Protein AF-0000000066245370 (afdb_homodimer)

Organism: Acinetobacter baumannii (strain 532279) (NCBI:txid1310692)

Solvent-accessible surface area (backbone atoms only — not comparable to full-atom values): 50115 Å² total; per-residue (Å²): 133,78,51,71,65,51,49,54,49,40,54,50,49,37,53,29,45,74,64,70,33,39,33,40,36,41,25,52,56,60,44,34,84,46,68,42,70,46,71,68,64,62,42,36,70,58,26,51,76,70,74,42,62,56,90,76,54,85,54,61,39,50,50,45,32,51,50,28,62,75,63,72,43,57,60,67,59,29,48,46,45,43,65,58,46,54,52,87,64,62,53,38,73,60,40,42,55,54,42,72,45,87,53,44,40,36,36,28,65,42,42,58,59,40,65,52,48,22,22,44,73,67,40,34,37,63,30,71,26,50,51,73,58,37,49,43,53,78,57,86,78,49,54,24,39,38,38,16,80,31,15,36,45,92,43,41,85,67,41,58,60,32,37,70,49,57,72,41,30,71,59,79,41,24,60,56,55,38,37,50,50,14,44,54,47,65,33,35,39,43,36,34,33,57,83,81,78,47,64,64,59,49,51,54,45,50,51,48,36,68,45,38,64,90,45,59,36,66,28,35,31,58,42,68,49,81,51,66,86,80,38,93,45,67,64,60,33,53,49,50,46,51,47,50,52,50,50,45,56,54,37,44,69,57,34,28,47,69,38,74,33,82,45,74,68,46,54,50,52,50,53,49,47,35,51,47,58,52,21,49,39,19,36,28,54,42,34,22,37,74,68,55,69,92,52,34,62,67,49,45,37,52,30,32,16,49,48,26,26,51,42,45,72,72,66,33,26,40,34,35,50,51,28,54,78,38,26,50,26,22,50,22,20,26,48,54,48,42,71,70,37,85,57,58,56,60,79,77,36,46,45,59,50,73,74,65,71,64,46,87,51,63,69,58,37,52,52,50,48,50,53,49,48,50,58,61,49,69,62,29,18,29,37,37,26,42,24,14,30,34,73,46,65,40,89,88,79,63,52,74,44,83,41,66,33,61,66,53,52,53,48,51,52,52,33,53,74,72,63,32,48,80,45,39,29,20,49,60,28,63,35,9,26,54,51,29,51,53,40,65,76,42,41,58,78,76,42,66,91,62,52,70,69,49,53,54,42,52,57,54,34,46,51,80,67,88,46,60,58,67,47,50,63,46,52,50,54,39,61,73,66,103,133,77,51,71,66,51,50,53,49,40,55,50,50,38,52,29,44,74,64,70,32,38,34,40,36,40,24,53,54,60,44,33,84,46,68,41,69,46,71,66,63,64,42,36,70,58,26,51,76,71,73,43,63,57,91,75,55,83,54,62,37,52,52,45,32,50,49,28,63,75,65,74,43,57,62,68,58,30,49,45,44,42,65,57,47,54,54,89,63,62,54,36,72,61,40,42,54,54,42,71,44,88,51,45,41,36,37,28,65,43,42,58,59,37,66,52,48,21,21,45,74,69,40,33,38,62,31,71,27,52,49,74,58,37,49,43,54,77,57,84,78,49,54,25,36,37,37,16,80,30,15,35,47,91,43,39,86,67,41,57,59,32,36,70,48,59,73,41,29,73,59,78,40,22,59,57,53,39,37,51,50,12,46,54,47,65,32,35,38,43,37,34,32,57,85,82,78,47,64,67,58,51,51,53,46,50,52,50,36,68,45,40,64,92,45,58,37,66,27,37,31,58,42,68,48,81,52,67,86,83,38,94,44,67,66,61,33,54,49,49,44,53,47,50,51,51,49,47,56,53,37,43,68,58,34,28,47,70,38,76,31,82,45,74,68,47,53,48,51,50,54,49,47,36,50,46,58,54,20,51,39,20,36,29,54,42,35,22,35,75,71,55,70,92,52,33,62,66,50,44,35,53,28,32,16,49,48,25,26,50,41,46,73,72,66,34,24,40,33,35,49,52,28,55,78,37,25,51,23,23,49,20,21,27,49,54,48,40,70,71,37,83,59,57,56,61,78,77,38,46,45,58,49,72,74,64,71,65,46,87,51,62,69,59,36,51,53,49,48,52,53,49,49,50,58,60,48,70,63,29,18,28,36,36,27,43,24,15,29,36,72,45,64,40,86,87,79,64,50,74,43,81,41,66,31,63,67,53,54,52,48,50,52,52,32,53,73,74,64,33,48,79,44,40,30,20,47,60,27,64,36,10,26,53,52,30,51,53,40,65,76,42,41,58,78,78,44,66,91,62,52,70,69,48,53,54,40,51,58,54,36,46,51,81,66,88,47,61,59,67,47,52,61,46,51,49,53,39,60,72,67,105

InterPro domains:
  IPR026590 Sirtuin family, catalytic core domain [PS50305] (3-281)
  IPR029035 DHS-like NAD/FAD-binding domain superfamily [SSF52467] (13-208)
  IPR041486 NAD(+) hydrolase ThsA, Sir2/TIR-associating SLOG domain [PF18185] (266-480)

Structure (mmCIF, N/CA/C/O backbone):
data_AF-0000000066245370-model_v1
#
loop_
_entity.id
_entity.type
_entity.pdbx_description
1 polymer 'NAD(+) hydrolase ThsA'
#
loop_
_atom_site.group_PDB
_atom_site.id
_atom_site.type_symbol
_atom_site.label_atom_id
_atom_site.label_alt_id
_atom_site.label_comp_id
_atom_site.label_asym_id
_atom_site.label_entity_id
_atom_site.label_seq_id
_atom_site.pdbx_PDB_ins_code
_atom_site.Cartn_x
_atom_site.Cartn_y
_atom_site.Cartn_z
_atom_site.occupancy
_atom_site.B_iso_or_equiv
_atom_site.auth_seq_id
_atom_site.auth_comp_id
_atom_site.auth_asym_id
_atom_site.auth_atom_id
_atom_site.pdbx_PDB_model_num
ATOM 1 N N . MET A 1 1 ? 32.062 5.555 -10.297 1 75.75 1 MET A N 1
ATOM 2 C CA . MET A 1 1 ? 31.078 5.719 -11.352 1 75.75 1 MET A CA 1
ATOM 3 C C . MET A 1 1 ? 30.422 4.383 -11.711 1 75.75 1 MET A C 1
ATOM 5 O O . MET A 1 1 ? 31.109 3.354 -11.75 1 75.75 1 MET A O 1
ATOM 9 N N . PHE A 1 2 ? 29.188 4.297 -11.711 1 88.69 2 PHE A N 1
ATOM 10 C CA . PHE A 1 2 ? 28.484 3.072 -12.062 1 88.69 2 PHE A CA 1
ATOM 11 C C . PHE A 1 2 ? 28.594 2.795 -13.555 1 88.69 2 PHE A C 1
ATOM 13 O O . PHE A 1 2 ? 28.578 3.723 -14.367 1 88.69 2 PHE A O 1
ATOM 20 N N . GLU A 1 3 ? 28.781 1.551 -13.883 1 89.69 3 GLU A N 1
ATOM 21 C CA . GLU A 1 3 ? 28.781 1.14 -15.289 1 89.69 3 GLU A CA 1
ATOM 22 C C . GLU A 1 3 ? 27.406 1.316 -15.914 1 89.69 3 GLU A C 1
ATOM 24 O O . GLU A 1 3 ? 26.406 1.471 -15.211 1 89.69 3 GLU A O 1
ATOM 29 N N . HIS A 1 4 ? 27.422 1.309 -17.188 1 91.19 4 HIS A N 1
ATOM 30 C CA . HIS A 1 4 ? 26.203 1.566 -17.938 1 91.19 4 HIS A CA 1
ATOM 31 C C . HIS A 1 4 ? 25.094 0.593 -17.562 1 91.19 4 HIS A C 1
ATOM 33 O O . HIS A 1 4 ? 23.984 1.01 -17.25 1 91.19 4 HIS A O 1
ATOM 39 N N . GLU A 1 5 ? 25.406 -0.644 -17.469 1 91.5 5 GLU A N 1
ATOM 40 C CA . GLU A 1 5 ? 24.422 -1.666 -17.156 1 91.5 5 GLU A CA 1
ATOM 41 C C . GLU A 1 5 ? 23.906 -1.514 -15.727 1 91.5 5 GLU A C 1
ATOM 43 O O . GLU A 1 5 ? 22.734 -1.764 -15.453 1 91.5 5 GLU A O 1
ATOM 48 N N . GLN A 1 6 ? 24.812 -1.117 -14.898 1 95.25 6 GLN A N 1
ATOM 49 C CA . GLN A 1 6 ? 24.438 -0.891 -13.508 1 95.25 6 GLN A CA 1
ATOM 50 C C . GLN A 1 6 ? 23.469 0.278 -13.391 1 95.25 6 GLN A C 1
ATOM 52 O O . GLN A 1 6 ? 22.469 0.189 -12.672 1 95.25 6 GLN A O 1
ATOM 57 N N . LYS A 1 7 ? 23.672 1.311 -14.164 1 93.62 7 LYS A N 1
ATOM 58 C CA . LYS A 1 7 ? 22.812 2.486 -14.141 1 93.62 7 LYS A CA 1
ATOM 59 C C . LYS A 1 7 ? 21.406 2.146 -14.648 1 93.62 7 LYS A C 1
ATOM 61 O O . LYS A 1 7 ? 20.422 2.572 -14.062 1 93.62 7 LYS A O 1
ATOM 66 N N . ILE A 1 8 ? 21.375 1.365 -15.688 1 93.62 8 ILE A N 1
ATOM 67 C CA . ILE A 1 8 ? 20.094 0.979 -16.281 1 93.62 8 ILE A CA 1
ATOM 68 C C . ILE A 1 8 ? 19.297 0.139 -15.273 1 93.62 8 ILE A C 1
ATOM 70 O O . ILE A 1 8 ? 18.094 0.359 -15.078 1 93.62 8 ILE A O 1
ATOM 74 N N . MET A 1 9 ? 19.938 -0.772 -14.664 1 95.88 9 MET A N 1
ATOM 75 C CA . MET A 1 9 ? 19.281 -1.618 -13.672 1 95.88 9 MET A CA 1
ATOM 76 C C . MET A 1 9 ? 18.75 -0.784 -12.516 1 95.88 9 MET A C 1
ATOM 78 O O . MET A 1 9 ? 17.594 -0.953 -12.102 1 95.88 9 MET A O 1
ATOM 82 N N . ILE A 1 10 ? 19.609 0.095 -12.055 1 96.19 10 ILE A N 1
ATOM 83 C CA . ILE A 1 10 ? 19.234 0.941 -10.93 1 96.19 10 ILE A CA 1
ATOM 84 C C . ILE A 1 10 ? 17.969 1.733 -11.281 1 96.19 10 ILE A C 1
ATOM 86 O O . ILE A 1 10 ? 17.016 1.771 -10.5 1 96.19 10 ILE A O 1
ATOM 90 N N . ASP A 1 11 ? 17.953 2.283 -12.461 1 93.56 11 ASP A N 1
ATOM 91 C CA . ASP A 1 11 ? 16.812 3.062 -12.914 1 93.56 11 ASP A CA 1
ATOM 92 C C . ASP A 1 11 ? 15.539 2.207 -12.953 1 93.56 11 ASP A C 1
ATOM 94 O O . ASP A 1 11 ? 14.477 2.639 -12.5 1 93.56 11 ASP A O 1
ATOM 98 N N . ARG A 1 12 ? 15.688 1.064 -13.414 1 93.75 12 ARG A N 1
ATOM 99 C CA . ARG A 1 12 ? 14.539 0.173 -13.555 1 93.75 12 ARG A CA 1
ATOM 100 C C . ARG A 1 12 ? 14.023 -0.269 -12.188 1 93.75 12 ARG A C 1
ATOM 102 O O . ARG A 1 12 ? 12.812 -0.3 -11.953 1 93.75 12 ARG A O 1
ATOM 109 N N . ILE A 1 13 ? 14.93 -0.58 -11.336 1 95.94 13 ILE A N 1
ATOM 110 C CA . ILE A 1 13 ? 14.539 -1.051 -10.008 1 95.94 13 ILE A CA 1
ATOM 111 C C . ILE A 1 13 ? 13.828 0.066 -9.25 1 95.94 13 ILE A C 1
ATOM 113 O O . ILE A 1 13 ? 12.812 -0.175 -8.586 1 95.94 13 ILE A O 1
ATOM 117 N N . VAL A 1 14 ? 14.312 1.282 -9.375 1 94.38 14 VAL A N 1
ATOM 118 C CA . VAL A 1 14 ? 13.688 2.422 -8.711 1 94.38 14 VAL A CA 1
ATOM 119 C C . VAL A 1 14 ? 12.258 2.588 -9.211 1 94.38 14 VAL A C 1
ATOM 121 O O . VAL A 1 14 ? 11.336 2.797 -8.414 1 94.38 14 VAL A O 1
ATOM 124 N N . LYS A 1 15 ? 12.078 2.439 -10.453 1 92.06 15 LYS A N 1
ATOM 125 C CA . LYS A 1 15 ? 10.742 2.541 -11.039 1 92.06 15 LYS A CA 1
ATOM 126 C C . LYS A 1 15 ? 9.82 1.455 -10.484 1 92.06 15 LYS A C 1
ATOM 128 O O . LYS A 1 15 ? 8.68 1.732 -10.117 1 92.06 15 LYS A O 1
ATOM 133 N N . GLU A 1 16 ? 10.297 0.24 -10.445 1 93.94 16 GLU A N 1
ATOM 134 C CA . GLU A 1 16 ? 9.492 -0.879 -9.961 1 93.94 16 GLU A CA 1
ATOM 135 C C . GLU A 1 16 ? 9.164 -0.721 -8.477 1 93.94 16 GLU A C 1
ATOM 137 O O . GLU A 1 16 ? 8.086 -1.119 -8.031 1 93.94 16 GLU A O 1
ATOM 142 N N . LEU A 1 17 ? 10.125 -0.173 -7.762 1 93.75 17 LEU A N 1
ATOM 143 C CA . LEU A 1 17 ? 9.898 0.111 -6.348 1 93.75 17 LEU A CA 1
ATOM 144 C C . LEU A 1 17 ? 8.742 1.096 -6.176 1 93.75 17 LEU A C 1
ATOM 146 O O . LEU A 1 17 ? 7.879 0.901 -5.316 1 93.75 17 LEU A O 1
ATOM 150 N N . GLU A 1 18 ? 8.727 2.051 -7.027 1 88.31 18 GLU A N 1
ATOM 151 C CA . GLU A 1 18 ? 7.684 3.07 -6.977 1 88.31 18 GLU A CA 1
ATOM 152 C C . GLU A 1 18 ? 6.312 2.469 -7.266 1 88.31 18 GLU A C 1
ATOM 154 O O . GLU A 1 18 ? 5.297 2.939 -6.742 1 88.31 18 GLU A O 1
ATOM 159 N N . GLU A 1 19 ? 6.297 1.425 -8.023 1 89.31 19 GLU A N 1
ATOM 160 C CA . GLU A 1 19 ? 5.039 0.822 -8.453 1 89.31 19 GLU A CA 1
ATOM 161 C C . GLU A 1 19 ? 4.672 -0.374 -7.582 1 89.31 19 GLU A C 1
ATOM 163 O O . GLU A 1 19 ? 3.736 -1.115 -7.895 1 89.31 19 GLU A O 1
ATOM 168 N N . ASN A 1 20 ? 5.387 -0.649 -6.551 1 89.56 20 ASN A N 1
ATOM 169 C CA . ASN A 1 20 ? 5.164 -1.749 -5.617 1 89.56 20 ASN A CA 1
ATOM 170 C C . ASN A 1 20 ? 5.168 -3.098 -6.332 1 89.56 20 ASN A C 1
ATOM 172 O O . ASN A 1 20 ? 4.32 -3.951 -6.062 1 89.56 20 ASN A O 1
ATOM 176 N N . ASN A 1 21 ? 6 -3.172 -7.293 1 92.19 21 ASN A N 1
ATOM 177 C CA . ASN A 1 21 ? 6.121 -4.375 -8.109 1 92.19 21 ASN A CA 1
ATOM 178 C C . ASN A 1 21 ? 7.523 -4.965 -8.039 1 92.19 21 ASN A C 1
ATOM 180 O O . ASN A 1 21 ? 8.031 -5.504 -9.023 1 92.19 21 ASN A O 1
ATOM 184 N N . PHE A 1 22 ? 8.219 -4.746 -6.941 1 95.94 22 PHE A N 1
ATOM 185 C CA . PHE A 1 22 ? 9.602 -5.164 -6.777 1 95.94 22 PHE A CA 1
ATOM 186 C C . PHE A 1 22 ? 9.727 -6.203 -5.672 1 95.94 22 PHE A C 1
ATOM 188 O O . PHE A 1 22 ? 9.086 -6.082 -4.625 1 95.94 22 PHE A O 1
ATOM 195 N N . ALA A 1 23 ? 10.531 -7.293 -5.898 1 98 23 ALA A N 1
ATOM 196 C CA . ALA A 1 23 ? 10.758 -8.352 -4.914 1 98 23 ALA A CA 1
ATOM 197 C C . ALA A 1 23 ? 12.234 -8.734 -4.863 1 98 23 ALA A C 1
ATOM 199 O O . ALA A 1 23 ? 12.984 -8.484 -5.809 1 98 23 ALA A O 1
ATOM 200 N N . ILE A 1 24 ? 12.672 -9.305 -3.707 1 98.44 24 ILE A N 1
ATOM 201 C CA . ILE A 1 24 ? 14.055 -9.727 -3.516 1 98.44 24 ILE A CA 1
ATOM 202 C C . ILE A 1 24 ? 14.117 -11.25 -3.42 1 98.44 24 ILE A C 1
ATOM 204 O O . ILE A 1 24 ? 13.281 -11.875 -2.762 1 98.44 24 ILE A O 1
ATOM 208 N N . PHE A 1 25 ? 15.039 -11.844 -4.102 1 98.25 25 PHE A N 1
ATOM 209 C CA . PHE A 1 25 ? 15.43 -13.227 -3.861 1 98.25 25 PHE A CA 1
ATOM 210 C C . PHE A 1 25 ? 16.844 -13.297 -3.279 1 98.25 25 PHE A C 1
ATOM 212 O O . PHE A 1 25 ? 17.828 -13.039 -3.979 1 98.25 25 PHE A O 1
ATOM 219 N N . ALA A 1 26 ? 16.938 -13.633 -2.01 1 97 26 ALA A N 1
ATOM 220 C CA . ALA A 1 26 ? 18.219 -13.602 -1.293 1 97 26 ALA A CA 1
ATOM 221 C C . ALA A 1 26 ? 18.797 -15 -1.149 1 97 26 ALA A C 1
ATOM 223 O O . ALA A 1 26 ? 18.125 -15.914 -0.679 1 97 26 ALA A O 1
ATOM 224 N N . GLY A 1 27 ? 20.047 -15.148 -1.521 1 94.25 27 GLY A N 1
ATOM 225 C CA . GLY A 1 27 ? 20.766 -16.391 -1.323 1 94.25 27 GLY A CA 1
ATOM 226 C C . GLY A 1 27 ? 21.828 -16.312 -0.241 1 94.25 27 GLY A C 1
ATOM 227 O O . GLY A 1 27 ? 21.891 -15.32 0.496 1 94.25 27 GLY A O 1
ATOM 228 N N . ALA A 1 28 ? 22.625 -17.312 -0.172 1 91.5 28 ALA A N 1
ATOM 229 C CA . ALA A 1 28 ? 23.609 -17.453 0.894 1 91.5 28 ALA A CA 1
ATOM 230 C C . ALA A 1 28 ? 24.688 -16.359 0.792 1 91.5 28 ALA A C 1
ATOM 232 O O . ALA A 1 28 ? 25.281 -15.977 1.799 1 91.5 28 ALA A O 1
ATOM 233 N N . GLY A 1 29 ? 24.891 -15.844 -0.37 1 91.31 29 GLY A N 1
ATOM 234 C CA . GLY A 1 29 ? 25.891 -14.797 -0.55 1 91.31 29 GLY A CA 1
ATOM 235 C C . GLY A 1 29 ? 25.562 -13.523 0.201 1 91.31 29 GLY A C 1
ATOM 236 O O . GLY A 1 29 ? 26.469 -12.781 0.59 1 91.31 29 GLY A O 1
ATOM 237 N N . LEU A 1 30 ? 24.344 -13.273 0.345 1 93.56 30 LEU A N 1
ATOM 238 C CA . LEU A 1 30 ? 23.938 -12.094 1.09 1 93.56 30 LEU A CA 1
ATOM 239 C C . LEU A 1 30 ? 24.203 -12.266 2.582 1 93.56 30 LEU A C 1
ATOM 241 O O . LEU A 1 30 ? 24.469 -11.297 3.287 1 93.56 30 LEU A O 1
ATOM 245 N N . SER A 1 31 ? 24.203 -13.508 3.055 1 93.88 31 SER A N 1
ATOM 246 C CA . SER A 1 31 ? 24.344 -13.805 4.477 1 93.88 31 SER A CA 1
ATOM 247 C C . SER A 1 31 ? 25.781 -14.117 4.848 1 93.88 31 SER A C 1
ATOM 249 O O . SER A 1 31 ? 26.156 -14.086 6.023 1 93.88 31 SER A O 1
ATOM 251 N N . ALA A 1 32 ? 26.578 -14.391 3.895 1 90.62 32 ALA A N 1
ATOM 252 C CA . ALA A 1 32 ? 27.953 -14.844 4.121 1 90.62 32 ALA A CA 1
ATOM 253 C C . ALA A 1 32 ? 28.75 -13.812 4.922 1 90.62 32 ALA A C 1
ATOM 255 O O . ALA A 1 32 ? 29.453 -14.172 5.875 1 90.62 32 ALA A O 1
ATOM 256 N N . PRO A 1 33 ? 28.578 -12.523 4.609 1 91.88 33 PRO A N 1
ATOM 257 C CA . PRO A 1 33 ? 29.344 -11.531 5.359 1 91.88 33 PRO A CA 1
ATOM 258 C C . PRO A 1 33 ? 28.969 -11.484 6.84 1 91.88 33 PRO A C 1
ATOM 260 O O . PRO A 1 33 ? 29.719 -10.93 7.656 1 91.88 33 PRO A O 1
ATOM 263 N N . ALA A 1 34 ? 27.812 -11.961 7.148 1 93.19 34 ALA A N 1
ATOM 264 C CA . ALA A 1 34 ? 27.391 -11.984 8.547 1 93.19 34 ALA A CA 1
ATOM 265 C C . ALA A 1 34 ? 28.062 -13.133 9.305 1 93.19 34 ALA A C 1
ATOM 267 O O . ALA A 1 34 ? 27.953 -13.219 10.531 1 93.19 34 ALA A O 1
ATOM 268 N N . GLY A 1 35 ? 28.734 -14.055 8.586 1 89.81 35 GLY A N 1
ATOM 269 C CA . GLY A 1 35 ? 29.453 -15.148 9.211 1 89.81 35 GLY A CA 1
ATOM 270 C C . GLY A 1 35 ? 28.812 -16.5 8.969 1 89.81 35 GLY A C 1
ATOM 271 O O . GLY A 1 35 ? 29.281 -17.516 9.484 1 89.81 35 GLY A O 1
ATOM 272 N N . TYR A 1 36 ? 27.781 -16.516 8.289 1 89.38 36 TYR A N 1
ATOM 273 C CA . TYR A 1 36 ? 27.141 -17.797 8.023 1 89.38 36 TYR A CA 1
ATOM 274 C C . TYR A 1 36 ? 27.859 -18.547 6.902 1 89.38 36 TYR A C 1
ATOM 276 O O . TYR A 1 36 ? 28.422 -17.922 6.004 1 89.38 36 TYR A O 1
ATOM 284 N N . VAL A 1 37 ? 27.797 -19.797 6.973 1 81.81 37 VAL A N 1
ATOM 285 C CA . VAL A 1 37 ? 28.516 -20.625 6.02 1 81.81 37 VAL A CA 1
ATOM 286 C C . VAL A 1 37 ? 27.641 -20.891 4.797 1 81.81 37 VAL A C 1
ATOM 288 O O . VAL A 1 37 ? 26.406 -20.875 4.891 1 81.81 37 VAL A O 1
ATOM 291 N N . ASN A 1 38 ? 28.297 -21.094 3.717 1 84.06 38 ASN A N 1
ATOM 292 C CA . ASN A 1 38 ? 27.578 -21.531 2.529 1 84.06 38 ASN A CA 1
ATOM 293 C C . ASN A 1 38 ? 27.344 -23.031 2.543 1 84.06 38 ASN A C 1
ATOM 295 O O . ASN A 1 38 ? 27.75 -23.719 3.479 1 84.06 38 ASN A O 1
ATOM 299 N N . TRP A 1 39 ? 26.688 -23.5 1.569 1 79.94 39 TRP A N 1
ATOM 300 C CA . TRP A 1 39 ? 26.297 -24.906 1.521 1 79.94 39 TRP A CA 1
ATOM 301 C C . TRP A 1 39 ? 27.516 -25.828 1.579 1 79.94 39 TRP A C 1
ATOM 303 O O . TRP A 1 39 ? 27.516 -26.828 2.289 1 79.94 39 TRP A O 1
ATOM 313 N N . LYS A 1 40 ? 28.484 -25.453 0.843 1 81.44 40 LYS A N 1
ATOM 314 C CA . LYS A 1 40 ? 29.719 -26.25 0.796 1 81.44 40 LYS A CA 1
ATOM 315 C C . LYS A 1 40 ? 30.344 -26.391 2.184 1 81.44 40 LYS A C 1
ATOM 317 O O . LYS A 1 40 ? 30.625 -27.5 2.637 1 81.44 40 LYS A O 1
ATOM 322 N N . GLU A 1 41 ? 30.453 -25.312 2.803 1 85.75 41 GLU A N 1
ATOM 323 C CA . GLU A 1 41 ? 31.047 -25.312 4.129 1 85.75 41 GLU A CA 1
ATOM 324 C C . GLU A 1 41 ? 30.141 -25.969 5.156 1 85.75 41 GLU A C 1
ATOM 326 O O . GLU A 1 41 ? 30.625 -26.594 6.105 1 85.75 41 GLU A O 1
ATOM 331 N N . LEU A 1 42 ? 28.906 -25.875 4.918 1 85.88 42 LEU A N 1
ATOM 332 C CA . LEU A 1 42 ? 27.938 -26.531 5.797 1 85.88 42 LEU A CA 1
ATOM 333 C C . LEU A 1 42 ? 28.109 -28.047 5.758 1 85.88 42 LEU A C 1
ATOM 335 O O . LEU A 1 42 ? 28.016 -28.719 6.793 1 85.88 42 LEU A O 1
ATOM 339 N N . LEU A 1 43 ? 28.484 -28.578 4.602 1 87 43 LEU A N 1
ATOM 340 C CA . LEU A 1 43 ? 28.516 -30.016 4.418 1 87 43 LEU A CA 1
ATOM 341 C C . LEU A 1 43 ? 29.938 -30.562 4.559 1 87 43 LEU A C 1
ATOM 343 O O . LEU A 1 43 ? 30.141 -31.766 4.574 1 87 43 LEU A O 1
ATOM 347 N N . ARG A 1 44 ? 30.859 -29.672 4.711 1 88.06 44 ARG A N 1
ATOM 348 C CA . ARG A 1 44 ? 32.281 -30.078 4.719 1 88.06 44 ARG A CA 1
ATOM 349 C C . ARG A 1 44 ? 32.531 -31.109 5.805 1 88.06 44 ARG A C 1
ATOM 351 O O . ARG A 1 44 ? 33.094 -32.188 5.531 1 88.06 44 ARG A O 1
ATOM 358 N N . PRO A 1 45 ? 32.156 -30.859 7.082 1 86 45 PRO A N 1
ATOM 359 C CA . PRO A 1 45 ? 32.406 -31.875 8.102 1 86 45 PRO A CA 1
ATOM 360 C C . PRO A 1 45 ? 31.766 -33.219 7.773 1 86 45 PRO A C 1
ATOM 362 O O . PRO A 1 45 ? 32.312 -34.281 8.094 1 86 45 PRO A O 1
ATOM 365 N N . LEU A 1 46 ? 30.641 -33.188 7.16 1 84.81 46 LEU A N 1
ATOM 366 C CA . LEU A 1 46 ? 29.938 -34.406 6.805 1 84.81 46 LEU A CA 1
ATOM 367 C C . LEU A 1 46 ? 30.641 -35.125 5.672 1 84.81 46 LEU A C 1
ATOM 369 O O . LEU A 1 46 ? 30.688 -36.375 5.652 1 84.81 46 LEU A O 1
ATOM 373 N N . SER A 1 47 ? 31.156 -34.375 4.758 1 87.19 47 SER A N 1
ATOM 374 C CA . SER A 1 47 ? 31.906 -34.969 3.652 1 87.19 47 SER A CA 1
ATOM 375 C C . SER A 1 47 ? 33.156 -35.688 4.156 1 87.19 47 SER A C 1
ATOM 377 O O . SER A 1 47 ? 33.531 -36.75 3.623 1 87.19 47 SER A O 1
ATOM 379 N N . ILE A 1 48 ? 33.75 -35.156 5.168 1 86.44 48 ILE A N 1
ATOM 380 C CA . ILE A 1 48 ? 34.938 -35.781 5.762 1 86.44 48 ILE A CA 1
ATOM 381 C C . ILE A 1 48 ? 34.562 -37.156 6.359 1 86.44 48 ILE A C 1
ATOM 383 O O . ILE A 1 48 ? 35.281 -38.125 6.18 1 86.44 48 ILE A O 1
ATOM 387 N N . GLU A 1 49 ? 33.469 -37.125 6.996 1 84.5 49 GLU A N 1
ATOM 388 C CA . GLU A 1 49 ? 33 -38.375 7.586 1 84.5 49 GLU A CA 1
ATOM 389 C C . GLU A 1 49 ? 32.75 -39.438 6.516 1 84.5 49 GLU A C 1
ATOM 391 O O . GLU A 1 49 ? 32.875 -40.625 6.773 1 84.5 49 GLU A O 1
ATOM 396 N N . LEU A 1 50 ? 32.375 -39.031 5.32 1 83.88 50 LEU A N 1
ATOM 397 C CA . LEU A 1 50 ? 32.094 -39.938 4.207 1 83.88 50 LEU A CA 1
ATOM 398 C C . LEU A 1 50 ? 33.344 -40.25 3.418 1 83.88 50 LEU A C 1
ATOM 400 O O . LEU A 1 50 ? 33.312 -41 2.436 1 83.88 50 LEU A O 1
ATOM 404 N N . ASN A 1 51 ? 34.5 -39.625 3.865 1 83.56 51 ASN A N 1
ATOM 405 C CA . ASN A 1 51 ? 35.781 -39.75 3.188 1 83.56 51 ASN A CA 1
ATOM 406 C C . ASN A 1 51 ? 35.719 -39.188 1.765 1 83.56 51 ASN A C 1
ATOM 408 O O . ASN A 1 51 ? 36.25 -39.812 0.834 1 83.56 51 ASN A O 1
ATOM 412 N N . LEU A 1 52 ? 34.969 -38.188 1.65 1 83.06 52 LEU A N 1
ATOM 413 C CA . LEU A 1 52 ? 34.875 -37.469 0.375 1 83.06 52 LEU A CA 1
ATOM 414 C C . LEU A 1 52 ? 35.5 -36.094 0.471 1 83.06 52 LEU A C 1
ATOM 416 O O . LEU A 1 52 ? 35.469 -35.469 1.537 1 83.06 52 LEU A O 1
ATOM 420 N N . ASP A 1 53 ? 36.031 -35.656 -0.631 1 83.44 53 ASP A N 1
ATOM 421 C CA . ASP A 1 53 ? 36.562 -34.312 -0.727 1 83.44 53 ASP A CA 1
ATOM 422 C C . ASP A 1 53 ? 35.5 -33.344 -1.281 1 83.44 53 ASP A C 1
ATOM 424 O O . ASP A 1 53 ? 35.219 -33.375 -2.479 1 83.44 53 ASP A O 1
ATOM 428 N N . ILE A 1 54 ? 35 -32.469 -0.433 1 84.31 54 ILE A N 1
ATOM 429 C CA . ILE A 1 54 ? 33.875 -31.609 -0.781 1 84.31 54 ILE A CA 1
ATOM 430 C C . ILE A 1 54 ? 34.312 -30.656 -1.9 1 84.31 54 ILE A C 1
ATOM 432 O O . ILE A 1 54 ? 33.469 -30.219 -2.695 1 84.31 54 ILE A O 1
ATOM 436 N N . ASP A 1 55 ? 35.594 -30.297 -2.004 1 79.06 55 ASP A N 1
ATOM 437 C CA . ASP A 1 55 ? 36.062 -29.344 -3 1 79.06 55 ASP A CA 1
ATOM 438 C C . ASP A 1 55 ? 36 -29.938 -4.406 1 79.06 55 ASP A C 1
ATOM 440 O O . ASP A 1 55 ? 36.062 -29.219 -5.398 1 79.06 55 ASP A O 1
ATOM 444 N N . LYS A 1 56 ? 35.844 -31.203 -4.41 1 72 56 LYS A N 1
ATOM 445 C CA . LYS A 1 56 ? 35.75 -31.906 -5.695 1 72 56 LYS A CA 1
ATOM 446 C C . LYS A 1 56 ? 34.312 -32.219 -6.051 1 72 56 LYS A C 1
ATOM 448 O O . LYS A 1 56 ? 34.031 -32.719 -7.145 1 72 56 LYS A O 1
ATOM 453 N N . GLU A 1 57 ? 33.469 -32 -5.137 1 69.81 57 GLU A N 1
ATOM 454 C CA . GLU A 1 57 ? 32.062 -32.344 -5.336 1 69.81 57 GLU A CA 1
ATOM 455 C C . GLU A 1 57 ? 31.297 -31.156 -5.938 1 69.81 57 GLU A C 1
ATOM 457 O O . GLU A 1 57 ? 31.453 -30.016 -5.504 1 69.81 57 GLU A O 1
ATOM 462 N N . THR A 1 58 ? 30.547 -31.469 -6.953 1 67.94 58 THR A N 1
ATOM 463 C CA . THR A 1 58 ? 29.781 -30.406 -7.609 1 67.94 58 THR A CA 1
ATOM 464 C C . THR A 1 58 ? 28.312 -30.484 -7.219 1 67.94 58 THR A C 1
ATOM 466 O O . THR A 1 58 ? 27.594 -29.484 -7.289 1 67.94 58 THR A O 1
ATOM 469 N N . ASP A 1 59 ? 27.938 -31.594 -6.82 1 76.5 59 ASP A N 1
ATOM 470 C CA . ASP A 1 59 ? 26.531 -31.812 -6.461 1 76.5 59 ASP A CA 1
ATOM 471 C C . ASP A 1 59 ? 26.375 -31.969 -4.949 1 76.5 59 ASP A C 1
ATOM 473 O O . ASP A 1 59 ? 26.359 -33.094 -4.434 1 76.5 59 ASP A O 1
ATOM 477 N N . LEU A 1 60 ? 26.188 -30.938 -4.371 1 79.69 60 LEU A N 1
ATOM 478 C CA . LEU A 1 60 ? 26.109 -30.906 -2.914 1 79.69 60 LEU A CA 1
ATOM 479 C C . LEU A 1 60 ? 24.812 -31.547 -2.418 1 79.69 60 LEU A C 1
ATOM 481 O O . LEU A 1 60 ? 24.766 -32.094 -1.315 1 79.69 60 LEU A O 1
ATOM 485 N N . VAL A 1 61 ? 23.797 -31.484 -3.234 1 80.69 61 VAL A N 1
ATOM 486 C CA . VAL A 1 61 ? 22.516 -32.062 -2.875 1 80.69 61 VAL A CA 1
ATOM 487 C C . VAL A 1 61 ? 22.656 -33.594 -2.74 1 80.69 61 VAL A C 1
ATOM 489 O O . VAL A 1 61 ? 22.172 -34.188 -1.777 1 80.69 61 VAL A O 1
ATOM 492 N N . SER A 1 62 ? 23.359 -34.125 -3.635 1 74.69 62 SER A N 1
ATOM 493 C CA . SER A 1 62 ? 23.625 -35.562 -3.592 1 74.69 62 SER A CA 1
ATOM 494 C C . SER A 1 62 ? 24.516 -35.938 -2.412 1 74.69 62 SER A C 1
ATOM 496 O O . SER A 1 62 ? 24.328 -36.969 -1.785 1 74.69 62 SER A O 1
ATOM 498 N N . LEU A 1 63 ? 25.469 -35.094 -2.215 1 79.44 63 LEU A N 1
ATOM 499 C CA . LEU A 1 63 ? 26.344 -35.344 -1.081 1 79.44 63 LEU A CA 1
ATOM 500 C C . LEU A 1 63 ? 25.547 -35.438 0.217 1 79.44 63 LEU A C 1
ATOM 502 O O . LEU A 1 63 ? 25.781 -36.344 1.032 1 79.44 63 LEU A O 1
ATOM 506 N N . ALA A 1 64 ? 24.656 -34.531 0.429 1 85.38 64 ALA A N 1
ATOM 507 C CA . ALA A 1 64 ? 23.797 -34.562 1.608 1 85.38 64 ALA A CA 1
ATOM 508 C C . ALA A 1 64 ? 23 -35.875 1.667 1 85.38 64 ALA A C 1
ATOM 510 O O . ALA A 1 64 ? 22.844 -36.469 2.736 1 85.38 64 ALA A O 1
ATOM 511 N N . GLN A 1 65 ? 22.547 -36.281 0.564 1 83 65 GLN A N 1
ATOM 512 C CA . GLN A 1 65 ? 21.781 -37.531 0.496 1 83 65 GLN A CA 1
ATOM 513 C C . GLN A 1 65 ? 22.641 -38.719 0.842 1 83 65 GLN A C 1
ATOM 515 O O . GLN A 1 65 ? 22.203 -39.656 1.54 1 83 65 GLN A O 1
ATOM 520 N N . TYR A 1 66 ? 23.875 -38.719 0.286 1 77.38 66 TYR A N 1
ATOM 521 C CA . TYR A 1 66 ? 24.812 -39.812 0.611 1 77.38 66 TYR A CA 1
ATOM 522 C C . TYR A 1 66 ? 24.953 -39.938 2.119 1 77.38 66 TYR A C 1
ATOM 524 O O . TYR A 1 66 ? 24.938 -41.062 2.641 1 77.38 66 TYR A O 1
ATOM 532 N N . TYR A 1 67 ? 25.078 -38.906 2.674 1 83 67 TYR A N 1
ATOM 533 C CA . TYR A 1 67 ? 25.281 -38.938 4.117 1 83 67 TYR A CA 1
ATOM 534 C C . TYR A 1 67 ? 24.078 -39.531 4.824 1 83 67 TYR A C 1
ATOM 536 O O . TYR A 1 67 ? 24.234 -40.375 5.715 1 83 67 TYR A O 1
ATOM 544 N N . VAL A 1 68 ? 22.906 -39.125 4.508 1 83.31 68 VAL A N 1
ATOM 545 C CA . VAL A 1 68 ? 21.672 -39.625 5.109 1 83.31 68 VAL A CA 1
ATOM 546 C C . VAL A 1 68 ? 21.547 -41.125 4.848 1 83.31 68 VAL A C 1
ATOM 548 O O . VAL A 1 68 ? 21.125 -41.875 5.73 1 83.31 68 VAL A O 1
ATOM 551 N N . ASN A 1 69 ? 21.922 -41.469 3.646 1 78.94 69 ASN A N 1
ATOM 552 C CA . ASN A 1 69 ? 21.859 -42.875 3.293 1 78.94 69 ASN A CA 1
ATOM 553 C C . ASN A 1 69 ? 22.812 -43.719 4.152 1 78.94 69 ASN A C 1
ATOM 555 O O . ASN A 1 69 ? 22.438 -44.781 4.633 1 78.94 69 ASN A O 1
ATOM 559 N N . GLU A 1 70 ? 24 -43.219 4.293 1 78 70 GLU A N 1
ATOM 560 C CA . GLU A 1 70 ? 25.047 -43.969 4.996 1 78 70 GLU A CA 1
ATOM 561 C C . GLU A 1 70 ? 24.75 -44.031 6.488 1 78 70 GLU A C 1
ATOM 563 O O . GLU A 1 70 ? 25.062 -45.062 7.129 1 78 70 GLU A O 1
ATOM 568 N N . ASN A 1 71 ? 24.188 -43.062 7.047 1 80.44 71 ASN A N 1
ATOM 569 C CA . ASN A 1 71 ? 24 -43 8.492 1 80.44 71 ASN A CA 1
ATOM 570 C C . ASN A 1 71 ? 22.547 -43.281 8.875 1 80.44 71 ASN A C 1
ATOM 572 O O . ASN A 1 71 ? 22.203 -43.281 10.062 1 80.44 71 ASN A O 1
ATOM 576 N N . HIS A 1 72 ? 21.688 -43.594 7.871 1 72.75 72 HIS A N 1
ATOM 577 C CA . HIS A 1 72 ? 20.281 -43.969 8.016 1 72.75 72 HIS A CA 1
ATOM 578 C C . HIS A 1 72 ? 19.531 -42.906 8.836 1 72.75 72 HIS A C 1
ATOM 580 O O . HIS A 1 72 ? 18.781 -43.25 9.75 1 72.75 72 HIS A O 1
ATOM 586 N N . GLY A 1 73 ? 19.906 -41.781 8.703 1 78 73 GLY A N 1
ATOM 587 C CA . GLY A 1 73 ? 19.234 -40.719 9.398 1 78 73 GLY A CA 1
ATOM 588 C C . GLY A 1 73 ? 19.828 -39.344 9.102 1 78 73 GLY A C 1
ATOM 589 O O . GLY A 1 73 ? 20.922 -39.25 8.555 1 78 73 GLY A O 1
ATOM 590 N N . ARG A 1 74 ? 19.031 -38.281 9.43 1 82.62 74 ARG A N 1
ATOM 591 C CA . ARG A 1 74 ? 19.484 -36.938 9.102 1 82.62 74 ARG A CA 1
ATOM 592 C C . ARG A 1 74 ? 19.891 -36.156 10.367 1 82.62 74 ARG A C 1
ATOM 594 O O . ARG A 1 74 ? 19.969 -34.938 10.359 1 82.62 74 ARG A O 1
ATOM 601 N N . ASN A 1 75 ? 20.109 -36.906 11.422 1 82.44 75 ASN A N 1
ATOM 602 C CA . ASN A 1 75 ? 20.359 -36.312 12.719 1 82.44 75 ASN A CA 1
ATOM 603 C C . ASN A 1 75 ? 21.609 -35.438 12.68 1 82.44 75 ASN A C 1
ATOM 605 O O . ASN A 1 75 ? 21.594 -34.281 13.172 1 82.44 75 ASN A O 1
ATOM 609 N N . ARG A 1 76 ? 22.625 -35.969 12.133 1 82.88 76 ARG A N 1
ATOM 610 C CA . ARG A 1 76 ? 23.875 -35.188 12.086 1 82.88 76 ARG A CA 1
ATOM 611 C C . ARG A 1 76 ? 23.719 -33.969 11.211 1 82.88 76 ARG A C 1
ATOM 613 O O . ARG A 1 76 ? 24.297 -32.906 11.508 1 82.88 76 ARG A O 1
ATOM 620 N N . LEU A 1 77 ? 23.047 -34.062 10.133 1 84.62 77 LEU A N 1
ATOM 621 C CA . LEU A 1 77 ? 22.766 -32.938 9.281 1 84.62 77 LEU A CA 1
ATOM 622 C C . LEU A 1 77 ? 21.984 -31.859 10.047 1 84.62 77 LEU A C 1
ATOM 624 O O . LEU A 1 77 ? 22.297 -30.672 9.953 1 84.62 77 LEU A O 1
ATOM 628 N N . THR A 1 78 ? 21 -32.312 10.734 1 85.44 78 THR A N 1
ATOM 629 C CA . THR A 1 78 ? 20.188 -31.422 11.547 1 85.44 78 THR A CA 1
ATOM 630 C C . THR A 1 78 ? 21.031 -30.734 12.609 1 85.44 78 THR A C 1
ATOM 632 O O . THR A 1 78 ? 20.891 -29.531 12.836 1 85.44 78 THR A O 1
ATOM 635 N N . GLU A 1 79 ? 21.844 -31.5 13.148 1 84.62 79 GLU A N 1
ATOM 636 C CA . GLU A 1 79 ? 22.75 -30.953 14.156 1 84.62 79 GLU A CA 1
ATOM 637 C C . GLU A 1 79 ? 23.656 -29.891 13.562 1 84.62 79 GLU A C 1
ATOM 639 O O . GLU A 1 79 ? 23.891 -28.844 14.18 1 84.62 79 GLU A O 1
ATOM 644 N N . ARG A 1 80 ? 24.156 -30.203 12.398 1 84.75 80 ARG A N 1
ATOM 645 C CA . ARG A 1 80 ? 25.016 -29.25 11.703 1 84.75 80 ARG A CA 1
ATOM 646 C C . ARG A 1 80 ? 24.281 -27.938 11.43 1 84.75 80 ARG A C 1
ATOM 648 O O . ARG A 1 80 ? 24.859 -26.859 11.586 1 84.75 80 ARG A O 1
ATOM 655 N N . LEU A 1 81 ? 23.094 -28.062 10.977 1 85 81 LEU A N 1
ATOM 656 C CA . LEU A 1 81 ? 22.266 -26.891 10.688 1 85 81 LEU A CA 1
ATOM 657 C C . LEU A 1 81 ? 22.062 -26.062 11.953 1 85 81 LEU A C 1
ATOM 659 O O . LEU A 1 81 ? 22.188 -24.828 11.922 1 85 81 LEU A O 1
ATOM 663 N N . ILE A 1 82 ? 21.797 -26.75 12.992 1 81.56 82 ILE A N 1
ATOM 664 C CA . ILE A 1 82 ? 21.578 -26.094 14.273 1 81.56 82 ILE A CA 1
ATOM 665 C C . ILE A 1 82 ? 22.844 -25.359 14.703 1 81.56 82 ILE A C 1
ATOM 667 O O . ILE A 1 82 ? 22.797 -24.203 15.117 1 81.56 82 ILE A O 1
ATOM 671 N N . ASP A 1 83 ? 23.922 -26 14.492 1 83 83 ASP A N 1
ATOM 672 C CA . ASP A 1 83 ? 25.203 -25.469 14.961 1 83 83 ASP A CA 1
ATOM 673 C C . ASP A 1 83 ? 25.625 -24.25 14.141 1 83 83 ASP A C 1
ATOM 675 O O . ASP A 1 83 ? 26.172 -23.297 14.68 1 83 83 ASP A O 1
ATOM 679 N N . GLU A 1 84 ? 25.359 -24.297 12.906 1 82.44 84 GLU A N 1
ATOM 680 C CA . GLU A 1 84 ? 25.891 -23.266 12.023 1 82.44 84 GLU A CA 1
ATOM 681 C C . GLU A 1 84 ? 24.875 -22.141 11.812 1 82.44 84 GLU A C 1
ATOM 683 O O . GLU A 1 84 ? 25.266 -20.969 11.758 1 82.44 84 GLU A O 1
ATOM 688 N N . VAL A 1 85 ? 23.656 -22.484 11.734 1 80.69 85 VAL A N 1
ATOM 689 C CA . VAL A 1 85 ? 22.656 -21.484 11.359 1 80.69 85 VAL A CA 1
ATOM 690 C C . VAL A 1 85 ? 21.875 -21.047 12.594 1 80.69 85 VAL A C 1
ATOM 692 O O . VAL A 1 85 ? 21.281 -19.969 12.609 1 80.69 85 VAL A O 1
ATOM 695 N N . GLY A 1 86 ? 21.984 -21.828 13.633 1 77.81 86 GLY A N 1
ATOM 696 C CA . GLY A 1 86 ? 21.25 -21.531 14.852 1 77.81 86 GLY A CA 1
ATOM 697 C C . GLY A 1 86 ? 21.891 -20.438 15.68 1 77.81 86 GLY A C 1
ATOM 698 O O . GLY A 1 86 ? 21.266 -19.875 16.578 1 77.81 86 GLY A O 1
ATOM 699 N N . VAL A 1 87 ? 23.141 -20.125 15.297 1 81.06 87 VAL A N 1
ATOM 700 C CA . VAL A 1 87 ? 23.844 -19.078 16.031 1 81.06 87 VAL A CA 1
ATOM 701 C C . VAL A 1 87 ? 23.359 -17.703 15.547 1 81.06 87 VAL A C 1
ATOM 703 O O . VAL A 1 87 ? 23.359 -17.438 14.344 1 81.06 87 VAL A O 1
ATOM 706 N N . ALA A 1 88 ? 22.953 -16.953 16.438 1 86.06 88 ALA A N 1
ATOM 707 C CA . ALA A 1 88 ? 22.391 -15.641 16.109 1 86.06 88 ALA A CA 1
ATOM 708 C C . ALA A 1 88 ? 23.469 -14.695 15.578 1 86.06 88 ALA A C 1
ATOM 710 O O . ALA A 1 88 ? 24.547 -14.602 16.156 1 86.06 88 ALA A O 1
ATOM 711 N N . ARG A 1 89 ? 23.25 -14.164 14.453 1 92.88 89 ARG A N 1
ATOM 712 C CA . ARG A 1 89 ? 24.125 -13.156 13.852 1 92.88 89 ARG A CA 1
ATOM 713 C C . ARG A 1 89 ? 23.344 -11.883 13.547 1 92.88 89 ARG A C 1
ATOM 715 O O . ARG A 1 89 ? 22.109 -11.867 13.594 1 92.88 89 ARG A O 1
ATOM 722 N N . GLU A 1 90 ? 24.125 -10.828 13.328 1 95.12 90 GLU A N 1
ATOM 723 C CA . GLU A 1 90 ? 23.5 -9.547 13 1 95.12 90 GLU A CA 1
ATOM 724 C C . GLU A 1 90 ? 23.375 -9.359 11.492 1 95.12 90 GLU A C 1
ATOM 726 O O . GLU A 1 90 ? 24.234 -9.797 10.734 1 95.12 90 GLU A O 1
ATOM 731 N N . PRO A 1 91 ? 22.312 -8.695 11.125 1 96.44 91 PRO A N 1
ATOM 732 C CA . PRO A 1 91 ? 22.141 -8.438 9.695 1 96.44 91 PRO A CA 1
ATOM 733 C C . PRO A 1 91 ? 23.297 -7.648 9.094 1 96.44 91 PRO A C 1
ATOM 735 O O . PRO A 1 91 ? 23.906 -6.812 9.766 1 96.44 91 PRO A O 1
ATOM 738 N N . THR A 1 92 ? 23.641 -7.93 7.879 1 96.31 92 THR A N 1
ATOM 739 C CA . THR A 1 92 ? 24.672 -7.195 7.145 1 96.31 92 THR A CA 1
ATOM 740 C C . THR A 1 92 ? 24.156 -5.82 6.723 1 96.31 92 THR A C 1
ATOM 742 O O . THR A 1 92 ? 22.953 -5.547 6.82 1 96.31 92 THR A O 1
ATOM 745 N N . PRO A 1 93 ? 25.062 -4.926 6.289 1 95.62 93 PRO A N 1
ATOM 746 C CA . PRO A 1 93 ? 24.609 -3.627 5.781 1 95.62 93 PRO A CA 1
ATOM 747 C C . PRO A 1 93 ? 23.594 -3.754 4.652 1 95.62 93 PRO A C 1
ATOM 749 O O . PRO A 1 93 ? 22.641 -2.969 4.578 1 95.62 93 PRO A O 1
ATOM 752 N N . ASN A 1 94 ? 23.812 -4.738 3.826 1 97.12 94 ASN A N 1
ATOM 753 C CA . ASN A 1 94 ? 22.891 -4.918 2.699 1 97.12 94 ASN A CA 1
ATOM 754 C C . ASN A 1 94 ? 21.5 -5.32 3.166 1 97.12 94 ASN A C 1
ATOM 756 O O . ASN A 1 94 ? 20.5 -4.844 2.627 1 97.12 94 ASN A O 1
ATOM 760 N N . HIS A 1 95 ? 21.438 -6.215 4.168 1 97.81 95 HIS A N 1
ATOM 761 C CA . HIS A 1 95 ? 20.141 -6.543 4.766 1 97.81 95 HIS A CA 1
ATOM 762 C C . HIS A 1 95 ? 19.438 -5.293 5.293 1 97.81 95 HIS A C 1
ATOM 764 O O . HIS A 1 95 ? 18.25 -5.102 5.074 1 97.81 95 HIS A O 1
ATOM 770 N N . LYS A 1 96 ? 20.219 -4.5 5.93 1 96.44 96 LYS A N 1
ATOM 771 C CA . LYS A 1 96 ? 19.672 -3.297 6.551 1 96.44 96 LYS A CA 1
ATOM 772 C C . LYS A 1 96 ? 19.141 -2.33 5.496 1 96.44 96 LYS A C 1
ATOM 774 O O . LYS A 1 96 ? 18.062 -1.759 5.66 1 96.44 96 LYS A O 1
ATOM 779 N N . ILE A 1 97 ? 19.875 -2.137 4.402 1 96 97 ILE A N 1
ATOM 780 C CA . ILE A 1 97 ? 19.469 -1.249 3.32 1 96 97 ILE A CA 1
ATOM 781 C C . ILE A 1 97 ? 18.156 -1.749 2.717 1 96 97 ILE A C 1
ATOM 783 O O . ILE A 1 97 ? 17.203 -0.975 2.531 1 96 97 ILE A O 1
ATOM 787 N N . LEU A 1 98 ? 18.062 -3.025 2.479 1 97.62 98 LEU A N 1
ATOM 788 C CA . LEU A 1 98 ? 16.875 -3.609 1.871 1 97.62 98 LEU A CA 1
ATOM 789 C C . LEU A 1 98 ? 15.664 -3.449 2.785 1 97.62 98 LEU A C 1
ATOM 791 O O . LEU A 1 98 ? 14.562 -3.172 2.314 1 97.62 98 LEU A O 1
ATOM 795 N N . ALA A 1 99 ? 15.914 -3.609 4.043 1 96.44 99 ALA A N 1
ATOM 796 C CA . ALA A 1 99 ? 14.82 -3.525 5.012 1 96.44 99 ALA A CA 1
ATOM 797 C C . ALA A 1 99 ? 14.25 -2.111 5.078 1 96.44 99 ALA A C 1
ATOM 799 O O . ALA A 1 99 ? 13.078 -1.922 5.398 1 96.44 99 ALA A O 1
ATOM 800 N N . LYS A 1 100 ? 15.07 -1.146 4.754 1 92.19 100 LYS A N 1
ATOM 801 C CA . LYS A 1 100 ? 14.625 0.243 4.801 1 92.19 100 LYS A CA 1
ATOM 802 C C . LYS A 1 100 ? 13.75 0.58 3.594 1 92.19 100 LYS A C 1
ATOM 804 O O . LYS A 1 100 ? 12.93 1.498 3.652 1 92.19 100 LYS A O 1
ATOM 809 N N . LEU A 1 101 ? 13.891 -0.107 2.492 1 94.12 101 LEU A N 1
ATOM 810 C CA . LEU A 1 101 ? 13.133 0.123 1.27 1 94.12 101 LEU A CA 1
ATOM 811 C C . LEU A 1 101 ? 11.727 -0.465 1.384 1 94.12 101 LEU A C 1
ATOM 813 O O . LEU A 1 101 ? 11.5 -1.378 2.18 1 94.12 101 LEU A O 1
ATOM 817 N N . PRO A 1 102 ? 10.773 0.093 0.688 1 92.25 102 PRO A N 1
ATOM 818 C CA . PRO A 1 102 ? 9.406 -0.429 0.731 1 92.25 102 PRO A CA 1
ATOM 819 C C . PRO A 1 102 ? 9.234 -1.709 -0.084 1 92.25 102 PRO A C 1
ATOM 821 O O . PRO A 1 102 ? 8.453 -1.737 -1.04 1 92.25 102 PRO A O 1
ATOM 824 N N . ILE A 1 103 ? 9.906 -2.719 0.359 1 96.56 103 ILE A N 1
ATOM 825 C CA . ILE A 1 103 ? 9.805 -4.031 -0.267 1 96.56 103 ILE A CA 1
ATOM 826 C C . ILE A 1 103 ? 8.883 -4.926 0.552 1 96.56 103 ILE A C 1
ATOM 828 O O . ILE A 1 103 ? 9.102 -5.133 1.748 1 96.56 103 ILE A O 1
ATOM 832 N N . SER A 1 104 ? 7.891 -5.449 -0.114 1 95.94 104 SER A N 1
ATOM 833 C CA . SER A 1 104 ? 6.887 -6.203 0.629 1 95.94 104 SER A CA 1
ATOM 834 C C . SER A 1 104 ? 7.055 -7.703 0.416 1 95.94 104 SER A C 1
ATOM 836 O O . SER A 1 104 ? 6.391 -8.508 1.07 1 95.94 104 SER A O 1
ATOM 838 N N . THR A 1 105 ? 7.945 -8.109 -0.456 1 97.88 105 THR A N 1
ATOM 839 C CA . THR A 1 105 ? 8.078 -9.523 -0.79 1 97.88 105 THR A CA 1
ATOM 840 C C . THR A 1 105 ? 9.547 -9.938 -0.807 1 97.88 105 THR A C 1
ATOM 842 O O . THR A 1 105 ? 10.344 -9.391 -1.569 1 97.88 105 THR A O 1
ATOM 845 N N . TYR A 1 106 ? 9.922 -10.852 0.053 1 98.5 106 TYR A N 1
ATOM 846 C CA . TYR A 1 106 ? 11.25 -11.445 0.114 1 98.5 106 TYR A CA 1
ATOM 847 C C . TYR A 1 106 ? 11.18 -12.961 -0.052 1 98.5 106 TYR A C 1
ATOM 849 O O . TYR A 1 106 ? 10.375 -13.625 0.605 1 98.5 106 TYR A O 1
ATOM 857 N N . TRP A 1 107 ? 11.914 -13.461 -0.968 1 98.25 107 TRP A N 1
ATOM 858 C CA . TRP A 1 107 ? 12.125 -14.898 -1.104 1 98.25 107 TRP A CA 1
ATOM 859 C C . TRP A 1 107 ? 13.555 -15.281 -0.73 1 98.25 107 TRP A C 1
ATOM 861 O O . TRP A 1 107 ? 14.492 -14.531 -1.005 1 98.25 107 TRP A O 1
ATOM 871 N N . THR A 1 108 ? 13.766 -16.438 -0.095 1 97.44 108 THR A N 1
ATOM 872 C CA . THR A 1 108 ? 15.109 -16.891 0.235 1 97.44 108 THR A CA 1
ATOM 873 C C . THR A 1 108 ? 15.148 -18.422 0.366 1 97.44 108 THR A C 1
ATOM 875 O O . THR A 1 108 ? 14.125 -19.047 0.651 1 97.44 108 THR A O 1
ATOM 878 N N . THR A 1 109 ? 16.281 -19 0.077 1 94.5 109 THR A N 1
ATOM 879 C CA . THR A 1 109 ? 16.531 -20.406 0.347 1 94.5 109 THR A CA 1
ATOM 880 C C . THR A 1 109 ? 17.359 -20.578 1.622 1 94.5 109 THR A C 1
ATOM 882 O O . THR A 1 109 ? 17.703 -21.703 1.992 1 94.5 109 THR A O 1
ATOM 885 N N . ASN A 1 110 ? 17.656 -19.438 2.246 1 93.56 110 ASN A N 1
ATOM 886 C CA . ASN A 1 110 ? 18.453 -19.469 3.463 1 93.56 110 ASN A CA 1
ATOM 887 C C . ASN A 1 110 ? 17.625 -19.906 4.668 1 93.56 110 ASN A C 1
ATOM 889 O O . ASN A 1 110 ? 16.438 -19.625 4.738 1 93.56 110 ASN A O 1
ATOM 893 N N . TYR A 1 111 ? 18.375 -20.469 5.609 1 93.94 111 TYR A N 1
ATOM 894 C CA . TYR A 1 111 ? 17.703 -20.922 6.832 1 93.94 111 TYR A CA 1
ATOM 895 C C . TYR A 1 111 ? 17.781 -19.844 7.91 1 93.94 111 TYR A C 1
ATOM 897 O O . TYR A 1 111 ? 17.016 -19.859 8.875 1 93.94 111 TYR A O 1
ATOM 905 N N . ASP A 1 112 ? 18.656 -18.906 7.777 1 94.31 112 ASP A N 1
ATOM 906 C CA . ASP A 1 112 ? 18.922 -17.922 8.812 1 94.31 112 ASP A CA 1
ATOM 907 C C . ASP A 1 112 ? 17.797 -16.891 8.906 1 94.31 112 ASP A C 1
ATOM 909 O O . ASP A 1 112 ? 16.875 -16.922 8.086 1 94.31 112 ASP A O 1
ATOM 913 N N . ASP A 1 113 ? 17.828 -16.016 9.875 1 95.5 113 ASP A N 1
ATOM 914 C CA . ASP A 1 113 ? 16.75 -15.07 10.102 1 95.5 113 ASP A CA 1
ATOM 915 C C . ASP A 1 113 ? 17.219 -13.633 9.93 1 95.5 113 ASP A C 1
ATOM 917 O O . ASP A 1 113 ? 16.719 -12.719 10.578 1 95.5 113 ASP A O 1
ATOM 921 N N . LEU A 1 114 ? 18.25 -13.453 9.094 1 97.38 114 LEU A N 1
ATOM 922 C CA . LEU A 1 114 ? 18.844 -12.133 8.953 1 97.38 114 LEU A CA 1
ATOM 923 C C . LEU A 1 114 ? 17.859 -11.148 8.328 1 97.38 114 LEU A C 1
ATOM 925 O O . LEU A 1 114 ? 17.781 -9.992 8.742 1 97.38 114 LEU A O 1
ATOM 929 N N . ILE A 1 115 ? 17.031 -11.602 7.336 1 98 115 ILE A N 1
ATOM 930 C CA . ILE A 1 115 ? 16.047 -10.734 6.711 1 98 115 ILE A CA 1
ATOM 931 C C . ILE A 1 115 ? 15.008 -10.305 7.746 1 98 115 ILE A C 1
ATOM 933 O O . ILE A 1 115 ? 14.703 -9.117 7.875 1 98 115 ILE A O 1
ATOM 937 N N . GLU A 1 116 ? 14.508 -11.266 8.516 1 97.19 116 GLU A N 1
ATOM 938 C CA . GLU A 1 116 ? 13.516 -11 9.555 1 97.19 116 GLU A CA 1
ATOM 939 C C . GLU A 1 116 ? 14.055 -10.031 10.602 1 97.19 116 GLU A C 1
ATOM 941 O O . GLU A 1 116 ? 13.359 -9.094 11 1 97.19 116 GLU A O 1
ATOM 946 N N . LYS A 1 117 ? 15.281 -10.258 10.984 1 96.44 117 LYS A N 1
ATOM 947 C CA . LYS A 1 117 ? 15.906 -9.391 11.984 1 96.44 117 LYS A CA 1
ATOM 948 C C . LYS A 1 117 ? 16.078 -7.973 11.453 1 96.44 117 LYS A C 1
ATOM 950 O O . LYS A 1 117 ? 15.82 -7 12.172 1 96.44 117 LYS A O 1
ATOM 955 N N . ALA A 1 118 ? 16.547 -7.875 10.211 1 97.31 118 ALA A N 1
ATOM 956 C CA . ALA A 1 118 ? 16.719 -6.555 9.609 1 97.31 118 ALA A CA 1
ATOM 957 C C . ALA A 1 118 ? 15.375 -5.816 9.539 1 97.31 118 ALA A C 1
ATOM 959 O O . ALA A 1 118 ? 15.305 -4.621 9.828 1 97.31 118 ALA A O 1
ATOM 960 N N . LEU A 1 119 ? 14.312 -6.5 9.195 1 96.62 119 LEU A N 1
ATOM 961 C CA . LEU A 1 119 ? 12.977 -5.914 9.148 1 96.62 119 LEU A CA 1
ATOM 962 C C . LEU A 1 119 ? 12.523 -5.477 10.539 1 96.62 119 LEU A C 1
ATOM 964 O O . LEU A 1 119 ? 12.008 -4.371 10.711 1 96.62 119 LEU A O 1
ATOM 968 N N . ASP A 1 120 ? 12.773 -6.352 11.5 1 94.38 120 ASP A N 1
ATOM 969 C CA . ASP A 1 120 ? 12.406 -6.055 12.875 1 94.38 120 ASP A CA 1
ATOM 970 C C . ASP A 1 120 ? 13.125 -4.801 13.383 1 94.38 120 ASP A C 1
ATOM 972 O O . ASP A 1 120 ? 12.516 -3.963 14.055 1 94.38 120 ASP A O 1
ATOM 976 N N . ASN A 1 121 ? 14.359 -4.703 13.008 1 92.62 121 ASN A N 1
ATOM 977 C CA . ASN A 1 121 ? 15.156 -3.547 13.406 1 92.62 121 ASN A CA 1
ATOM 978 C C . ASN A 1 121 ? 14.594 -2.25 12.836 1 92.62 121 ASN A C 1
ATOM 980 O O . ASN A 1 121 ? 14.789 -1.177 13.414 1 92.62 121 ASN A O 1
ATOM 984 N N . GLU A 1 122 ? 13.898 -2.328 11.75 1 89.31 122 GLU A N 1
ATOM 985 C CA . GLU A 1 122 ? 13.281 -1.16 11.125 1 89.31 122 GLU A CA 1
ATOM 986 C C . GLU A 1 122 ? 11.836 -0.993 11.562 1 89.31 122 GLU A C 1
ATOM 988 O O . GLU A 1 122 ? 11.086 -0.215 10.969 1 89.31 122 GLU A O 1
ATOM 993 N N . GLY A 1 123 ? 11.469 -1.782 12.594 1 87.25 123 GLY A N 1
ATOM 994 C CA . GLY A 1 123 ? 10.109 -1.702 13.094 1 87.25 123 GLY A CA 1
ATOM 995 C C . GLY A 1 123 ? 9.086 -2.32 12.156 1 87.25 123 GLY A C 1
ATOM 996 O O . GLY A 1 123 ? 7.91 -1.957 12.188 1 87.25 123 GLY A O 1
ATOM 997 N N . LYS A 1 124 ? 9.5 -3.137 11.289 1 91.44 124 LYS A N 1
ATOM 998 C CA . LYS A 1 124 ? 8.617 -3.803 10.336 1 91.44 124 LYS A CA 1
ATOM 999 C C . LYS A 1 124 ? 8.312 -5.23 10.773 1 91.44 124 LYS A C 1
ATOM 1001 O O . LYS A 1 124 ? 9.18 -5.926 11.297 1 91.44 124 LYS A O 1
ATOM 1006 N N . ILE A 1 125 ? 7.102 -5.656 10.57 1 93.12 125 ILE A N 1
ATOM 1007 C CA . ILE A 1 125 ? 6.672 -7 10.938 1 93.12 125 ILE A CA 1
ATOM 1008 C C . ILE A 1 125 ? 6.824 -7.941 9.75 1 93.12 125 ILE A C 1
ATOM 1010 O O . ILE A 1 125 ? 6.195 -7.738 8.703 1 93.12 125 ILE A O 1
ATOM 1014 N N . ALA A 1 126 ? 7.641 -8.93 9.898 1 95.5 126 ALA A N 1
ATOM 1015 C CA . ALA A 1 126 ? 7.828 -9.945 8.867 1 95.5 126 ALA A CA 1
ATOM 1016 C C . ALA A 1 126 ? 6.816 -11.078 9.016 1 95.5 126 ALA A C 1
ATOM 1018 O O . ALA A 1 126 ? 6.688 -11.664 10.094 1 95.5 126 ALA A O 1
ATOM 1019 N N . ASP A 1 127 ? 6.027 -11.336 8 1 96.44 127 ASP A N 1
ATOM 1020 C CA . ASP A 1 127 ? 5.199 -12.531 7.91 1 96.44 127 ASP A CA 1
ATOM 1021 C C . ASP A 1 127 ? 5.984 -13.703 7.316 1 96.44 127 ASP A C 1
ATOM 1023 O O . ASP A 1 127 ? 6.023 -13.875 6.098 1 96.44 127 ASP A O 1
ATOM 1027 N N . LYS A 1 128 ? 6.609 -14.531 8.195 1 96.06 128 LYS A N 1
ATOM 1028 C CA . LYS A 1 128 ? 7.5 -15.609 7.781 1 96.06 128 LYS A CA 1
ATOM 1029 C C . LYS A 1 128 ? 6.711 -16.828 7.324 1 96.06 128 LYS A C 1
ATOM 1031 O O . LYS A 1 128 ? 5.844 -17.328 8.047 1 96.06 128 LYS A O 1
ATOM 1036 N N . LYS A 1 129 ? 6.953 -17.25 6.07 1 96.69 129 LYS A N 1
ATOM 1037 C CA . LYS A 1 129 ? 6.34 -18.438 5.504 1 96.69 129 LYS A CA 1
ATOM 1038 C C . LYS A 1 129 ? 7.391 -19.516 5.219 1 96.69 129 LYS A C 1
ATOM 1040 O O . LYS A 1 129 ? 8.156 -19.391 4.262 1 96.69 129 LYS A O 1
ATOM 1045 N N . PHE A 1 130 ? 7.379 -20.609 6.047 1 94.69 130 PHE A N 1
ATOM 1046 C CA . PHE A 1 130 ? 8.398 -21.625 5.816 1 94.69 130 PHE A CA 1
ATOM 1047 C C . PHE A 1 130 ? 7.793 -23.016 5.871 1 94.69 130 PHE A C 1
ATOM 1049 O O . PHE A 1 130 ? 8.508 -24.016 5.742 1 94.69 130 PHE A O 1
ATOM 1056 N N . THR A 1 131 ? 6.535 -23.156 6.09 1 91.31 131 THR A N 1
ATOM 1057 C CA . THR A 1 131 ? 5.77 -24.375 5.914 1 91.31 131 THR A CA 1
ATOM 1058 C C . THR A 1 131 ? 4.594 -24.156 4.969 1 91.31 131 THR A C 1
ATOM 1060 O O . THR A 1 131 ? 4.16 -23.016 4.77 1 91.31 131 THR A O 1
ATOM 1063 N N . LYS A 1 132 ? 4.098 -25.188 4.441 1 87.19 132 LYS A N 1
ATOM 1064 C CA . LYS A 1 132 ? 2.965 -25.094 3.525 1 87.19 132 LYS A CA 1
ATOM 1065 C C . LYS A 1 132 ? 1.762 -24.438 4.207 1 87.19 132 LYS A C 1
ATOM 1067 O O . LYS A 1 132 ? 1.055 -23.641 3.594 1 87.19 132 LYS A O 1
ATOM 1072 N N . ASN A 1 133 ? 1.665 -24.703 5.469 1 84.06 133 ASN A N 1
ATOM 1073 C CA . ASN A 1 133 ? 0.527 -24.188 6.215 1 84.06 133 ASN A CA 1
ATOM 1074 C C . ASN A 1 133 ? 0.606 -22.672 6.367 1 84.06 133 ASN A C 1
ATOM 1076 O O . ASN A 1 133 ? -0.422 -21.984 6.418 1 84.06 133 ASN A O 1
ATOM 1080 N N . HIS A 1 134 ? 1.806 -22.203 6.379 1 89.81 134 HIS A N 1
ATOM 1081 C CA . HIS A 1 134 ? 1.992 -20.766 6.578 1 89.81 134 HIS A CA 1
ATOM 1082 C C . HIS A 1 134 ? 1.454 -19.969 5.395 1 89.81 134 HIS A C 1
ATOM 1084 O O . HIS A 1 134 ? 1.073 -18.812 5.543 1 89.81 134 HIS A O 1
ATOM 1090 N N . LEU A 1 135 ? 1.355 -20.547 4.23 1 89 135 LEU A N 1
ATOM 1091 C CA . LEU A 1 135 ? 0.979 -19.828 3.018 1 89 135 LEU A CA 1
ATOM 1092 C C . LEU A 1 135 ? -0.489 -19.422 3.061 1 89 135 LEU A C 1
ATOM 1094 O O . LEU A 1 135 ? -0.885 -18.453 2.416 1 89 135 LEU A O 1
ATOM 1098 N N . SER A 1 136 ? -1.274 -20.172 3.898 1 85.25 136 SER A N 1
ATOM 1099 C CA . SER A 1 136 ? -2.701 -19.875 3.975 1 85.25 136 SER A CA 1
ATOM 1100 C C . SER A 1 136 ? -3.006 -18.906 5.113 1 85.25 136 SER A C 1
ATOM 1102 O O . SER A 1 136 ? -4.164 -18.547 5.324 1 85.25 136 SER A O 1
ATOM 1104 N N . GLN A 1 137 ? -1.978 -18.531 5.789 1 86.81 137 GLN A N 1
ATOM 1105 C CA . GLN A 1 137 ? -2.158 -17.672 6.949 1 86.81 137 GLN A CA 1
ATOM 1106 C C . GLN A 1 137 ? -1.582 -16.281 6.691 1 86.81 137 GLN A C 1
ATOM 1108 O O . GLN A 1 137 ? -0.642 -16.125 5.906 1 86.81 137 GLN A O 1
ATOM 1113 N N . THR A 1 138 ? -2.238 -15.312 7.297 1 89.06 138 THR A N 1
ATOM 1114 C CA . THR A 1 138 ? -1.74 -13.945 7.203 1 89.06 138 THR A CA 1
ATOM 1115 C C . THR A 1 138 ? -1.496 -13.367 8.594 1 89.06 138 THR A C 1
ATOM 1117 O O . THR A 1 138 ? -2.398 -13.344 9.43 1 89.06 138 THR A O 1
ATOM 1120 N N . LYS A 1 139 ? -0.261 -12.945 8.773 1 89.56 139 LYS A N 1
ATOM 1121 C CA . LYS A 1 139 ? 0.068 -12.289 10.039 1 89.56 139 LYS A CA 1
ATOM 1122 C C . LYS A 1 139 ? -0.493 -10.867 10.078 1 89.56 139 LYS A C 1
ATOM 1124 O O . LYS A 1 139 ? -0.29 -10.086 9.148 1 89.56 139 LYS A O 1
ATOM 1129 N N . LYS A 1 140 ? -1.151 -10.602 11.188 1 85 140 LYS A N 1
ATOM 1130 C CA . LYS A 1 140 ? -1.776 -9.289 11.328 1 85 140 LYS A CA 1
ATOM 1131 C C . LYS A 1 140 ? -0.726 -8.188 11.391 1 85 140 LYS A C 1
ATOM 1133 O O . LYS A 1 140 ? 0.276 -8.312 12.094 1 85 140 LYS A O 1
ATOM 1138 N N . GLY A 1 141 ? -0.905 -7.129 10.625 1 85 141 GLY A N 1
ATOM 1139 C CA . GLY A 1 141 ? -0.029 -5.969 10.672 1 85 141 GLY A CA 1
ATOM 1140 C C . GLY A 1 141 ? 1.289 -6.188 9.953 1 85 141 GLY A C 1
ATOM 1141 O O . GLY A 1 141 ? 2.225 -5.398 10.109 1 85 141 GLY A O 1
ATOM 1142 N N . ARG A 1 142 ? 1.332 -7.227 9.117 1 91.62 142 ARG A N 1
ATOM 1143 C CA . ARG A 1 142 ? 2.59 -7.535 8.445 1 91.62 142 ARG A CA 1
ATOM 1144 C C . ARG A 1 142 ? 3.018 -6.395 7.527 1 91.62 142 ARG A C 1
ATOM 1146 O O . ARG A 1 142 ? 2.176 -5.746 6.902 1 91.62 142 ARG A O 1
ATOM 1153 N N . SER A 1 143 ? 4.398 -6.16 7.523 1 90.88 143 SER A N 1
ATOM 1154 C CA . SER A 1 143 ? 4.992 -5.176 6.621 1 90.88 143 SER A CA 1
ATOM 1155 C C . SER A 1 143 ? 5.527 -5.836 5.355 1 90.88 143 SER A C 1
ATOM 1157 O O . SER A 1 143 ? 5.539 -5.219 4.285 1 90.88 143 SER A O 1
ATOM 1159 N N . ALA A 1 144 ? 5.938 -7.023 5.516 1 95.31 144 ALA A N 1
ATOM 1160 C CA . ALA A 1 144 ? 6.512 -7.781 4.402 1 95.31 144 ALA A CA 1
ATOM 1161 C C . ALA A 1 144 ? 6.324 -9.281 4.605 1 95.31 144 ALA A C 1
ATOM 1163 O O . ALA A 1 144 ? 6.199 -9.75 5.742 1 95.31 144 ALA A O 1
ATOM 1164 N N . VAL A 1 145 ? 6.223 -9.977 3.506 1 97.25 145 VAL A N 1
ATOM 1165 C CA . VAL A 1 145 ? 6.191 -11.438 3.545 1 97.25 145 VAL A CA 1
ATOM 1166 C C . VAL A 1 145 ? 7.574 -11.992 3.215 1 97.25 145 VAL A C 1
ATOM 1168 O O . VAL A 1 145 ? 8.227 -11.539 2.268 1 97.25 145 VAL A O 1
ATOM 1171 N N . VAL A 1 146 ? 8.07 -12.898 4.074 1 98.19 146 VAL A N 1
ATOM 1172 C CA . VAL A 1 146 ? 9.352 -13.562 3.855 1 98.19 146 VAL A CA 1
ATOM 1173 C C . VAL A 1 146 ? 9.117 -15.055 3.594 1 98.19 146 VAL A C 1
ATOM 1175 O O . VAL A 1 146 ? 8.836 -15.812 4.52 1 98.19 146 VAL A O 1
ATOM 1178 N N . TYR A 1 147 ? 9.242 -15.391 2.312 1 98.19 147 TYR A N 1
ATOM 1179 C CA . TYR A 1 147 ? 9.086 -16.781 1.915 1 98.19 147 TYR A CA 1
ATOM 1180 C C . TYR A 1 147 ? 10.406 -17.547 2.049 1 98.19 147 TYR A C 1
ATOM 1182 O O . TYR A 1 147 ? 11.375 -17.234 1.347 1 98.19 147 TYR A O 1
ATOM 1190 N N . LYS A 1 148 ? 10.43 -18.484 2.924 1 97.12 148 LYS A N 1
ATOM 1191 C CA . LYS A 1 148 ? 11.594 -19.344 3.123 1 97.12 148 LYS A CA 1
ATOM 1192 C C . LYS A 1 148 ? 11.352 -20.734 2.541 1 97.12 148 LYS A C 1
ATOM 1194 O O . LYS A 1 148 ? 10.969 -21.656 3.262 1 97.12 148 LYS A O 1
ATOM 1199 N N . MET A 1 149 ? 11.609 -20.844 1.295 1 95.12 149 MET A N 1
ATOM 1200 C CA . MET A 1 149 ? 11.133 -21.984 0.523 1 95.12 149 MET A CA 1
ATOM 1201 C C . MET A 1 149 ? 11.828 -23.266 0.964 1 95.12 149 MET A C 1
ATOM 1203 O O . MET A 1 149 ? 11.305 -24.375 0.756 1 95.12 149 MET A O 1
ATOM 1207 N N . HIS A 1 150 ? 13.055 -23.234 1.624 1 94.19 150 HIS A N 1
ATOM 1208 C CA . HIS A 1 150 ? 13.758 -24.438 2.031 1 94.19 150 HIS A CA 1
ATOM 1209 C C . HIS A 1 150 ? 13.648 -24.656 3.537 1 94.19 150 HIS A C 1
ATOM 1211 O O . HIS A 1 150 ? 14.312 -25.547 4.086 1 94.19 150 HIS A O 1
ATOM 1217 N N . GLY A 1 151 ? 12.82 -23.812 4.176 1 94.19 151 GLY A N 1
ATOM 1218 C CA . GLY A 1 151 ? 12.609 -24 5.602 1 94.19 151 GLY A CA 1
ATOM 1219 C C . GLY A 1 151 ? 13.312 -22.953 6.445 1 94.19 151 GLY A C 1
ATOM 1220 O O . GLY A 1 151 ? 13.812 -21.953 5.918 1 94.19 151 GLY A O 1
ATOM 1221 N N . ASP A 1 152 ? 13.32 -23.25 7.742 1 93.81 152 ASP A N 1
ATOM 1222 C CA . ASP A 1 152 ? 13.812 -22.281 8.727 1 93.81 152 ASP A CA 1
ATOM 1223 C C . ASP A 1 152 ? 14.672 -22.969 9.789 1 93.81 152 ASP A C 1
ATOM 1225 O O . ASP A 1 152 ? 14.43 -24.125 10.133 1 93.81 152 ASP A O 1
ATOM 1229 N N . ALA A 1 153 ? 15.617 -22.188 10.25 1 89.81 153 ALA A N 1
ATOM 1230 C CA . ALA A 1 153 ? 16.531 -22.734 11.258 1 89.81 153 ALA A CA 1
ATOM 1231 C C . ALA A 1 153 ? 15.773 -23.141 12.516 1 89.81 153 ALA A C 1
ATOM 1233 O O . ALA A 1 153 ? 16.234 -24 13.273 1 89.81 153 ALA A O 1
ATOM 1234 N N . SER A 1 154 ? 14.664 -22.547 12.75 1 89.81 154 SER A N 1
ATOM 1235 C CA . SER A 1 154 ? 13.867 -22.891 13.922 1 89.81 154 SER A CA 1
ATOM 1236 C C . SER A 1 154 ? 13.273 -24.281 13.812 1 89.81 154 SER A C 1
ATOM 1238 O O . SER A 1 154 ? 12.844 -24.859 14.805 1 89.81 154 SER A O 1
ATOM 1240 N N . LEU A 1 155 ? 13.188 -24.781 12.648 1 90.38 155 LEU A N 1
ATOM 1241 C CA . LEU A 1 155 ? 12.734 -26.156 12.391 1 90.38 155 LEU A CA 1
ATOM 1242 C C . LEU A 1 155 ? 13.742 -26.906 11.531 1 90.38 155 LEU A C 1
ATOM 1244 O O . LEU A 1 155 ? 13.438 -27.297 10.398 1 90.38 155 LEU A O 1
ATOM 1248 N N . PRO A 1 156 ? 14.836 -27.219 12.094 1 87.25 156 PRO A N 1
ATOM 1249 C CA . PRO A 1 156 ? 15.938 -27.781 11.312 1 87.25 156 PRO A CA 1
ATOM 1250 C C . PRO A 1 156 ? 15.625 -29.172 10.773 1 87.25 156 PRO A C 1
ATOM 1252 O O . PRO A 1 156 ? 16.141 -29.578 9.727 1 87.25 156 PRO A O 1
ATOM 1255 N N . ASP A 1 157 ? 14.758 -29.859 11.453 1 85.88 157 ASP A N 1
ATOM 1256 C CA . ASP A 1 157 ? 14.422 -31.219 11.055 1 85.88 157 ASP A CA 1
ATOM 1257 C C . ASP A 1 157 ? 13.633 -31.234 9.742 1 85.88 157 ASP A C 1
ATOM 1259 O O . ASP A 1 157 ? 13.555 -32.25 9.062 1 85.88 157 ASP A O 1
ATOM 1263 N N . GLN A 1 158 ? 13.094 -30.156 9.375 1 88.38 158 GLN A N 1
ATOM 1264 C CA . GLN A 1 158 ? 12.266 -30.094 8.172 1 88.38 158 GLN A CA 1
ATOM 1265 C C . GLN A 1 158 ? 12.977 -29.312 7.062 1 88.38 158 GLN A C 1
ATOM 1267 O O . GLN A 1 158 ? 12.406 -29.109 5.984 1 88.38 158 GLN A O 1
ATOM 1272 N N . ALA A 1 159 ? 14.18 -28.953 7.344 1 90.19 159 ALA A N 1
ATOM 1273 C CA . ALA A 1 159 ? 14.922 -28.172 6.355 1 90.19 159 ALA A CA 1
ATOM 1274 C C . ALA A 1 159 ? 15.148 -28.984 5.082 1 90.19 159 ALA A C 1
ATOM 1276 O O . ALA A 1 159 ? 15.453 -30.188 5.145 1 90.19 159 ALA A O 1
ATOM 1277 N N . ILE A 1 160 ? 14.914 -28.391 3.975 1 91.38 160 ILE A N 1
ATOM 1278 C CA . ILE A 1 160 ? 15.148 -29.016 2.684 1 91.38 160 ILE A CA 1
ATOM 1279 C C . ILE A 1 160 ? 16.641 -28.969 2.34 1 91.38 160 ILE A C 1
ATOM 1281 O O . ILE A 1 160 ? 17.188 -27.875 2.141 1 91.38 160 ILE A O 1
ATOM 1285 N N . ILE A 1 161 ? 17.281 -30.125 2.273 1 87.75 161 ILE A N 1
ATOM 1286 C CA . ILE A 1 161 ? 18.719 -30.109 2.076 1 87.75 161 ILE A CA 1
ATOM 1287 C C . ILE A 1 161 ? 19.156 -31.359 1.314 1 87.75 161 ILE A C 1
ATOM 1289 O O . ILE A 1 161 ? 20.188 -31.359 0.647 1 87.75 161 ILE A O 1
ATOM 1293 N N . THR A 1 162 ? 18.375 -32.406 1.258 1 86.19 162 THR A N 1
ATOM 1294 C CA . THR A 1 162 ? 18.766 -33.656 0.651 1 86.19 162 THR A CA 1
ATOM 1295 C C . THR A 1 162 ? 18.203 -33.781 -0.761 1 86.19 162 THR A C 1
ATOM 1297 O O . THR A 1 162 ? 17.25 -33.094 -1.111 1 86.19 162 THR A O 1
ATOM 1300 N N . LYS A 1 163 ? 18.812 -34.625 -1.513 1 81.44 163 LYS A N 1
ATOM 1301 C CA . LYS A 1 163 ? 18.375 -34.875 -2.883 1 81.44 163 LYS A CA 1
ATOM 1302 C C . LYS A 1 163 ? 16.922 -35.375 -2.918 1 81.44 163 LYS A C 1
ATOM 1304 O O . LYS A 1 163 ? 16.141 -34.938 -3.754 1 81.44 163 LYS A O 1
ATOM 1309 N N . ASP A 1 164 ? 16.609 -36.25 -2.068 1 80.81 164 ASP A N 1
ATOM 1310 C CA . ASP A 1 164 ? 15.242 -36.781 -1.984 1 80.81 164 ASP A CA 1
ATOM 1311 C C . ASP A 1 164 ? 14.234 -35.625 -1.808 1 80.81 164 ASP A C 1
ATOM 1313 O O . ASP A 1 164 ? 13.18 -35.625 -2.453 1 80.81 164 ASP A O 1
ATOM 1317 N N . GLN A 1 165 ? 14.562 -34.781 -0.982 1 87.44 165 GLN A N 1
ATOM 1318 C CA . GLN A 1 165 ? 13.68 -33.625 -0.712 1 87.44 165 GLN A CA 1
ATOM 1319 C C . GLN A 1 165 ? 13.562 -32.719 -1.934 1 87.44 165 GLN A C 1
ATOM 1321 O O . GLN A 1 165 ? 12.477 -32.25 -2.26 1 87.44 165 GLN A O 1
ATOM 1326 N N . TYR A 1 166 ? 14.688 -32.5 -2.598 1 87 166 TYR A N 1
ATOM 1327 C CA . TYR A 1 166 ? 14.68 -31.672 -3.797 1 87 166 TYR A CA 1
ATOM 1328 C C . TYR A 1 166 ? 13.836 -32.312 -4.898 1 87 166 TYR A C 1
ATOM 1330 O O . TYR A 1 166 ? 13.078 -31.625 -5.582 1 87 166 TYR A O 1
ATOM 1338 N N . GLU A 1 167 ? 13.953 -33.562 -5.043 1 80.31 167 GLU A N 1
ATOM 1339 C CA . GLU A 1 167 ? 13.234 -34.281 -6.086 1 80.31 167 GLU A CA 1
ATOM 1340 C C . GLU A 1 167 ? 11.734 -34.281 -5.824 1 80.31 167 GLU A C 1
ATOM 1342 O O . GLU A 1 167 ? 10.938 -34.219 -6.758 1 80.31 167 GLU A O 1
ATOM 1347 N N . SER A 1 168 ? 11.438 -34.312 -4.609 1 86.5 168 SER A N 1
ATOM 1348 C CA . SER A 1 168 ? 10.023 -34.406 -4.258 1 86.5 168 SER A CA 1
ATOM 1349 C C . SER A 1 168 ? 9.43 -33 -4.012 1 86.5 168 SER A C 1
ATOM 1351 O O . SER A 1 168 ? 8.227 -32.875 -3.75 1 86.5 168 SER A O 1
ATOM 1353 N N . TYR A 1 169 ? 10.227 -32 -4.133 1 89.44 169 TYR A N 1
ATOM 1354 C CA . TYR A 1 169 ? 9.828 -30.641 -3.771 1 89.44 169 TYR A CA 1
ATOM 1355 C C . TYR A 1 169 ? 8.617 -30.203 -4.578 1 89.44 169 TYR A C 1
ATOM 1357 O O . TYR A 1 169 ? 7.645 -29.672 -4.016 1 89.44 169 TYR A O 1
ATOM 1365 N N . PRO A 1 170 ? 8.547 -30.406 -5.938 1 84.31 170 PRO A N 1
ATOM 1366 C CA . PRO A 1 170 ? 7.398 -29.938 -6.719 1 84.31 170 PRO A CA 1
ATOM 1367 C C . PRO A 1 170 ? 6.078 -30.562 -6.266 1 84.31 170 PRO A C 1
ATOM 1369 O O . PRO A 1 170 ? 5.016 -29.969 -6.438 1 84.31 170 PRO A O 1
ATOM 1372 N N . LEU A 1 171 ? 6.227 -31.672 -5.625 1 82.62 171 LEU A N 1
ATOM 1373 C CA . LEU A 1 171 ? 5.031 -32.375 -5.16 1 82.62 171 LEU A CA 1
ATOM 1374 C C . LEU A 1 171 ? 4.68 -31.953 -3.732 1 82.62 171 LEU A C 1
ATOM 1376 O O . LEU A 1 171 ? 3.566 -31.5 -3.471 1 82.62 171 LEU A O 1
ATOM 1380 N N . HIS A 1 172 ? 5.664 -32.031 -2.852 1 85 172 HIS A N 1
ATOM 1381 C CA . HIS A 1 172 ? 5.402 -31.844 -1.431 1 85 172 HIS A CA 1
ATOM 1382 C C . HIS A 1 172 ? 5.355 -30.359 -1.077 1 85 172 HIS A C 1
ATOM 1384 O O . HIS A 1 172 ? 4.773 -29.984 -0.06 1 85 172 HIS A O 1
ATOM 1390 N N . PHE A 1 173 ? 5.961 -29.531 -1.87 1 88.94 173 PHE A N 1
ATOM 1391 C CA . PHE A 1 173 ? 5.977 -28.078 -1.637 1 88.94 173 PHE A CA 1
ATOM 1392 C C . PHE A 1 173 ? 5.426 -27.328 -2.844 1 88.94 173 PHE A C 1
ATOM 1394 O O . PHE A 1 173 ? 5.859 -26.219 -3.139 1 88.94 173 PHE A O 1
ATOM 1401 N N . ALA A 1 174 ? 4.438 -27.906 -3.479 1 87.69 174 ALA A N 1
ATOM 1402 C CA . ALA A 1 174 ? 3.809 -27.375 -4.688 1 87.69 174 ALA A CA 1
ATOM 1403 C C . ALA A 1 174 ? 3.268 -25.969 -4.449 1 87.69 174 ALA A C 1
ATOM 1405 O O . ALA A 1 174 ? 3.42 -25.094 -5.297 1 87.69 174 ALA A O 1
ATOM 1406 N N . PRO A 1 175 ? 2.73 -25.688 -3.227 1 88 175 PRO A N 1
ATOM 1407 C CA . PRO A 1 175 ? 2.219 -24.344 -3 1 88 175 PRO A CA 1
ATOM 1408 C C . PRO A 1 175 ? 3.311 -23.281 -3.07 1 88 175 PRO A C 1
ATOM 1410 O O . PRO A 1 175 ? 3.072 -22.172 -3.562 1 88 175 PRO A O 1
ATOM 1413 N N . PHE A 1 176 ? 4.512 -23.578 -2.617 1 92.25 176 PHE A N 1
ATOM 1414 C CA . PHE A 1 176 ? 5.625 -22.641 -2.703 1 92.25 176 PHE A CA 1
ATOM 1415 C C . PHE A 1 176 ? 6.035 -22.406 -4.156 1 92.25 176 PHE A C 1
ATOM 1417 O O . PHE A 1 176 ? 6.293 -21.281 -4.566 1 92.25 176 PHE A O 1
ATOM 1424 N N . VAL A 1 177 ? 6.055 -23.531 -4.875 1 91.31 177 VAL A N 1
ATOM 1425 C CA . VAL A 1 177 ? 6.398 -23.453 -6.293 1 91.31 177 VAL A CA 1
ATOM 1426 C C . VAL A 1 177 ? 5.391 -22.562 -7.02 1 91.31 177 VAL A C 1
ATOM 1428 O O . VAL A 1 177 ? 5.773 -21.688 -7.797 1 91.31 177 VAL A O 1
ATOM 1431 N N . THR A 1 178 ? 4.121 -22.766 -6.734 1 89.88 178 THR A N 1
ATOM 1432 C CA . THR A 1 178 ? 3.043 -22.016 -7.355 1 89.88 178 THR A CA 1
ATOM 1433 C C . THR A 1 178 ? 3.133 -20.531 -6.98 1 89.88 178 THR A C 1
ATOM 1435 O O . THR A 1 178 ? 3.045 -19.656 -7.848 1 89.88 178 THR A O 1
ATOM 1438 N N . ALA A 1 179 ? 3.33 -20.25 -5.734 1 92.62 179 ALA A N 1
ATOM 1439 C CA . ALA A 1 179 ? 3.422 -18.875 -5.25 1 92.62 179 ALA A CA 1
ATOM 1440 C C . ALA A 1 179 ? 4.602 -18.156 -5.891 1 92.62 179 ALA A C 1
ATOM 1442 O O . ALA A 1 179 ? 4.465 -17.016 -6.352 1 92.62 179 ALA A O 1
ATOM 1443 N N . LEU A 1 180 ? 5.766 -18.766 -5.891 1 95.19 180 LEU A N 1
ATOM 1444 C CA . LEU A 1 180 ? 6.949 -18.156 -6.484 1 95.19 180 LEU A CA 1
ATOM 1445 C C . LEU A 1 180 ? 6.746 -17.906 -7.977 1 95.19 180 LEU A C 1
ATOM 1447 O O . LEU A 1 180 ? 7.102 -16.844 -8.484 1 95.19 180 LEU A O 1
ATOM 1451 N N . SER A 1 181 ? 6.152 -18.922 -8.648 1 92.38 181 SER A N 1
ATOM 1452 C CA . SER A 1 181 ? 5.871 -18.766 -10.07 1 92.38 181 SER A CA 1
ATOM 1453 C C . SER A 1 181 ? 4.98 -17.547 -10.32 1 92.38 181 SER A C 1
ATOM 1455 O O . SER A 1 181 ? 5.238 -16.766 -11.234 1 92.38 181 SER A O 1
ATOM 1457 N N . GLY A 1 182 ? 3.967 -17.453 -9.547 1 92.38 182 GLY A N 1
ATOM 1458 C CA . GLY A 1 182 ? 3.09 -16.297 -9.656 1 92.38 182 GLY A CA 1
ATOM 1459 C C . GLY A 1 182 ? 3.812 -14.977 -9.461 1 92.38 182 GLY A C 1
ATOM 1460 O O . GLY A 1 182 ? 3.605 -14.031 -10.227 1 92.38 182 GLY A O 1
ATOM 1461 N N . ASP A 1 183 ? 4.66 -14.875 -8.414 1 94.5 183 ASP A N 1
ATOM 1462 C CA . ASP A 1 183 ? 5.43 -13.664 -8.141 1 94.5 183 ASP A CA 1
ATOM 1463 C C . ASP A 1 183 ? 6.371 -13.336 -9.297 1 94.5 183 ASP A C 1
ATOM 1465 O O . ASP A 1 183 ? 6.523 -12.172 -9.68 1 94.5 183 ASP A O 1
ATOM 1469 N N . LEU A 1 184 ? 7.004 -14.352 -9.898 1 93.06 184 LEU A N 1
ATOM 1470 C CA . LEU A 1 184 ? 7.969 -14.156 -10.977 1 93.06 184 LEU A CA 1
ATOM 1471 C C . LEU A 1 184 ? 7.285 -13.617 -12.227 1 93.06 184 LEU A C 1
ATOM 1473 O O . LEU A 1 184 ? 7.902 -12.906 -13.023 1 93.06 184 LEU A O 1
ATOM 1477 N N . VAL A 1 185 ? 6.023 -13.945 -12.328 1 89.56 185 VAL A N 1
ATOM 1478 C CA . VAL A 1 185 ? 5.254 -13.477 -13.477 1 89.56 185 VAL A CA 1
ATOM 1479 C C . VAL A 1 185 ? 4.82 -12.031 -13.25 1 89.56 185 VAL A C 1
ATOM 1481 O O . VAL A 1 185 ? 4.848 -11.211 -14.18 1 89.56 185 VAL A O 1
ATOM 1484 N N . SER A 1 186 ? 4.559 -11.688 -12.031 1 90.69 186 SER A N 1
ATOM 1485 C CA . SER A 1 186 ? 3.863 -10.43 -11.766 1 90.69 186 SER A CA 1
ATOM 1486 C C . SER A 1 186 ? 4.824 -9.375 -11.234 1 90.69 186 SER A C 1
ATOM 1488 O O . SER A 1 186 ? 4.508 -8.18 -11.25 1 90.69 186 SER A O 1
ATOM 1490 N N . LYS A 1 187 ? 6.016 -9.773 -10.711 1 94.69 187 LYS A N 1
ATOM 1491 C CA . LYS A 1 187 ? 6.938 -8.828 -10.086 1 94.69 187 LYS A CA 1
ATOM 1492 C C . LYS A 1 187 ? 8.328 -8.93 -10.703 1 94.69 187 LYS A C 1
ATOM 1494 O O . LYS A 1 187 ? 8.703 -9.977 -11.242 1 94.69 187 LYS A O 1
ATOM 1499 N N . THR A 1 188 ? 9.031 -7.809 -10.586 1 95.62 188 THR A N 1
ATOM 1500 C CA . THR A 1 188 ? 10.445 -7.812 -10.969 1 95.62 188 THR A CA 1
ATOM 1501 C C . THR A 1 188 ? 11.32 -8.211 -9.789 1 95.62 188 THR A C 1
ATOM 1503 O O . THR A 1 188 ? 11.211 -7.629 -8.703 1 95.62 188 THR A O 1
ATOM 1506 N N . PHE A 1 189 ? 12.242 -9.188 -10.039 1 97.38 189 PHE A N 1
ATOM 1507 C CA . PHE A 1 189 ? 13.086 -9.711 -8.977 1 97.38 189 PHE A CA 1
ATOM 1508 C C . PHE A 1 189 ? 14.516 -9.195 -9.109 1 97.38 189 PHE A C 1
ATOM 1510 O O . PHE A 1 189 ? 15.031 -9.062 -10.227 1 97.38 189 PHE A O 1
ATOM 1517 N N . LEU A 1 190 ? 15.086 -8.836 -7.988 1 98.25 190 LEU A N 1
ATOM 1518 C CA . LEU A 1 190 ? 16.531 -8.719 -7.875 1 98.25 190 LEU A CA 1
ATOM 1519 C C . LEU A 1 190 ? 17.109 -9.883 -7.082 1 98.25 190 LEU A C 1
ATOM 1521 O O . LEU A 1 190 ? 16.828 -10.031 -5.891 1 98.25 190 LEU A O 1
ATOM 1525 N N . PHE A 1 191 ? 17.875 -10.734 -7.746 1 97.19 191 PHE A N 1
ATOM 1526 C CA . PHE A 1 191 ? 18.547 -11.867 -7.113 1 97.19 191 PHE A CA 1
ATOM 1527 C C . PHE A 1 191 ? 19.891 -11.438 -6.531 1 97.19 191 PHE A C 1
ATOM 1529 O O . PHE A 1 191 ? 20.734 -10.891 -7.238 1 97.19 191 PHE A O 1
ATOM 1536 N N . LEU A 1 192 ? 20.016 -11.68 -5.203 1 96.94 192 LEU A N 1
ATOM 1537 C CA . LEU A 1 192 ? 21.234 -11.273 -4.508 1 96.94 192 LEU A CA 1
ATOM 1538 C C . LEU A 1 192 ? 21.875 -12.469 -3.809 1 96.94 192 LEU A C 1
ATOM 1540 O O . LEU A 1 192 ? 21.219 -13.188 -3.061 1 96.94 192 LEU A O 1
ATOM 1544 N N . GLY A 1 193 ? 23.156 -12.594 -4.055 1 92.06 193 GLY A N 1
ATOM 1545 C CA . GLY A 1 193 ? 23.906 -13.633 -3.363 1 92.06 193 GLY A CA 1
ATOM 1546 C C . GLY A 1 193 ? 23.453 -15.031 -3.729 1 92.06 193 GLY A C 1
ATOM 1547 O O . GLY A 1 193 ? 23.531 -15.953 -2.91 1 92.06 193 GLY A O 1
ATOM 1548 N N . PHE A 1 194 ? 23.016 -15.172 -4.848 1 88.88 194 PHE A N 1
ATOM 1549 C CA . PHE A 1 194 ? 22.469 -16.453 -5.285 1 88.88 194 PHE A CA 1
ATOM 1550 C C . PHE A 1 194 ? 23.234 -16.984 -6.488 1 88.88 194 PHE A C 1
ATOM 1552 O O . PHE A 1 194 ? 23.531 -16.25 -7.426 1 88.88 194 PHE A O 1
ATOM 1559 N N . SER A 1 195 ? 23.625 -18.234 -6.539 1 83.69 195 SER A N 1
ATOM 1560 C CA . SER A 1 195 ? 24.469 -18.797 -7.578 1 83.69 195 SER A CA 1
ATOM 1561 C C . SER A 1 195 ? 23.656 -19.5 -8.656 1 83.69 195 SER A C 1
ATOM 1563 O O . SER A 1 195 ? 24.188 -19.875 -9.703 1 83.69 195 SER A O 1
ATOM 1565 N N . PHE A 1 196 ? 22.359 -19.703 -8.469 1 83.31 196 PHE A N 1
ATOM 1566 C CA . PHE A 1 196 ? 21.438 -20.312 -9.406 1 83.31 196 PHE A CA 1
ATOM 1567 C C . PHE A 1 196 ? 21.797 -21.766 -9.664 1 83.31 196 PHE A C 1
ATOM 1569 O O . PHE A 1 196 ? 21.656 -22.266 -10.789 1 83.31 196 PHE A O 1
ATOM 1576 N N . ASN A 1 197 ? 22.406 -22.391 -8.648 1 77 197 ASN A N 1
ATOM 1577 C CA . ASN A 1 197 ? 22.688 -23.812 -8.711 1 77 197 ASN A CA 1
ATOM 1578 C C . ASN A 1 197 ? 21.609 -24.625 -7.984 1 77 197 ASN A C 1
ATOM 1580 O O . ASN A 1 197 ? 21.734 -25.844 -7.832 1 77 197 ASN A O 1
ATOM 1584 N N . ASP A 1 198 ? 20.594 -23.984 -7.598 1 80.69 198 ASP A N 1
ATOM 1585 C CA . ASP A 1 198 ? 19.5 -24.641 -6.883 1 80.69 198 ASP A CA 1
ATOM 1586 C C . ASP A 1 198 ? 18.547 -25.328 -7.852 1 80.69 198 ASP A C 1
ATOM 1588 O O . ASP A 1 198 ? 17.938 -24.672 -8.711 1 80.69 198 ASP A O 1
ATOM 1592 N N . PRO A 1 199 ? 18.391 -26.594 -7.699 1 78.06 199 PRO A N 1
ATOM 1593 C CA . PRO A 1 199 ? 17.531 -27.344 -8.625 1 78.06 199 PRO A CA 1
ATOM 1594 C C . PRO A 1 199 ? 16.078 -26.875 -8.594 1 78.06 199 PRO A C 1
ATOM 1596 O O . PRO A 1 199 ? 15.398 -26.906 -9.625 1 78.06 199 PRO A O 1
ATOM 1599 N N . ASN A 1 200 ? 15.633 -26.562 -7.469 1 85.5 200 ASN A N 1
ATOM 1600 C CA . ASN A 1 200 ? 14.242 -26.125 -7.367 1 85.5 200 ASN A CA 1
ATOM 1601 C C . ASN A 1 200 ? 13.992 -24.844 -8.156 1 85.5 200 ASN A C 1
ATOM 1603 O O . ASN A 1 200 ? 13.008 -24.75 -8.891 1 85.5 200 ASN A O 1
ATOM 1607 N N . LEU A 1 201 ? 14.883 -23.891 -7.988 1 86.19 201 LEU A N 1
ATOM 1608 C CA . LEU A 1 201 ? 14.727 -22.641 -8.727 1 86.19 201 LEU A CA 1
ATOM 1609 C C . LEU A 1 201 ? 14.883 -22.875 -10.227 1 86.19 201 LEU A C 1
ATOM 1611 O O . LEU A 1 201 ? 14.141 -22.297 -11.031 1 86.19 201 LEU A O 1
ATOM 1615 N N . ASP A 1 202 ? 15.844 -23.688 -10.516 1 81.31 202 ASP A N 1
ATOM 1616 C CA . ASP A 1 202 ? 16.047 -24.031 -11.922 1 81.31 202 ASP A CA 1
ATOM 1617 C C . ASP A 1 202 ? 14.773 -24.609 -12.531 1 81.31 202 ASP A C 1
ATOM 1619 O O . ASP A 1 202 ? 14.383 -24.25 -13.641 1 81.31 202 ASP A O 1
ATOM 1623 N N . TYR A 1 203 ? 14.188 -25.453 -11.805 1 80.44 203 TYR A N 1
ATOM 1624 C CA . TYR A 1 203 ? 12.938 -26.078 -12.234 1 80.44 203 TYR A CA 1
ATOM 1625 C C . TYR A 1 203 ? 11.867 -25.016 -12.469 1 80.44 203 TYR A C 1
ATOM 1627 O O . TYR A 1 203 ? 11.211 -25.016 -13.516 1 80.44 203 TYR A O 1
ATOM 1635 N N . ILE A 1 204 ? 11.648 -24.156 -11.594 1 86.62 204 ILE A N 1
ATOM 1636 C CA . ILE A 1 204 ? 10.609 -23.141 -11.648 1 86.62 204 ILE A CA 1
ATOM 1637 C C . ILE A 1 204 ? 10.867 -22.203 -12.82 1 86.62 204 ILE A C 1
ATOM 1639 O O . ILE A 1 204 ? 9.961 -21.922 -13.609 1 86.62 204 ILE A O 1
ATOM 1643 N N . LEU A 1 205 ? 12.109 -21.734 -12.969 1 87 205 LEU A N 1
ATOM 1644 C CA . LEU A 1 205 ? 12.469 -20.828 -14.055 1 87 205 LEU A CA 1
ATOM 1645 C C . LEU A 1 205 ? 12.266 -21.484 -15.406 1 87 205 LEU A C 1
ATOM 1647 O O . LEU A 1 205 ? 11.789 -20.859 -16.359 1 87 205 LEU A O 1
ATOM 1651 N N . SER A 1 206 ? 12.625 -22.734 -15.477 1 81 206 SER A N 1
ATOM 1652 C CA . SER A 1 206 ? 12.445 -23.484 -16.719 1 81 206 SER A CA 1
ATOM 1653 C C . SER A 1 206 ? 10.977 -23.562 -17.109 1 81 206 SER A C 1
ATOM 1655 O O . SER A 1 206 ? 10.633 -23.406 -18.281 1 81 206 SER A O 1
ATOM 1657 N N . ARG A 1 207 ? 10.219 -23.828 -16.172 1 78.75 207 ARG A N 1
ATOM 1658 C CA . ARG A 1 207 ? 8.789 -23.906 -16.422 1 78.75 207 ARG A CA 1
ATOM 1659 C C . ARG A 1 207 ? 8.227 -22.578 -16.906 1 78.75 207 ARG A C 1
ATOM 1661 O O . ARG A 1 207 ? 7.41 -22.531 -17.828 1 78.75 207 ARG A O 1
ATOM 1668 N N . ILE A 1 208 ? 8.617 -21.531 -16.297 1 80.25 208 ILE A N 1
ATOM 1669 C CA . ILE A 1 208 ? 8.164 -20.203 -16.656 1 80.25 208 ILE A CA 1
ATOM 1670 C C . ILE A 1 208 ? 8.641 -19.875 -18.078 1 80.25 208 ILE A C 1
ATOM 1672 O O . ILE A 1 208 ? 7.879 -19.328 -18.891 1 80.25 208 ILE A O 1
ATOM 1676 N N . ARG A 1 209 ? 9.891 -20.172 -18.312 1 79.06 209 ARG A N 1
ATOM 1677 C CA . ARG A 1 209 ? 10.445 -19.906 -19.641 1 79.06 209 ARG A CA 1
ATOM 1678 C C . ARG A 1 209 ? 9.648 -20.625 -20.719 1 79.06 209 ARG A C 1
ATOM 1680 O O . ARG A 1 209 ? 9.32 -20.016 -21.75 1 79.06 209 ARG A O 1
ATOM 1687 N N . ILE A 1 210 ? 9.359 -21.828 -20.484 1 71.62 210 ILE A N 1
ATOM 1688 C CA . ILE A 1 210 ? 8.664 -22.641 -21.469 1 71.62 210 ILE A CA 1
ATOM 1689 C C . ILE A 1 210 ? 7.262 -22.078 -21.703 1 71.62 210 ILE A C 1
ATOM 1691 O O . ILE A 1 210 ? 6.793 -22.016 -22.844 1 71.62 210 ILE A O 1
ATOM 1695 N N . HIS A 1 211 ? 6.68 -21.688 -20.688 1 71.06 211 HIS A N 1
ATOM 1696 C CA . HIS A 1 211 ? 5.285 -21.266 -20.766 1 71.06 211 HIS A CA 1
ATOM 1697 C C . HIS A 1 211 ? 5.18 -19.828 -21.297 1 71.06 211 HIS A C 1
ATOM 1699 O O . HIS A 1 211 ? 4.16 -19.453 -21.875 1 71.06 211 HIS A O 1
ATOM 1705 N N . PHE A 1 212 ? 6.156 -18.969 -21.094 1 70.81 212 PHE A N 1
ATOM 1706 C CA . PHE A 1 212 ? 5.992 -17.547 -21.359 1 70.81 212 PHE A CA 1
ATOM 1707 C C . PHE A 1 212 ? 6.715 -17.156 -22.641 1 70.81 212 PHE A C 1
ATOM 1709 O O . PHE A 1 212 ? 6.469 -16.078 -23.203 1 70.81 212 PHE A O 1
ATOM 1716 N N . GLU A 1 213 ? 7.234 -18.094 -23.281 1 64.31 213 GLU A N 1
ATOM 1717 C CA . GLU A 1 213 ? 7.918 -17.906 -24.547 1 64.31 213 GLU A CA 1
ATOM 1718 C C . GLU A 1 213 ? 8.711 -16.594 -24.562 1 64.31 213 GLU A C 1
ATOM 1720 O O . GLU A 1 213 ? 9.586 -16.391 -23.734 1 64.31 213 GLU A O 1
ATOM 1725 N N . GLN A 1 214 ? 8.32 -15.438 -25.391 1 64.19 214 GLN A N 1
ATOM 1726 C CA . GLN A 1 214 ? 9.094 -14.234 -25.688 1 64.19 214 GLN A CA 1
ATOM 1727 C C . GLN A 1 214 ? 8.664 -13.07 -24.797 1 64.19 214 GLN A C 1
ATOM 1729 O O . GLN A 1 214 ? 9.359 -12.062 -24.703 1 64.19 214 GLN A O 1
ATOM 1734 N N . ASN A 1 215 ? 7.703 -13.242 -23.953 1 73.25 215 ASN A N 1
ATOM 1735 C CA . ASN A 1 215 ? 7.184 -12.055 -23.281 1 73.25 215 ASN A CA 1
ATOM 1736 C C . ASN A 1 215 ? 7.277 -12.195 -21.75 1 73.25 215 ASN A C 1
ATOM 1738 O O . ASN A 1 215 ? 6.324 -11.883 -21.047 1 73.25 215 ASN A O 1
ATOM 1742 N N . GLN A 1 216 ? 8.578 -12.508 -21.328 1 79.5 216 GLN A N 1
ATOM 1743 C CA . GLN A 1 216 ? 8.773 -12.656 -19.891 1 79.5 216 GLN A CA 1
ATOM 1744 C C . GLN A 1 216 ? 9.219 -11.344 -19.266 1 79.5 216 GLN A C 1
ATOM 1746 O O . GLN A 1 216 ? 9.867 -10.523 -19.906 1 79.5 216 GLN A O 1
ATOM 1751 N N . ARG A 1 217 ? 8.773 -11.18 -18.078 1 86.38 217 ARG A N 1
ATOM 1752 C CA . ARG A 1 217 ? 9.25 -10.047 -17.297 1 86.38 217 ARG A CA 1
ATOM 1753 C C . ARG A 1 217 ? 10.758 -10.109 -17.078 1 86.38 217 ARG A C 1
ATOM 1755 O O . ARG A 1 217 ? 11.305 -11.188 -16.844 1 86.38 217 ARG A O 1
ATOM 1762 N N . GLN A 1 218 ? 11.414 -8.922 -17.188 1 90.75 218 GLN A N 1
ATOM 1763 C CA . GLN A 1 218 ? 12.852 -8.867 -16.984 1 90.75 218 GLN A CA 1
ATOM 1764 C C . GLN A 1 218 ? 13.211 -8.82 -15.508 1 90.75 218 GLN A C 1
ATOM 1766 O O . GLN A 1 218 ? 12.688 -7.984 -14.766 1 90.75 218 GLN A O 1
ATOM 1771 N N . HIS A 1 219 ? 14.031 -9.727 -15.047 1 95.56 219 HIS A N 1
ATOM 1772 C CA . HIS A 1 219 ? 14.594 -9.758 -13.703 1 95.56 219 HIS A CA 1
ATOM 1773 C C . HIS A 1 219 ? 16.078 -9.445 -13.719 1 95.56 219 HIS A C 1
ATOM 1775 O O . HIS A 1 219 ? 16.688 -9.328 -14.789 1 95.56 219 HIS A O 1
ATOM 1781 N N . TYR A 1 220 ? 16.688 -9.195 -12.523 1 96.81 220 TYR A N 1
ATOM 1782 C CA . TYR A 1 220 ? 18.094 -8.828 -12.445 1 96.81 220 TYR A CA 1
ATOM 1783 C C . TYR A 1 220 ? 18.812 -9.688 -11.406 1 96.81 220 TYR A C 1
ATOM 1785 O O . TYR A 1 220 ? 18.203 -10.164 -10.453 1 96.81 220 TYR A O 1
ATOM 1793 N N . CYS A 1 221 ? 20.062 -9.898 -11.641 1 96.5 221 CYS A N 1
ATOM 1794 C CA . CYS A 1 221 ? 20.953 -10.57 -10.711 1 96.5 221 CYS A CA 1
ATOM 1795 C C . CYS A 1 221 ? 22.312 -9.883 -10.68 1 96.5 221 CYS A C 1
ATOM 1797 O O . CYS A 1 221 ? 22.812 -9.414 -11.711 1 96.5 221 CYS A O 1
ATOM 1799 N N . ILE A 1 222 ? 22.922 -9.82 -9.5 1 96.19 222 ILE A N 1
ATOM 1800 C CA . ILE A 1 222 ? 24.25 -9.211 -9.383 1 96.19 222 ILE A CA 1
ATOM 1801 C C . ILE A 1 222 ? 25.281 -10.297 -9.125 1 96.19 222 ILE A C 1
ATOM 1803 O O . ILE A 1 222 ? 25.156 -11.07 -8.172 1 96.19 222 ILE A O 1
ATOM 1807 N N . PHE A 1 223 ? 26.344 -10.352 -10.016 1 93.62 223 PHE A N 1
ATOM 1808 C CA . PHE A 1 223 ? 27.453 -11.273 -9.859 1 93.62 223 PHE A CA 1
ATOM 1809 C C . PHE A 1 223 ? 28.766 -10.508 -9.719 1 93.62 223 PHE A C 1
ATOM 1811 O O . PHE A 1 223 ? 28.922 -9.422 -10.297 1 93.62 223 PHE A O 1
ATOM 1818 N N . ARG A 1 224 ? 29.594 -11.047 -8.953 1 93.06 224 ARG A N 1
ATOM 1819 C CA . ARG A 1 224 ? 30.953 -10.516 -8.945 1 93.06 224 ARG A CA 1
ATOM 1820 C C . ARG A 1 224 ? 31.766 -11.039 -10.125 1 93.06 224 ARG A C 1
ATOM 1822 O O . ARG A 1 224 ? 31.719 -12.234 -10.43 1 93.06 224 ARG A O 1
ATOM 1829 N N . LYS A 1 225 ? 32.406 -10.148 -10.711 1 92.88 225 LYS A N 1
ATOM 1830 C CA . LYS A 1 225 ? 33.25 -10.516 -11.852 1 92.88 225 LYS A CA 1
ATOM 1831 C C . LYS A 1 225 ? 34.375 -11.438 -11.422 1 92.88 225 LYS A C 1
ATOM 1833 O O . LYS A 1 225 ? 35 -11.219 -10.383 1 92.88 225 LYS A O 1
ATOM 1838 N N . VAL A 1 226 ? 34.562 -12.469 -12.234 1 90 226 VAL A N 1
ATOM 1839 C CA . VAL A 1 226 ? 35.719 -13.336 -12.016 1 90 226 VAL A CA 1
ATOM 1840 C C . VAL A 1 226 ? 37 -12.531 -12.148 1 90 226 VAL A C 1
ATOM 1842 O O . VAL A 1 226 ? 37.219 -11.852 -13.156 1 90 226 VAL A O 1
ATOM 1845 N N . ASN A 1 227 ? 37.75 -12.539 -11.07 1 90.19 227 ASN A N 1
ATOM 1846 C CA . ASN A 1 227 ? 39 -11.773 -11.031 1 90.19 227 ASN A CA 1
ATOM 1847 C C . ASN A 1 227 ? 40.219 -12.688 -11.031 1 90.19 227 ASN A C 1
ATOM 1849 O O . ASN A 1 227 ? 40.281 -13.664 -10.289 1 90.19 227 ASN A O 1
ATOM 1853 N N . ARG A 1 228 ? 41.219 -12.305 -11.789 1 89.25 228 ARG A N 1
ATOM 1854 C CA . ARG A 1 228 ? 42.438 -13.109 -11.922 1 89.25 228 ARG A CA 1
ATOM 1855 C C . ARG A 1 228 ? 43.125 -13.273 -10.57 1 89.25 228 ARG A C 1
ATOM 1857 O O . ARG A 1 228 ? 43.719 -14.32 -10.297 1 89.25 228 ARG A O 1
ATOM 1864 N N . ALA A 1 229 ? 42.969 -12.352 -9.727 1 89.12 229 ALA A N 1
ATOM 1865 C CA . ALA A 1 229 ? 43.688 -12.344 -8.438 1 89.12 229 ALA A CA 1
ATOM 1866 C C . ALA A 1 229 ? 43.125 -13.43 -7.516 1 89.12 229 ALA A C 1
ATOM 1868 O O . ALA A 1 229 ? 43.781 -13.82 -6.555 1 89.12 229 ALA A O 1
ATOM 1869 N N . ASP A 1 230 ? 41.938 -13.938 -7.793 1 87.06 230 ASP A N 1
ATOM 1870 C CA . ASP A 1 230 ? 41.312 -14.906 -6.918 1 87.06 230 ASP A CA 1
ATOM 1871 C C . ASP A 1 230 ? 41.781 -16.328 -7.227 1 87.06 230 ASP A C 1
ATOM 1873 O O . ASP A 1 230 ? 41.438 -17.266 -6.504 1 87.06 230 ASP A O 1
ATOM 1877 N N . TYR A 1 231 ? 42.625 -16.438 -8.273 1 86.94 231 TYR A N 1
ATOM 1878 C CA . TYR A 1 231 ? 42.969 -17.781 -8.711 1 86.94 231 TYR A CA 1
ATOM 1879 C C . TYR A 1 231 ? 44.5 -17.953 -8.727 1 86.94 231 TYR A C 1
ATOM 1881 O O . TYR A 1 231 ? 45.25 -17.016 -9.023 1 86.94 231 TYR A O 1
ATOM 1889 N N . SER A 1 232 ? 44.844 -19.125 -8.391 1 88.56 232 SER A N 1
ATOM 1890 C CA . SER A 1 232 ? 46.281 -19.422 -8.281 1 88.56 232 SER A CA 1
ATOM 1891 C C . SER A 1 232 ? 46.875 -19.688 -9.656 1 88.56 232 SER A C 1
ATOM 1893 O O . SER A 1 232 ? 48.094 -19.516 -9.852 1 88.56 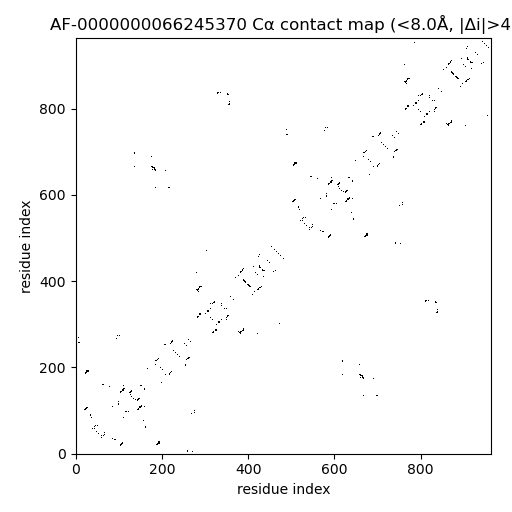232 SER A O 1
ATOM 1895 N N . ASN A 1 233 ? 46.094 -20.203 -10.531 1 89.38 233 ASN A N 1
ATOM 1896 C CA . ASN A 1 233 ? 46.625 -20.5 -11.852 1 89.38 233 ASN A CA 1
ATOM 1897 C C . ASN A 1 233 ? 45.719 -19.953 -12.961 1 89.38 233 ASN A C 1
ATOM 1899 O O . ASN A 1 233 ? 44.531 -19.703 -12.734 1 89.38 233 ASN A O 1
ATOM 1903 N N . ASP A 1 234 ? 46.344 -19.797 -14.078 1 89.69 234 ASP A N 1
ATOM 1904 C CA . ASP A 1 234 ? 45.688 -19.172 -15.219 1 89.69 234 ASP A CA 1
ATOM 1905 C C . ASP A 1 234 ? 44.594 -20.062 -15.781 1 89.69 234 ASP A C 1
ATOM 1907 O O . ASP A 1 234 ? 43.562 -19.578 -16.281 1 89.69 234 ASP A O 1
ATOM 1911 N N . GLU A 1 235 ? 44.812 -21.281 -15.711 1 84.81 235 GLU A N 1
ATOM 1912 C CA . GLU A 1 235 ? 43.844 -22.219 -16.234 1 84.81 235 GLU A CA 1
ATOM 1913 C C . GLU A 1 235 ? 42.531 -22.141 -15.469 1 84.81 235 GLU A C 1
ATOM 1915 O O . GLU A 1 235 ? 41.438 -22.078 -16.078 1 84.81 235 GLU A O 1
ATOM 1920 N N . ASP A 1 236 ? 42.625 -22.109 -14.234 1 86.19 236 ASP A N 1
ATOM 1921 C CA . ASP A 1 236 ? 41.438 -21.984 -13.391 1 86.19 236 ASP A CA 1
ATOM 1922 C C . ASP A 1 236 ? 40.75 -20.656 -13.633 1 86.19 236 ASP A C 1
ATOM 1924 O O . ASP A 1 236 ? 39.5 -20.609 -13.664 1 86.19 236 ASP A O 1
ATOM 1928 N N . PHE A 1 237 ? 41.562 -19.656 -13.75 1 90 237 PHE A N 1
ATOM 1929 C CA . PHE A 1 237 ? 41 -18.344 -14.016 1 90 237 PHE A CA 1
ATOM 1930 C C . PHE A 1 237 ? 40.219 -18.328 -15.328 1 90 237 PHE A C 1
ATOM 1932 O O . PHE A 1 237 ? 39.062 -17.922 -15.375 1 90 237 PHE A O 1
ATOM 1939 N N . SER A 1 238 ? 40.844 -18.828 -16.375 1 86.94 238 SER A N 1
ATOM 1940 C CA . SER A 1 238 ? 40.219 -18.875 -17.703 1 86.94 238 SER A CA 1
ATOM 1941 C C . SER A 1 238 ? 38.938 -19.734 -17.688 1 86.94 238 SER A C 1
ATOM 1943 O O . SER A 1 238 ? 37.938 -19.375 -18.328 1 86.94 238 SER A O 1
ATOM 1945 N N . TYR A 1 239 ? 39.031 -20.766 -17 1 83.25 239 TYR A N 1
ATOM 1946 C CA . TYR A 1 239 ? 37.875 -21.672 -16.906 1 83.25 239 TYR A CA 1
ATOM 1947 C C . TYR A 1 239 ? 36.688 -20.984 -16.25 1 83.25 239 TYR A C 1
ATOM 1949 O O . TYR A 1 239 ? 35.562 -21.031 -16.766 1 83.25 239 TYR A O 1
ATOM 1957 N N . ASN A 1 240 ? 36.906 -20.391 -15.18 1 87.12 240 ASN A N 1
ATOM 1958 C CA . ASN A 1 240 ? 35.844 -19.75 -14.43 1 87.12 240 ASN A CA 1
ATOM 1959 C C . ASN A 1 240 ? 35.312 -18.516 -15.141 1 87.12 240 ASN A C 1
ATOM 1961 O O . ASN A 1 240 ? 34.125 -18.203 -15.047 1 87.12 240 ASN A O 1
ATOM 1965 N N . LEU A 1 241 ? 36.188 -17.812 -15.797 1 86.88 241 LEU A N 1
ATOM 1966 C CA . LEU A 1 241 ? 35.75 -16.688 -16.609 1 86.88 241 LEU A CA 1
ATOM 1967 C C . LEU A 1 241 ? 34.781 -17.141 -17.703 1 86.88 241 LEU A C 1
ATOM 1969 O O . LEU A 1 241 ? 33.75 -16.531 -17.906 1 86.88 241 LEU A O 1
ATOM 1973 N N . LEU A 1 242 ? 35.188 -18.188 -18.391 1 83.62 242 LEU A N 1
ATOM 1974 C CA . LEU A 1 242 ? 34.344 -18.75 -19.453 1 83.62 242 LEU A CA 1
ATOM 1975 C C . LEU A 1 242 ? 33.031 -19.266 -18.875 1 83.62 242 LEU A C 1
ATOM 1977 O O . LEU A 1 242 ? 31.969 -19.062 -19.453 1 83.62 242 LEU A O 1
ATOM 1981 N N . LYS A 1 243 ? 33.156 -19.906 -17.812 1 82.38 243 LYS A N 1
ATOM 1982 C CA . LYS A 1 243 ? 31.953 -20.438 -17.141 1 82.38 243 LYS A CA 1
ATOM 1983 C C . LYS A 1 243 ? 30.984 -19.312 -16.781 1 82.38 243 LYS A C 1
ATOM 1985 O O . LYS A 1 243 ? 29.781 -19.453 -16.984 1 82.38 243 LYS A O 1
ATOM 1990 N N . GLN A 1 244 ? 31.516 -18.281 -16.203 1 88.25 244 GLN A N 1
ATOM 1991 C CA . GLN A 1 244 ? 30.656 -17.156 -15.836 1 88.25 244 GLN A CA 1
ATOM 1992 C C . GLN A 1 244 ? 29.938 -16.594 -17.062 1 88.25 244 GLN A C 1
ATOM 1994 O O . GLN A 1 244 ? 28.75 -16.266 -16.984 1 88.25 244 GLN A O 1
ATOM 1999 N N . GLN A 1 245 ? 30.609 -16.547 -18.156 1 84.44 245 GLN A N 1
ATOM 2000 C CA . GLN A 1 245 ? 30 -16.062 -19.391 1 84.44 245 GLN A CA 1
ATOM 2001 C C . GLN A 1 245 ? 28.844 -16.969 -19.828 1 84.44 245 GLN A C 1
ATOM 2003 O O . GLN A 1 245 ? 27.797 -16.484 -20.266 1 84.44 245 GLN A O 1
ATOM 2008 N N . PHE A 1 246 ? 29.078 -18.203 -19.672 1 80.06 246 PHE A N 1
ATOM 2009 C CA . PHE A 1 246 ? 28.047 -19.156 -20.047 1 80.06 246 PHE A CA 1
ATOM 2010 C C . PHE A 1 246 ? 26.844 -19.031 -19.125 1 80.06 246 PHE A C 1
ATOM 2012 O O . PHE A 1 246 ? 25.703 -19.094 -19.594 1 80.06 246 PHE A O 1
ATOM 2019 N N . VAL A 1 247 ? 27.125 -18.844 -17.891 1 85.31 247 VAL A N 1
ATOM 2020 C CA . VAL A 1 247 ? 26.047 -18.703 -16.922 1 85.31 247 VAL A CA 1
ATOM 2021 C C . VAL A 1 247 ? 25.234 -17.453 -17.234 1 85.31 247 VAL A C 1
ATOM 2023 O O . VAL A 1 247 ? 24 -17.469 -17.203 1 85.31 247 VAL A O 1
ATOM 2026 N N . ILE A 1 248 ? 25.922 -16.391 -17.562 1 88.31 248 ILE A N 1
ATOM 2027 C CA . ILE A 1 248 ? 25.281 -15.133 -17.906 1 88.31 248 ILE A CA 1
ATOM 2028 C C . ILE A 1 248 ? 24.359 -15.336 -19.109 1 88.31 248 ILE A C 1
ATOM 2030 O O . ILE A 1 248 ? 23.203 -14.906 -19.078 1 88.31 248 ILE A O 1
ATOM 2034 N N . LYS A 1 249 ? 24.844 -16.047 -20.062 1 82.44 249 LYS A N 1
ATOM 2035 C CA . LYS A 1 249 ? 24.047 -16.312 -21.25 1 82.44 249 LYS A CA 1
ATOM 2036 C C . LYS A 1 249 ? 22.844 -17.219 -20.922 1 82.44 249 LYS A C 1
ATOM 2038 O O . LYS A 1 249 ? 21.75 -17.016 -21.453 1 82.44 249 LYS A O 1
ATOM 2043 N N . ASP A 1 250 ? 23.141 -18.094 -20.094 1 83.75 250 ASP A N 1
ATOM 2044 C CA . ASP A 1 250 ? 22.078 -19.016 -19.703 1 83.75 250 ASP A CA 1
ATOM 2045 C C . ASP A 1 250 ? 20.969 -18.297 -18.969 1 83.75 250 ASP A C 1
ATOM 2047 O O . ASP A 1 250 ? 19.781 -18.531 -19.234 1 83.75 250 ASP A O 1
ATOM 2051 N N . LEU A 1 251 ? 21.297 -17.469 -18.047 1 89.44 251 LEU A N 1
ATOM 2052 C CA . LEU A 1 251 ? 20.312 -16.75 -17.25 1 89.44 251 LEU A CA 1
ATOM 2053 C C . LEU A 1 251 ? 19.5 -15.789 -18.109 1 89.44 251 LEU A C 1
ATOM 2055 O O . LEU A 1 251 ? 18.328 -15.516 -17.828 1 89.44 251 LEU A O 1
ATOM 2059 N N . ALA A 1 252 ? 20.109 -15.359 -19.172 1 86.81 252 ALA A N 1
ATOM 2060 C CA . ALA A 1 252 ? 19.406 -14.484 -20.109 1 86.81 252 ALA A CA 1
ATOM 2061 C C . ALA A 1 252 ? 18.219 -15.195 -20.734 1 86.81 252 ALA A C 1
ATOM 2063 O O . ALA A 1 252 ? 17.203 -14.57 -21.047 1 86.81 252 ALA A O 1
ATOM 2064 N N . ARG A 1 253 ? 18.391 -16.5 -20.844 1 82.25 253 ARG A N 1
ATOM 2065 C CA . ARG A 1 253 ? 17.297 -17.297 -21.391 1 82.25 253 ARG A CA 1
ATOM 2066 C C . ARG A 1 253 ? 16.062 -17.219 -20.5 1 82.25 253 ARG A C 1
ATOM 2068 O O . ARG A 1 253 ? 14.938 -17.391 -20.969 1 82.25 253 ARG A O 1
ATOM 2075 N N . PHE A 1 254 ? 16.297 -16.984 -19.234 1 84.69 254 PHE A N 1
ATOM 2076 C CA . PHE A 1 254 ? 15.203 -16.906 -18.266 1 84.69 254 PHE A CA 1
ATOM 2077 C C . PHE A 1 254 ? 14.812 -15.445 -18.016 1 84.69 254 PHE A C 1
ATOM 2079 O O . PHE A 1 254 ? 14.117 -15.148 -17.031 1 84.69 254 PHE A O 1
ATOM 2086 N N . SER A 1 255 ? 15.289 -14.539 -18.859 1 89.12 255 SER A N 1
ATOM 2087 C CA . SER A 1 255 ? 15.039 -13.102 -18.734 1 89.12 255 SER A CA 1
ATOM 2088 C C . SER A 1 255 ? 15.602 -12.547 -17.438 1 89.12 255 SER A C 1
ATOM 2090 O O . SER A 1 255 ? 14.984 -11.688 -16.797 1 89.12 255 SER A O 1
ATOM 2092 N N . ILE A 1 256 ? 16.672 -13.078 -17.016 1 92.88 256 ILE A N 1
ATOM 2093 C CA . ILE A 1 256 ? 17.422 -12.555 -15.891 1 92.88 256 ILE A CA 1
ATOM 2094 C C . ILE A 1 256 ? 18.703 -11.891 -16.391 1 92.88 256 ILE A C 1
ATOM 2096 O O . ILE A 1 256 ? 19.609 -12.562 -16.891 1 92.88 256 ILE A O 1
ATOM 2100 N N . LYS A 1 257 ? 18.703 -10.633 -16.297 1 94.5 257 LYS A N 1
ATOM 2101 C CA . LYS A 1 257 ? 19.875 -9.883 -16.719 1 94.5 257 LYS A CA 1
ATOM 2102 C C . LYS A 1 257 ? 20.922 -9.82 -15.609 1 94.5 257 LYS A C 1
ATOM 2104 O O . LYS A 1 257 ? 20.625 -9.352 -14.508 1 94.5 257 LYS A O 1
ATOM 2109 N N . VAL A 1 258 ? 22.125 -10.273 -15.914 1 94.38 258 VAL A N 1
ATOM 2110 C CA . VAL A 1 258 ? 23.188 -10.281 -14.922 1 94.38 258 VAL A CA 1
ATOM 2111 C C . VAL A 1 258 ? 23.969 -8.969 -14.992 1 94.38 258 VAL A C 1
ATOM 2113 O O . VAL A 1 258 ? 24.375 -8.539 -16.078 1 94.38 258 VAL A O 1
ATOM 2116 N N . VAL A 1 259 ? 24.062 -8.328 -13.891 1 95.94 259 VAL A N 1
ATOM 2117 C CA . VAL A 1 259 ? 24.875 -7.129 -13.766 1 95.94 259 VAL A CA 1
ATOM 2118 C C . VAL A 1 259 ? 26.141 -7.441 -12.953 1 95.94 259 VAL A C 1
ATOM 2120 O O . VAL A 1 259 ? 26.047 -7.965 -11.836 1 95.94 259 VAL A O 1
ATOM 2123 N N . LEU A 1 260 ? 27.281 -7.133 -13.516 1 94.81 260 LEU A N 1
ATOM 2124 C CA . LEU A 1 260 ? 28.547 -7.512 -12.906 1 94.81 260 LEU A CA 1
ATOM 2125 C C . LEU A 1 260 ? 29.094 -6.391 -12.023 1 94.81 260 LEU A C 1
ATOM 2127 O O . LEU A 1 260 ? 28.891 -5.211 -12.328 1 94.81 260 LEU A O 1
ATOM 2131 N N . ILE A 1 261 ? 29.688 -6.828 -10.953 1 94.75 261 ILE A N 1
ATOM 2132 C CA . ILE A 1 261 ? 30.391 -5.902 -10.07 1 94.75 261 ILE A CA 1
ATOM 2133 C C . ILE A 1 261 ? 31.828 -6.383 -9.867 1 94.75 261 ILE A C 1
ATOM 2135 O O . ILE A 1 261 ? 32.125 -7.562 -10.055 1 94.75 261 ILE A O 1
ATOM 2139 N N . ASP A 1 262 ? 32.688 -5.527 -9.477 1 92.19 262 ASP A N 1
ATOM 2140 C CA . ASP A 1 262 ? 34.094 -5.871 -9.312 1 92.19 262 ASP A CA 1
ATOM 2141 C C . ASP A 1 262 ? 34.375 -6.367 -7.891 1 92.19 262 ASP A C 1
ATOM 2143 O O . ASP A 1 262 ? 35.156 -7.309 -7.699 1 92.19 262 ASP A O 1
ATOM 2147 N N . ALA A 1 263 ? 33.75 -5.707 -6.973 1 91.38 263 ALA A N 1
ATOM 2148 C CA . ALA A 1 263 ? 33.906 -6.043 -5.562 1 91.38 263 ALA A CA 1
ATOM 2149 C C . ALA A 1 263 ? 32.562 -6.035 -4.836 1 91.38 263 ALA A C 1
ATOM 2151 O O . ALA A 1 263 ? 31.625 -5.363 -5.27 1 91.38 263 ALA A O 1
ATOM 2152 N N . TRP A 1 264 ? 32.5 -6.781 -3.803 1 88.62 264 TRP A N 1
ATOM 2153 C CA . TRP A 1 264 ? 31.234 -6.914 -3.07 1 88.62 264 TRP A CA 1
ATOM 2154 C C . TRP A 1 264 ? 30.781 -5.57 -2.514 1 88.62 264 TRP A C 1
ATOM 2156 O O . TRP A 1 264 ? 29.578 -5.324 -2.361 1 88.62 264 TRP A O 1
ATOM 2166 N N . ASN A 1 265 ? 31.734 -4.75 -2.225 1 91.38 265 ASN A N 1
ATOM 2167 C CA . ASN A 1 265 ? 31.375 -3.414 -1.762 1 91.38 265 ASN A CA 1
ATOM 2168 C C . ASN A 1 265 ? 30.562 -2.656 -2.807 1 91.38 265 ASN A C 1
ATOM 2170 O O . ASN A 1 265 ? 29.828 -1.719 -2.473 1 91.38 265 ASN A O 1
ATOM 2174 N N . ASP A 1 266 ? 30.766 -3.074 -4.078 1 93.88 266 ASP A N 1
ATOM 2175 C CA . ASP A 1 266 ? 29.984 -2.459 -5.152 1 93.88 266 ASP A CA 1
ATOM 2176 C C . ASP A 1 266 ? 28.5 -2.748 -4.992 1 93.88 266 ASP A C 1
ATOM 2178 O O . ASP A 1 266 ? 27.656 -1.92 -5.352 1 93.88 266 ASP A O 1
ATOM 2182 N N . LEU A 1 267 ? 28.203 -3.896 -4.453 1 95.19 267 LEU A N 1
ATOM 2183 C CA . LEU A 1 267 ? 26.812 -4.234 -4.215 1 95.19 267 LEU A CA 1
ATOM 2184 C C . LEU A 1 267 ? 26.172 -3.246 -3.246 1 95.19 267 LEU A C 1
ATOM 2186 O O . LEU A 1 267 ? 25.062 -2.744 -3.502 1 95.19 267 LEU A O 1
ATOM 2190 N N . THR A 1 268 ? 26.875 -3.006 -2.186 1 95.75 268 THR A N 1
ATOM 2191 C CA . THR A 1 268 ? 26.375 -2.059 -1.192 1 95.75 268 THR A CA 1
ATOM 2192 C C . THR A 1 268 ? 26.172 -0.681 -1.817 1 95.75 268 THR A C 1
ATOM 2194 O O . THR A 1 268 ? 25.141 -0.047 -1.602 1 95.75 268 THR A O 1
ATOM 2197 N N . ARG A 1 269 ? 27.156 -0.3 -2.629 1 94.75 269 ARG A N 1
ATOM 2198 C CA . ARG A 1 269 ? 27.062 0.999 -3.287 1 94.75 269 ARG A CA 1
ATOM 2199 C C . ARG A 1 269 ? 25.859 1.064 -4.215 1 94.75 269 ARG A C 1
ATOM 2201 O O . ARG A 1 269 ? 25.172 2.09 -4.285 1 94.75 269 ARG A O 1
ATOM 2208 N N . ILE A 1 270 ? 25.609 0.007 -4.902 1 96.44 270 ILE A N 1
ATOM 2209 C CA . ILE A 1 270 ? 24.484 -0.059 -5.824 1 96.44 270 ILE A CA 1
ATOM 2210 C C . ILE A 1 270 ? 23.172 0.06 -5.043 1 96.44 270 ILE A C 1
ATOM 2212 O O . ILE A 1 270 ? 22.297 0.844 -5.41 1 96.44 270 ILE A O 1
ATOM 2216 N N . LEU A 1 271 ? 23.031 -0.678 -3.975 1 96.81 271 LEU A N 1
ATOM 2217 C CA . LEU A 1 271 ? 21.812 -0.646 -3.164 1 96.81 271 LEU A CA 1
ATOM 2218 C C . LEU A 1 271 ? 21.609 0.731 -2.541 1 96.81 271 LEU A C 1
ATOM 2220 O O . LEU A 1 271 ? 20.484 1.22 -2.459 1 96.81 271 LEU A O 1
ATOM 2224 N N . GLU A 1 272 ? 22.703 1.323 -2.129 1 93.62 272 GLU A N 1
ATOM 2225 C CA . GLU A 1 272 ? 22.625 2.678 -1.59 1 93.62 272 GLU A CA 1
ATOM 2226 C C . GLU A 1 272 ? 22.156 3.67 -2.648 1 93.62 272 GLU A C 1
ATOM 2228 O O . GLU A 1 272 ? 21.375 4.574 -2.352 1 93.62 272 GLU A O 1
ATOM 2233 N N . GLU A 1 273 ? 22.703 3.447 -3.861 1 93.19 273 GLU A N 1
ATOM 2234 C CA . GLU A 1 273 ? 22.281 4.324 -4.953 1 93.19 273 GLU A CA 1
ATOM 2235 C C . GLU A 1 273 ? 20.797 4.156 -5.262 1 93.19 273 GLU A C 1
ATOM 2237 O O . GLU A 1 273 ? 20.109 5.141 -5.516 1 93.19 273 GLU A O 1
ATOM 2242 N N . ILE A 1 274 ? 20.328 2.961 -5.246 1 95.12 274 ILE A N 1
ATOM 2243 C CA . ILE A 1 274 ? 18.906 2.697 -5.441 1 95.12 274 ILE A CA 1
ATOM 2244 C C . ILE A 1 274 ? 18.109 3.432 -4.379 1 95.12 274 ILE A C 1
ATOM 2246 O O . ILE A 1 274 ? 17.109 4.098 -4.691 1 95.12 274 ILE A O 1
ATOM 2250 N N . THR A 1 275 ? 18.531 3.33 -3.127 1 93.38 275 THR A N 1
ATOM 2251 C CA . THR A 1 275 ? 17.859 3.977 -2.006 1 93.38 275 THR A CA 1
ATOM 2252 C C . THR A 1 275 ? 17.844 5.492 -2.186 1 93.38 275 THR A C 1
ATOM 2254 O O . THR A 1 275 ? 16.812 6.133 -2.016 1 93.38 275 THR A O 1
ATOM 2257 N N . LYS A 1 276 ? 18.984 5.949 -2.539 1 90.19 276 LYS A N 1
ATOM 2258 C CA . LYS A 1 276 ? 19.141 7.391 -2.734 1 90.19 276 LYS A CA 1
ATOM 2259 C C . LYS A 1 276 ? 18.188 7.895 -3.822 1 90.19 276 LYS A C 1
ATOM 2261 O O . LYS A 1 276 ? 17.469 8.867 -3.619 1 90.19 276 LYS A O 1
ATOM 2266 N N . ARG A 1 277 ? 18.203 7.273 -4.93 1 90.75 277 ARG A N 1
ATOM 2267 C CA . ARG A 1 277 ? 17.375 7.695 -6.051 1 90.75 277 ARG A CA 1
ATOM 2268 C C . ARG A 1 277 ? 15.891 7.57 -5.711 1 90.75 277 ARG A C 1
ATOM 2270 O O . ARG A 1 277 ? 15.094 8.445 -6.062 1 90.75 277 ARG A O 1
ATOM 2277 N N . PHE A 1 278 ? 15.602 6.551 -5.082 1 92.94 278 PHE A N 1
ATOM 2278 C CA . PHE A 1 278 ? 14.211 6.363 -4.672 1 92.94 278 PHE A CA 1
ATOM 2279 C C . PHE A 1 278 ? 13.773 7.469 -3.727 1 92.94 278 PHE A C 1
ATOM 2281 O O . PHE A 1 278 ? 12.695 8.047 -3.898 1 92.94 278 PHE A O 1
ATOM 2288 N N . ARG A 1 279 ? 14.562 7.793 -2.793 1 91.31 279 ARG A N 1
ATOM 2289 C CA . ARG A 1 279 ? 14.234 8.789 -1.777 1 91.31 279 ARG A CA 1
ATOM 2290 C C . ARG A 1 279 ? 14.242 10.195 -2.363 1 91.31 279 ARG A C 1
ATOM 2292 O O . ARG A 1 279 ? 13.5 11.07 -1.908 1 91.31 279 ARG A O 1
ATOM 2299 N N . CYS A 1 280 ? 15.094 10.422 -3.35 1 91.19 280 CYS A N 1
ATOM 2300 C CA . CYS A 1 280 ? 15.281 11.758 -3.898 1 91.19 280 CYS A CA 1
ATOM 2301 C C . CYS A 1 280 ? 14.055 12.211 -4.676 1 91.19 280 CYS A C 1
ATOM 2303 O O . CYS A 1 280 ? 13.961 13.375 -5.074 1 91.19 280 CYS A O 1
ATOM 2305 N N . LYS A 1 281 ? 13.125 11.383 -4.805 1 90.81 281 LYS A N 1
ATOM 2306 C CA . LYS A 1 281 ? 11.859 11.781 -5.414 1 90.81 281 LYS A CA 1
ATOM 2307 C C . LYS A 1 281 ? 10.969 12.484 -4.395 1 90.81 281 LYS A C 1
ATOM 2309 O O . LYS A 1 281 ? 9.977 13.117 -4.766 1 90.81 281 LYS A O 1
ATOM 2314 N N . ASN A 1 282 ? 11.312 12.406 -3.219 1 94.06 282 ASN A N 1
ATOM 2315 C CA . ASN A 1 282 ? 10.562 13.039 -2.137 1 94.06 282 ASN A CA 1
ATOM 2316 C C . ASN A 1 282 ? 11.32 14.219 -1.542 1 94.06 282 ASN A C 1
ATOM 2318 O O . ASN A 1 282 ? 12.453 14.07 -1.084 1 94.06 282 ASN A O 1
ATOM 2322 N N . VAL A 1 283 ? 10.672 15.375 -1.595 1 96.12 283 VAL A N 1
ATOM 2323 C CA . VAL A 1 283 ? 11.305 16.609 -1.15 1 96.12 283 VAL A CA 1
ATOM 2324 C C . VAL A 1 283 ? 10.688 17.062 0.171 1 96.12 283 VAL A C 1
ATOM 2326 O O . VAL A 1 283 ? 9.461 17.141 0.296 1 96.12 283 VAL A O 1
ATOM 2329 N N . PHE A 1 284 ? 11.523 17.297 1.133 1 96.31 284 PHE A N 1
ATOM 2330 C CA . PHE A 1 284 ? 11.117 17.859 2.42 1 96.31 284 PHE A CA 1
ATOM 2331 C C . PHE A 1 284 ? 11.414 19.344 2.488 1 96.31 284 PHE A C 1
ATOM 2333 O O . PHE A 1 284 ? 12.516 19.781 2.133 1 96.31 284 PHE A O 1
ATOM 2340 N N . LEU A 1 285 ? 10.477 20.125 2.869 1 95.62 285 LEU A N 1
ATOM 2341 C CA . LEU A 1 285 ? 10.703 21.547 3.068 1 95.62 285 LEU A CA 1
ATOM 2342 C C . LEU A 1 285 ? 10.789 21.875 4.555 1 95.62 285 LEU A C 1
ATOM 2344 O O . LEU A 1 285 ? 9.812 21.703 5.289 1 95.62 285 LEU A O 1
ATOM 2348 N N . SER A 1 286 ? 11.906 22.312 4.965 1 95.44 286 SER A N 1
ATOM 2349 C CA . SER A 1 286 ? 12.133 22.797 6.32 1 95.44 286 SER A CA 1
ATOM 2350 C C . SER A 1 286 ? 12.156 24.328 6.363 1 95.44 286 SER A C 1
ATOM 2352 O O . SER A 1 286 ? 12.883 24.953 5.59 1 95.44 286 SER A O 1
ATOM 2354 N N . GLY A 1 287 ? 11.328 24.906 7.133 1 94.06 287 GLY A N 1
ATOM 2355 C CA . GLY A 1 287 ? 11.328 26.359 7.246 1 94.06 287 GLY A CA 1
ATOM 2356 C C . GLY A 1 287 ? 10.289 26.875 8.219 1 94.06 287 GLY A C 1
ATOM 2357 O O . GLY A 1 287 ? 9.328 26.172 8.547 1 94.06 287 GLY A O 1
ATOM 2358 N N . SER A 1 288 ? 10.531 28.047 8.734 1 94 288 SER A N 1
ATOM 2359 C CA . SER A 1 288 ? 9.625 28.812 9.578 1 94 288 SER A CA 1
ATOM 2360 C C . SER A 1 288 ? 9.875 30.312 9.438 1 94 288 SER A C 1
ATOM 2362 O O . SER A 1 288 ? 11 30.734 9.141 1 94 288 SER A O 1
ATOM 2364 N N . ALA A 1 289 ? 8.836 31.062 9.586 1 94.56 289 ALA A N 1
ATOM 2365 C CA . ALA A 1 289 ? 9.031 32.5 9.461 1 94.56 289 ALA A CA 1
ATOM 2366 C C . ALA A 1 289 ? 7.984 33.281 10.258 1 94.56 289 ALA A C 1
ATOM 2368 O O . ALA A 1 289 ? 6.781 33.062 10.094 1 94.56 289 ALA A O 1
ATOM 2369 N N . HIS A 1 290 ? 8.445 34.062 11.133 1 93 290 HIS A N 1
ATOM 2370 C CA . HIS A 1 290 ? 7.629 35.094 11.742 1 93 290 HIS A CA 1
ATOM 2371 C C . HIS A 1 290 ? 7.926 36.469 11.109 1 93 290 HIS A C 1
ATOM 2373 O O . HIS A 1 290 ? 7.043 37.312 11.023 1 93 290 HIS A O 1
ATOM 2379 N N . GLU A 1 291 ? 9.156 36.594 10.766 1 93.5 291 GLU A N 1
ATOM 2380 C CA . GLU A 1 291 ? 9.641 37.75 10.031 1 93.5 291 GLU A CA 1
ATOM 2381 C C . GLU A 1 291 ? 10.023 37.375 8.594 1 93.5 291 GLU A C 1
ATOM 2383 O O . GLU A 1 291 ? 10.734 36.406 8.375 1 93.5 291 GLU A O 1
ATOM 2388 N N . PHE A 1 292 ? 9.602 38.188 7.586 1 94.12 292 PHE A N 1
ATOM 2389 C CA . PHE A 1 292 ? 9.727 37.781 6.184 1 94.12 292 PHE A CA 1
ATOM 2390 C C . PHE A 1 292 ? 10.727 38.688 5.465 1 94.12 292 PHE A C 1
ATOM 2392 O O . PHE A 1 292 ? 10.938 38.562 4.258 1 94.12 292 PHE A O 1
ATOM 2399 N N . GLY A 1 293 ? 11.273 39.625 6.191 1 89.75 293 GLY A N 1
ATOM 2400 C CA . GLY A 1 293 ? 12.289 40.5 5.633 1 89.75 293 GLY A CA 1
ATOM 2401 C C . GLY A 1 293 ? 11.758 41.438 4.574 1 89.75 293 GLY A C 1
ATOM 2402 O O . GLY A 1 293 ? 10.617 41.906 4.68 1 89.75 293 GLY A O 1
ATOM 2403 N N . SER A 1 294 ? 12.609 41.75 3.568 1 90.5 294 SER A N 1
ATOM 2404 C CA . SER A 1 294 ? 12.273 42.75 2.562 1 90.5 294 SER A CA 1
ATOM 2405 C C . SER A 1 294 ? 11.234 42.219 1.581 1 90.5 294 SER A C 1
ATOM 2407 O O . SER A 1 294 ? 10.562 42.969 0.896 1 90.5 294 SER A O 1
ATOM 2409 N N . TRP A 1 295 ? 11.102 40.906 1.512 1 94.06 295 TRP A N 1
ATOM 2410 C CA . TRP A 1 295 ? 10.188 40.281 0.553 1 94.06 295 TRP A CA 1
ATOM 2411 C C . TRP A 1 295 ? 8.742 40.469 0.983 1 94.06 295 TRP A C 1
ATOM 2413 O O . TRP A 1 295 ? 7.844 40.562 0.141 1 94.06 295 TRP A O 1
ATOM 2423 N N . GLY A 1 296 ? 8.562 40.594 2.301 1 93.81 296 GLY A N 1
ATOM 2424 C CA . GLY A 1 296 ? 7.203 40.656 2.828 1 93.81 296 GLY A CA 1
ATOM 2425 C C . GLY A 1 296 ? 6.527 39.281 2.84 1 93.81 296 GLY A C 1
ATOM 2426 O O . GLY A 1 296 ? 6.996 38.344 2.189 1 93.81 296 GLY A O 1
ATOM 2427 N N . GLN A 1 297 ? 5.453 39.188 3.551 1 93.25 297 GLN A N 1
ATOM 2428 C CA . GLN A 1 297 ? 4.75 37.906 3.762 1 93.25 297 GLN A CA 1
ATOM 2429 C C . GLN A 1 297 ? 4.043 37.469 2.488 1 93.25 297 GLN A C 1
ATOM 2431 O O . GLN A 1 297 ? 4.148 36.281 2.098 1 93.25 297 GLN A O 1
ATOM 2436 N N . THR A 1 298 ? 3.391 38.312 1.82 1 91.88 298 THR A N 1
ATOM 2437 C CA . THR A 1 298 ? 2.582 37.969 0.65 1 91.88 298 THR A CA 1
ATOM 2438 C C . THR A 1 298 ? 3.457 37.438 -0.475 1 91.88 298 THR A C 1
ATOM 2440 O O . THR A 1 298 ? 3.16 36.375 -1.046 1 91.88 298 THR A O 1
ATOM 2443 N N . ALA A 1 299 ? 4.496 38.125 -0.754 1 94.31 299 ALA A N 1
ATOM 2444 C CA . ALA A 1 299 ? 5.398 37.688 -1.819 1 94.31 299 ALA A CA 1
ATOM 2445 C C . ALA A 1 299 ? 6.043 36.344 -1.479 1 94.31 299 ALA A C 1
ATOM 2447 O O . ALA A 1 299 ? 6.223 35.5 -2.354 1 94.31 299 ALA A O 1
ATOM 2448 N N . THR A 1 300 ? 6.395 36.188 -0.274 1 95.19 300 THR A N 1
ATOM 2449 C CA . THR A 1 300 ? 7.004 34.938 0.178 1 95.19 300 THR A CA 1
ATOM 2450 C C . THR A 1 300 ? 6.02 33.781 0.047 1 95.19 300 THR A C 1
ATOM 2452 O O . THR A 1 300 ? 6.383 32.719 -0.441 1 95.19 300 THR A O 1
ATOM 2455 N N . GLU A 1 301 ? 4.82 34 0.468 1 93.5 301 GLU A N 1
ATOM 2456 C CA . GLU A 1 301 ? 3.791 32.969 0.395 1 93.5 301 GLU A CA 1
ATOM 2457 C C . GLU A 1 301 ? 3.482 32.594 -1.054 1 93.5 301 GLU A C 1
ATOM 2459 O O . GLU A 1 301 ? 3.25 31.422 -1.364 1 93.5 301 GLU A O 1
ATOM 2464 N N . LEU A 1 302 ? 3.459 33.531 -1.909 1 93.44 302 LEU A N 1
ATOM 2465 C CA . LEU A 1 302 ? 3.248 33.281 -3.328 1 93.44 302 LEU A CA 1
ATOM 2466 C C . LEU A 1 302 ? 4.367 32.406 -3.891 1 93.44 302 LEU A C 1
ATOM 2468 O O . LEU A 1 302 ? 4.105 31.453 -4.652 1 93.44 302 LEU A O 1
ATOM 2472 N N . PHE A 1 303 ? 5.551 32.75 -3.535 1 95.56 303 PHE A N 1
ATOM 2473 C CA . PHE A 1 303 ? 6.703 31.953 -3.951 1 95.56 303 PHE A CA 1
ATOM 2474 C C . PHE A 1 303 ? 6.562 30.516 -3.482 1 95.56 303 PHE A C 1
ATOM 2476 O O . PHE A 1 303 ? 6.754 29.578 -4.262 1 95.56 303 PHE A O 1
ATOM 2483 N N . LEU A 1 304 ? 6.238 30.328 -2.254 1 95.88 304 LEU A N 1
ATOM 2484 C CA . LEU A 1 304 ? 6.121 29 -1.668 1 95.88 304 LEU A CA 1
ATOM 2485 C C . LEU A 1 304 ? 5.027 28.203 -2.359 1 95.88 304 LEU A C 1
ATOM 2487 O O . LEU A 1 304 ? 5.211 27.016 -2.637 1 95.88 304 LEU A O 1
ATOM 2491 N N . SER A 1 305 ? 3.93 28.828 -2.58 1 94.44 305 SER A N 1
ATOM 2492 C CA . SER A 1 305 ? 2.844 28.172 -3.301 1 94.44 305 SER A CA 1
ATOM 2493 C C . SER A 1 305 ? 3.297 27.703 -4.68 1 94.44 305 SER A C 1
ATOM 2495 O O . SER A 1 305 ? 3.047 26.562 -5.066 1 94.44 305 SER A O 1
ATOM 2497 N N . LYS A 1 306 ? 4.008 28.531 -5.363 1 95.5 306 LYS A N 1
ATOM 2498 C CA . LYS A 1 306 ? 4.5 28.188 -6.695 1 95.5 306 LYS A CA 1
ATOM 2499 C C . LYS A 1 306 ? 5.539 27.078 -6.629 1 95.5 306 LYS A C 1
ATOM 2501 O O . LYS A 1 306 ? 5.598 26.219 -7.516 1 95.5 306 LYS A O 1
ATOM 2506 N N . LEU A 1 307 ? 6.363 27.172 -5.648 1 96.38 307 LEU A N 1
ATOM 2507 C CA . LEU A 1 307 ? 7.355 26.125 -5.465 1 96.38 307 LEU A CA 1
ATOM 2508 C C . LEU A 1 307 ? 6.684 24.75 -5.316 1 96.38 307 LEU A C 1
ATOM 2510 O O . LEU A 1 307 ? 7.086 23.781 -5.965 1 96.38 307 LEU A O 1
ATOM 2514 N N . GLY A 1 308 ? 5.668 24.703 -4.449 1 95 308 GLY A N 1
ATOM 2515 C CA . GLY A 1 308 ? 4.914 23.469 -4.305 1 95 308 GLY A CA 1
ATOM 2516 C C . GLY A 1 308 ? 4.324 22.969 -5.613 1 95 308 GLY A C 1
ATOM 2517 O O . GLY A 1 308 ? 4.414 21.781 -5.93 1 95 308 GLY A O 1
ATOM 2518 N N . GLU A 1 309 ? 3.783 23.875 -6.332 1 93.94 309 GLU A N 1
ATOM 2519 C CA . GLU A 1 309 ? 3.186 23.562 -7.625 1 93.94 309 GLU A CA 1
ATOM 2520 C C . GLU A 1 309 ? 4.219 22.969 -8.586 1 93.94 309 GLU A C 1
ATOM 2522 O O . GLU A 1 309 ? 3.977 21.938 -9.203 1 93.94 309 GLU A O 1
ATOM 2527 N N . VAL A 1 310 ? 5.32 23.594 -8.664 1 94.88 310 VAL A N 1
ATOM 2528 C CA . VAL A 1 310 ? 6.363 23.219 -9.617 1 94.88 310 VAL A CA 1
ATOM 2529 C C . VAL A 1 310 ? 6.918 21.844 -9.258 1 94.88 310 VAL A C 1
ATOM 2531 O O . VAL A 1 310 ? 7.141 21.016 -10.141 1 94.88 310 VAL A O 1
ATOM 2534 N N . LEU A 1 311 ? 7.133 21.609 -8.008 1 95.31 311 LEU A N 1
ATOM 2535 C CA . LEU A 1 311 ? 7.668 20.328 -7.586 1 95.31 311 LEU A CA 1
ATOM 2536 C C . LEU A 1 311 ? 6.723 19.188 -7.965 1 95.31 311 LEU A C 1
ATOM 2538 O O . LEU A 1 311 ? 7.16 18.156 -8.477 1 95.31 311 LEU A O 1
ATOM 2542 N N . ILE A 1 312 ? 5.445 19.391 -7.73 1 93.5 312 ILE A N 1
ATOM 2543 C CA . ILE A 1 312 ? 4.457 18.375 -8.086 1 93.5 312 ILE A CA 1
ATOM 2544 C C . ILE A 1 312 ? 4.422 18.203 -9.602 1 93.5 312 ILE A C 1
ATOM 2546 O O . ILE A 1 312 ? 4.34 17.078 -10.102 1 93.5 312 ILE A O 1
ATOM 2550 N N . GLN A 1 313 ? 4.523 19.297 -10.297 1 91.62 313 GLN A N 1
ATOM 2551 C CA . GLN A 1 313 ? 4.527 19.25 -11.758 1 91.62 313 GLN A CA 1
ATOM 2552 C C . GLN A 1 313 ? 5.688 18.406 -12.273 1 91.62 313 GLN A C 1
ATOM 2554 O O . GLN A 1 313 ? 5.547 17.688 -13.273 1 91.62 313 GLN A O 1
ATOM 2559 N N . GLU A 1 314 ? 6.742 18.484 -11.586 1 91.94 314 GLU A N 1
ATOM 2560 C CA . GLU A 1 314 ? 7.945 17.766 -12.008 1 91.94 314 GLU A CA 1
ATOM 2561 C C . GLU A 1 314 ? 7.922 16.312 -11.523 1 91.94 314 GLU A C 1
ATOM 2563 O O . GLU A 1 314 ? 8.875 15.57 -11.742 1 91.94 314 GLU A O 1
ATOM 2568 N N . GLY A 1 315 ? 6.945 15.984 -10.836 1 88.5 315 GLY A N 1
ATOM 2569 C CA . GLY A 1 315 ? 6.766 14.594 -10.453 1 88.5 315 GLY A CA 1
ATOM 2570 C C . GLY A 1 315 ? 7.332 14.273 -9.086 1 88.5 315 GLY A C 1
ATOM 2571 O O . GLY A 1 315 ? 7.434 13.102 -8.711 1 88.5 315 GLY A O 1
ATOM 2572 N N . PHE A 1 316 ? 7.699 15.281 -8.312 1 93.25 316 PHE A N 1
ATOM 2573 C CA . PHE A 1 316 ? 8.211 15.055 -6.965 1 93.25 316 PHE A CA 1
ATOM 2574 C C . PHE A 1 316 ? 7.07 14.836 -5.98 1 93.25 316 PHE A C 1
ATOM 2576 O O . PHE A 1 316 ? 5.953 15.305 -6.207 1 93.25 316 PHE A O 1
ATOM 2583 N N . LYS A 1 317 ? 7.383 14.125 -4.984 1 93.25 317 LYS A N 1
ATOM 2584 C CA . LYS A 1 317 ? 6.547 14.078 -3.789 1 93.25 317 LYS A CA 1
ATOM 2585 C C . LYS A 1 317 ? 7 15.117 -2.762 1 93.25 317 LYS A C 1
ATOM 2587 O O . LYS A 1 317 ? 8.172 15.484 -2.725 1 93.25 317 LYS A O 1
ATOM 2592 N N . ILE A 1 318 ? 6.027 15.578 -2.053 1 93.88 318 ILE A N 1
ATOM 2593 C CA . ILE A 1 318 ? 6.348 16.641 -1.108 1 93.88 318 ILE A CA 1
ATOM 2594 C C . ILE A 1 318 ? 6.035 16.188 0.314 1 93.88 318 ILE A C 1
ATOM 2596 O O . ILE A 1 318 ? 4.988 15.578 0.561 1 93.88 318 ILE A O 1
ATOM 2600 N N . THR A 1 319 ? 6.961 16.406 1.15 1 92.56 319 THR A N 1
ATOM 2601 C CA . THR A 1 319 ? 6.785 16.172 2.582 1 92.56 319 THR A CA 1
ATOM 2602 C C . THR A 1 319 ? 7.027 17.469 3.363 1 92.56 319 THR A C 1
ATOM 2604 O O . THR A 1 319 ? 7.992 18.188 3.1 1 92.56 319 THR A O 1
ATOM 2607 N N . SER A 1 320 ? 6.133 17.812 4.266 1 89.44 320 SER A N 1
ATOM 2608 C CA . SER A 1 320 ? 6.277 19.047 5.031 1 89.44 320 SER A CA 1
ATOM 2609 C C . SER A 1 320 ? 5.809 18.859 6.473 1 89.44 320 SER A C 1
ATOM 2611 O O . SER A 1 320 ? 4.812 18.188 6.723 1 89.44 320 SER A O 1
ATOM 2613 N N . GLY A 1 321 ? 6.535 19.453 7.371 1 87 321 GLY A N 1
ATOM 2614 C CA . GLY A 1 321 ? 6.094 19.531 8.758 1 87 321 GLY A CA 1
ATOM 2615 C C . GLY A 1 321 ? 5.188 20.719 9.031 1 87 321 GLY A C 1
ATOM 2616 O O . GLY A 1 321 ? 4.828 20.969 10.18 1 87 321 GLY A O 1
ATOM 2617 N N . LEU A 1 322 ? 4.898 21.453 8.031 1 86.62 322 LEU A N 1
ATOM 2618 C CA . LEU A 1 322 ? 4.016 22.609 8.102 1 86.62 322 LEU A CA 1
ATOM 2619 C C . LEU A 1 322 ? 4.57 23.656 9.062 1 86.62 322 LEU A C 1
ATOM 2621 O O . LEU A 1 322 ? 3.865 24.109 9.961 1 86.62 322 LEU A O 1
ATOM 2625 N N . GLY A 1 323 ? 5.719 24.047 8.82 1 84.44 323 GLY A N 1
ATOM 2626 C CA . GLY A 1 323 ? 6.34 25.094 9.617 1 84.44 323 GLY A CA 1
ATOM 2627 C C . GLY A 1 323 ? 5.551 26.391 9.633 1 84.44 323 GLY A C 1
ATOM 2628 O O . GLY A 1 323 ? 4.941 26.766 8.625 1 84.44 323 GLY A O 1
ATOM 2629 N N . LEU A 1 324 ? 5.621 27.031 10.695 1 84.44 324 LEU A N 1
ATOM 2630 C CA . LEU A 1 324 ? 4.859 28.266 10.883 1 84.44 324 LEU A CA 1
ATOM 2631 C C . LEU A 1 324 ? 5.203 29.281 9.805 1 84.44 324 LEU A C 1
ATOM 2633 O O . LEU A 1 324 ? 6.379 29.516 9.516 1 84.44 324 LEU A O 1
ATOM 2637 N N . GLY A 1 325 ? 4.215 29.781 9.172 1 85.81 325 GLY A N 1
ATOM 2638 C CA . GLY A 1 325 ? 4.383 30.844 8.195 1 85.81 325 GLY A CA 1
ATOM 2639 C C . GLY A 1 325 ? 4.793 30.344 6.824 1 85.81 325 GLY A C 1
ATOM 2640 O O . GLY A 1 325 ? 4.699 31.078 5.836 1 85.81 325 GLY A O 1
ATOM 2641 N N . ILE A 1 326 ? 5.23 29.141 6.719 1 89.44 326 ILE A N 1
ATOM 2642 C CA . ILE A 1 326 ? 5.816 28.641 5.48 1 89.44 326 ILE A CA 1
ATOM 2643 C C . ILE A 1 326 ? 5.016 27.453 4.965 1 89.44 326 ILE A C 1
ATOM 2645 O O . ILE A 1 326 ? 4.68 27.391 3.781 1 89.44 326 ILE A O 1
ATOM 2649 N N . GLY A 1 327 ? 4.703 26.625 5.793 1 88.62 327 GLY A N 1
ATOM 2650 C CA . GLY A 1 327 ? 4.211 25.312 5.438 1 88.62 327 GLY A CA 1
ATOM 2651 C C . GLY A 1 327 ? 2.883 25.344 4.703 1 88.62 327 GLY A C 1
ATOM 2652 O O . GLY A 1 327 ? 2.689 24.625 3.721 1 88.62 327 GLY A O 1
ATOM 2653 N N . ASN A 1 328 ? 2 26.172 5.133 1 87.31 328 ASN A N 1
ATOM 2654 C CA . ASN A 1 328 ? 0.652 26.172 4.574 1 87.31 328 ASN A CA 1
ATOM 2655 C C . ASN A 1 328 ? 0.645 26.641 3.125 1 87.31 328 ASN A C 1
ATOM 2657 O O . ASN A 1 328 ? -0.023 26.047 2.275 1 87.31 328 ASN A O 1
ATOM 2661 N N . ALA A 1 329 ? 1.378 27.703 2.859 1 90.75 329 ALA A N 1
ATOM 2662 C CA . ALA A 1 329 ? 1.456 28.203 1.488 1 90.75 329 ALA A CA 1
ATOM 2663 C C . ALA A 1 329 ? 2.061 27.156 0.556 1 90.75 329 ALA A C 1
ATOM 2665 O O . ALA A 1 329 ? 1.555 26.938 -0.545 1 90.75 329 ALA A O 1
ATOM 2666 N N . PHE A 1 330 ? 3.072 26.531 1.036 1 93.12 330 PHE A N 1
ATOM 2667 C CA . PHE A 1 330 ? 3.795 25.516 0.273 1 93.12 330 PHE A CA 1
ATOM 2668 C C . PHE A 1 330 ? 2.877 24.359 -0.097 1 93.12 330 PHE A C 1
ATOM 2670 O O . PHE A 1 330 ? 2.764 24 -1.271 1 93.12 330 PHE A O 1
ATOM 2677 N N . ILE A 1 331 ? 2.15 23.844 0.891 1 91.5 331 ILE A N 1
ATOM 2678 C CA . ILE A 1 331 ? 1.305 22.688 0.654 1 91.5 331 ILE A CA 1
ATOM 2679 C C . ILE A 1 331 ? 0.089 23.094 -0.178 1 91.5 331 ILE A C 1
ATOM 2681 O O . ILE A 1 331 ? -0.43 22.297 -0.959 1 91.5 331 ILE A O 1
ATOM 2685 N N . SER A 1 332 ? -0.395 24.328 0.009 1 90.31 332 SER A N 1
ATOM 2686 C CA . SER A 1 332 ? -1.531 24.797 -0.771 1 90.31 332 SER A CA 1
ATOM 2687 C C . SER A 1 332 ? -1.227 24.781 -2.266 1 90.31 332 SER A C 1
ATOM 2689 O O . SER A 1 332 ? -2.066 24.375 -3.068 1 90.31 332 SER A O 1
ATOM 2691 N N . GLY A 1 333 ? -0.057 25.219 -2.586 1 90.31 333 GLY A N 1
ATOM 2692 C CA . GLY A 1 333 ? 0.353 25.141 -3.979 1 90.31 333 GLY A CA 1
ATOM 2693 C C . GLY A 1 333 ? 0.405 23.719 -4.512 1 90.31 333 GLY A C 1
ATOM 2694 O O . GLY A 1 333 ? -0.045 23.453 -5.629 1 90.31 333 GLY A O 1
ATOM 2695 N N . ALA A 1 334 ? 0.919 22.859 -3.689 1 91.38 334 ALA A N 1
ATOM 2696 C CA . ALA A 1 334 ? 1.011 21.453 -4.066 1 91.38 334 ALA A CA 1
ATOM 2697 C C . ALA A 1 334 ? -0.375 20.844 -4.273 1 91.38 334 ALA A C 1
ATOM 2699 O O . ALA A 1 334 ? -0.618 20.156 -5.27 1 91.38 334 ALA A O 1
ATOM 2700 N N . ILE A 1 335 ? -1.227 21.141 -3.35 1 88.06 335 ILE A N 1
ATOM 2701 C CA . ILE A 1 335 ? -2.578 20.594 -3.375 1 88.06 335 ILE A CA 1
ATOM 2702 C C . ILE A 1 335 ? -3.305 21.062 -4.633 1 88.06 335 ILE A C 1
ATOM 2704 O O . ILE A 1 335 ? -3.971 20.281 -5.309 1 88.06 335 ILE A O 1
ATOM 2708 N N . LYS A 1 336 ? -3.16 22.312 -4.914 1 86.44 336 LYS A N 1
ATOM 2709 C CA . LYS A 1 336 ? -3.789 22.875 -6.102 1 86.44 336 LYS A CA 1
ATOM 2710 C C . LYS A 1 336 ? -3.361 22.125 -7.359 1 86.44 336 LYS A C 1
ATOM 2712 O O . LYS A 1 336 ? -4.199 21.781 -8.195 1 86.44 336 LYS A O 1
ATOM 2717 N N . GLU A 1 337 ? -2.125 21.875 -7.383 1 88.19 337 GLU A N 1
ATOM 2718 C CA . GLU A 1 337 ? -1.593 21.188 -8.555 1 88.19 337 GLU A CA 1
ATOM 2719 C C . GLU A 1 337 ? -2.086 19.734 -8.609 1 88.19 337 GLU A C 1
ATOM 2721 O O . GLU A 1 337 ? -2.402 19.219 -9.68 1 88.19 337 GLU A O 1
ATOM 2726 N N . ILE A 1 338 ? -2.16 19.078 -7.504 1 85.94 338 ILE A N 1
ATOM 2727 C CA . ILE A 1 338 ? -2.576 17.688 -7.426 1 85.94 338 ILE A CA 1
ATOM 2728 C C . ILE A 1 338 ? -4.035 17.547 -7.863 1 85.94 338 ILE A C 1
ATOM 2730 O O . ILE A 1 338 ? -4.387 16.641 -8.617 1 85.94 338 ILE A O 1
ATOM 2734 N N . TYR A 1 339 ? -4.863 18.391 -7.426 1 79 339 TYR A N 1
ATOM 2735 C CA . TYR A 1 339 ? -6.285 18.328 -7.73 1 79 339 TYR A CA 1
ATOM 2736 C C . TYR A 1 339 ? -6.539 18.609 -9.211 1 79 339 TYR A C 1
ATOM 2738 O O . TYR A 1 339 ? -7.559 18.188 -9.758 1 79 339 TYR A O 1
ATOM 2746 N N . ASN A 1 340 ? -5.637 19.312 -9.75 1 79.5 340 ASN A N 1
ATOM 2747 C CA . ASN A 1 340 ? -5.77 19.594 -11.18 1 79.5 340 ASN A CA 1
ATOM 2748 C C . ASN A 1 340 ? -5.441 18.359 -12.023 1 79.5 340 ASN A C 1
ATOM 2750 O O . ASN A 1 340 ? -5.789 18.297 -13.203 1 79.5 340 ASN A O 1
ATOM 2754 N N . ARG A 1 341 ? -4.844 17.469 -11.391 1 77.31 341 ARG A N 1
ATOM 2755 C CA . ARG A 1 341 ? -4.477 16.234 -12.078 1 77.31 341 ARG A CA 1
ATOM 2756 C C . ARG A 1 341 ? -5.559 15.172 -11.922 1 77.31 341 ARG A C 1
ATOM 2758 O O . ARG A 1 341 ? -6.109 15 -10.828 1 77.31 341 ARG A O 1
ATOM 2765 N N . LYS A 1 342 ? -5.91 14.648 -13.133 1 71.56 342 LYS A N 1
ATOM 2766 C CA . LYS A 1 342 ? -6.879 13.555 -13.086 1 71.56 342 LYS A CA 1
ATOM 2767 C C . LYS A 1 342 ? -6.23 12.273 -12.578 1 71.56 342 LYS A C 1
ATOM 2769 O O . LYS A 1 342 ? -5.059 12.008 -12.852 1 71.56 342 LYS A O 1
ATOM 2774 N N . TYR A 1 343 ? -6.75 11.469 -11.609 1 67.5 343 TYR A N 1
ATOM 2775 C CA . TYR A 1 343 ? -6.371 10.125 -11.195 1 67.5 343 TYR A CA 1
ATOM 2776 C C . TYR A 1 343 ? -5.309 10.172 -10.102 1 67.5 343 TYR A C 1
ATOM 2778 O O . TYR A 1 343 ? -4.59 9.195 -9.883 1 67.5 343 TYR A O 1
ATOM 2786 N N . THR A 1 344 ? -4.957 11.383 -9.703 1 71.19 344 THR A N 1
ATOM 2787 C CA . THR A 1 344 ? -3.92 11.445 -8.68 1 71.19 344 THR A CA 1
ATOM 2788 C C . THR A 1 344 ? -4.539 11.523 -7.289 1 71.19 344 THR A C 1
ATOM 2790 O O . THR A 1 344 ? -5.543 12.211 -7.09 1 71.19 344 THR A O 1
ATOM 2793 N N . LYS A 1 345 ? -4.031 10.602 -6.473 1 75.44 345 LYS A N 1
ATOM 2794 C CA . LYS A 1 345 ? -4.379 10.688 -5.059 1 75.44 345 LYS A CA 1
ATOM 2795 C C . LYS A 1 345 ? -3.393 11.57 -4.301 1 75.44 345 LYS A C 1
ATOM 2797 O O . LYS A 1 345 ? -2.182 11.469 -4.504 1 75.44 345 LYS A O 1
ATOM 2802 N N . ILE A 1 346 ? -3.93 12.445 -3.57 1 78.44 346 ILE A N 1
ATOM 2803 C CA . ILE A 1 346 ? -3.135 13.406 -2.814 1 78.44 346 ILE A CA 1
ATOM 2804 C C . ILE A 1 346 ? -2.08 12.672 -1.991 1 78.44 346 ILE A C 1
ATOM 2806 O O . ILE A 1 346 ? -0.928 13.109 -1.916 1 78.44 346 ILE A O 1
ATOM 2810 N N . ASP A 1 347 ? -2.432 11.508 -1.419 1 77.44 347 ASP A N 1
ATOM 2811 C CA . ASP A 1 347 ? -1.527 10.789 -0.525 1 77.44 347 ASP A CA 1
ATOM 2812 C C . ASP A 1 347 ? -0.341 10.211 -1.293 1 77.44 347 ASP A C 1
ATOM 2814 O O . ASP A 1 347 ? 0.683 9.867 -0.698 1 77.44 347 ASP A O 1
ATOM 2818 N N . ASP A 1 348 ? -0.482 10.203 -2.58 1 80.31 348 ASP A N 1
ATOM 2819 C CA . ASP A 1 348 ? 0.604 9.695 -3.414 1 80.31 348 ASP A CA 1
ATOM 2820 C C . ASP A 1 348 ? 1.692 10.75 -3.6 1 80.31 348 ASP A C 1
ATOM 2822 O O . ASP A 1 348 ? 2.82 10.43 -3.979 1 80.31 348 ASP A O 1
ATOM 2826 N N . TYR A 1 349 ? 1.335 12.023 -3.254 1 87.56 349 TYR A N 1
ATOM 2827 C CA . TYR A 1 349 ? 2.27 13.086 -3.613 1 87.56 349 TYR A CA 1
ATOM 2828 C C . TYR A 1 349 ? 2.568 13.977 -2.414 1 87.56 349 TYR A C 1
ATOM 2830 O O . TYR A 1 349 ? 3.529 14.75 -2.434 1 87.56 349 TYR A O 1
ATOM 2838 N N . LEU A 1 350 ? 1.721 13.867 -1.49 1 89 350 LEU A N 1
ATOM 2839 C CA . LEU A 1 350 ? 1.862 14.844 -0.41 1 89 350 LEU A CA 1
ATOM 2840 C C . LEU A 1 350 ? 1.765 14.156 0.95 1 89 350 LEU A C 1
ATOM 2842 O O . LEU A 1 350 ? 0.818 13.414 1.208 1 89 350 LEU A O 1
ATOM 2846 N N . THR A 1 351 ? 2.811 14.391 1.729 1 87.94 351 THR A N 1
ATOM 2847 C CA . THR A 1 351 ? 2.811 13.961 3.123 1 87.94 351 THR A CA 1
ATOM 2848 C C . THR A 1 351 ? 2.928 15.156 4.059 1 87.94 351 THR A C 1
ATOM 2850 O O . THR A 1 351 ? 3.875 15.945 3.957 1 87.94 351 THR A O 1
ATOM 2853 N N . MET A 1 352 ? 1.931 15.352 4.855 1 85.94 352 MET A N 1
ATOM 2854 C CA . MET A 1 352 ? 1.911 16.422 5.852 1 85.94 352 MET A CA 1
ATOM 2855 C C . MET A 1 352 ? 1.864 15.844 7.262 1 85.94 352 MET A C 1
ATOM 2857 O O . MET A 1 352 ? 1.019 15 7.566 1 85.94 352 MET A O 1
ATOM 2861 N N . LYS A 1 353 ? 2.777 16.25 8.055 1 84.25 353 LYS A N 1
ATOM 2862 C CA . LYS A 1 353 ? 2.783 15.812 9.445 1 84.25 353 LYS A CA 1
ATOM 2863 C C . LYS A 1 353 ? 2.971 17 10.398 1 84.25 353 LYS A C 1
ATOM 2865 O O . LYS A 1 353 ? 4.082 17.516 10.539 1 84.25 353 LYS A O 1
ATOM 2870 N N . VAL A 1 354 ? 2.004 17.312 11.086 1 85.19 354 VAL A N 1
ATOM 2871 C CA . VAL A 1 354 ? 2.041 18.438 12.016 1 85.19 354 VAL A CA 1
ATOM 2872 C C . VAL A 1 354 ? 2.705 18.016 13.32 1 85.19 354 VAL A C 1
ATOM 2874 O O . VAL A 1 354 ? 2.465 16.906 13.812 1 85.19 354 VAL A O 1
ATOM 2877 N N . PHE A 1 355 ? 3.525 18.859 13.82 1 85.75 355 PHE A N 1
ATOM 2878 C CA . PHE A 1 355 ? 4.188 18.578 15.086 1 85.75 355 PHE A CA 1
ATOM 2879 C C . PHE A 1 355 ? 3.197 18.625 16.234 1 85.75 355 PHE A C 1
ATOM 2881 O O . PHE A 1 355 ? 2.424 19.578 16.359 1 85.75 355 PHE A O 1
ATOM 2888 N N . PRO A 1 356 ? 3.227 17.594 16.984 1 84.94 356 PRO A N 1
ATOM 2889 C CA . PRO A 1 356 ? 2.363 17.625 18.172 1 84.94 356 PRO A CA 1
ATOM 2890 C C . PRO A 1 356 ? 2.756 18.719 19.156 1 84.94 356 PRO A C 1
ATOM 2892 O O . PRO A 1 356 ? 3.896 18.75 19.625 1 84.94 356 PRO A O 1
ATOM 2895 N N . GLN A 1 357 ? 1.856 19.562 19.5 1 81.5 357 GLN A N 1
ATOM 2896 C CA . GLN A 1 357 ? 2.168 20.719 20.344 1 81.5 357 GLN A CA 1
ATOM 2897 C C . GLN A 1 357 ? 1.669 20.5 21.766 1 81.5 357 GLN A C 1
ATOM 2899 O O . GLN A 1 357 ? 2.107 21.203 22.688 1 81.5 357 GLN A O 1
ATOM 2904 N N . PHE A 1 358 ? 0.739 19.578 21.906 1 81.19 358 PHE A N 1
ATOM 2905 C CA . PHE A 1 358 ? 0.13 19.406 23.219 1 81.19 358 PHE A CA 1
ATOM 2906 C C . PHE A 1 358 ? 0.866 18.344 24.016 1 81.19 358 PHE A C 1
ATOM 2908 O O . PHE A 1 358 ? 0.326 17.266 24.266 1 81.19 358 PHE A O 1
ATOM 2915 N N . VAL A 1 359 ? 2.113 18.594 24.312 1 79.94 359 VAL A N 1
ATOM 2916 C CA . VAL A 1 359 ? 2.941 17.781 25.188 1 79.94 359 VAL A CA 1
ATOM 2917 C C . VAL A 1 359 ? 3.484 18.625 26.328 1 79.94 359 VAL A C 1
ATOM 2919 O O . VAL A 1 359 ? 4.371 19.469 26.125 1 79.94 359 VAL A O 1
ATOM 2922 N N . ALA A 1 360 ? 2.984 18.422 27.5 1 78.88 360 ALA A N 1
ATOM 2923 C CA . ALA A 1 360 ? 3.238 19.297 28.656 1 78.88 360 ALA A CA 1
ATOM 2924 C C . ALA A 1 360 ? 4.699 19.234 29.078 1 78.88 360 ALA A C 1
ATOM 2926 O O . ALA A 1 360 ? 5.328 20.266 29.328 1 78.88 360 ALA A O 1
ATOM 2927 N N . ASP A 1 361 ? 5.242 18.031 29.156 1 84.31 361 ASP A N 1
ATOM 2928 C CA . ASP A 1 361 ? 6.629 17.844 29.562 1 84.31 361 ASP A CA 1
ATOM 2929 C C . ASP A 1 361 ? 7.594 18.266 28.453 1 84.31 361 ASP A C 1
ATOM 2931 O O . ASP A 1 361 ? 7.578 17.703 27.359 1 84.31 361 ASP A O 1
ATOM 2935 N N . PRO A 1 362 ? 8.383 19.312 28.734 1 87.38 362 PRO A N 1
ATOM 2936 C CA . PRO A 1 362 ? 9.273 19.828 27.688 1 87.38 362 PRO A CA 1
ATOM 2937 C C . PRO A 1 362 ? 10.266 18.781 27.188 1 87.38 362 PRO A C 1
ATOM 2939 O O . PRO A 1 362 ? 10.578 18.75 26 1 87.38 362 PRO A O 1
ATOM 2942 N N . THR A 1 363 ? 10.797 18.016 28.094 1 90.56 363 THR A N 1
ATOM 2943 C CA . THR A 1 363 ? 11.742 16.969 27.688 1 90.56 363 THR A CA 1
ATOM 2944 C C . THR A 1 363 ? 11.07 15.938 26.797 1 90.56 363 THR A C 1
ATOM 2946 O O . THR A 1 363 ? 11.617 15.547 25.766 1 90.56 363 THR A O 1
ATOM 2949 N N . GLU A 1 364 ? 9.945 15.562 27.219 1 86.62 364 GLU A N 1
ATOM 2950 C CA . GLU A 1 364 ? 9.172 14.617 26.422 1 86.62 364 GLU A CA 1
ATOM 2951 C C . GLU A 1 364 ? 8.812 15.203 25.062 1 86.62 364 GLU A C 1
ATOM 2953 O O . GLU A 1 364 ? 8.883 14.508 24.047 1 86.62 364 GLU A O 1
ATOM 2958 N N . ARG A 1 365 ? 8.43 16.438 25.062 1 87.69 365 ARG A N 1
ATOM 2959 C CA . ARG A 1 365 ? 8.086 17.109 23.828 1 87.69 365 ARG A CA 1
ATOM 2960 C C . ARG A 1 365 ? 9.273 17.125 22.859 1 87.69 365 ARG A C 1
ATOM 2962 O O . ARG A 1 365 ? 9.117 16.828 21.672 1 87.69 365 ARG A O 1
ATOM 2969 N N . LYS A 1 366 ? 10.406 17.5 23.422 1 90.38 366 LYS A N 1
ATOM 2970 C CA . LYS A 1 366 ? 11.609 17.547 22.594 1 90.38 366 LYS A CA 1
ATOM 2971 C C . LYS A 1 366 ? 11.898 16.172 21.984 1 90.38 366 LYS A C 1
ATOM 2973 O O . LYS A 1 366 ? 12.234 16.062 20.797 1 90.38 366 LYS A O 1
ATOM 2978 N N . ASN A 1 367 ? 11.781 15.125 22.734 1 89.12 367 ASN A N 1
ATOM 2979 C CA . ASN A 1 367 ? 12.023 13.766 22.266 1 89.12 367 ASN A CA 1
ATOM 2980 C C . ASN A 1 367 ? 11.039 13.375 21.172 1 89.12 367 ASN A C 1
ATOM 2982 O O . ASN A 1 367 ? 11.422 12.773 20.156 1 89.12 367 ASN A O 1
ATOM 2986 N N . ILE A 1 368 ? 9.844 13.734 21.375 1 86.25 368 ILE A N 1
ATOM 2987 C CA . ILE A 1 368 ? 8.805 13.414 20.406 1 86.25 368 ILE A CA 1
ATOM 2988 C C . ILE A 1 368 ? 9.07 14.156 19.109 1 86.25 368 ILE A C 1
ATOM 2990 O O . ILE A 1 368 ? 8.953 13.586 18.016 1 86.25 368 ILE A O 1
ATOM 2994 N N . TRP A 1 369 ? 9.445 15.391 19.266 1 89.44 369 TRP A N 1
ATOM 2995 C CA . TRP A 1 369 ? 9.703 16.188 18.078 1 89.44 369 TRP A CA 1
ATOM 2996 C C . TRP A 1 369 ? 10.898 15.648 17.297 1 89.44 369 TRP A C 1
ATOM 2998 O O . TRP A 1 369 ? 10.875 15.602 16.062 1 89.44 369 TRP A O 1
ATOM 3008 N N . THR A 1 370 ? 11.906 15.266 18.031 1 91.81 370 THR A N 1
ATOM 3009 C CA . THR A 1 370 ? 13.07 14.68 17.375 1 91.81 370 THR A CA 1
ATOM 3010 C C . THR A 1 370 ? 12.68 13.406 16.625 1 91.81 370 THR A C 1
ATOM 3012 O O . THR A 1 370 ? 13.062 13.219 15.469 1 91.81 370 THR A O 1
ATOM 3015 N N . ALA A 1 371 ? 11.945 12.602 17.297 1 86.19 371 ALA A N 1
ATOM 3016 C CA . ALA A 1 371 ? 11.469 11.375 16.656 1 86.19 371 ALA A CA 1
ATOM 3017 C C . ALA A 1 371 ? 10.609 11.688 15.438 1 86.19 371 ALA A C 1
ATOM 3019 O O . ALA A 1 371 ? 10.695 11.008 14.414 1 86.19 371 ALA A O 1
ATOM 3020 N N . TRP A 1 372 ? 9.844 12.703 15.609 1 86.75 372 TRP A N 1
ATOM 3021 C CA . TRP A 1 372 ? 8.969 13.156 14.531 1 86.75 372 TRP A CA 1
ATOM 3022 C C . TRP A 1 372 ? 9.781 13.609 13.328 1 86.75 372 TRP A C 1
ATOM 3024 O O . TRP A 1 372 ? 9.477 13.234 12.188 1 86.75 372 TRP A O 1
ATOM 3034 N N . ARG A 1 373 ? 10.781 14.367 13.586 1 91.62 373 ARG A N 1
ATOM 3035 C CA . ARG A 1 373 ? 11.664 14.852 12.523 1 91.62 373 ARG A CA 1
ATOM 3036 C C . ARG A 1 373 ? 12.359 13.688 11.82 1 91.62 373 ARG A C 1
ATOM 3038 O O . ARG A 1 373 ? 12.445 13.664 10.594 1 91.62 373 ARG A O 1
ATOM 3045 N N . LYS A 1 374 ? 12.781 12.773 12.586 1 89.44 374 LYS A N 1
ATOM 3046 C CA . LYS A 1 374 ? 13.453 11.609 12.016 1 89.44 374 LYS A CA 1
ATOM 3047 C C . LYS A 1 374 ? 12.516 10.82 11.102 1 89.44 374 LYS A C 1
ATOM 3049 O O . LYS A 1 374 ? 12.906 10.398 10.016 1 89.44 374 LYS A O 1
ATOM 3054 N N . ASP A 1 375 ? 11.359 10.68 11.5 1 84.69 375 ASP A N 1
ATOM 3055 C CA . ASP A 1 375 ? 10.367 9.961 10.711 1 84.69 375 ASP A CA 1
ATOM 3056 C C . ASP A 1 375 ? 10.094 10.68 9.391 1 84.69 375 ASP A C 1
ATOM 3058 O O . ASP A 1 375 ? 10.07 10.055 8.328 1 84.69 375 ASP A O 1
ATOM 3062 N N . LEU A 1 376 ? 9.938 11.945 9.461 1 87.75 376 LEU A N 1
ATOM 3063 C CA . LEU A 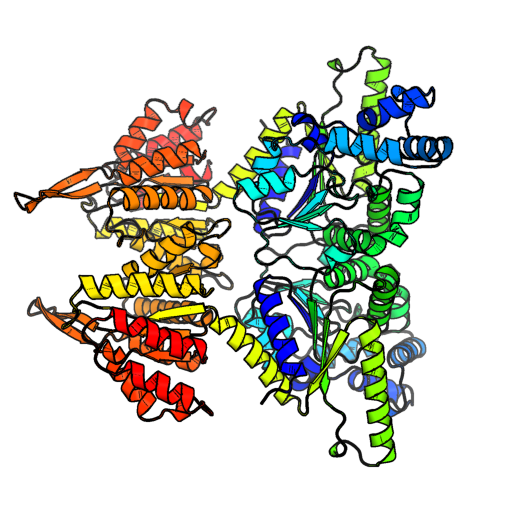1 376 ? 9.664 12.766 8.289 1 87.75 376 LEU A CA 1
ATOM 3064 C C . LEU A 1 376 ? 10.82 12.695 7.297 1 87.75 376 LEU A C 1
ATOM 3066 O O . LEU A 1 376 ? 10.609 12.5 6.098 1 87.75 376 LEU A O 1
ATOM 3070 N N . LEU A 1 377 ? 11.977 12.82 7.828 1 92.5 377 LEU A N 1
ATOM 3071 C CA . LEU A 1 377 ? 13.156 12.938 6.984 1 92.5 377 LEU A CA 1
ATOM 3072 C C . LEU A 1 377 ? 13.594 11.57 6.469 1 92.5 377 LEU A C 1
ATOM 3074 O O . LEU A 1 377 ? 14.266 11.477 5.438 1 92.5 377 LEU A O 1
ATOM 3078 N N . SER A 1 378 ? 13.219 10.523 7.133 1 86.44 378 SER A N 1
ATOM 3079 C CA . SER A 1 378 ? 13.648 9.18 6.75 1 86.44 378 SER A CA 1
ATOM 3080 C C . SER A 1 378 ? 13.055 8.773 5.406 1 86.44 378 SER A C 1
ATOM 3082 O O . SER A 1 378 ? 13.609 7.926 4.703 1 86.44 378 SER A O 1
ATOM 3084 N N . GLN A 1 379 ? 12.031 9.414 5.023 1 85 379 GLN A N 1
ATOM 3085 C CA . GLN A 1 379 ? 11.336 9.031 3.795 1 85 379 GLN A CA 1
ATOM 3086 C C . GLN A 1 379 ? 11.695 9.977 2.648 1 85 379 GLN A C 1
ATOM 3088 O O . GLN A 1 379 ? 11.203 9.82 1.531 1 85 379 GLN A O 1
ATOM 3093 N N . THR A 1 380 ? 12.484 10.914 2.904 1 93.94 380 THR A N 1
ATOM 3094 C CA . THR A 1 380 ? 12.805 11.945 1.925 1 93.94 380 THR A CA 1
ATOM 3095 C C . THR A 1 380 ? 14.258 11.836 1.48 1 93.94 380 THR A C 1
ATOM 3097 O O . THR A 1 380 ? 15.07 11.188 2.146 1 93.94 380 THR A O 1
ATOM 3100 N N . GLY A 1 381 ? 14.531 12.32 0.314 1 94.94 381 GLY A N 1
ATOM 3101 C CA . GLY A 1 381 ? 15.891 12.305 -0.192 1 94.94 381 GLY A CA 1
ATOM 3102 C C . GLY A 1 381 ? 16.469 13.688 -0.373 1 94.94 381 GLY A C 1
ATOM 3103 O O . GLY A 1 381 ? 17.703 13.852 -0.447 1 94.94 381 GLY A O 1
ATOM 3104 N N . ILE A 1 382 ? 15.617 14.703 -0.479 1 96.62 382 ILE A N 1
ATOM 3105 C CA . ILE A 1 382 ? 16.031 16.094 -0.641 1 96.62 382 ILE A CA 1
ATOM 3106 C C . ILE A 1 382 ? 15.414 16.953 0.456 1 96.62 382 ILE A C 1
ATOM 3108 O O . ILE A 1 382 ? 14.227 16.812 0.762 1 96.62 382 ILE A O 1
ATOM 3112 N N . ALA A 1 383 ? 16.219 17.75 1.078 1 97.69 383 ALA A N 1
ATOM 3113 C CA . ALA A 1 383 ? 15.711 18.672 2.092 1 97.69 383 ALA A CA 1
ATOM 3114 C C . ALA A 1 383 ? 15.992 20.125 1.7 1 97.69 383 ALA A C 1
ATOM 3116 O O . ALA A 1 383 ? 17.156 20.516 1.564 1 97.69 383 ALA A O 1
ATOM 3117 N N . LEU A 1 384 ? 14.969 20.844 1.449 1 97.75 384 LEU A N 1
ATOM 3118 C CA . LEU A 1 384 ? 15.07 22.281 1.214 1 97.75 384 LEU A CA 1
ATOM 3119 C C . LEU A 1 384 ? 14.961 23.062 2.521 1 97.75 384 LEU A C 1
ATOM 3121 O O . LEU A 1 384 ? 14.141 22.719 3.381 1 97.75 384 LEU A O 1
ATOM 3125 N N . PHE A 1 385 ? 15.828 24.031 2.715 1 98.12 385 PHE A N 1
ATOM 3126 C CA . PHE A 1 385 ? 15.781 24.891 3.893 1 98.12 385 PHE A CA 1
ATOM 3127 C C . PHE A 1 385 ? 15.508 26.328 3.5 1 98.12 385 PHE A C 1
ATOM 3129 O O . PHE A 1 385 ? 16.266 26.922 2.723 1 98.12 385 PHE A O 1
ATOM 3136 N N . PHE A 1 386 ? 14.492 26.828 3.982 1 97.44 386 PHE A N 1
ATOM 3137 C CA . PHE A 1 386 ? 14.016 28.141 3.576 1 97.44 386 PHE A CA 1
ATOM 3138 C C . PHE A 1 386 ? 13.75 29.016 4.793 1 97.44 386 PHE A C 1
ATOM 3140 O O . PHE A 1 386 ? 13.016 28.625 5.703 1 97.44 386 PHE A O 1
ATOM 3147 N N . MET A 1 387 ? 14.375 30.219 4.867 1 97.25 387 MET A N 1
ATOM 3148 C CA . MET A 1 387 ? 14.289 31.172 5.969 1 97.25 387 MET A CA 1
ATOM 3149 C C . MET A 1 387 ? 14.688 30.531 7.289 1 97.25 387 MET A C 1
ATOM 3151 O O . MET A 1 387 ? 15.805 30.031 7.426 1 97.25 387 MET A O 1
ATOM 3155 N N . GLY A 1 388 ? 13.859 30.484 8.266 1 96.69 388 GLY A N 1
ATOM 3156 C CA . GLY A 1 388 ? 14.18 29.797 9.5 1 96.69 388 GLY A CA 1
ATOM 3157 C C . GLY A 1 388 ? 14.32 30.719 10.695 1 96.69 388 GLY A C 1
ATOM 3158 O O . GLY A 1 388 ? 15.375 30.781 11.328 1 96.69 388 GLY A O 1
ATOM 3159 N N . ASN A 1 389 ? 13.289 31.516 10.93 1 96.25 389 ASN A N 1
ATOM 3160 C CA . ASN A 1 389 ? 13.242 32.344 12.133 1 96.25 389 ASN A CA 1
ATOM 3161 C C . ASN A 1 389 ? 11.977 32.094 12.945 1 96.25 389 ASN A C 1
ATOM 3163 O O . ASN A 1 389 ? 11.031 31.469 12.445 1 96.25 389 ASN A O 1
ATOM 3167 N N . LYS A 1 390 ? 12.016 32.406 14.219 1 93.31 390 LYS A N 1
ATOM 3168 C CA . LYS A 1 390 ? 10.859 32.281 15.109 1 93.31 390 LYS A CA 1
ATOM 3169 C C . LYS A 1 390 ? 10.875 33.375 16.172 1 93.31 390 LYS A C 1
ATOM 3171 O O . LYS A 1 390 ? 11.883 34.062 16.344 1 93.31 390 LYS A O 1
ATOM 3176 N N . ILE A 1 391 ? 9.758 33.5 16.766 1 92 391 ILE A N 1
ATOM 3177 C CA . ILE A 1 391 ? 9.641 34.531 17.797 1 92 391 ILE A CA 1
ATOM 3178 C C . ILE A 1 391 ? 9.68 33.875 19.172 1 92 391 ILE A C 1
ATOM 3180 O O . ILE A 1 391 ? 9.109 32.812 19.375 1 92 391 ILE A O 1
ATOM 3184 N N . ILE A 1 392 ? 10.484 34.375 20.016 1 89.62 392 ILE A N 1
ATOM 3185 C CA . ILE A 1 392 ? 10.5 33.938 21.406 1 89.62 392 ILE A CA 1
ATOM 3186 C C . ILE A 1 392 ? 10.078 35.094 22.312 1 89.62 392 ILE A C 1
ATOM 3188 O O . ILE A 1 392 ? 10.484 36.25 22.094 1 89.62 392 ILE A O 1
ATOM 3192 N N . LYS A 1 393 ? 9.109 34.781 23.172 1 86.94 393 LYS A N 1
ATOM 3193 C CA . LYS A 1 393 ? 8.633 35.781 24.109 1 86.94 393 LYS A CA 1
ATOM 3194 C C . LYS A 1 393 ? 9.359 35.688 25.453 1 86.94 393 LYS A C 1
ATOM 3196 O O . LYS A 1 393 ? 9.453 34.594 26.031 1 86.94 393 LYS A O 1
ATOM 3201 N N . ASP A 1 394 ? 10.016 36.719 25.797 1 82.75 394 ASP A N 1
ATOM 3202 C CA . ASP A 1 394 ? 10.617 36.781 27.125 1 82.75 394 ASP A CA 1
ATOM 3203 C C . ASP A 1 394 ? 9.562 36.688 28.219 1 82.75 394 ASP A C 1
ATOM 3205 O O . ASP A 1 394 ? 8.609 37.469 28.25 1 82.75 394 ASP A O 1
ATOM 3209 N N . PRO A 1 395 ? 9.539 35.594 29.016 1 80 395 PRO A N 1
ATOM 3210 C CA . PRO A 1 395 ? 8.492 35.375 30.031 1 80 395 PRO A CA 1
ATOM 3211 C C . PRO A 1 395 ? 8.367 36.562 31 1 80 395 PRO A C 1
ATOM 3213 O O . PRO A 1 395 ? 7.281 36.844 31.516 1 80 395 PRO A O 1
ATOM 3216 N N . GLU A 1 396 ? 9.398 37.344 31.406 1 79.25 396 GLU A N 1
ATOM 3217 C CA . GLU A 1 396 ? 9.422 38.406 32.406 1 79.25 396 GLU A CA 1
ATOM 3218 C C . GLU A 1 396 ? 9 39.75 31.812 1 79.25 396 GLU A C 1
ATOM 3220 O O . GLU A 1 396 ? 8.125 40.438 32.344 1 79.25 396 GLU A O 1
ATOM 3225 N N . SER A 1 397 ? 9.523 40.094 30.656 1 84.06 397 SER A N 1
ATOM 3226 C CA . SER A 1 397 ? 9.305 41.406 30.094 1 84.06 397 SER A CA 1
ATOM 3227 C C . SER A 1 397 ? 8.211 41.406 29.031 1 84.06 397 SER A C 1
ATOM 3229 O O . SER A 1 397 ? 7.664 42.438 28.672 1 84.06 397 SER A O 1
ATOM 3231 N N . GLY A 1 398 ? 7.832 40.188 28.516 1 82.69 398 GLY A N 1
ATOM 3232 C CA . GLY A 1 398 ? 6.859 40.062 27.438 1 82.69 398 GLY A CA 1
ATOM 3233 C C . GLY A 1 398 ? 7.406 40.469 26.094 1 82.69 398 GLY A C 1
ATOM 3234 O O . GLY A 1 398 ? 6.68 40.469 25.094 1 82.69 398 GLY A O 1
ATOM 3235 N N . LYS A 1 399 ? 8.625 40.969 26.062 1 87.19 399 LYS A N 1
ATOM 3236 C CA . LYS A 1 399 ? 9.25 41.406 24.812 1 87.19 399 LYS A CA 1
ATOM 3237 C C . LYS A 1 399 ? 9.461 40.25 23.859 1 87.19 399 LYS A C 1
ATOM 3239 O O . LYS A 1 399 ? 9.922 39.188 24.25 1 87.19 399 LYS A O 1
ATOM 3244 N N . GLN A 1 400 ? 9.016 40.406 22.594 1 89.88 400 GLN A N 1
ATOM 3245 C CA . GLN A 1 400 ? 9.156 39.406 21.547 1 89.88 400 GLN A CA 1
ATOM 3246 C C . GLN A 1 400 ? 10.438 39.625 20.75 1 89.88 400 GLN A C 1
ATOM 3248 O O . GLN A 1 400 ? 10.742 40.75 20.344 1 89.88 400 GLN A O 1
ATOM 3253 N N . THR A 1 401 ? 11.344 38.688 20.719 1 92.62 401 THR A N 1
ATOM 3254 C CA . THR A 1 401 ? 12.594 38.75 19.969 1 92.62 401 THR A CA 1
ATOM 3255 C C . THR A 1 401 ? 12.633 37.656 18.891 1 92.62 401 THR A C 1
ATOM 3257 O O . THR A 1 401 ? 12.188 36.531 19.109 1 92.62 401 THR A O 1
ATOM 3260 N N . ILE A 1 402 ? 13.102 38.062 17.703 1 94 402 ILE A N 1
ATOM 3261 C CA . ILE A 1 402 ? 13.25 37.125 16.594 1 94 402 ILE A CA 1
ATOM 3262 C C . ILE A 1 402 ? 14.555 36.344 16.734 1 94 402 ILE A C 1
ATOM 3264 O O . ILE A 1 402 ? 15.617 36.969 16.906 1 94 402 ILE A O 1
ATOM 3268 N N . VAL A 1 403 ? 14.477 35.062 16.797 1 94.88 403 VAL A N 1
ATOM 3269 C CA . VAL A 1 403 ? 15.664 34.219 16.906 1 94.88 403 VAL A CA 1
ATOM 3270 C C . VAL A 1 403 ? 15.688 33.219 15.758 1 94.88 403 VAL A C 1
ATOM 3272 O O . VAL A 1 403 ? 14.672 33.031 15.078 1 94.88 403 VAL A O 1
ATOM 3275 N N . LEU A 1 404 ? 16.859 32.656 15.508 1 96 404 LEU A N 1
ATOM 3276 C CA . LEU A 1 404 ? 17 31.609 14.492 1 96 404 LEU A CA 1
ATOM 3277 C C . LEU A 1 404 ? 16.312 30.328 14.938 1 96 404 LEU A C 1
ATOM 3279 O O . LEU A 1 404 ? 16.359 29.969 16.109 1 96 404 LEU A O 1
ATOM 3283 N N . ALA A 1 405 ? 15.719 29.672 14.039 1 94.44 405 ALA A N 1
ATOM 3284 C CA . ALA A 1 405 ? 14.906 28.5 14.328 1 94.44 405 ALA A CA 1
ATOM 3285 C C . ALA A 1 405 ? 15.789 27.297 14.656 1 94.44 405 ALA A C 1
ATOM 3287 O O . ALA A 1 405 ? 16.453 26.75 13.773 1 94.44 405 ALA A O 1
ATOM 3288 N N . ASP A 1 406 ? 15.758 26.812 15.836 1 94 406 ASP A N 1
ATOM 3289 C CA . ASP A 1 406 ? 16.547 25.672 16.281 1 94 406 ASP A CA 1
ATOM 3290 C C . ASP A 1 406 ? 16.047 24.359 15.656 1 94 406 ASP A C 1
ATOM 3292 O O . ASP A 1 406 ? 16.797 23.422 15.477 1 94 406 ASP A O 1
ATOM 3296 N N . GLY A 1 407 ? 14.766 24.266 15.422 1 93.62 407 GLY A N 1
ATOM 3297 C CA . GLY A 1 407 ? 14.219 23.078 14.766 1 93.62 407 GLY A CA 1
ATOM 3298 C C . GLY A 1 407 ? 14.828 22.812 13.406 1 93.62 407 GLY A C 1
ATOM 3299 O O . GLY A 1 407 ? 15.109 21.672 13.062 1 93.62 407 GLY A O 1
ATOM 3300 N N . MET A 1 408 ? 15.016 23.891 12.672 1 95.5 408 MET A N 1
ATOM 3301 C CA . MET A 1 408 ? 15.617 23.766 11.344 1 95.5 408 MET A CA 1
ATOM 3302 C C . MET A 1 408 ? 17.047 23.25 11.445 1 95.5 408 MET A C 1
ATOM 3304 O O . MET A 1 408 ? 17.5 22.484 10.594 1 95.5 408 MET A O 1
ATOM 3308 N N . ASP A 1 409 ? 17.719 23.688 12.453 1 96.44 409 ASP A N 1
ATOM 3309 C CA . ASP A 1 409 ? 19.078 23.203 12.703 1 96.44 409 ASP A CA 1
ATOM 3310 C C . ASP A 1 409 ? 19.094 21.703 12.977 1 96.44 409 ASP A C 1
ATOM 3312 O O . ASP A 1 409 ? 19.922 20.969 12.422 1 96.44 409 ASP A O 1
ATOM 3316 N N . GLU A 1 410 ? 18.219 21.297 13.812 1 96.62 410 GLU A N 1
ATOM 3317 C CA . GLU A 1 410 ? 18.109 19.875 14.117 1 96.62 410 GLU A CA 1
ATOM 3318 C C . GLU A 1 410 ? 17.766 19.078 12.867 1 96.62 410 GLU A C 1
ATOM 3320 O O . GLU A 1 410 ? 18.359 18.016 12.625 1 96.62 410 GLU A O 1
ATOM 3325 N N . GLU A 1 411 ? 16.844 19.578 12.117 1 96.69 411 GLU A N 1
ATOM 3326 C CA . GLU A 1 411 ? 16.438 18.906 10.891 1 96.69 411 GLU A CA 1
ATOM 3327 C C . GLU A 1 411 ? 17.609 18.797 9.914 1 96.69 411 GLU A C 1
ATOM 3329 O O . GLU A 1 411 ? 17.75 17.797 9.219 1 96.69 411 GLU A O 1
ATOM 3334 N N . PHE A 1 412 ? 18.453 19.875 9.836 1 97.69 412 PHE A N 1
ATOM 3335 C CA . PHE A 1 412 ? 19.625 19.875 8.984 1 97.69 412 PHE A CA 1
ATOM 3336 C C . PHE A 1 412 ? 20.578 18.75 9.367 1 97.69 412 PHE A C 1
ATOM 3338 O O . PHE A 1 412 ? 21.031 17.984 8.508 1 97.69 412 PHE A O 1
ATOM 3345 N N . HIS A 1 413 ? 20.797 18.578 10.609 1 97.31 413 HIS A N 1
ATOM 3346 C CA . HIS A 1 413 ? 21.719 17.547 11.086 1 97.31 413 HIS A CA 1
ATOM 3347 C C . HIS A 1 413 ? 21.156 16.156 10.867 1 97.31 413 HIS A C 1
ATOM 3349 O O . HIS A 1 413 ? 21.875 15.25 10.43 1 97.31 413 HIS A O 1
ATOM 3355 N N . ILE A 1 414 ? 19.891 15.977 11.164 1 96.06 414 ILE A N 1
ATOM 3356 C CA . ILE A 1 414 ? 19.234 14.688 10.953 1 96.06 414 ILE A CA 1
ATOM 3357 C C . ILE A 1 414 ? 19.281 14.328 9.469 1 96.06 414 ILE A C 1
ATOM 3359 O O . ILE A 1 414 ? 19.609 13.195 9.109 1 96.06 414 ILE A O 1
ATOM 3363 N N . ALA A 1 415 ? 18.984 15.312 8.641 1 96.69 415 ALA A N 1
ATOM 3364 C CA . ALA A 1 415 ? 18.984 15.102 7.195 1 96.69 415 ALA A CA 1
ATOM 3365 C C . ALA A 1 415 ? 20.375 14.688 6.711 1 96.69 415 ALA A C 1
ATOM 3367 O O . ALA A 1 415 ? 20.516 13.789 5.879 1 96.69 415 ALA A O 1
ATOM 3368 N N . HIS A 1 416 ? 21.359 15.367 7.242 1 96 416 HIS A N 1
ATOM 3369 C CA . HIS A 1 416 ? 22.734 15.031 6.887 1 96 416 HIS A CA 1
ATOM 3370 C C . HIS A 1 416 ? 23.078 13.609 7.305 1 96 416 HIS A C 1
ATOM 3372 O O . HIS A 1 416 ? 23.672 12.859 6.531 1 96 416 HIS A O 1
ATOM 3378 N N . GLU A 1 417 ? 22.703 13.258 8.477 1 92.44 417 GLU A N 1
ATOM 3379 C CA . GLU A 1 417 ? 22.969 11.922 8.992 1 92.44 417 GLU A CA 1
ATOM 3380 C C . GLU A 1 417 ? 22.297 10.852 8.148 1 92.44 417 GLU A C 1
ATOM 3382 O O . GLU A 1 417 ? 22.828 9.758 7.965 1 92.44 417 GLU A O 1
ATOM 3387 N N . LEU A 1 418 ? 21.172 11.164 7.68 1 90.06 418 LEU A N 1
ATOM 3388 C CA . LEU A 1 418 ? 20.391 10.211 6.895 1 90.06 418 LEU A CA 1
ATOM 3389 C C . LEU A 1 418 ? 20.859 10.195 5.441 1 90.06 418 LEU A C 1
ATOM 3391 O O . LEU A 1 418 ? 20.391 9.383 4.645 1 90.06 418 LEU A O 1
ATOM 3395 N N . GLY A 1 419 ? 21.719 11.148 5.098 1 89.94 419 GLY A N 1
ATOM 3396 C CA . GLY A 1 419 ? 22.312 11.156 3.77 1 89.94 419 GLY A CA 1
ATOM 3397 C C . GLY A 1 419 ? 21.469 11.898 2.746 1 89.94 419 GLY A C 1
ATOM 3398 O O . GLY A 1 419 ? 21.578 11.648 1.544 1 89.94 419 GLY A O 1
ATOM 3399 N N . LEU A 1 420 ? 20.562 12.773 3.162 1 95.12 420 LEU A N 1
ATOM 3400 C CA . LEU A 1 420 ? 19.766 13.562 2.24 1 95.12 420 LEU A CA 1
ATOM 3401 C C . LEU A 1 420 ? 20.609 14.609 1.53 1 95.12 420 LEU A C 1
ATOM 3403 O O . LEU A 1 420 ? 21.688 14.961 2.008 1 95.12 420 LEU A O 1
ATOM 3407 N N . LYS A 1 421 ? 20.156 15.016 0.358 1 96.25 421 LYS A N 1
ATOM 3408 C CA . LYS A 1 421 ? 20.703 16.203 -0.283 1 96.25 421 LYS A CA 1
ATOM 3409 C C . LYS A 1 421 ? 20.203 17.469 0.389 1 96.25 421 LYS A C 1
ATOM 3411 O O . LYS A 1 421 ? 19 17.734 0.427 1 96.25 421 LYS A O 1
ATOM 3416 N N . LEU A 1 422 ? 21.109 18.219 0.94 1 97.81 422 LEU A N 1
ATOM 3417 C CA . LEU A 1 422 ? 20.781 19.406 1.715 1 97.81 422 LEU A CA 1
ATOM 3418 C C . LEU A 1 422 ? 20.812 20.656 0.839 1 97.81 422 LEU A C 1
ATOM 3420 O O . LEU A 1 422 ? 21.859 21 0.277 1 97.81 422 LEU A O 1
ATOM 3424 N N . ILE A 1 423 ? 19.703 21.422 0.763 1 97.94 423 ILE A N 1
ATOM 3425 C CA . ILE A 1 423 ? 19.641 22.578 -0.128 1 97.94 423 ILE A CA 1
ATOM 3426 C C . ILE A 1 423 ? 19.109 23.781 0.635 1 97.94 423 ILE A C 1
ATOM 3428 O O . ILE A 1 423 ? 17.953 24.172 0.463 1 97.94 423 ILE A O 1
ATOM 3432 N N . PRO A 1 424 ? 19.953 24.422 1.377 1 98.38 424 PRO A N 1
ATOM 3433 C CA . PRO A 1 424 ? 19.547 25.688 1.985 1 98.38 424 PRO A CA 1
ATOM 3434 C C . PRO A 1 424 ? 19.469 26.828 0.973 1 98.38 424 PRO A C 1
ATOM 3436 O O . PRO A 1 424 ? 20.391 27.016 0.172 1 98.38 424 PRO A O 1
ATOM 3439 N N . ILE A 1 425 ? 18.406 27.484 0.993 1 98 425 ILE A N 1
ATOM 3440 C CA . ILE A 1 425 ? 18.234 28.656 0.148 1 98 425 ILE A CA 1
ATOM 3441 C C . ILE A 1 425 ? 18.766 29.891 0.879 1 98 425 ILE A C 1
ATOM 3443 O O . ILE A 1 425 ? 17.984 30.625 1.504 1 98 425 ILE A O 1
ATOM 3447 N N . GLY A 1 426 ? 20.016 30.188 0.7 1 97.38 426 GLY A N 1
ATOM 3448 C CA . GLY A 1 426 ? 20.703 31.234 1.44 1 97.38 426 GLY A CA 1
ATOM 3449 C C . GLY A 1 426 ? 20.078 32.594 1.251 1 97.38 426 GLY A C 1
ATOM 3450 O O . GLY A 1 426 ? 20.016 33.406 2.189 1 97.38 426 GLY A O 1
ATOM 3451 N N . ALA A 1 427 ? 19.578 32.906 0.116 1 96.81 427 ALA A N 1
ATOM 3452 C CA . ALA A 1 427 ? 19 34.188 -0.22 1 96.81 427 ALA A CA 1
ATOM 3453 C C . ALA A 1 427 ? 17.781 34.5 0.66 1 96.81 427 ALA A C 1
ATOM 3455 O O . ALA A 1 427 ? 17.391 35.656 0.8 1 96.81 427 ALA A O 1
ATOM 3456 N N . SER A 1 428 ? 17.188 33.438 1.232 1 96.25 428 SER A N 1
ATOM 3457 C CA . SER A 1 428 ? 15.984 33.625 2.039 1 96.25 428 SER A CA 1
ATOM 3458 C C . SER A 1 428 ? 16.328 34.156 3.424 1 96.25 428 SER A C 1
ATOM 3460 O O . SER A 1 428 ? 15.461 34.656 4.148 1 96.25 428 SER A O 1
ATOM 3462 N N . GLY A 1 429 ? 17.609 34.031 3.793 1 95.69 429 GLY A N 1
ATOM 3463 C CA . GLY A 1 429 ? 18.078 34.594 5.039 1 95.69 429 GLY A CA 1
ATOM 3464 C C . GLY A 1 429 ? 17.891 33.688 6.23 1 95.69 429 GLY A C 1
ATOM 3465 O O . GLY A 1 429 ? 17.625 32.5 6.066 1 95.69 429 GLY A O 1
ATOM 3466 N N . TYR A 1 430 ? 18.344 34.25 7.441 1 96.5 430 TYR A N 1
ATOM 3467 C CA . TYR A 1 430 ? 18.109 33.625 8.742 1 96.5 430 TYR A CA 1
ATOM 3468 C C . TYR A 1 430 ? 18.859 32.312 8.844 1 96.5 430 TYR A C 1
ATOM 3470 O O . TYR A 1 430 ? 20.047 32.219 8.57 1 96.5 430 TYR A O 1
ATOM 3478 N N . LYS A 1 431 ? 18.172 31.25 9.336 1 97.56 431 LYS A N 1
ATOM 3479 C CA . LYS A 1 431 ? 18.859 29.984 9.555 1 97.56 431 LYS A CA 1
ATOM 3480 C C . LYS A 1 431 ? 19.328 29.375 8.234 1 97.56 431 LYS A C 1
ATOM 3482 O O . LYS A 1 431 ? 20.391 28.766 8.172 1 97.56 431 LYS A O 1
ATOM 3487 N N . ALA A 1 432 ? 18.547 29.516 7.207 1 97.88 432 ALA A N 1
ATOM 3488 C CA . ALA A 1 432 ? 18.906 28.984 5.898 1 97.88 432 ALA A CA 1
ATOM 3489 C C . ALA A 1 432 ? 20.25 29.547 5.414 1 97.88 432 ALA A C 1
ATOM 3491 O O . ALA A 1 432 ? 21.062 28.828 4.832 1 97.88 432 ALA A O 1
ATOM 3492 N N . LYS A 1 433 ? 20.438 30.844 5.625 1 97.56 433 LYS A N 1
ATOM 3493 C CA . LYS A 1 433 ? 21.688 31.484 5.258 1 97.56 433 LYS A CA 1
ATOM 3494 C C . LYS A 1 433 ? 22.859 30.891 6.051 1 97.56 433 LYS A C 1
ATOM 3496 O O . LYS A 1 433 ? 23.922 30.609 5.492 1 97.56 433 LYS A O 1
ATOM 3501 N N . GLU A 1 434 ? 22.641 30.734 7.336 1 97.94 434 GLU A N 1
ATOM 3502 C CA . GLU A 1 434 ? 23.656 30.125 8.18 1 97.94 434 GLU A CA 1
ATOM 3503 C C . GLU A 1 434 ? 24.031 28.734 7.68 1 97.94 434 GLU A C 1
ATOM 3505 O O . GLU A 1 434 ? 25.203 28.391 7.594 1 97.94 434 GLU A O 1
ATOM 3510 N N . LEU A 1 435 ? 23.016 27.953 7.41 1 98.12 435 LEU A N 1
ATOM 3511 C CA . LEU A 1 435 ? 23.219 26.594 6.93 1 98.12 435 LEU A CA 1
ATOM 3512 C C . LEU A 1 435 ? 23.938 26.594 5.578 1 98.12 435 LEU A C 1
ATOM 3514 O O . LEU A 1 435 ? 24.797 25.75 5.328 1 98.12 435 LEU A O 1
ATOM 3518 N N . PHE A 1 436 ? 23.531 27.516 4.73 1 98.19 436 PHE A N 1
ATOM 3519 C CA . PHE A 1 436 ? 24.188 27.672 3.438 1 98.19 436 PHE A CA 1
ATOM 3520 C C . PHE A 1 436 ? 25.672 27.922 3.617 1 98.19 436 PHE A C 1
ATOM 3522 O O . PHE A 1 436 ? 26.5 27.266 2.984 1 98.19 436 PHE A O 1
ATOM 3529 N N . ASN A 1 437 ? 25.984 28.859 4.477 1 97.88 437 ASN A N 1
ATOM 3530 C CA . ASN A 1 437 ? 27.391 29.203 4.742 1 97.88 437 ASN A CA 1
ATOM 3531 C C . ASN A 1 437 ? 28.156 28.016 5.297 1 97.88 437 ASN A C 1
ATOM 3533 O O . ASN A 1 437 ? 29.328 27.812 4.977 1 97.88 437 ASN A O 1
ATOM 3537 N N . GLN A 1 438 ? 27.469 27.281 6.117 1 97.62 438 GLN A N 1
ATOM 3538 C CA . GLN A 1 438 ? 28.078 26.078 6.668 1 97.62 438 GLN A CA 1
ATOM 3539 C C . GLN A 1 438 ? 28.469 25.109 5.562 1 97.62 438 GLN A C 1
ATOM 3541 O O . GLN A 1 438 ? 29.562 24.547 5.566 1 97.62 438 GLN A O 1
ATOM 3546 N N . ILE A 1 439 ? 27.609 24.859 4.645 1 97.69 439 ILE A N 1
ATOM 3547 C CA . ILE A 1 439 ? 27.859 23.922 3.553 1 97.69 439 ILE A CA 1
ATOM 3548 C C . ILE A 1 439 ? 28.984 24.453 2.666 1 97.69 439 ILE A C 1
ATOM 3550 O O . ILE A 1 439 ? 29.891 23.703 2.299 1 97.69 439 ILE A O 1
ATOM 3554 N N . ILE A 1 440 ? 28.922 25.766 2.375 1 96.81 440 ILE A N 1
ATOM 3555 C CA . ILE A 1 440 ? 29.875 26.359 1.463 1 96.81 440 ILE A CA 1
ATOM 3556 C C . ILE A 1 440 ? 31.281 26.312 2.086 1 96.81 440 ILE A C 1
ATOM 3558 O O . ILE A 1 440 ? 32.281 26.156 1.38 1 96.81 440 ILE A O 1
ATOM 3562 N N . SER A 1 441 ? 31.359 26.469 3.387 1 96.38 441 SER A N 1
ATOM 3563 C CA . SER A 1 441 ? 32.625 26.453 4.086 1 96.38 441 SER A CA 1
ATOM 3564 C C . SER A 1 441 ? 33.312 25.094 3.977 1 96.38 441 SER A C 1
ATOM 3566 O O . SER A 1 441 ? 34.531 25 4.043 1 96.38 441 SER A O 1
ATOM 3568 N N . ASP A 1 442 ? 32.531 24.031 3.855 1 95.19 442 ASP A N 1
ATOM 3569 C CA . ASP A 1 442 ? 33.031 22.688 3.67 1 95.19 442 ASP A CA 1
ATOM 3570 C C . ASP A 1 442 ? 32.188 21.906 2.67 1 95.19 442 ASP A C 1
ATOM 3572 O O . ASP A 1 442 ? 31.594 20.891 3.014 1 95.19 442 ASP A O 1
ATOM 3576 N N . PHE A 1 443 ? 32.25 22.375 1.491 1 95.88 443 PHE A N 1
ATOM 3577 C CA . PHE A 1 443 ? 31.328 21.891 0.461 1 95.88 443 PHE A CA 1
ATOM 3578 C C . PHE A 1 443 ? 31.562 20.406 0.171 1 95.88 443 PHE A C 1
ATOM 3580 O O . PHE A 1 443 ? 30.609 19.656 0.005 1 95.88 443 PHE A O 1
ATOM 3587 N N . ASP A 1 444 ? 32.812 19.906 0.166 1 93.5 444 ASP A N 1
ATOM 3588 C CA . ASP A 1 444 ? 33.156 18.531 -0.192 1 93.5 444 ASP A CA 1
ATOM 3589 C C . ASP A 1 444 ? 32.688 17.562 0.88 1 93.5 444 ASP A C 1
ATOM 3591 O O . ASP A 1 444 ? 32.469 16.375 0.595 1 93.5 444 ASP A O 1
ATOM 3595 N N . HIS A 1 445 ? 32.594 18.141 2.059 1 94.31 445 HIS A N 1
ATOM 3596 C CA . HIS A 1 445 ? 32.062 17.328 3.146 1 94.31 445 HIS A CA 1
ATOM 3597 C C . HIS A 1 445 ? 30.609 16.953 2.918 1 94.31 445 HIS A C 1
ATOM 3599 O O . HIS A 1 445 ? 30.203 15.82 3.172 1 94.31 445 HIS A O 1
ATOM 3605 N N . TYR A 1 446 ? 29.859 17.859 2.457 1 94.94 446 TYR A N 1
ATOM 3606 C CA . TYR A 1 446 ? 28.422 17.656 2.273 1 94.94 446 TYR A CA 1
ATOM 3607 C C . TYR A 1 446 ? 28.125 17.094 0.891 1 94.94 446 TYR A C 1
ATOM 3609 O O . TYR A 1 446 ? 27.172 16.328 0.718 1 94.94 446 TYR A O 1
ATOM 3617 N N . TYR A 1 447 ? 28.859 17.5 -0.057 1 93.69 447 TYR A N 1
ATOM 3618 C CA . TYR A 1 447 ? 28.688 17.031 -1.427 1 93.69 447 TYR A CA 1
ATOM 3619 C C . TYR A 1 447 ? 30 16.531 -2.008 1 93.69 447 TYR A C 1
ATOM 3621 O O . TYR A 1 447 ? 30.578 17.172 -2.887 1 93.69 447 TYR A O 1
ATOM 3629 N N . PRO A 1 448 ? 30.281 15.273 -1.596 1 88.38 448 PRO A N 1
ATOM 3630 C CA . PRO A 1 448 ? 31.531 14.734 -2.148 1 88.38 448 PRO A CA 1
ATOM 3631 C C . PRO A 1 448 ? 31.438 14.438 -3.645 1 88.38 448 PRO A C 1
ATOM 3633 O O . PRO A 1 448 ? 30.406 13.945 -4.113 1 88.38 448 PRO A O 1
ATOM 3636 N N . ASN A 1 449 ? 32.438 14.789 -4.512 1 83.25 449 ASN A N 1
ATOM 3637 C CA . ASN A 1 449 ? 32.562 14.508 -5.934 1 83.25 449 ASN A CA 1
ATOM 3638 C C . ASN A 1 449 ? 31.484 15.203 -6.75 1 83.25 449 ASN A C 1
ATOM 3640 O O . ASN A 1 449 ? 30.984 14.656 -7.734 1 83.25 449 ASN A O 1
ATOM 3644 N N . SER A 1 450 ? 31 16.328 -6.234 1 88.44 450 SER A N 1
ATOM 3645 C CA . SER A 1 450 ? 29.984 17.078 -6.953 1 88.44 450 SER A CA 1
ATOM 3646 C C . SER A 1 450 ? 30.562 17.719 -8.219 1 88.44 450 SER A C 1
ATOM 3648 O O . SER A 1 450 ? 31.75 18.016 -8.281 1 88.44 450 SER A O 1
ATOM 3650 N N . SER A 1 451 ? 29.781 17.859 -9.234 1 91.31 451 SER A N 1
ATOM 3651 C CA . SER A 1 451 ? 30.188 18.5 -10.484 1 91.31 451 SER A CA 1
ATOM 3652 C C . SER A 1 451 ? 30.312 20.016 -10.305 1 91.31 451 SER A C 1
ATOM 3654 O O . SER A 1 451 ? 29.656 20.609 -9.453 1 91.31 451 SER A O 1
ATOM 3656 N N . PRO A 1 452 ? 31.203 20.562 -11.078 1 93.56 452 PRO A N 1
ATOM 3657 C CA . PRO A 1 452 ? 31.297 22.016 -11.039 1 93.56 452 PRO A CA 1
ATOM 3658 C C . PRO A 1 452 ? 29.984 22.719 -11.383 1 93.56 452 PRO A C 1
ATOM 3660 O O . PRO A 1 452 ? 29.656 23.766 -10.812 1 93.56 452 PRO A O 1
ATOM 3663 N N . LYS A 1 453 ? 29.25 22.094 -12.273 1 95.19 453 LYS A N 1
ATOM 3664 C CA . LYS A 1 453 ? 27.953 22.656 -12.656 1 95.19 453 LYS A CA 1
ATOM 3665 C C . LYS A 1 453 ? 27 22.688 -11.469 1 95.19 453 LYS A C 1
ATOM 3667 O O . LYS A 1 453 ? 26.281 23.672 -11.273 1 95.19 453 LYS A O 1
ATOM 3672 N N . PHE A 1 454 ? 27.047 21.719 -10.68 1 95.69 454 PHE A N 1
ATOM 3673 C CA . PHE A 1 454 ? 26.203 21.656 -9.5 1 95.69 454 PHE A CA 1
ATOM 3674 C C . PHE A 1 454 ? 26.609 22.703 -8.469 1 95.69 454 PHE A C 1
ATOM 3676 O O . PHE A 1 454 ? 25.766 23.391 -7.902 1 95.69 454 PHE A O 1
ATOM 3683 N N . ARG A 1 455 ? 27.891 22.812 -8.234 1 95.94 455 ARG A N 1
ATOM 3684 C CA . ARG A 1 455 ? 28.391 23.766 -7.262 1 95.94 455 ARG A CA 1
ATOM 3685 C C . ARG A 1 455 ? 28.031 25.188 -7.664 1 95.94 455 ARG A C 1
ATOM 3687 O O . ARG A 1 455 ? 27.625 26 -6.82 1 95.94 455 ARG A O 1
ATOM 3694 N N . GLU A 1 456 ? 28.188 25.422 -8.938 1 96.38 456 GLU A N 1
ATOM 3695 C CA . GLU A 1 456 ? 27.828 26.75 -9.438 1 96.38 456 GLU A CA 1
ATOM 3696 C C . GLU A 1 456 ? 26.344 27.047 -9.227 1 96.38 456 GLU A C 1
ATOM 3698 O O . GLU A 1 456 ? 25.984 28.125 -8.766 1 96.38 456 GLU A O 1
ATOM 3703 N N . ALA A 1 457 ? 25.547 26.094 -9.633 1 96.81 457 ALA A N 1
ATOM 3704 C CA . ALA A 1 457 ? 24.109 26.266 -9.445 1 96.81 457 ALA A CA 1
ATOM 3705 C C . ALA A 1 457 ? 23.766 26.438 -7.965 1 96.81 457 ALA A C 1
ATOM 3707 O O . ALA A 1 457 ? 22.906 27.25 -7.613 1 96.81 457 ALA A O 1
ATOM 3708 N N . PHE A 1 458 ? 24.438 25.688 -7.113 1 97.5 458 PHE A N 1
ATOM 3709 C CA . PHE A 1 458 ? 24.219 25.734 -5.672 1 97.5 458 PHE A CA 1
ATOM 3710 C C . PHE A 1 458 ? 24.547 27.109 -5.113 1 97.5 458 PHE A C 1
ATOM 3712 O O . PHE A 1 458 ? 23.797 27.656 -4.312 1 97.5 458 PHE A O 1
ATOM 3719 N N . GLU A 1 459 ? 25.609 27.703 -5.535 1 97.12 459 GLU A N 1
ATOM 3720 C CA . GLU A 1 459 ? 26.062 29 -5.047 1 97.12 459 GLU A CA 1
ATOM 3721 C C . GLU A 1 459 ? 25.078 30.109 -5.426 1 97.12 459 GLU A C 1
ATOM 3723 O O . GLU A 1 459 ? 24.953 31.109 -4.707 1 97.12 459 GLU A O 1
ATOM 3728 N N . LYS A 1 460 ? 24.375 29.875 -6.5 1 97.12 460 LYS A N 1
ATOM 3729 C CA . LYS A 1 460 ? 23.406 30.859 -6.973 1 97.12 460 LYS A CA 1
ATOM 3730 C C . LYS A 1 460 ? 22.219 30.969 -6.016 1 97.12 460 LYS A C 1
ATOM 3732 O O . LYS A 1 460 ? 21.453 31.938 -6.062 1 97.12 460 LYS A O 1
ATOM 3737 N N . LEU A 1 461 ? 22.047 30.031 -5.137 1 97.25 461 LEU A N 1
ATOM 3738 C CA . LEU A 1 461 ? 20.938 30.016 -4.188 1 97.25 461 LEU A CA 1
ATOM 3739 C C . LEU A 1 461 ? 21.125 31.094 -3.119 1 97.25 461 LEU A C 1
ATOM 3741 O O . LEU A 1 461 ? 20.172 31.422 -2.396 1 97.25 461 LEU A O 1
ATOM 3745 N N . ASN A 1 462 ? 22.328 31.609 -2.984 1 97.06 462 ASN A N 1
ATOM 3746 C CA . ASN A 1 462 ? 22.625 32.625 -1.997 1 97.06 462 ASN A CA 1
ATOM 3747 C C . ASN A 1 462 ? 22.547 34.031 -2.604 1 97.06 462 ASN A C 1
ATOM 3749 O O . ASN A 1 462 ? 22.609 35.031 -1.883 1 97.06 462 ASN A O 1
ATOM 3753 N N . GLU A 1 463 ? 22.469 34.156 -3.893 1 95.94 463 GLU A N 1
ATOM 3754 C CA . GLU A 1 463 ? 22.406 35.438 -4.566 1 95.94 463 GLU A CA 1
ATOM 3755 C C . GLU A 1 463 ? 21.109 36.188 -4.211 1 95.94 463 GLU A C 1
ATOM 3757 O O . GLU A 1 463 ? 20.016 35.625 -4.293 1 95.94 463 GLU A O 1
ATOM 3762 N N . GLU A 1 464 ? 21.234 37.406 -3.822 1 93.81 464 GLU A N 1
ATOM 3763 C CA . GLU A 1 464 ? 20.078 38.219 -3.441 1 93.81 464 GLU A CA 1
ATOM 3764 C C . GLU A 1 464 ? 19.156 38.469 -4.633 1 93.81 464 GLU A C 1
ATOM 3766 O O . GLU A 1 464 ? 19.625 38.656 -5.754 1 93.81 464 GLU A O 1
ATOM 3771 N N . VAL A 1 465 ? 17.922 38.344 -4.367 1 94.62 465 VAL A N 1
ATOM 3772 C CA . VAL A 1 465 ? 16.906 38.594 -5.387 1 94.62 465 VAL A CA 1
ATOM 3773 C C . VAL A 1 465 ? 15.906 39.625 -4.863 1 94.62 465 VAL A C 1
ATOM 3775 O O . VAL A 1 465 ? 15.648 39.688 -3.658 1 94.62 465 VAL A O 1
ATOM 3778 N N . ASP A 1 466 ? 15.352 40.406 -5.805 1 92.62 466 ASP A N 1
ATOM 3779 C CA . ASP A 1 466 ? 14.375 41.406 -5.414 1 92.62 466 ASP A CA 1
ATOM 3780 C C . ASP A 1 466 ? 13.031 40.75 -5.086 1 92.62 466 ASP A C 1
ATOM 3782 O O . ASP A 1 466 ? 12.305 41.219 -4.207 1 92.62 466 ASP A O 1
ATOM 3786 N N . GLU A 1 467 ? 12.711 39.719 -5.809 1 94.06 467 GLU A N 1
ATOM 3787 C CA . GLU A 1 467 ? 11.484 38.969 -5.57 1 94.06 467 GLU A CA 1
ATOM 3788 C C . GLU A 1 467 ? 11.773 37.469 -5.383 1 94.06 467 GLU A C 1
ATOM 3790 O O . GLU A 1 467 ? 12.555 36.906 -6.141 1 94.06 467 GLU A O 1
ATOM 3795 N N . PRO A 1 468 ? 11.102 36.906 -4.402 1 95 468 PRO A N 1
ATOM 3796 C CA . PRO A 1 468 ? 11.414 35.531 -4.098 1 95 468 PRO A CA 1
ATOM 3797 C C . PRO A 1 468 ? 11.07 34.562 -5.246 1 95 468 PRO A C 1
ATOM 3799 O O . PRO A 1 468 ? 11.695 33.5 -5.387 1 95 468 PRO A O 1
ATOM 3802 N N . VAL A 1 469 ? 10.172 34.938 -6.133 1 94.69 469 VAL A N 1
ATOM 3803 C CA . VAL A 1 469 ? 9.727 34.062 -7.223 1 94.69 469 VAL A CA 1
ATOM 3804 C C . VAL A 1 469 ? 10.906 33.781 -8.148 1 94.69 469 VAL A C 1
ATOM 3806 O O . VAL A 1 469 ? 10.93 32.719 -8.812 1 94.69 469 VAL A O 1
ATOM 3809 N N . LYS A 1 470 ? 11.867 34.625 -8.164 1 95.12 470 LYS A N 1
ATOM 3810 C CA . LYS A 1 470 ? 13.039 34.469 -9.016 1 95.12 470 LYS A CA 1
ATOM 3811 C C . LYS A 1 470 ? 13.914 33.312 -8.539 1 95.12 470 LYS A C 1
ATOM 3813 O O . LYS A 1 470 ? 14.789 32.844 -9.266 1 95.12 470 LYS A O 1
ATOM 3818 N N . LEU A 1 471 ? 13.703 32.875 -7.332 1 96.31 471 LEU A N 1
ATOM 3819 C CA . LEU A 1 471 ? 14.461 31.766 -6.777 1 96.31 471 LEU A CA 1
ATOM 3820 C C . LEU A 1 471 ? 14.008 30.438 -7.375 1 96.31 471 LEU A C 1
ATOM 3822 O O . LEU A 1 471 ? 14.719 29.438 -7.281 1 96.31 471 LEU A O 1
ATOM 3826 N N . LEU A 1 472 ? 12.789 30.359 -7.945 1 96.56 472 LEU A N 1
ATOM 3827 C CA . LEU A 1 472 ? 12.188 29.125 -8.438 1 96.56 472 LEU A CA 1
ATOM 3828 C C . LEU A 1 472 ? 13.094 28.453 -9.469 1 96.56 472 LEU A C 1
ATOM 3830 O O . LEU A 1 472 ? 13.359 27.25 -9.375 1 96.56 472 LEU A O 1
ATOM 3834 N N . SER A 1 473 ? 13.516 29.234 -10.422 1 95.19 473 SER A N 1
ATOM 3835 C CA . SER A 1 473 ? 14.359 28.688 -11.469 1 95.19 473 SER A CA 1
ATOM 3836 C C . SER A 1 473 ? 15.688 28.188 -10.906 1 95.19 473 SER A C 1
ATOM 3838 O O . SER A 1 473 ? 16.203 27.156 -11.344 1 95.19 473 SER A O 1
ATOM 3840 N N . LYS A 1 474 ? 16.25 28.922 -9.953 1 96.69 474 LYS A N 1
ATOM 3841 C CA . LYS A 1 474 ? 17.516 28.531 -9.336 1 96.69 474 LYS A CA 1
ATOM 3842 C C . LYS A 1 474 ? 17.375 27.203 -8.586 1 96.69 474 LYS A C 1
ATOM 3844 O O . LYS A 1 474 ? 18.219 26.312 -8.703 1 96.69 474 LYS A O 1
ATOM 3849 N N . ILE A 1 475 ? 16.312 27.109 -7.828 1 96.69 475 ILE A N 1
ATOM 3850 C CA . ILE A 1 475 ? 16.047 25.891 -7.082 1 96.69 475 ILE A CA 1
ATOM 3851 C C . ILE A 1 475 ? 15.828 24.734 -8.047 1 96.69 475 ILE A C 1
ATOM 3853 O O . ILE A 1 475 ? 16.375 23.641 -7.848 1 96.69 475 ILE A O 1
ATOM 3857 N N . HIS A 1 476 ? 15.047 24.969 -9.039 1 94.81 476 HIS A N 1
ATOM 3858 C CA . HIS A 1 476 ? 14.773 23.969 -10.062 1 94.81 476 HIS A CA 1
ATOM 3859 C C . HIS A 1 476 ? 16.062 23.453 -10.695 1 94.81 476 HIS A C 1
ATOM 3861 O O . HIS A 1 476 ? 16.234 22.25 -10.898 1 94.81 476 HIS A O 1
ATOM 3867 N N . ASP A 1 477 ? 16.953 24.359 -11.016 1 94.62 477 ASP A N 1
ATOM 3868 C CA . ASP A 1 477 ? 18.234 24 -11.617 1 94.62 477 ASP A CA 1
ATOM 3869 C C . ASP A 1 477 ? 19.031 23.078 -10.703 1 94.62 477 ASP A C 1
ATOM 3871 O O . ASP A 1 477 ? 19.641 22.109 -11.156 1 94.62 477 ASP A O 1
ATOM 3875 N N . VAL A 1 478 ? 19.062 23.406 -9.453 1 96.06 478 VAL A N 1
ATOM 3876 C CA . VAL A 1 478 ? 19.812 22.609 -8.484 1 96.06 478 VAL A CA 1
ATOM 3877 C C . VAL A 1 478 ? 19.219 21.219 -8.359 1 96.06 478 VAL A C 1
ATOM 3879 O O . VAL A 1 478 ? 19.938 20.219 -8.398 1 96.06 478 VAL A O 1
ATOM 3882 N N . ILE A 1 479 ? 17.906 21.125 -8.234 1 93.94 479 ILE A N 1
ATOM 3883 C CA . ILE A 1 479 ? 17.203 19.859 -8.039 1 93.94 479 ILE A CA 1
ATOM 3884 C C . ILE A 1 479 ? 17.406 18.969 -9.266 1 93.94 479 ILE A C 1
ATOM 3886 O O . ILE A 1 479 ? 17.594 17.75 -9.133 1 93.94 479 ILE A O 1
ATOM 3890 N N . LYS A 1 480 ? 17.391 19.578 -10.453 1 89.5 480 LYS A N 1
ATOM 3891 C CA . LYS A 1 480 ? 17.547 18.828 -11.695 1 89.5 480 LYS A CA 1
ATOM 3892 C C . LYS A 1 480 ? 18.938 18.203 -11.789 1 89.5 480 LYS A C 1
ATOM 3894 O O . LYS A 1 480 ? 19.125 17.203 -12.484 1 89.5 480 LYS A O 1
ATOM 3899 N N . LEU A 1 481 ? 19.906 18.875 -11.148 1 91.25 481 LEU A N 1
ATOM 3900 C CA . LEU A 1 481 ? 21.297 18.406 -11.227 1 91.25 481 LEU A CA 1
ATOM 3901 C C . LEU A 1 481 ? 21.562 17.328 -10.195 1 91.25 481 LEU A C 1
ATOM 3903 O O . LEU A 1 481 ? 22.656 16.75 -10.164 1 91.25 481 LEU A O 1
ATOM 3907 N N . ILE A 1 482 ? 20.688 17.109 -9.328 1 87.38 482 ILE A N 1
ATOM 3908 C CA . ILE A 1 482 ? 20.812 16.062 -8.328 1 87.38 482 ILE A CA 1
ATOM 3909 C C . ILE A 1 482 ? 20.484 14.703 -8.961 1 87.38 482 ILE A C 1
ATOM 3911 O O . ILE A 1 482 ? 21.156 13.711 -8.703 1 87.38 482 ILE A O 1
ATOM 3915 N N . MET B 1 1 ? -31.562 -8.32 8.773 1 76 1 MET B N 1
ATOM 3916 C CA . MET B 1 1 ? -30.547 -8.945 9.609 1 76 1 MET B CA 1
ATOM 3917 C C . MET B 1 1 ? -29.734 -9.961 8.812 1 76 1 MET B C 1
ATOM 3919 O O . MET B 1 1 ? -30.281 -10.688 7.984 1 76 1 MET B O 1
ATOM 3923 N N . PHE B 1 2 ? -28.5 -9.875 8.812 1 88.75 2 PHE B N 1
ATOM 3924 C CA . PHE B 1 2 ? -27.641 -10.812 8.109 1 88.75 2 PHE B CA 1
ATOM 3925 C C . PHE B 1 2 ? -27.625 -12.172 8.797 1 88.75 2 PHE B C 1
ATOM 3927 O O . PHE B 1 2 ? -27.688 -12.242 10.031 1 88.75 2 PHE B O 1
ATOM 3934 N N . GLU B 1 3 ? -27.656 -13.211 8.016 1 89.56 3 GLU B N 1
ATOM 3935 C CA . GLU B 1 3 ? -27.547 -14.562 8.555 1 89.56 3 GLU B CA 1
ATOM 3936 C C . GLU B 1 3 ? -26.156 -14.789 9.156 1 89.56 3 GLU B C 1
ATOM 3938 O O . GLU B 1 3 ? -25.219 -14.023 8.898 1 89.56 3 GLU B O 1
ATOM 3943 N N . HIS B 1 4 ? -26.109 -15.789 9.938 1 90.94 4 HIS B N 1
ATOM 3944 C CA . HIS B 1 4 ? -24.891 -16.094 10.672 1 90.94 4 HIS B CA 1
ATOM 3945 C C . HIS B 1 4 ? -23.703 -16.25 9.734 1 90.94 4 HIS B C 1
ATOM 3947 O O . HIS B 1 4 ? -22.656 -15.633 9.938 1 90.94 4 HIS B O 1
ATOM 3953 N N . GLU B 1 5 ? -23.859 -16.969 8.688 1 91.38 5 GLU B N 1
ATOM 3954 C CA . GLU B 1 5 ? -22.781 -17.234 7.742 1 91.38 5 GLU B CA 1
ATOM 3955 C C . GLU B 1 5 ? -22.359 -15.953 7.012 1 91.38 5 GLU B C 1
ATOM 3957 O O . GLU B 1 5 ? -21.188 -15.758 6.715 1 91.38 5 GLU B O 1
ATOM 3962 N N . GLN B 1 6 ? -23.359 -15.172 6.766 1 95.25 6 GLN B N 1
ATOM 3963 C CA . GLN B 1 6 ? -23.078 -13.898 6.105 1 95.25 6 GLN B CA 1
ATOM 3964 C C . GLN B 1 6 ? -22.266 -12.984 7.004 1 95.25 6 GLN B C 1
ATOM 3966 O O . GLN B 1 6 ? -21.297 -12.367 6.551 1 95.25 6 GLN B O 1
ATOM 3971 N N . LYS B 1 7 ? -22.547 -12.984 8.289 1 93.44 7 LYS B N 1
ATOM 3972 C CA . LYS B 1 7 ? -21.828 -12.156 9.25 1 93.44 7 LYS B CA 1
ATOM 3973 C C . LYS B 1 7 ? -20.375 -12.602 9.367 1 93.44 7 LYS B C 1
ATOM 3975 O O . LYS B 1 7 ? -19.469 -11.766 9.406 1 93.44 7 LYS B O 1
ATOM 3980 N N . ILE B 1 8 ? -20.172 -13.891 9.391 1 93.44 8 ILE B N 1
ATOM 3981 C CA . ILE B 1 8 ? -18.828 -14.438 9.523 1 93.44 8 ILE B CA 1
ATOM 3982 C C . ILE B 1 8 ? -18 -14.07 8.297 1 93.44 8 ILE B C 1
ATOM 3984 O O . ILE B 1 8 ? -16.859 -13.648 8.414 1 93.44 8 ILE B O 1
ATOM 3988 N N . MET B 1 9 ? -18.578 -14.227 7.164 1 95.88 9 MET B N 1
ATOM 3989 C CA . MET B 1 9 ? -17.875 -13.883 5.926 1 95.88 9 MET B CA 1
ATOM 3990 C C . MET B 1 9 ? -17.516 -12.406 5.898 1 95.88 9 MET B C 1
ATOM 3992 O O . MET B 1 9 ? -16.375 -12.047 5.578 1 95.88 9 MET B O 1
ATOM 3996 N N . ILE B 1 10 ? -18.5 -11.609 6.266 1 96.19 10 ILE B N 1
ATOM 3997 C CA . ILE B 1 10 ? -18.281 -10.172 6.258 1 96.19 10 ILE B CA 1
ATOM 3998 C C . ILE B 1 10 ? -17.109 -9.82 7.172 1 96.19 10 ILE B C 1
ATOM 4000 O O . ILE B 1 10 ? -16.203 -9.07 6.777 1 96.19 10 ILE B O 1
ATOM 4004 N N . ASP B 1 11 ? -17.078 -10.406 8.328 1 93.5 11 ASP B N 1
ATOM 4005 C CA . ASP B 1 11 ? -16 -10.156 9.289 1 93.5 11 ASP B CA 1
ATOM 4006 C C . ASP B 1 11 ? -14.648 -10.555 8.711 1 93.5 11 ASP B C 1
ATOM 4008 O O . ASP B 1 11 ? -13.672 -9.812 8.828 1 93.5 11 ASP B O 1
ATOM 4012 N N . ARG B 1 12 ? -14.633 -11.633 8.086 1 93.69 12 ARG B N 1
ATOM 4013 C CA . ARG B 1 12 ? -13.383 -12.148 7.535 1 93.69 12 ARG B CA 1
ATOM 4014 C C . ARG B 1 12 ? -12.898 -11.281 6.375 1 93.69 12 ARG B C 1
ATOM 4016 O O . ARG B 1 12 ? -11.711 -10.977 6.273 1 93.69 12 ARG B O 1
ATOM 4023 N N . ILE B 1 13 ? -13.812 -10.906 5.555 1 96 13 ILE B N 1
ATOM 4024 C CA . ILE B 1 13 ? -13.453 -10.109 4.391 1 96 13 ILE B CA 1
ATOM 4025 C C . ILE B 1 13 ? -12.914 -8.75 4.844 1 96 13 ILE B C 1
ATOM 4027 O O . ILE B 1 13 ? -11.922 -8.258 4.301 1 96 13 ILE B O 1
ATOM 4031 N N . VAL B 1 14 ? -13.531 -8.164 5.852 1 94.38 14 VAL B N 1
ATOM 4032 C CA . VAL B 1 14 ? -13.078 -6.879 6.371 1 94.38 14 VAL B CA 1
ATOM 4033 C C . VAL B 1 14 ? -11.648 -7 6.895 1 94.38 14 VAL B C 1
ATOM 4035 O O . VAL B 1 14 ? -10.805 -6.145 6.621 1 94.38 14 VAL B O 1
ATOM 4038 N N . LYS B 1 15 ? -11.383 -8.047 7.555 1 92 15 LYS B N 1
ATOM 4039 C CA . LYS B 1 15 ? -10.039 -8.289 8.07 1 92 15 LYS B CA 1
ATOM 4040 C C . LYS B 1 15 ? -9.031 -8.406 6.93 1 92 15 LYS B C 1
ATOM 4042 O O . LYS B 1 15 ? -7.949 -7.82 6.992 1 92 15 LYS B O 1
ATOM 4047 N N . GLU B 1 16 ? -9.359 -9.172 5.918 1 93.94 16 GLU B N 1
ATOM 4048 C CA . GLU B 1 16 ? -8.461 -9.375 4.785 1 93.94 16 GLU B CA 1
ATOM 4049 C C . GLU B 1 16 ? -8.242 -8.078 4.016 1 93.94 16 GLU B C 1
ATOM 4051 O O . GLU B 1 16 ? -7.156 -7.84 3.484 1 93.94 16 GLU B O 1
ATOM 4056 N N . LEU B 1 17 ? -9.297 -7.293 3.947 1 93.75 17 LEU B N 1
ATOM 4057 C CA . LEU B 1 17 ? -9.188 -5.984 3.314 1 93.75 17 LEU B CA 1
ATOM 4058 C C . LEU B 1 17 ? -8.172 -5.109 4.047 1 93.75 17 LEU B C 1
ATOM 4060 O O . LEU B 1 17 ? -7.344 -4.453 3.414 1 93.75 17 LEU B O 1
ATOM 4064 N N . GLU B 1 18 ? -8.219 -5.199 5.32 1 88.31 18 GLU B N 1
ATOM 4065 C CA . GLU B 1 18 ? -7.309 -4.414 6.148 1 88.31 18 GLU B CA 1
ATOM 4066 C C . GLU B 1 18 ? -5.859 -4.844 5.938 1 88.31 18 GLU B C 1
ATOM 4068 O O . GLU B 1 18 ? -4.941 -4.027 6.039 1 88.31 18 GLU B O 1
ATOM 4073 N N . GLU B 1 19 ? -5.672 -6.074 5.582 1 89.31 19 GLU B N 1
ATOM 4074 C CA . GLU B 1 19 ? -4.328 -6.629 5.445 1 89.31 19 GLU B CA 1
ATOM 4075 C C . GLU B 1 19 ? -3.877 -6.625 3.988 1 89.31 19 GLU B C 1
ATOM 4077 O O . GLU B 1 19 ? -2.844 -7.207 3.65 1 89.31 19 GLU B O 1
ATOM 4082 N N . ASN B 1 20 ? -4.617 -6.055 3.1 1 89.69 20 ASN B N 1
ATOM 4083 C CA . ASN B 1 20 ? -4.324 -5.965 1.674 1 89.69 20 ASN B CA 1
ATOM 4084 C C . ASN B 1 20 ? -4.133 -7.348 1.056 1 89.69 20 ASN B C 1
ATOM 4086 O O . ASN B 1 20 ? -3.211 -7.559 0.265 1 89.69 20 ASN B O 1
ATOM 4090 N N . ASN B 1 21 ? -4.902 -8.25 1.538 1 92.38 21 ASN B N 1
ATOM 4091 C CA . ASN B 1 21 ? -4.828 -9.633 1.1 1 92.38 21 ASN B CA 1
ATOM 4092 C C . ASN B 1 21 ? -6.152 -10.109 0.506 1 92.38 21 ASN B C 1
ATOM 4094 O O . ASN B 1 21 ? -6.512 -11.281 0.629 1 92.38 21 ASN B O 1
ATOM 4098 N N . PHE B 1 22 ? -6.938 -9.195 -0.015 1 96.06 22 PHE B N 1
ATOM 4099 C CA . PHE B 1 22 ? -8.273 -9.484 -0.526 1 96.06 22 PHE B CA 1
ATOM 4100 C C . PHE B 1 22 ? -8.336 -9.258 -2.033 1 96.06 22 PHE B C 1
ATOM 4102 O O . PHE B 1 22 ? -7.773 -8.289 -2.545 1 96.06 22 PHE B O 1
ATOM 4109 N N . ALA B 1 23 ? -8.992 -10.195 -2.801 1 98 23 ALA B N 1
ATOM 4110 C CA . ALA B 1 23 ? -9.156 -10.094 -4.25 1 98 23 ALA B CA 1
ATOM 4111 C C . ALA B 1 23 ? -10.578 -10.461 -4.672 1 98 23 ALA B C 1
ATOM 4113 O O . ALA B 1 23 ? -11.289 -11.141 -3.936 1 98 23 ALA B O 1
ATOM 4114 N N . ILE B 1 24 ? -11.008 -9.953 -5.859 1 98.5 24 ILE B N 1
ATOM 4115 C CA . ILE B 1 24 ? -12.344 -10.219 -6.387 1 98.5 24 ILE B CA 1
ATOM 4116 C C . ILE B 1 24 ? -12.234 -11.07 -7.648 1 98.5 24 ILE B C 1
ATOM 4118 O O . ILE B 1 24 ? -11.367 -10.836 -8.5 1 98.5 24 ILE B O 1
ATOM 4122 N N . PHE B 1 25 ? -13.047 -12.078 -7.746 1 98.25 25 PHE B N 1
ATOM 4123 C CA . PHE B 1 25 ? -13.289 -12.773 -9.008 1 98.25 25 PHE B CA 1
ATOM 4124 C C . PHE B 1 25 ? -14.703 -12.523 -9.5 1 98.25 25 PHE B C 1
ATOM 4126 O O . PHE B 1 25 ? -15.672 -13.023 -8.93 1 98.25 25 PHE B O 1
ATOM 4133 N N . ALA B 1 26 ? -14.836 -11.742 -10.555 1 97.06 26 ALA B N 1
ATOM 4134 C CA . ALA B 1 26 ? -16.141 -11.297 -11.039 1 97.06 26 ALA B CA 1
ATOM 4135 C C . ALA B 1 26 ? -16.578 -12.102 -12.266 1 97.06 26 ALA B C 1
ATOM 4137 O O . ALA B 1 26 ? -15.82 -12.211 -13.242 1 97.06 26 ALA B O 1
ATOM 4138 N N . GLY B 1 27 ? -17.766 -12.633 -12.227 1 94.25 27 GLY B N 1
ATOM 4139 C CA . GLY B 1 27 ? -18.344 -13.312 -13.367 1 94.25 27 GLY B CA 1
ATOM 4140 C C . GLY B 1 27 ? -19.469 -12.531 -14.023 1 94.25 27 GLY B C 1
ATOM 4141 O O . GLY B 1 27 ? -19.688 -11.359 -13.703 1 94.25 27 GLY B O 1
ATOM 4142 N N . ALA B 1 28 ? -20.141 -13.188 -14.914 1 91.5 28 ALA B N 1
ATOM 4143 C CA . ALA B 1 28 ? -21.172 -12.547 -15.734 1 91.5 28 ALA B CA 1
ATOM 4144 C C . ALA B 1 28 ? -22.359 -12.094 -14.883 1 91.5 28 ALA B C 1
ATOM 4146 O O . ALA B 1 28 ? -23.047 -11.133 -15.227 1 91.5 28 ALA B O 1
ATOM 4147 N N . GLY B 1 29 ? -22.547 -12.711 -13.766 1 91.38 29 GLY B N 1
ATOM 4148 C CA . GLY B 1 29 ? -23.641 -12.336 -12.891 1 91.38 29 GLY B CA 1
ATOM 4149 C C . GLY B 1 29 ? -23.516 -10.93 -12.336 1 91.38 29 GLY B C 1
ATOM 4150 O O . GLY B 1 29 ? -24.516 -10.281 -12.047 1 91.38 29 GLY B O 1
ATOM 4151 N N . LEU B 1 30 ? -22.359 -10.516 -12.156 1 93.56 30 LEU B N 1
ATOM 4152 C CA . LEU B 1 30 ? -22.125 -9.164 -11.656 1 93.56 30 LEU B CA 1
ATOM 4153 C C . LEU B 1 30 ? -22.453 -8.133 -12.734 1 93.56 30 LEU B C 1
ATOM 4155 O O . LEU B 1 30 ? -22.859 -7.012 -12.414 1 93.56 30 LEU B O 1
ATOM 4159 N N . SER B 1 31 ? -22.344 -8.516 -13.992 1 93.88 31 SER B N 1
ATOM 4160 C CA . SER B 1 31 ? -22.516 -7.594 -15.117 1 93.88 31 SER B CA 1
ATOM 4161 C C . SER B 1 31 ? -23.938 -7.66 -15.664 1 93.88 31 SER B C 1
ATOM 4163 O O . SER B 1 31 ? -24.359 -6.758 -16.391 1 93.88 31 SER B O 1
ATOM 4165 N N . ALA B 1 32 ? -24.656 -8.664 -15.336 1 90.62 32 ALA B N 1
ATOM 4166 C CA . ALA B 1 32 ? -25.969 -8.922 -15.914 1 90.62 32 ALA B CA 1
ATOM 4167 C C . ALA B 1 32 ? -26.922 -7.75 -15.648 1 90.62 32 ALA B C 1
ATOM 4169 O O . ALA B 1 32 ? -27.625 -7.301 -16.547 1 90.62 32 ALA B O 1
ATOM 4170 N N . PRO B 1 33 ? -26.891 -7.191 -14.43 1 91.81 33 PRO B N 1
ATOM 4171 C CA . PRO B 1 33 ? -27.797 -6.082 -14.156 1 91.81 33 PRO B CA 1
ATOM 4172 C C . PRO B 1 33 ? -27.5 -4.852 -15.016 1 91.81 33 PRO B C 1
ATOM 4174 O O . PRO B 1 33 ? -28.344 -3.963 -15.133 1 91.81 33 PRO B O 1
ATOM 4177 N N . ALA B 1 34 ? -26.328 -4.77 -15.508 1 93.12 34 ALA B N 1
ATOM 4178 C CA . ALA B 1 34 ? -25.969 -3.643 -16.375 1 93.12 34 ALA B CA 1
ATOM 4179 C C . ALA B 1 34 ? -26.531 -3.828 -17.781 1 93.12 34 ALA B C 1
ATOM 4181 O O . ALA B 1 34 ? -26.5 -2.906 -18.594 1 93.12 34 ALA B O 1
ATOM 4182 N N . GLY B 1 35 ? -27.047 -5.023 -18.094 1 89.75 35 GLY B N 1
ATOM 4183 C CA . GLY B 1 35 ? -27.672 -5.281 -19.391 1 89.75 35 GLY B CA 1
ATOM 4184 C C . GLY B 1 35 ? -26.859 -6.219 -20.266 1 89.75 35 GLY B C 1
ATOM 4185 O O . GLY B 1 35 ? -27.234 -6.488 -21.406 1 89.75 35 GLY B O 1
ATOM 4186 N N . TYR B 1 36 ? -25.812 -6.648 -19.781 1 89.25 36 TYR B N 1
ATOM 4187 C CA . TYR B 1 36 ? -25.016 -7.566 -20.594 1 89.25 36 TYR B CA 1
ATOM 4188 C C . TYR B 1 36 ? -25.578 -8.984 -20.516 1 89.25 36 TYR B C 1
ATOM 4190 O O . TYR B 1 36 ? -26.156 -9.383 -19.516 1 89.25 36 TYR B O 1
ATOM 4198 N N . VAL B 1 37 ? -25.375 -9.68 -21.547 1 81.62 37 VAL B N 1
ATOM 4199 C CA . VAL B 1 37 ? -25.938 -11.023 -21.656 1 81.62 37 VAL B CA 1
ATOM 4200 C C . VAL B 1 37 ? -24.969 -12.039 -21.062 1 81.62 37 VAL B C 1
ATOM 4202 O O . VAL B 1 37 ? -23.75 -11.812 -21.031 1 81.62 37 VAL B O 1
ATOM 4205 N N . ASN B 1 38 ? -25.547 -13.086 -20.594 1 83.94 38 ASN B N 1
ATOM 4206 C CA . ASN B 1 38 ? -24.703 -14.203 -20.156 1 83.94 38 ASN B CA 1
ATOM 4207 C C . ASN B 1 38 ? -24.297 -15.086 -21.344 1 83.94 38 ASN B C 1
ATOM 4209 O O . ASN B 1 38 ? -24.688 -14.82 -22.484 1 83.94 38 ASN B O 1
ATOM 4213 N N . TRP B 1 39 ? -23.547 -16.047 -21.062 1 79.88 39 TRP B N 1
ATOM 4214 C CA . TRP B 1 39 ? -22.984 -16.906 -22.109 1 79.88 39 TRP B CA 1
ATOM 4215 C C . TRP B 1 39 ? -24.094 -17.562 -22.922 1 79.88 39 TRP B C 1
ATOM 4217 O O . TRP B 1 39 ? -24 -17.609 -24.156 1 79.88 39 TRP B O 1
ATOM 4227 N N . LYS B 1 40 ? -25.062 -18.031 -22.25 1 81.31 40 LYS B N 1
ATOM 4228 C CA . LYS B 1 40 ? -26.172 -18.703 -22.922 1 81.31 40 LYS B CA 1
ATOM 4229 C C . LYS B 1 40 ? -26.859 -17.766 -23.906 1 81.31 40 LYS B C 1
ATOM 4231 O O . LYS B 1 40 ? -27.047 -18.109 -25.078 1 81.31 40 LYS B O 1
ATOM 4236 N N . GLU B 1 41 ? -27.125 -16.625 -23.438 1 85.62 41 GLU B N 1
ATOM 4237 C CA . GLU B 1 41 ? -27.812 -15.656 -24.297 1 85.62 41 GLU B CA 1
ATOM 4238 C C . GLU B 1 41 ? -26.891 -15.148 -25.406 1 85.62 41 GLU B C 1
ATOM 4240 O O . GLU B 1 41 ? -27.344 -14.844 -26.5 1 85.62 41 GLU B O 1
ATOM 4245 N N . LEU B 1 42 ? -25.656 -15.133 -25.109 1 85.81 42 LEU B N 1
ATOM 4246 C CA . LEU B 1 42 ? -24.672 -14.734 -26.109 1 85.81 42 LEU B CA 1
ATOM 4247 C C . LEU B 1 42 ? -24.656 -15.703 -27.281 1 85.81 42 LEU B C 1
ATOM 4249 O O . LEU B 1 42 ? -24.562 -15.289 -28.438 1 85.81 42 LEU B O 1
ATOM 4253 N N . LEU B 1 43 ? -24.906 -16.969 -27.016 1 86.94 43 LEU B N 1
ATOM 4254 C CA . LEU B 1 43 ? -24.766 -18 -28.031 1 86.94 43 LEU B CA 1
ATOM 4255 C C . LEU B 1 43 ? -26.125 -18.375 -28.625 1 86.94 43 LEU B C 1
ATOM 4257 O O . LEU B 1 43 ? -26.188 -19.125 -29.594 1 86.94 43 LEU B O 1
ATOM 4261 N N . ARG B 1 44 ? -27.141 -17.828 -28.078 1 88.12 44 ARG B N 1
ATOM 4262 C CA . ARG B 1 44 ? -28.5 -18.219 -28.484 1 88.12 44 ARG B CA 1
ATOM 4263 C C . ARG B 1 44 ? -28.703 -18.031 -29.969 1 88.12 44 ARG B C 1
ATOM 4265 O O . ARG B 1 44 ? -29.125 -18.953 -30.672 1 88.12 44 ARG B O 1
ATOM 4272 N N . PRO B 1 45 ? -28.422 -16.828 -30.531 1 85.94 45 PRO B N 1
ATOM 4273 C CA . PRO B 1 45 ? -28.625 -16.672 -31.984 1 85.94 45 PRO B CA 1
ATOM 4274 C C . PRO B 1 45 ? -27.812 -17.672 -32.812 1 85.94 45 PRO B C 1
ATOM 4276 O O . PRO B 1 45 ? -28.266 -18.125 -33.844 1 85.94 45 PRO B O 1
ATOM 4279 N N . LEU B 1 46 ? -26.672 -18.016 -32.344 1 84.81 46 LEU B N 1
ATOM 4280 C CA . LEU B 1 46 ? -25.797 -18.953 -33.031 1 84.81 46 LEU B CA 1
ATOM 4281 C C . LEU B 1 46 ? -26.359 -20.375 -32.969 1 84.81 46 LEU B C 1
ATOM 4283 O O . LEU B 1 46 ? -26.266 -21.141 -33.906 1 84.81 46 LEU B O 1
ATOM 4287 N N . SER B 1 47 ? -26.922 -20.672 -31.812 1 87.12 47 SER B N 1
ATOM 4288 C CA . SER B 1 47 ? -27.531 -21.984 -31.656 1 87.12 47 SER B CA 1
ATOM 4289 C C . SER B 1 47 ? -28.703 -22.188 -32.594 1 87.12 47 SER B C 1
ATOM 4291 O O . SER B 1 47 ? -28.922 -23.281 -33.125 1 87.12 47 SER B O 1
ATOM 4293 N N . ILE B 1 48 ? -29.422 -21.141 -32.875 1 86.31 48 ILE B N 1
ATOM 4294 C CA . ILE B 1 48 ? -30.547 -21.188 -33.781 1 86.31 48 ILE B CA 1
ATOM 4295 C C . ILE B 1 48 ? -30.062 -21.5 -35.188 1 86.31 48 ILE B C 1
ATOM 4297 O O . ILE B 1 48 ? -30.641 -22.312 -35.906 1 86.31 48 ILE B O 1
ATOM 4301 N N . GLU B 1 49 ? -29.016 -20.859 -35.5 1 84.5 49 GLU B N 1
ATOM 4302 C CA . GLU B 1 49 ? -28.438 -21.094 -36.812 1 84.5 49 GLU B CA 1
ATOM 4303 C C . GLU B 1 49 ? -28 -22.547 -36.969 1 84.5 49 GLU B C 1
ATOM 4305 O O . GLU B 1 49 ? -28 -23.094 -38.094 1 84.5 49 GLU B O 1
ATOM 4310 N N . LEU B 1 50 ? -27.609 -23.203 -35.906 1 83.94 50 LEU B N 1
ATOM 4311 C CA . LEU B 1 50 ? -27.156 -24.594 -35.906 1 83.94 50 LEU B CA 1
ATOM 4312 C C . LEU B 1 50 ? -28.344 -25.547 -35.75 1 83.94 50 LEU B C 1
ATOM 4314 O O . LEU B 1 50 ? -28.156 -26.766 -35.719 1 83.94 50 LEU B O 1
ATOM 4318 N N . ASN B 1 51 ? -29.578 -24.953 -35.594 1 83.38 51 ASN B N 1
ATOM 4319 C CA . ASN B 1 51 ? -30.797 -25.719 -35.344 1 83.38 51 ASN B CA 1
ATOM 4320 C C . ASN B 1 51 ? -30.734 -26.484 -34.031 1 83.38 51 ASN B C 1
ATOM 4322 O O . ASN B 1 51 ? -31.125 -27.656 -34 1 83.38 51 ASN B O 1
ATOM 4326 N N . LEU B 1 52 ? -30.094 -25.875 -33.125 1 82.94 52 LEU B N 1
ATOM 4327 C CA . LEU B 1 52 ? -30.016 -26.438 -31.781 1 82.94 52 LEU B CA 1
ATOM 4328 C C . LEU B 1 52 ? -30.797 -25.594 -30.781 1 82.94 52 LEU B C 1
ATOM 4330 O O . LEU B 1 52 ? -30.922 -24.375 -30.969 1 82.94 52 LEU B O 1
ATOM 4334 N N . ASP B 1 53 ? -31.297 -26.25 -29.797 1 83.31 53 ASP B N 1
ATOM 4335 C CA . ASP B 1 53 ? -31.969 -25.562 -28.703 1 83.31 53 ASP B CA 1
ATOM 4336 C C . ASP B 1 53 ? -31 -25.297 -27.547 1 83.31 53 ASP B C 1
ATOM 4338 O O . ASP B 1 53 ? -30.656 -26.203 -26.797 1 83.31 53 ASP B O 1
ATOM 4342 N N . ILE B 1 54 ? -30.656 -24.047 -27.359 1 84.31 54 ILE B N 1
ATOM 4343 C CA . ILE B 1 54 ? -29.625 -23.656 -26.391 1 84.31 54 ILE B CA 1
ATOM 4344 C C . ILE B 1 54 ? -30.094 -24 -24.984 1 84.31 54 ILE B C 1
ATOM 4346 O O . ILE B 1 54 ? -29.266 -24.266 -24.109 1 84.31 54 ILE B O 1
ATOM 4350 N N . ASP B 1 55 ? -31.406 -24 -24.703 1 78.81 55 ASP B N 1
ATOM 4351 C CA . ASP B 1 55 ? -31.938 -24.266 -23.375 1 78.81 55 ASP B CA 1
ATOM 4352 C C . ASP B 1 55 ? -31.734 -25.734 -22.969 1 78.81 55 ASP B C 1
ATOM 4354 O O . ASP B 1 55 ? -31.828 -26.078 -21.797 1 78.81 55 ASP B O 1
ATOM 4358 N N . LYS B 1 56 ? -31.422 -26.484 -23.953 1 72.06 56 LYS B N 1
ATOM 4359 C CA . LYS B 1 56 ? -31.188 -27.906 -23.703 1 72.06 56 LYS B CA 1
ATOM 4360 C C . LYS B 1 56 ? -29.688 -28.219 -23.656 1 72.06 56 LYS B C 1
ATOM 4362 O O . LYS B 1 56 ? -29.297 -29.344 -23.359 1 72.06 56 LYS B O 1
ATOM 4367 N N . GLU B 1 57 ? -28.922 -27.266 -24 1 69.94 57 GLU B N 1
ATOM 4368 C CA . GLU B 1 57 ? -27.484 -27.453 -24.062 1 69.94 57 GLU B CA 1
ATOM 4369 C C . GLU B 1 57 ? -26.828 -27.125 -22.719 1 69.94 57 GLU B C 1
ATOM 4371 O O . GLU B 1 57 ? -27.141 -26.109 -22.094 1 69.94 57 GLU B O 1
ATOM 4376 N N . THR B 1 58 ? -25.984 -28.031 -22.281 1 67.81 58 THR B N 1
ATOM 4377 C CA . THR B 1 58 ? -25.312 -27.812 -21.016 1 67.81 58 THR B CA 1
ATOM 4378 C C . THR B 1 58 ? -23.859 -27.391 -21.234 1 67.81 58 THR B C 1
ATOM 4380 O O . THR B 1 58 ? -23.25 -26.75 -20.359 1 67.81 58 THR B O 1
ATOM 4383 N N . ASP B 1 59 ? -23.375 -27.719 -22.312 1 76 59 ASP B N 1
ATOM 4384 C CA . ASP B 1 59 ? -21.984 -27.406 -22.625 1 76 59 ASP B CA 1
ATOM 4385 C C . ASP B 1 59 ? -21.891 -26.297 -23.672 1 76 59 ASP B C 1
ATOM 4387 O O . ASP B 1 59 ? -21.781 -26.562 -24.875 1 76 59 ASP B O 1
ATOM 4391 N N . LEU B 1 60 ? -21.859 -25.188 -23.203 1 79.62 60 LEU B N 1
ATOM 4392 C CA . LEU B 1 60 ? -21.875 -24.016 -24.078 1 79.62 60 LEU B CA 1
ATOM 4393 C C . LEU B 1 60 ? -20.531 -23.875 -24.812 1 79.62 60 LEU B C 1
ATOM 4395 O O . LEU B 1 60 ? -20.5 -23.344 -25.922 1 79.62 60 LEU B O 1
ATOM 4399 N N . VAL B 1 61 ? -19.484 -24.359 -24.203 1 80.56 61 VAL B N 1
ATOM 4400 C CA . VAL B 1 61 ? -18.172 -24.297 -24.828 1 80.56 61 VAL B CA 1
ATOM 4401 C C . VAL B 1 61 ? -18.156 -25.125 -26.109 1 80.56 61 VAL B C 1
ATOM 4403 O O . VAL B 1 61 ? -17.656 -24.688 -27.141 1 80.56 61 VAL B O 1
ATOM 4406 N N . SER B 1 62 ? -18.734 -26.234 -26.016 1 74.38 62 SER B N 1
ATOM 4407 C CA . SER B 1 62 ? -18.828 -27.109 -27.188 1 74.38 62 SER B CA 1
ATOM 4408 C C . SER B 1 62 ? -19.75 -26.5 -28.25 1 74.38 62 SER B C 1
ATOM 4410 O O . SER B 1 62 ? -19.484 -26.625 -29.453 1 74.38 62 SER B O 1
ATOM 4412 N N . LEU B 1 63 ? -20.781 -25.953 -27.781 1 79.25 63 LEU B N 1
ATOM 4413 C CA . LEU B 1 63 ? -21.688 -25.312 -28.719 1 79.25 63 LEU B CA 1
ATOM 4414 C C . LEU B 1 63 ? -20.969 -24.266 -29.547 1 79.25 63 LEU B C 1
ATOM 4416 O O . LEU B 1 63 ? -21.156 -24.188 -30.766 1 79.25 63 LEU B O 1
ATOM 4420 N N . ALA B 1 64 ? -20.203 -23.453 -28.922 1 85.38 64 ALA B N 1
ATOM 4421 C CA . ALA B 1 64 ? -19.406 -22.438 -29.625 1 85.38 64 ALA B CA 1
ATOM 4422 C C . ALA B 1 64 ? -18.469 -23.094 -30.625 1 85.38 64 ALA B C 1
ATOM 4424 O O . ALA B 1 64 ? -18.297 -22.594 -31.75 1 85.38 64 ALA B O 1
ATOM 4425 N N . GLN B 1 65 ? -17.922 -24.156 -30.25 1 82.94 65 GLN B N 1
ATOM 4426 C CA . GLN B 1 65 ? -17.016 -24.875 -31.141 1 82.94 65 GLN B CA 1
ATOM 4427 C C . GLN B 1 65 ? -17.75 -25.438 -32.344 1 82.94 65 GLN B C 1
ATOM 4429 O O . GLN B 1 65 ? -17.25 -25.391 -33.469 1 82.94 65 GLN B O 1
ATOM 4434 N N . TYR B 1 66 ? -18.953 -26.016 -32.062 1 77.31 66 TYR B N 1
ATOM 4435 C CA . TYR B 1 66 ? -19.766 -26.516 -33.156 1 77.31 66 TYR B CA 1
ATOM 4436 C C . TYR B 1 66 ? -19.984 -25.438 -34.219 1 77.31 66 TYR B C 1
ATOM 4438 O O . TYR B 1 66 ? -19.875 -25.703 -35.438 1 77.31 66 TYR B O 1
ATOM 4446 N N . TYR B 1 67 ? -20.25 -24.391 -33.75 1 82.88 67 TYR B N 1
ATOM 4447 C CA . TYR B 1 67 ? -20.516 -23.281 -34.688 1 82.88 67 TYR B CA 1
ATOM 4448 C C . TYR B 1 67 ? -19.297 -22.969 -35.531 1 82.88 67 TYR B C 1
ATOM 4450 O O . TYR B 1 67 ? -19.406 -22.797 -36.75 1 82.88 67 TYR B O 1
ATOM 4458 N N . VAL B 1 68 ? -18.172 -22.844 -34.938 1 83.25 68 VAL B N 1
ATOM 4459 C CA . VAL B 1 68 ? -16.922 -22.531 -35.656 1 83.25 68 VAL B CA 1
ATOM 4460 C C . VAL B 1 68 ? -16.609 -23.625 -36.656 1 83.25 68 VAL B C 1
ATOM 4462 O O . VAL B 1 68 ? -16.156 -23.344 -37.781 1 83.25 68 VAL B O 1
ATOM 4465 N N . ASN B 1 69 ? -16.875 -24.812 -36.219 1 79.19 69 ASN B N 1
ATOM 4466 C CA . ASN B 1 69 ? -16.641 -25.953 -37.094 1 79.19 69 ASN B CA 1
ATOM 4467 C C . ASN B 1 69 ? -17.531 -25.891 -38.344 1 79.19 69 ASN B C 1
ATOM 4469 O O . ASN B 1 69 ? -17.078 -26.125 -39.469 1 79.19 69 ASN B O 1
ATOM 4473 N N . GLU B 1 70 ? -18.781 -25.609 -38.094 1 78.06 70 GLU B N 1
ATOM 4474 C CA . GLU B 1 70 ? -19.781 -25.625 -39.156 1 78.06 70 GLU B CA 1
ATOM 4475 C C . GLU B 1 70 ? -19.562 -24.469 -40.125 1 78.06 70 GLU B C 1
ATOM 4477 O O . GLU B 1 70 ? -19.781 -24.609 -41.344 1 78.06 70 GLU B O 1
ATOM 4482 N N . ASN B 1 71 ? -19.156 -23.375 -39.656 1 80.44 71 ASN B N 1
ATOM 4483 C CA . ASN B 1 71 ? -19.062 -22.172 -40.5 1 80.44 71 ASN B CA 1
ATOM 4484 C C . ASN B 1 71 ? -17.609 -21.875 -40.875 1 80.44 71 ASN B C 1
ATOM 4486 O O . ASN B 1 71 ? -17.344 -20.906 -41.594 1 80.44 71 ASN B O 1
ATOM 4490 N N . HIS B 1 72 ? -16.656 -22.75 -40.469 1 72.62 72 HIS B N 1
ATOM 4491 C CA . HIS B 1 72 ? -15.234 -22.688 -40.781 1 72.62 72 HIS B CA 1
ATOM 4492 C C . HIS B 1 72 ? -14.664 -21.328 -40.406 1 72.62 72 HIS B C 1
ATOM 4494 O O . HIS B 1 72 ? -13.93 -20.719 -41.188 1 72.62 72 HIS B O 1
ATOM 4500 N N . GLY B 1 73 ? -15.148 -20.797 -39.469 1 77.94 73 GLY B N 1
ATOM 4501 C CA . GLY B 1 73 ? -14.641 -19.516 -39 1 77.94 73 GLY B CA 1
ATOM 4502 C C . GLY B 1 73 ? -15.367 -18.984 -37.781 1 77.94 73 GLY B C 1
ATOM 4503 O O . GLY B 1 73 ? -16.438 -19.484 -37.438 1 77.94 73 GLY B O 1
ATOM 4504 N N . ARG B 1 74 ? -14.711 -17.984 -37.094 1 82.75 74 ARG B N 1
ATOM 4505 C CA . ARG B 1 74 ? -15.289 -17.469 -35.875 1 82.75 74 ARG B CA 1
ATOM 4506 C C . ARG B 1 74 ? -15.859 -16.078 -36.062 1 82.75 74 ARG B C 1
ATOM 4508 O O . ARG B 1 74 ? -16.078 -15.336 -35.094 1 82.75 74 ARG B O 1
ATOM 4515 N N . ASN B 1 75 ? -16.047 -15.711 -37.312 1 82.5 75 ASN B N 1
ATOM 4516 C CA . ASN B 1 75 ? -16.438 -14.352 -37.656 1 82.5 75 ASN B CA 1
ATOM 4517 C C . ASN B 1 75 ? -17.781 -13.984 -37 1 82.5 75 ASN B C 1
ATOM 4519 O O . ASN B 1 75 ? -17.906 -12.914 -36.406 1 82.5 75 ASN B O 1
ATOM 4523 N N . ARG B 1 76 ? -18.688 -14.859 -37.125 1 82.81 76 ARG B N 1
ATOM 4524 C CA . ARG B 1 76 ? -20 -14.578 -36.594 1 82.81 76 ARG B CA 1
ATOM 4525 C C . ARG B 1 76 ? -19.953 -14.5 -35.062 1 82.81 76 ARG B C 1
ATOM 4527 O O . ARG B 1 76 ? -20.656 -13.703 -34.438 1 82.81 76 ARG B O 1
ATOM 4534 N N . LEU B 1 77 ? -19.219 -15.328 -34.438 1 84.62 77 LEU B N 1
ATOM 4535 C CA . LEU B 1 77 ? -19 -15.266 -33 1 84.62 77 LEU B CA 1
ATOM 4536 C C . LEU B 1 77 ? -18.406 -13.93 -32.594 1 84.62 77 LEU B C 1
ATOM 4538 O O . LEU B 1 77 ? -18.844 -13.312 -31.609 1 84.62 77 LEU B O 1
ATOM 4542 N N . THR B 1 78 ? -17.422 -13.562 -33.344 1 85.5 78 THR B N 1
ATOM 4543 C CA . THR B 1 78 ? -16.75 -12.289 -33.094 1 85.5 78 THR B CA 1
ATOM 4544 C C . THR B 1 78 ? -17.734 -11.125 -33.25 1 85.5 78 THR B C 1
ATOM 4546 O O . THR B 1 78 ? -17.75 -10.203 -32.406 1 85.5 78 THR B O 1
ATOM 4549 N N . GLU B 1 79 ? -18.484 -11.258 -34.219 1 84.62 79 GLU B N 1
ATOM 4550 C CA . GLU B 1 79 ? -19.5 -10.234 -34.469 1 84.62 79 GLU B CA 1
ATOM 4551 C C . GLU B 1 79 ? -20.484 -10.156 -33.281 1 84.62 79 GLU B C 1
ATOM 4553 O O . GLU B 1 79 ? -20.859 -9.062 -32.875 1 84.62 79 GLU B O 1
ATOM 4558 N N . ARG B 1 80 ? -20.875 -11.328 -32.844 1 84.81 80 ARG B N 1
ATOM 4559 C CA . ARG B 1 80 ? -21.797 -11.391 -31.734 1 84.81 80 ARG B CA 1
ATOM 4560 C C . ARG B 1 80 ? -21.203 -10.734 -30.484 1 84.81 80 ARG B C 1
ATOM 4562 O O . ARG B 1 80 ? -21.891 -10.016 -29.766 1 84.81 80 ARG B O 1
ATOM 4569 N N . LEU B 1 81 ? -19.984 -11.023 -30.234 1 84.94 81 LEU B N 1
ATOM 4570 C CA . LEU B 1 81 ? -19.281 -10.438 -29.094 1 84.94 81 LEU B CA 1
ATOM 4571 C C . LEU B 1 81 ? -19.234 -8.922 -29.219 1 84.94 81 LEU B C 1
ATOM 4573 O O . LEU B 1 81 ? -19.5 -8.211 -28.234 1 84.94 81 LEU B O 1
ATOM 4577 N N . ILE B 1 82 ? -18.969 -8.484 -30.391 1 81.56 82 ILE B N 1
ATOM 4578 C CA . ILE B 1 82 ? -18.891 -7.051 -30.641 1 81.56 82 ILE B CA 1
ATOM 4579 C C . ILE B 1 82 ? -20.266 -6.418 -30.406 1 81.56 82 ILE B C 1
ATOM 4581 O O . ILE B 1 82 ? -20.375 -5.383 -29.734 1 81.56 82 ILE B O 1
ATOM 4585 N N . ASP B 1 83 ? -21.25 -7.098 -30.844 1 83.12 83 ASP B N 1
ATOM 4586 C CA . ASP B 1 83 ? -22.594 -6.555 -30.766 1 83.12 83 ASP B CA 1
ATOM 4587 C C . ASP B 1 83 ? -23.109 -6.512 -29.328 1 83.12 83 ASP B C 1
ATOM 4589 O O . ASP B 1 83 ? -23.797 -5.57 -28.938 1 83.12 83 ASP B O 1
ATOM 4593 N N . GLU B 1 84 ? -22.766 -7.477 -28.594 1 82.56 84 GLU B N 1
ATOM 4594 C CA . GLU B 1 84 ? -23.375 -7.621 -27.281 1 82.56 84 GLU B CA 1
ATOM 4595 C C . GLU B 1 84 ? -22.484 -6.988 -26.203 1 82.56 84 GLU B C 1
ATOM 4597 O O . GLU B 1 84 ? -23 -6.391 -25.25 1 82.56 84 GLU B O 1
ATOM 4602 N N . VAL B 1 85 ? -21.234 -7.094 -26.359 1 80.94 85 VAL B N 1
ATOM 4603 C CA . VAL B 1 85 ? -20.344 -6.672 -25.297 1 80.94 85 VAL B CA 1
ATOM 4604 C C . VAL B 1 85 ? -19.672 -5.352 -25.672 1 80.94 85 VAL B C 1
ATOM 4606 O O . VAL B 1 85 ? -19.188 -4.625 -24.797 1 80.94 85 VAL B O 1
ATOM 4609 N N . GLY B 1 86 ? -19.766 -5.016 -26.922 1 77.88 86 GLY B N 1
ATOM 4610 C CA . GLY B 1 86 ? -19.125 -3.793 -27.391 1 77.88 86 GLY B CA 1
ATOM 4611 C C . GLY B 1 86 ? -19.938 -2.549 -27.078 1 77.88 86 GLY B C 1
ATOM 4612 O O . GLY B 1 86 ? -19.438 -1.43 -27.172 1 77.88 86 GLY B O 1
ATOM 4613 N N . VAL B 1 87 ? -21.188 -2.807 -26.672 1 81 87 VAL B N 1
ATOM 4614 C CA . VAL B 1 87 ? -22.031 -1.675 -26.328 1 81 87 VAL B CA 1
ATOM 4615 C C . VAL B 1 87 ? -21.688 -1.156 -24.938 1 81 87 VAL B C 1
ATOM 4617 O O . VAL B 1 87 ? -21.609 -1.928 -23.969 1 81 87 VAL B O 1
ATOM 4620 N N . ALA B 1 88 ? -21.438 0.063 -24.859 1 85.81 88 ALA B N 1
ATOM 4621 C CA . ALA B 1 88 ? -21.016 0.667 -23.609 1 85.81 88 ALA B CA 1
ATOM 4622 C C . ALA B 1 88 ? -22.172 0.697 -22.594 1 85.81 88 ALA B C 1
ATOM 4624 O O . ALA B 1 88 ? -23.297 1.07 -22.938 1 85.81 88 ALA B O 1
ATOM 4625 N N . ARG B 1 89 ? -21.938 0.169 -21.469 1 92.81 89 ARG B N 1
ATOM 4626 C CA . ARG B 1 89 ? -22.875 0.199 -20.359 1 92.81 89 ARG B CA 1
ATOM 4627 C C . ARG B 1 89 ? -22.25 0.826 -19.125 1 92.81 89 ARG B C 1
ATOM 4629 O O . ARG B 1 89 ? -21.031 1.008 -19.062 1 92.81 89 ARG B O 1
ATOM 4636 N N . GLU B 1 90 ? -23.125 1.208 -18.203 1 95.12 90 GLU B N 1
ATOM 4637 C CA . GLU B 1 90 ? -22.641 1.805 -16.969 1 95.12 90 GLU B CA 1
ATOM 4638 C C . GLU B 1 90 ? -22.453 0.746 -15.883 1 95.12 90 GLU B C 1
ATOM 4640 O O . GLU B 1 90 ? -23.219 -0.213 -15.805 1 95.12 90 GLU B O 1
ATOM 4645 N N . PRO B 1 91 ? -21.469 0.982 -15.062 1 96.38 91 PRO B N 1
ATOM 4646 C CA . PRO B 1 91 ? -21.234 0.033 -13.969 1 96.38 91 PRO B CA 1
ATOM 4647 C C . PRO B 1 91 ? -22.453 -0.099 -13.047 1 96.38 91 PRO B C 1
ATOM 4649 O O . PRO B 1 91 ? -23.188 0.871 -12.844 1 96.38 91 PRO B O 1
ATOM 4652 N N . THR B 1 92 ? -22.688 -1.264 -12.547 1 96.25 92 THR B N 1
ATOM 4653 C CA . THR B 1 92 ? -23.75 -1.517 -11.578 1 96.25 92 THR B CA 1
ATOM 4654 C C . THR B 1 92 ? -23.375 -0.956 -10.203 1 96.25 92 THR B C 1
ATOM 4656 O O . THR B 1 92 ? -22.219 -0.576 -9.977 1 96.25 92 THR B O 1
ATOM 4659 N N . PRO B 1 93 ? -24.359 -0.857 -9.289 1 95.56 93 PRO B N 1
ATOM 4660 C CA . PRO B 1 93 ? -24.031 -0.415 -7.926 1 95.56 93 PRO B CA 1
ATOM 4661 C C . PRO B 1 93 ? -22.953 -1.264 -7.273 1 95.56 93 PRO B C 1
ATOM 4663 O O . PRO B 1 93 ? -22.094 -0.734 -6.559 1 95.56 93 PRO B O 1
ATOM 4666 N N . ASN B 1 94 ? -23 -2.537 -7.551 1 97.12 94 ASN B N 1
ATOM 4667 C CA . ASN B 1 94 ? -22 -3.426 -6.949 1 97.12 94 ASN B CA 1
ATOM 4668 C C . ASN B 1 94 ? -20.609 -3.139 -7.473 1 97.12 94 ASN B C 1
ATOM 4670 O O . ASN B 1 94 ? -19.641 -3.154 -6.707 1 97.12 94 ASN B O 1
ATOM 4674 N N . HIS B 1 95 ? -20.484 -2.885 -8.789 1 97.75 95 HIS B N 1
ATOM 4675 C CA . HIS B 1 95 ? -19.203 -2.465 -9.336 1 97.75 95 HIS B CA 1
ATOM 4676 C C . HIS B 1 95 ? -18.688 -1.209 -8.641 1 97.75 95 HIS B C 1
ATOM 4678 O O . HIS B 1 95 ? -17.516 -1.127 -8.289 1 97.75 95 HIS B O 1
ATOM 4684 N N . LYS B 1 96 ? -19.578 -0.316 -8.461 1 96.38 96 LYS B N 1
ATOM 4685 C CA . LYS B 1 96 ? -19.219 0.966 -7.863 1 96.38 96 LYS B CA 1
ATOM 4686 C C . LYS B 1 96 ? -18.734 0.788 -6.426 1 96.38 96 LYS B C 1
ATOM 4688 O O . LYS B 1 96 ? -17.75 1.39 -6.016 1 96.38 96 LYS B O 1
ATOM 4693 N N . ILE B 1 97 ? -19.438 -0.04 -5.633 1 96 97 ILE B N 1
ATOM 4694 C CA . ILE B 1 97 ? -19.062 -0.303 -4.246 1 96 97 ILE B CA 1
ATOM 4695 C C . ILE B 1 97 ? -17.672 -0.931 -4.195 1 96 97 ILE B C 1
ATOM 4697 O O . ILE B 1 97 ? -16.812 -0.498 -3.418 1 96 97 ILE B O 1
ATOM 4701 N N . LEU B 1 98 ? -17.422 -1.88 -5.047 1 97.62 98 LEU B N 1
ATOM 4702 C CA . LEU B 1 98 ? -16.141 -2.574 -5.062 1 97.62 98 LEU B CA 1
ATOM 4703 C C . LEU B 1 98 ? -15.016 -1.618 -5.43 1 97.62 98 LEU B C 1
ATOM 4705 O O . LEU B 1 98 ? -13.922 -1.691 -4.855 1 97.62 98 LEU B O 1
ATOM 4709 N N . ALA B 1 99 ? -15.305 -0.754 -6.344 1 96.44 99 ALA B N 1
ATOM 4710 C CA . ALA B 1 99 ? -14.289 0.185 -6.812 1 96.44 99 ALA B CA 1
ATOM 4711 C C . ALA B 1 99 ? -13.891 1.16 -5.707 1 96.44 99 ALA B C 1
ATOM 4713 O O . ALA B 1 99 ? -12.766 1.668 -5.695 1 96.44 99 ALA B O 1
ATOM 4714 N N . LYS B 1 100 ? -14.789 1.394 -4.793 1 92.06 100 LYS B N 1
ATOM 4715 C CA . LYS B 1 100 ? -14.508 2.324 -3.705 1 92.06 100 LYS B CA 1
ATOM 4716 C C . LYS B 1 100 ? -13.617 1.685 -2.648 1 92.06 100 LYS B C 1
ATOM 4718 O O . LYS B 1 100 ? -12.914 2.383 -1.915 1 92.06 100 LYS B O 1
ATOM 4723 N N . LEU B 1 101 ? -13.617 0.383 -2.52 1 94.06 101 LEU B N 1
ATOM 4724 C CA . LEU B 1 101 ? -12.82 -0.35 -1.543 1 94.06 101 LEU B CA 1
ATOM 4725 C C . LEU B 1 101 ? -11.367 -0.455 -1.998 1 94.06 101 LEU B C 1
ATOM 4727 O O . LEU B 1 101 ? -11.078 -0.356 -3.193 1 94.06 101 LEU B O 1
ATOM 4731 N N . PRO B 1 102 ? -10.438 -0.555 -1.079 1 92.19 102 PRO B N 1
ATOM 4732 C CA . PRO B 1 102 ? -9.023 -0.68 -1.442 1 92.19 102 PRO B CA 1
ATOM 4733 C C . PRO B 1 102 ? -8.664 -2.08 -1.935 1 92.19 102 PRO B C 1
ATOM 4735 O O . PRO B 1 102 ? -7.832 -2.756 -1.328 1 92.19 102 PRO B O 1
ATOM 4738 N N . ILE B 1 103 ? -9.25 -2.432 -3.037 1 96.62 103 ILE B N 1
ATOM 4739 C CA . ILE B 1 103 ? -8.969 -3.711 -3.678 1 96.62 103 ILE B CA 1
ATOM 4740 C C . ILE B 1 103 ? -7.992 -3.506 -4.836 1 96.62 103 ILE B C 1
ATOM 4742 O O . ILE B 1 103 ? -8.258 -2.721 -5.746 1 96.62 103 ILE B O 1
ATOM 4746 N N . SER B 1 104 ? -6.906 -4.227 -4.777 1 95.94 104 SER B N 1
ATOM 4747 C CA . SER B 1 104 ? -5.867 -3.988 -5.773 1 95.94 104 SER B CA 1
ATOM 4748 C C . SER B 1 104 ? -5.848 -5.09 -6.828 1 95.94 104 SER B C 1
ATOM 4750 O O . SER B 1 104 ? -5.129 -4.992 -7.824 1 95.94 104 SER B O 1
ATOM 4752 N N . THR B 1 105 ? -6.645 -6.129 -6.66 1 97.88 105 THR B N 1
ATOM 4753 C CA . THR B 1 105 ? -6.594 -7.266 -7.57 1 97.88 105 THR B CA 1
ATOM 4754 C C . THR B 1 105 ? -8 -7.699 -7.973 1 97.88 105 THR B C 1
ATOM 4756 O O . THR B 1 105 ? -8.812 -8.055 -7.117 1 97.88 105 THR B O 1
ATOM 4759 N N . TYR B 1 106 ? -8.312 -7.621 -9.242 1 98.5 106 TYR B N 1
ATOM 4760 C CA . TYR B 1 106 ? -9.562 -8.086 -9.828 1 98.5 106 TYR B CA 1
ATOM 4761 C C . TYR B 1 106 ? -9.312 -9.125 -10.906 1 98.5 106 TYR B C 1
ATOM 4763 O O . TYR B 1 106 ? -8.477 -8.922 -11.797 1 98.5 106 TYR B O 1
ATOM 4771 N N . TRP B 1 107 ? -9.922 -10.234 -10.781 1 98.31 107 TRP B N 1
ATOM 4772 C CA . TRP B 1 107 ? -9.953 -11.242 -11.836 1 98.31 107 TRP B CA 1
ATOM 4773 C C . TRP B 1 107 ? -11.352 -11.344 -12.445 1 98.31 107 TRP B C 1
ATOM 4775 O O . TRP B 1 107 ? -12.352 -11.211 -11.742 1 98.31 107 TRP B O 1
ATOM 4785 N N . THR B 1 108 ? -11.461 -11.57 -13.758 1 97.44 108 THR B N 1
ATOM 4786 C CA . THR B 1 108 ? -12.766 -11.75 -14.398 1 97.44 108 THR B CA 1
ATOM 4787 C C . THR B 1 108 ? -12.633 -12.578 -15.68 1 97.44 108 THR B C 1
ATOM 4789 O O . THR B 1 108 ? -11.555 -12.617 -16.281 1 97.44 108 THR B O 1
ATOM 4792 N N . THR B 1 109 ? -13.68 -13.281 -16.016 1 94.44 109 THR B N 1
ATOM 4793 C CA . THR B 1 109 ? -13.773 -13.961 -17.312 1 94.44 109 THR B CA 1
ATOM 4794 C C . THR B 1 109 ? -14.641 -13.156 -18.281 1 94.44 109 THR B C 1
ATOM 4796 O O . THR B 1 109 ? -14.875 -13.594 -19.406 1 94.44 109 THR B O 1
ATOM 4799 N N . ASN B 1 110 ? -15.102 -12.008 -17.781 1 93.56 110 ASN B N 1
ATOM 4800 C CA . ASN B 1 110 ? -15.961 -11.172 -18.609 1 93.56 110 ASN B CA 1
ATOM 4801 C C . ASN B 1 110 ? -15.164 -10.398 -19.656 1 93.56 110 ASN B C 1
ATOM 4803 O O . ASN B 1 110 ? -14.008 -10.031 -19.406 1 93.56 110 ASN B O 1
ATOM 4807 N N . TYR B 1 111 ? -15.883 -10.078 -20.719 1 93.88 111 TYR B N 1
ATOM 4808 C CA . TYR B 1 111 ? -15.25 -9.312 -21.781 1 9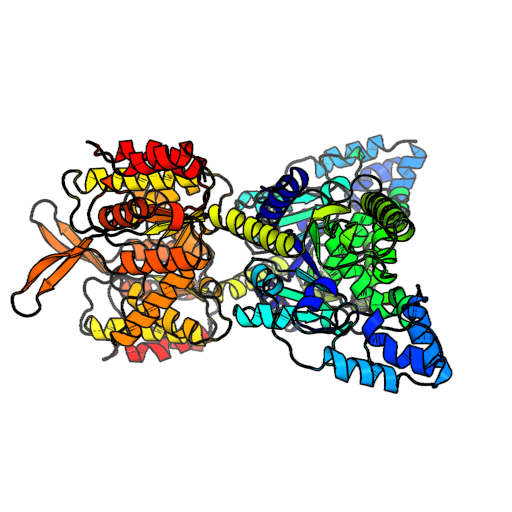3.88 111 TYR B CA 1
ATOM 4809 C C . TYR B 1 111 ? -15.508 -7.82 -21.594 1 93.88 111 TYR B C 1
ATOM 4811 O O . TYR B 1 111 ? -14.797 -6.988 -22.172 1 93.88 111 TYR B O 1
ATOM 4819 N N . ASP B 1 112 ? -16.484 -7.457 -20.828 1 94.31 112 ASP B N 1
ATOM 4820 C CA . ASP B 1 112 ? -16.922 -6.07 -20.703 1 94.31 112 ASP B CA 1
ATOM 4821 C C . ASP B 1 112 ? -15.914 -5.25 -19.906 1 94.31 112 ASP B C 1
ATOM 4823 O O . ASP B 1 112 ? -14.945 -5.797 -19.359 1 94.31 112 ASP B O 1
ATOM 4827 N N . ASP B 1 113 ? -16.109 -3.955 -19.812 1 95.5 113 ASP B N 1
ATOM 4828 C CA . ASP B 1 113 ? -15.148 -3.08 -19.141 1 95.5 113 ASP B CA 1
ATOM 4829 C C . ASP B 1 113 ? -15.781 -2.395 -17.922 1 95.5 113 ASP B C 1
ATOM 4831 O O . ASP B 1 113 ? -15.414 -1.27 -17.578 1 95.5 113 ASP B O 1
ATOM 4835 N N . LEU B 1 114 ? -16.766 -3.057 -17.328 1 97.38 114 LEU B N 1
ATOM 4836 C CA . LEU B 1 114 ? -17.5 -2.43 -16.234 1 97.38 114 LEU B CA 1
ATOM 4837 C C . LEU B 1 114 ? -16.594 -2.207 -15.023 1 97.38 114 LEU B C 1
ATOM 4839 O O . LEU B 1 114 ? -16.672 -1.172 -14.359 1 97.38 114 LEU B O 1
ATOM 4843 N N . ILE B 1 115 ? -15.68 -3.172 -14.719 1 98 115 ILE B N 1
ATOM 4844 C CA . ILE B 1 115 ? -14.75 -3.023 -13.602 1 98 115 ILE B CA 1
ATOM 4845 C C . ILE B 1 115 ? -13.836 -1.827 -13.844 1 98 115 ILE B C 1
ATOM 4847 O O . ILE B 1 115 ? -13.68 -0.971 -12.969 1 98 115 ILE B O 1
ATOM 4851 N N . GLU B 1 116 ? -13.281 -1.747 -15.047 1 97.12 116 GLU B N 1
ATOM 4852 C CA . GLU B 1 116 ? -12.383 -0.658 -15.422 1 97.12 116 GLU B CA 1
ATOM 4853 C C . GLU B 1 116 ? -13.086 0.693 -15.328 1 97.12 116 GLU B C 1
ATOM 4855 O O . GLU B 1 116 ? -12.531 1.657 -14.805 1 97.12 116 GLU B O 1
ATOM 4860 N N . LYS B 1 117 ? -14.297 0.719 -15.82 1 96.44 117 LYS B N 1
ATOM 4861 C CA . LYS B 1 117 ? -15.07 1.957 -15.789 1 96.44 117 LYS B CA 1
ATOM 4862 C C . LYS B 1 117 ? -15.367 2.387 -14.359 1 96.44 117 LYS B C 1
ATOM 4864 O O . LYS B 1 117 ? -15.273 3.57 -14.023 1 96.44 117 LYS B O 1
ATOM 4869 N N . ALA B 1 118 ? -15.781 1.418 -13.547 1 97.31 118 ALA B N 1
ATOM 4870 C CA . ALA B 1 118 ? -16.062 1.724 -12.141 1 97.31 118 ALA B CA 1
ATOM 4871 C C . ALA B 1 118 ? -14.82 2.273 -11.445 1 97.31 118 ALA B C 1
ATOM 4873 O O . ALA B 1 118 ? -14.906 3.236 -10.68 1 97.31 118 ALA B O 1
ATOM 4874 N N . LEU B 1 119 ? -13.672 1.707 -11.703 1 96.56 119 LEU B N 1
ATOM 4875 C CA . LEU B 1 119 ? -12.406 2.178 -11.133 1 96.56 119 LEU B CA 1
ATOM 4876 C C . LEU B 1 119 ? -12.086 3.586 -11.625 1 96.56 119 LEU B C 1
ATOM 4878 O O . LEU B 1 119 ? -11.711 4.449 -10.828 1 96.56 119 LEU B O 1
ATOM 4882 N N . ASP B 1 120 ? -12.289 3.785 -12.914 1 94.38 120 ASP B N 1
ATOM 4883 C CA . ASP B 1 120 ? -12.031 5.094 -13.508 1 94.38 120 ASP B CA 1
ATOM 4884 C C . ASP B 1 120 ? -12.914 6.168 -12.875 1 94.38 120 ASP B C 1
ATOM 4886 O O . ASP B 1 120 ? -12.453 7.273 -12.602 1 94.38 120 ASP B O 1
ATOM 4890 N N . ASN B 1 121 ? -14.125 5.793 -12.641 1 92.5 121 ASN B N 1
ATOM 4891 C CA . ASN B 1 121 ? -15.078 6.719 -12.031 1 92.5 121 ASN B CA 1
ATOM 4892 C C . ASN B 1 121 ? -14.633 7.125 -10.625 1 92.5 121 ASN B C 1
ATOM 4894 O O . ASN B 1 121 ? -14.992 8.203 -10.148 1 92.5 121 ASN B O 1
ATOM 4898 N N . GLU B 1 122 ? -13.875 6.305 -9.977 1 89.19 122 GLU B N 1
ATOM 4899 C CA . GLU B 1 122 ? -13.367 6.59 -8.633 1 89.19 122 GLU B CA 1
ATOM 4900 C C . GLU B 1 122 ? -11.969 7.207 -8.695 1 89.19 122 GLU B C 1
ATOM 4902 O O . GLU B 1 122 ? -11.289 7.301 -7.672 1 89.19 122 GLU B O 1
ATOM 4907 N N . GLY B 1 123 ? -11.57 7.566 -9.93 1 87.12 123 GLY B N 1
ATOM 4908 C CA . GLY B 1 123 ? -10.258 8.164 -10.102 1 87.12 123 GLY B CA 1
ATOM 4909 C C . GLY B 1 123 ? -9.125 7.172 -9.945 1 87.12 123 GLY B C 1
ATOM 4910 O O . GLY B 1 123 ? -8 7.551 -9.609 1 87.12 123 GLY B O 1
ATOM 4911 N N . LYS B 1 124 ? -9.391 5.941 -10.086 1 91.38 124 LYS B N 1
ATOM 4912 C CA . LYS B 1 124 ? -8.391 4.887 -9.969 1 91.38 124 LYS B CA 1
ATOM 4913 C C . LYS B 1 124 ? -7.941 4.398 -11.344 1 91.38 124 LYS B C 1
ATOM 4915 O O . LYS B 1 124 ? -8.758 4.273 -12.258 1 91.38 124 LYS B O 1
ATOM 4920 N N . ILE B 1 125 ? -6.68 4.133 -11.484 1 93 125 ILE B N 1
ATOM 4921 C CA . ILE B 1 125 ? -6.121 3.654 -12.742 1 93 125 ILE B CA 1
ATOM 4922 C C . ILE B 1 125 ? -6.105 2.129 -12.75 1 93 125 ILE B C 1
ATOM 4924 O O . ILE B 1 125 ? -5.453 1.502 -11.914 1 93 125 ILE B O 1
ATOM 4928 N N . ALA B 1 126 ? -6.82 1.551 -13.664 1 95.44 126 ALA B N 1
ATOM 4929 C CA . ALA B 1 126 ? -6.836 0.101 -13.836 1 95.44 126 ALA B CA 1
ATOM 4930 C C . ALA B 1 126 ? -5.711 -0.355 -14.766 1 95.44 126 ALA B C 1
ATOM 4932 O O . ALA B 1 126 ? -5.578 0.147 -15.883 1 95.44 126 ALA B O 1
ATOM 4933 N N . ASP B 1 127 ? -4.828 -1.215 -14.289 1 96.44 127 ASP B N 1
ATOM 4934 C CA . ASP B 1 127 ? -3.863 -1.921 -15.125 1 96.44 127 ASP B CA 1
ATOM 4935 C C . ASP B 1 127 ? -4.477 -3.184 -15.727 1 96.44 127 ASP B C 1
ATOM 4937 O O . ASP B 1 127 ? -4.434 -4.254 -15.117 1 96.44 127 ASP B O 1
ATOM 4941 N N . LYS B 1 128 ? -5.055 -3.07 -16.953 1 96.06 128 LYS B N 1
ATOM 4942 C CA . LYS B 1 128 ? -5.797 -4.152 -17.594 1 96.06 128 LYS B CA 1
ATOM 4943 C C . LYS B 1 128 ? -4.848 -5.16 -18.234 1 96.06 128 LYS B C 1
ATOM 4945 O O . LYS B 1 128 ? -3.971 -4.785 -19.031 1 96.06 128 LYS B O 1
ATOM 4950 N N . LYS B 1 129 ? -4.973 -6.43 -17.812 1 96.69 129 LYS B N 1
ATOM 4951 C CA . LYS B 1 129 ? -4.195 -7.531 -18.375 1 96.69 129 LYS B CA 1
ATOM 4952 C C . LYS B 1 129 ? -5.094 -8.531 -19.094 1 96.69 129 LYS B C 1
ATOM 4954 O O . LYS B 1 129 ? -5.816 -9.297 -18.453 1 96.69 129 LYS B O 1
ATOM 4959 N N . PHE B 1 130 ? -5 -8.547 -20.469 1 94.69 130 PHE B N 1
ATOM 4960 C CA . PHE B 1 130 ? -5.879 -9.469 -21.172 1 94.69 130 PHE B CA 1
ATOM 4961 C C . PHE B 1 130 ? -5.121 -10.203 -22.266 1 94.69 130 PHE B C 1
ATOM 4963 O O . PHE B 1 130 ? -5.703 -11 -23.016 1 94.69 130 PHE B O 1
ATOM 4970 N N . THR B 1 131 ? -3.869 -9.961 -22.438 1 91.31 131 THR B N 1
ATOM 4971 C CA . THR B 1 131 ? -2.955 -10.75 -23.25 1 91.31 131 THR B CA 1
ATOM 4972 C C . THR B 1 131 ? -1.765 -11.227 -22.422 1 91.31 131 THR B C 1
ATOM 4974 O O . THR B 1 131 ? -1.455 -10.641 -21.391 1 91.31 131 THR B O 1
ATOM 4977 N N . LYS B 1 132 ? -1.122 -12.219 -22.875 1 87.31 132 LYS B N 1
ATOM 4978 C CA . LYS B 1 132 ? 0.044 -12.75 -22.172 1 87.31 132 LYS B CA 1
ATOM 4979 C C . LYS B 1 132 ? 1.125 -11.688 -22.031 1 87.31 132 LYS B C 1
ATOM 4981 O O . LYS B 1 132 ? 1.771 -11.602 -20.984 1 87.31 132 LYS B O 1
ATOM 4986 N N . ASN B 1 133 ? 1.171 -10.836 -23 1 84.12 133 ASN B N 1
ATOM 4987 C CA . ASN B 1 133 ? 2.195 -9.797 -22.984 1 84.12 133 ASN B CA 1
ATOM 4988 C C . ASN B 1 133 ? 1.934 -8.766 -21.891 1 84.12 133 ASN B C 1
ATOM 4990 O O . ASN B 1 133 ? 2.871 -8.195 -21.328 1 84.12 133 ASN B O 1
ATOM 4994 N N . HIS B 1 134 ? 0.687 -8.594 -21.609 1 89.75 134 HIS B N 1
ATOM 4995 C CA . HIS B 1 134 ? 0.324 -7.594 -20.609 1 89.75 134 HIS B CA 1
ATOM 4996 C C . HIS B 1 134 ? 0.836 -7.98 -19.234 1 89.75 134 HIS B C 1
ATOM 4998 O O . HIS B 1 134 ? 1.078 -7.113 -18.391 1 89.75 134 HIS B O 1
ATOM 5004 N N . LEU B 1 135 ? 1.063 -9.242 -18.969 1 89.19 135 LEU B N 1
ATOM 5005 C CA . LEU B 1 135 ? 1.424 -9.719 -17.625 1 89.19 135 LEU B CA 1
ATOM 5006 C C . LEU B 1 135 ? 2.83 -9.266 -17.25 1 89.19 135 LEU B C 1
ATOM 5008 O O . LEU B 1 135 ? 3.148 -9.141 -16.062 1 89.19 135 LEU B O 1
ATOM 5012 N N . SER B 1 136 ? 3.648 -8.969 -18.312 1 85.38 136 SER B N 1
ATOM 5013 C CA . SER B 1 136 ? 5.027 -8.57 -18.047 1 85.38 136 SER B CA 1
ATOM 5014 C C . SER B 1 136 ? 5.152 -7.047 -17.969 1 85.38 136 SER B C 1
ATOM 5016 O O . SER B 1 136 ? 6.242 -6.523 -17.734 1 85.38 136 SER B O 1
ATOM 5018 N N . GLN B 1 137 ? 4.055 -6.41 -18.172 1 86.88 137 GLN B N 1
ATOM 5019 C CA . GLN B 1 137 ? 4.07 -4.949 -18.188 1 86.88 137 GLN B CA 1
ATOM 5020 C C . GLN B 1 137 ? 3.348 -4.375 -16.984 1 86.88 137 GLN B C 1
ATOM 5022 O O . GLN B 1 137 ? 2.443 -5.004 -16.422 1 86.88 137 GLN B O 1
ATOM 5027 N N . THR B 1 138 ? 3.854 -3.232 -16.547 1 89.06 138 THR B N 1
ATOM 5028 C CA . THR B 1 138 ? 3.207 -2.531 -15.438 1 89.06 138 THR B CA 1
ATOM 5029 C C . THR B 1 138 ? 2.818 -1.114 -15.852 1 89.06 138 THR B C 1
ATOM 5031 O O . THR B 1 138 ? 3.662 -0.344 -16.312 1 89.06 138 THR B O 1
ATOM 5034 N N . LYS B 1 139 ? 1.536 -0.857 -15.703 1 89.62 139 LYS B N 1
ATOM 5035 C CA . LYS B 1 139 ? 1.063 0.496 -15.977 1 89.62 139 LYS B CA 1
ATOM 5036 C C . LYS B 1 139 ? 1.457 1.455 -14.859 1 89.62 139 LYS B C 1
ATOM 5038 O O . LYS B 1 139 ? 1.22 1.175 -13.688 1 89.62 139 LYS B O 1
ATOM 5043 N N . LYS B 1 140 ? 2.018 2.557 -15.289 1 84.94 140 LYS B N 1
ATOM 5044 C CA . LYS B 1 140 ? 2.482 3.537 -14.305 1 84.94 140 LYS B CA 1
ATOM 5045 C C . LYS B 1 140 ? 1.312 4.133 -13.531 1 84.94 140 LYS B C 1
ATOM 5047 O O . LYS B 1 140 ? 0.293 4.5 -14.117 1 84.94 140 LYS B O 1
ATOM 5052 N N . GLY B 1 141 ? 1.406 4.195 -12.227 1 84.88 141 GLY B N 1
ATOM 5053 C CA . GLY B 1 141 ? 0.403 4.832 -11.391 1 84.88 141 GLY B CA 1
ATOM 5054 C C . GLY B 1 141 ? -0.836 3.982 -11.188 1 84.88 141 GLY B C 1
ATOM 5055 O O . GLY B 1 141 ? -1.857 4.469 -10.703 1 84.88 141 GLY B O 1
ATOM 5056 N N . ARG B 1 142 ? -0.71 2.693 -11.5 1 91.69 142 ARG B N 1
ATOM 5057 C CA . ARG B 1 142 ? -1.884 1.832 -11.398 1 91.69 142 ARG B CA 1
ATOM 5058 C C . ARG B 1 142 ? -2.385 1.753 -9.961 1 91.69 142 ARG B C 1
ATOM 5060 O O . ARG B 1 142 ? -1.587 1.754 -9.016 1 91.69 142 ARG B O 1
ATOM 5067 N N . SER B 1 143 ? -3.781 1.735 -9.844 1 90.88 143 SER B N 1
ATOM 5068 C CA . SER B 1 143 ? -4.434 1.558 -8.547 1 90.88 143 SER B CA 1
ATOM 5069 C C . SER B 1 143 ? -4.816 0.1 -8.32 1 90.88 143 SER B C 1
ATOM 5071 O O . SER B 1 143 ? -4.84 -0.369 -7.18 1 90.88 143 SER B O 1
ATOM 5073 N N . ALA B 1 144 ? -5.105 -0.54 -9.367 1 95.31 144 ALA B N 1
ATOM 5074 C CA . ALA B 1 144 ? -5.527 -1.937 -9.312 1 95.31 144 ALA B CA 1
ATOM 5075 C C . ALA B 1 144 ? -5.18 -2.666 -10.609 1 95.31 144 ALA B C 1
ATOM 5077 O O . ALA B 1 144 ? -5.059 -2.045 -11.664 1 95.31 144 ALA B O 1
ATOM 5078 N N . VAL B 1 145 ? -4.941 -3.953 -10.484 1 97.25 145 VAL B N 1
ATOM 5079 C CA . VAL B 1 145 ? -4.746 -4.805 -11.648 1 97.25 145 VAL B CA 1
ATOM 5080 C C . VAL B 1 145 ? -6.031 -5.562 -11.961 1 97.25 145 VAL B C 1
ATOM 5082 O O . VAL B 1 145 ? -6.676 -6.105 -11.062 1 97.25 145 VAL B O 1
ATOM 5085 N N . VAL B 1 146 ? -6.473 -5.492 -13.227 1 98.19 146 VAL B N 1
ATOM 5086 C CA . VAL B 1 146 ? -7.652 -6.215 -13.695 1 98.19 146 VAL B CA 1
ATOM 5087 C C . VAL B 1 146 ? -7.234 -7.301 -14.688 1 98.19 146 VAL B C 1
ATOM 5089 O O . VAL B 1 146 ? -6.918 -7.004 -15.836 1 98.19 146 VAL B O 1
ATOM 5092 N N . TYR B 1 147 ? -7.242 -8.516 -14.172 1 98.19 147 TYR B N 1
ATOM 5093 C CA . TYR B 1 147 ? -6.906 -9.656 -15.016 1 98.19 147 TYR B CA 1
ATOM 5094 C C . TYR B 1 147 ? -8.133 -10.164 -15.766 1 98.19 147 TYR B C 1
ATOM 5096 O O . TYR B 1 147 ? -9.086 -10.648 -15.148 1 98.19 147 TYR B O 1
ATOM 5104 N N . LYS B 1 148 ? -8.102 -10.062 -17.047 1 97.12 148 LYS B N 1
ATOM 5105 C CA . LYS B 1 148 ? -9.164 -10.562 -17.922 1 97.12 148 LYS B CA 1
ATOM 5106 C C . LYS B 1 148 ? -8.734 -11.836 -18.641 1 97.12 148 LYS B C 1
ATOM 5108 O O . LYS B 1 148 ? -8.289 -11.781 -19.781 1 97.12 148 LYS B O 1
ATOM 5113 N N . MET B 1 149 ? -8.906 -12.914 -17.969 1 95 149 MET B N 1
ATOM 5114 C CA . MET B 1 149 ? -8.25 -14.156 -18.375 1 95 149 MET B CA 1
ATOM 5115 C C . MET B 1 149 ? -8.82 -14.672 -19.688 1 95 149 MET B C 1
ATOM 5117 O O . MET B 1 149 ? -8.164 -15.445 -20.391 1 95 149 MET B O 1
ATOM 5121 N N . HIS B 1 150 ? -10.078 -14.273 -20.125 1 94.12 150 HIS B N 1
ATOM 5122 C CA . HIS B 1 150 ? -10.656 -14.773 -21.359 1 94.12 150 HIS B CA 1
ATOM 5123 C C . HIS B 1 150 ? -10.609 -13.711 -22.453 1 94.12 150 HIS B C 1
ATOM 5125 O O . HIS B 1 150 ? -11.195 -13.891 -23.531 1 94.12 150 HIS B O 1
ATOM 5131 N N . GLY B 1 151 ? -9.93 -12.594 -22.141 1 94.25 151 GLY B N 1
ATOM 5132 C CA . GLY B 1 151 ? -9.781 -11.555 -23.156 1 94.25 151 GLY B CA 1
ATOM 5133 C C . GLY B 1 151 ? -10.648 -10.336 -22.891 1 94.25 151 GLY B C 1
ATOM 5134 O O . GLY B 1 151 ? -11.219 -10.203 -21.812 1 94.25 151 GLY B O 1
ATOM 5135 N N . ASP B 1 152 ? -10.68 -9.508 -23.922 1 93.88 152 ASP B N 1
ATOM 5136 C CA . ASP B 1 152 ? -11.336 -8.203 -23.797 1 93.88 152 ASP B CA 1
ATOM 5137 C C . ASP B 1 152 ? -12.156 -7.887 -25.047 1 93.88 152 ASP B C 1
ATOM 5139 O O . ASP B 1 152 ? -11.805 -8.281 -26.156 1 93.88 152 ASP B O 1
ATOM 5143 N N . ALA B 1 153 ? -13.219 -7.152 -24.766 1 89.81 153 ALA B N 1
ATOM 5144 C CA . ALA B 1 153 ? -14.117 -6.809 -25.875 1 89.81 153 ALA B CA 1
ATOM 5145 C C . ALA B 1 153 ? -13.391 -5.977 -26.922 1 89.81 153 ALA B C 1
ATOM 5147 O O . ALA B 1 153 ? -13.797 -5.953 -28.094 1 89.81 153 ALA B O 1
ATOM 5148 N N . SER B 1 154 ? -12.375 -5.305 -26.547 1 89.81 154 SER B N 1
ATOM 5149 C CA . SER B 1 154 ? -11.609 -4.492 -27.484 1 89.81 154 SER B CA 1
ATOM 5150 C C . SER B 1 154 ? -10.859 -5.367 -28.484 1 89.81 154 SER B C 1
ATOM 5152 O O . SER B 1 154 ? -10.422 -4.883 -29.531 1 89.81 154 SER B O 1
ATOM 5154 N N . LEU B 1 155 ? -10.641 -6.582 -28.156 1 90.25 155 LEU B N 1
ATOM 5155 C CA . LEU B 1 155 ? -10.023 -7.559 -29.047 1 90.25 155 LEU B CA 1
ATOM 5156 C C . LEU B 1 155 ? -10.891 -8.812 -29.156 1 90.25 155 LEU B C 1
ATOM 5158 O O . LEU B 1 155 ? -10.477 -9.898 -28.75 1 90.25 155 LEU B O 1
ATOM 5162 N N . PRO B 1 156 ? -11.977 -8.68 -29.828 1 87.25 156 PRO B N 1
ATOM 5163 C CA . PRO B 1 156 ? -12.953 -9.773 -29.844 1 87.25 156 PRO B CA 1
ATOM 5164 C C . PRO B 1 156 ? -12.453 -11 -30.594 1 87.25 156 PRO B C 1
ATOM 5166 O O . PRO B 1 156 ? -12.867 -12.125 -30.281 1 87.25 156 PRO B O 1
ATOM 5169 N N . ASP B 1 157 ? -11.562 -10.789 -31.5 1 85.88 157 ASP B N 1
ATOM 5170 C CA . ASP B 1 157 ? -11.047 -11.891 -32.312 1 85.88 157 ASP B CA 1
ATOM 5171 C C . ASP B 1 157 ? -10.188 -12.828 -31.453 1 85.88 157 ASP B C 1
ATOM 5173 O O . ASP B 1 157 ? -9.953 -13.977 -31.828 1 85.88 157 ASP B O 1
ATOM 5177 N N . GLN B 1 158 ? -9.75 -12.398 -30.344 1 88.31 158 GLN B N 1
ATOM 5178 C CA . GLN B 1 158 ? -8.875 -13.211 -29.516 1 88.31 158 GLN B CA 1
ATOM 5179 C C . GLN B 1 158 ? -9.602 -13.695 -28.266 1 88.31 158 GLN B C 1
ATOM 5181 O O . GLN B 1 158 ? -9 -14.336 -27.391 1 88.31 158 GLN B O 1
ATOM 5186 N N . ALA B 1 159 ? -10.859 -13.398 -28.219 1 90.19 159 ALA B N 1
ATOM 5187 C CA . ALA B 1 159 ? -11.633 -13.789 -27.047 1 90.19 159 ALA B CA 1
ATOM 5188 C C . ALA B 1 159 ? -11.688 -15.305 -26.906 1 90.19 159 ALA B C 1
ATOM 5190 O O . ALA B 1 159 ? -11.852 -16.016 -27.891 1 90.19 159 ALA B O 1
ATOM 5191 N N . ILE B 1 160 ? -11.453 -15.781 -25.734 1 91.44 160 ILE B N 1
ATOM 5192 C CA . ILE B 1 160 ? -11.539 -17.203 -25.453 1 91.44 160 ILE B CA 1
ATOM 5193 C C . ILE B 1 160 ? -13 -17.609 -25.266 1 91.44 160 ILE B C 1
ATOM 5195 O O . ILE B 1 160 ? -13.664 -17.172 -24.328 1 91.44 160 ILE B O 1
ATOM 5199 N N . ILE B 1 161 ? -13.5 -18.453 -26.188 1 87.69 161 ILE B N 1
ATOM 5200 C CA . ILE B 1 161 ? -14.922 -18.766 -26.125 1 87.69 161 ILE B CA 1
ATOM 5201 C C . ILE B 1 161 ? -15.164 -20.188 -26.656 1 87.69 161 ILE B C 1
ATOM 5203 O O . ILE B 1 161 ? -16.156 -20.828 -26.297 1 87.69 161 ILE B O 1
ATOM 5207 N N . THR B 1 162 ? -14.273 -20.766 -27.391 1 86.25 162 THR B N 1
ATOM 5208 C CA . THR B 1 162 ? -14.477 -22.062 -28.031 1 86.25 162 THR B CA 1
ATOM 5209 C C . THR B 1 162 ? -13.82 -23.172 -27.219 1 86.25 162 THR B C 1
ATOM 5211 O O . THR B 1 162 ? -12.93 -22.922 -26.406 1 86.25 162 THR B O 1
ATOM 5214 N N . LYS B 1 163 ? -14.281 -24.359 -27.469 1 81.31 163 LYS B N 1
ATOM 5215 C CA . LYS B 1 163 ? -13.734 -25.531 -26.797 1 81.31 163 LYS B CA 1
ATOM 5216 C C . LYS B 1 163 ? -12.25 -25.688 -27.078 1 81.31 163 LYS B C 1
ATOM 5218 O O . LYS B 1 163 ? -11.461 -25.984 -26.172 1 81.31 163 LYS B O 1
ATOM 5223 N N . ASP B 1 164 ? -11.883 -25.531 -28.281 1 80.75 164 ASP B N 1
ATOM 5224 C CA . ASP B 1 164 ? -10.477 -25.609 -28.656 1 80.75 164 ASP B CA 1
ATOM 5225 C C . ASP B 1 164 ? -9.617 -24.672 -27.828 1 80.75 164 ASP B C 1
ATOM 5227 O O . ASP B 1 164 ? -8.539 -25.047 -27.359 1 80.75 164 ASP B O 1
ATOM 5231 N N . GLN B 1 165 ? -10.078 -23.531 -27.656 1 87.25 165 GLN B N 1
ATOM 5232 C CA . GLN B 1 165 ? -9.352 -22.531 -26.891 1 87.25 165 GLN B CA 1
ATOM 5233 C C . GLN B 1 165 ? -9.273 -22.922 -25.406 1 87.25 165 GLN B C 1
ATOM 5235 O O . GLN B 1 165 ? -8.227 -22.766 -24.781 1 87.25 165 GLN B O 1
ATOM 5240 N N . TYR B 1 166 ? -10.383 -23.438 -24.891 1 86.94 166 TYR B N 1
ATOM 5241 C CA . TYR B 1 166 ? -10.398 -23.875 -23.5 1 86.94 166 TYR B CA 1
ATOM 5242 C C . TYR B 1 166 ? -9.438 -25.031 -23.266 1 86.94 166 TYR B C 1
ATOM 5244 O O . TYR B 1 166 ? -8.719 -25.078 -22.266 1 86.94 166 TYR B O 1
ATOM 5252 N N . GLU B 1 167 ? -9.398 -25.922 -24.172 1 80.06 167 GLU B N 1
ATOM 5253 C CA . GLU B 1 167 ? -8.547 -27.094 -24.062 1 80.06 167 GLU B CA 1
ATOM 5254 C C . GLU B 1 167 ? -7.07 -26.719 -24.141 1 80.06 167 GLU B C 1
ATOM 5256 O O . GLU B 1 167 ? -6.23 -27.328 -23.469 1 80.06 167 GLU B O 1
ATOM 5261 N N . SER B 1 168 ? -6.832 -25.75 -24.875 1 86.25 168 SER B N 1
ATOM 5262 C CA . SER B 1 168 ? -5.438 -25.359 -25.078 1 86.25 168 SER B CA 1
ATOM 5263 C C . SER B 1 168 ? -5.023 -24.266 -24.109 1 86.25 168 SER B C 1
ATOM 5265 O O . SER B 1 168 ? -3.865 -23.844 -24.109 1 86.25 168 SER B O 1
ATOM 5267 N N . TYR B 1 169 ? -5.938 -23.828 -23.297 1 89.44 169 TYR B N 1
ATOM 5268 C CA . TYR B 1 169 ? -5.723 -22.672 -22.438 1 89.44 169 TYR B CA 1
ATOM 5269 C C . TYR B 1 169 ? -4.531 -22.891 -21.516 1 89.44 169 TYR B C 1
ATOM 5271 O O . TYR B 1 169 ? -3.658 -22.031 -21.391 1 89.44 169 TYR B O 1
ATOM 5279 N N . PRO B 1 170 ? -4.363 -24.078 -20.844 1 84.19 170 PRO B N 1
ATOM 5280 C CA . PRO B 1 170 ? -3.242 -24.281 -19.922 1 84.19 170 PRO B CA 1
ATOM 5281 C C . PRO B 1 170 ? -1.886 -24.156 -20.609 1 84.19 170 PRO B C 1
ATOM 5283 O O . PRO B 1 170 ? -0.895 -23.797 -19.969 1 84.19 170 PRO B O 1
ATOM 5286 N N . LEU B 1 171 ? -1.938 -24.344 -21.875 1 82.69 171 LEU B N 1
ATOM 5287 C CA . LEU B 1 171 ? -0.694 -24.266 -22.641 1 82.69 171 LEU B CA 1
ATOM 5288 C C . LEU B 1 171 ? -0.471 -22.859 -23.172 1 82.69 171 LEU B C 1
ATOM 5290 O O . LEU B 1 171 ? 0.569 -22.25 -22.906 1 82.69 171 LEU B O 1
ATOM 5294 N N . HIS B 1 172 ? -1.484 -22.328 -23.844 1 85 172 HIS B N 1
ATOM 5295 C CA . HIS B 1 172 ? -1.322 -21.062 -24.562 1 85 172 HIS B CA 1
ATOM 5296 C C . HIS B 1 172 ? -1.463 -19.875 -23.609 1 85 172 HIS B C 1
ATOM 5298 O O . HIS B 1 172 ? -0.975 -18.781 -23.906 1 85 172 HIS B O 1
ATOM 5304 N N . PHE B 1 173 ? -2.121 -20.062 -22.5 1 89 173 PHE B N 1
ATOM 5305 C CA . PHE B 1 173 ? -2.311 -19 -21.531 1 89 173 PHE B CA 1
ATOM 5306 C C . PHE B 1 173 ? -1.784 -19.422 -20.156 1 89 173 PHE B C 1
ATOM 5308 O O . PHE B 1 173 ? -2.326 -19.016 -19.125 1 89 173 PHE B O 1
ATOM 5315 N N . ALA B 1 174 ? -0.703 -20.156 -20.172 1 87.75 174 ALA B N 1
ATOM 5316 C CA . ALA B 1 174 ? -0.07 -20.703 -18.969 1 87.75 174 ALA B CA 1
ATOM 5317 C C . ALA B 1 174 ? 0.292 -19.594 -17.984 1 87.75 174 ALA B C 1
ATOM 5319 O O . ALA B 1 174 ? 0.086 -19.734 -16.781 1 87.75 174 ALA B O 1
ATOM 5320 N N . PRO B 1 175 ? 0.726 -18.406 -18.484 1 87.94 175 PRO B N 1
ATOM 5321 C CA . PRO B 1 175 ? 1.065 -17.344 -17.531 1 87.94 175 PRO B CA 1
ATOM 5322 C C . PRO B 1 175 ? -0.137 -16.875 -16.719 1 87.94 175 PRO B C 1
ATOM 5324 O O . PRO B 1 175 ? 0.001 -16.562 -15.531 1 87.94 175 PRO B O 1
ATOM 5327 N N . PHE B 1 176 ? -1.319 -16.844 -17.297 1 92.25 176 PHE B N 1
ATOM 5328 C CA . PHE B 1 176 ? -2.525 -16.469 -16.562 1 92.25 176 PHE B CA 1
ATOM 5329 C C . PHE B 1 176 ? -2.875 -17.516 -15.516 1 92.25 176 PHE B C 1
ATOM 5331 O O . PHE B 1 176 ? -3.24 -17.172 -14.391 1 92.25 176 PHE B O 1
ATOM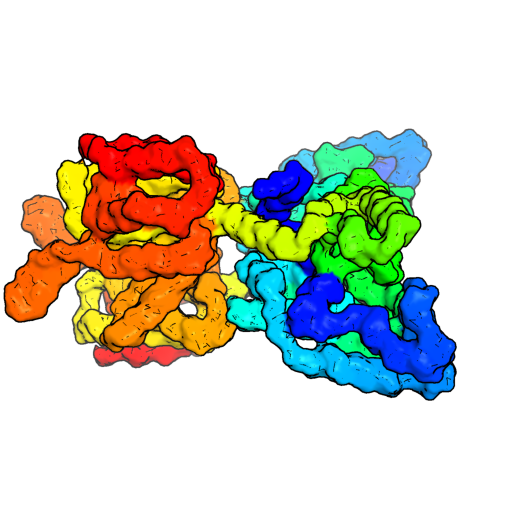 5338 N N . VAL B 1 177 ? -2.732 -18.766 -15.953 1 91.25 177 VAL B N 1
ATOM 5339 C CA . VAL B 1 177 ? -3.002 -19.859 -15.039 1 91.25 177 VAL B CA 1
ATOM 5340 C C . VAL B 1 177 ? -2.064 -19.781 -13.836 1 91.25 177 VAL B C 1
ATOM 5342 O O . VAL B 1 177 ? -2.502 -19.906 -12.695 1 91.25 177 VAL B O 1
ATOM 5345 N N . THR B 1 178 ? -0.798 -19.531 -14.102 1 89.81 178 THR B N 1
ATOM 5346 C CA . THR B 1 178 ? 0.219 -19.438 -13.062 1 89.81 178 THR B CA 1
ATOM 5347 C C . THR B 1 178 ? -0.061 -18.25 -12.141 1 89.81 178 THR B C 1
ATOM 5349 O O . THR B 1 178 ? -0.027 -18.391 -10.914 1 89.81 178 THR B O 1
ATOM 5352 N N . ALA B 1 179 ? -0.354 -17.125 -12.703 1 92.56 179 ALA B N 1
ATOM 5353 C CA . ALA B 1 179 ? -0.63 -15.914 -11.922 1 92.56 179 ALA B CA 1
ATOM 5354 C C . ALA B 1 179 ? -1.85 -16.109 -11.023 1 92.56 179 ALA B C 1
ATOM 5356 O O . ALA B 1 179 ? -1.816 -15.773 -9.844 1 92.56 179 ALA B O 1
ATOM 5357 N N . LEU B 1 180 ? -2.932 -16.625 -11.57 1 95.19 180 LEU B N 1
ATOM 5358 C CA . LEU B 1 180 ? -4.145 -16.859 -10.789 1 95.19 180 LEU B CA 1
ATOM 5359 C C . LEU B 1 180 ? -3.885 -17.844 -9.664 1 95.19 180 LEU B C 1
ATOM 5361 O O . LEU B 1 180 ? -4.336 -17.641 -8.539 1 95.19 180 LEU B O 1
ATOM 5365 N N . SER B 1 181 ? -3.156 -18.922 -10.023 1 92.19 181 SER B N 1
ATOM 5366 C CA . SER B 1 181 ? -2.816 -19.906 -9 1 92.19 181 SER B CA 1
ATOM 5367 C C . SER B 1 181 ? -2.062 -19.266 -7.84 1 92.19 181 SER B C 1
ATOM 5369 O O . SER B 1 181 ? -2.355 -19.547 -6.676 1 92.19 181 SER B O 1
ATOM 5371 N N . GLY B 1 182 ? -1.103 -18.484 -8.188 1 92.31 182 GLY B N 1
ATOM 5372 C CA . GLY B 1 182 ? -0.36 -17.766 -7.156 1 92.31 182 GLY B CA 1
ATOM 5373 C C . GLY B 1 182 ? -1.241 -16.891 -6.281 1 92.31 182 GLY B C 1
ATOM 5374 O O . GLY B 1 182 ? -1.101 -16.891 -5.055 1 92.31 182 GLY B O 1
ATOM 5375 N N . ASP B 1 183 ? -2.156 -16.109 -6.891 1 94.5 183 ASP B N 1
ATOM 5376 C CA . ASP B 1 183 ? -3.07 -15.25 -6.148 1 94.5 183 ASP B CA 1
ATOM 5377 C C . ASP B 1 183 ? -3.982 -16.062 -5.238 1 94.5 183 ASP B C 1
ATOM 5379 O O . ASP B 1 183 ? -4.242 -15.68 -4.098 1 94.5 183 ASP B O 1
ATOM 5383 N N . LEU B 1 184 ? -4.457 -17.234 -5.707 1 93.06 184 LEU B N 1
ATOM 5384 C CA . LEU B 1 184 ? -5.375 -18.062 -4.945 1 93.06 184 LEU B CA 1
ATOM 5385 C C . LEU B 1 184 ? -4.691 -18.656 -3.713 1 93.06 184 LEU B C 1
ATOM 5387 O O . LEU B 1 184 ? -5.344 -18.906 -2.699 1 93.06 184 LEU B O 1
ATOM 5391 N N . VAL B 1 185 ? -3.396 -18.781 -3.838 1 89.56 185 VAL B N 1
ATOM 5392 C CA . VAL B 1 185 ? -2.627 -19.328 -2.719 1 89.56 185 VAL B CA 1
ATOM 5393 C C . VAL B 1 185 ? -2.369 -18.219 -1.694 1 89.56 185 VAL B C 1
ATOM 5395 O O . VAL B 1 185 ? -2.434 -18.453 -0.486 1 89.56 185 VAL B O 1
ATOM 5398 N N . SER B 1 186 ? -2.227 -17.016 -2.164 1 90.62 186 SER B N 1
ATOM 5399 C CA . SER B 1 186 ? -1.693 -15.969 -1.3 1 90.62 186 SER B CA 1
ATOM 5400 C C . SER B 1 186 ? -2.793 -15.023 -0.839 1 90.62 186 SER B C 1
ATOM 5402 O O . SER B 1 186 ? -2.613 -14.273 0.125 1 90.62 186 SER B O 1
ATOM 5404 N N . LYS B 1 187 ? -3.949 -14.984 -1.545 1 94.75 187 LYS B N 1
ATOM 5405 C CA . LYS B 1 187 ? -5.004 -14.016 -1.239 1 94.75 187 LYS B CA 1
ATOM 5406 C C . LYS B 1 187 ? -6.34 -14.719 -1.015 1 94.75 187 LYS B C 1
ATOM 5408 O O . LYS B 1 187 ? -6.566 -15.82 -1.532 1 94.75 187 LYS B O 1
ATOM 5413 N N . THR B 1 188 ? -7.18 -14.031 -0.243 1 95.62 188 THR B N 1
ATOM 5414 C CA . THR B 1 188 ? -8.555 -14.492 -0.09 1 95.62 188 THR B CA 1
ATOM 5415 C C . THR B 1 188 ? -9.445 -13.906 -1.179 1 95.62 188 THR B C 1
ATOM 5417 O O . THR 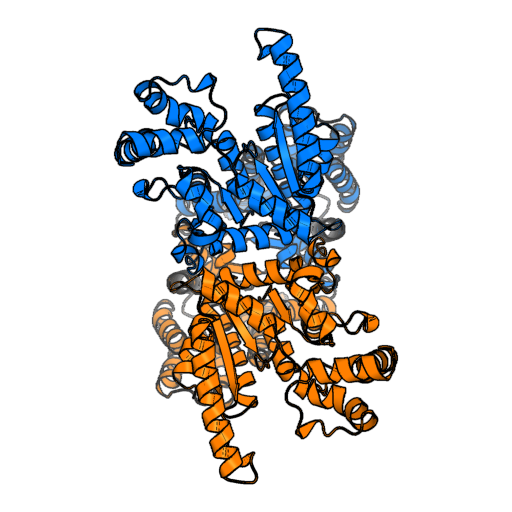B 1 188 ? -9.469 -12.688 -1.382 1 95.62 188 THR B O 1
ATOM 5420 N N . PHE B 1 189 ? -10.234 -14.805 -1.84 1 97.38 189 PHE B N 1
ATOM 5421 C CA . PHE B 1 189 ? -11.07 -14.383 -2.957 1 97.38 189 PHE B CA 1
ATOM 5422 C C . PHE B 1 189 ? -12.539 -14.344 -2.547 1 97.38 189 PHE B C 1
ATOM 5424 O O . PHE B 1 189 ? -13 -15.203 -1.79 1 97.38 189 PHE B O 1
ATOM 5431 N N . LEU B 1 190 ? -13.203 -13.312 -2.996 1 98.25 190 LEU B N 1
ATOM 5432 C CA . LEU B 1 190 ? -14.656 -13.32 -3.057 1 98.25 190 LEU B CA 1
ATOM 5433 C C . LEU B 1 190 ? -15.141 -13.477 -4.496 1 98.25 190 LEU B C 1
ATOM 5435 O O . LEU B 1 190 ? -14.914 -12.602 -5.328 1 98.25 190 LEU B O 1
ATOM 5439 N N . PHE B 1 191 ? -15.773 -14.594 -4.793 1 97.19 191 PHE B N 1
ATOM 5440 C CA . PHE B 1 191 ? -16.344 -14.859 -6.109 1 97.19 191 PHE B CA 1
ATOM 5441 C C . PHE B 1 191 ? -17.75 -14.297 -6.207 1 97.19 191 PHE B C 1
ATOM 5443 O O . PHE B 1 191 ? -18.625 -14.617 -5.387 1 97.19 191 PHE B O 1
ATOM 5450 N N . LEU B 1 192 ? -17.922 -13.422 -7.234 1 97 192 LEU B N 1
ATOM 5451 C CA . LEU B 1 192 ? -19.203 -12.766 -7.414 1 97 192 LEU B CA 1
ATOM 5452 C C . LEU B 1 192 ? -19.75 -13.016 -8.812 1 97 192 LEU B C 1
ATOM 5454 O O . LEU B 1 192 ? -19.062 -12.781 -9.805 1 97 192 LEU B O 1
ATOM 5458 N N . GLY B 1 193 ? -21 -13.438 -8.828 1 92.12 193 GLY B N 1
ATOM 5459 C CA . GLY B 1 193 ? -21.641 -13.609 -10.117 1 92.12 193 GLY B CA 1
ATOM 5460 C C . GLY B 1 193 ? -21.016 -14.695 -10.969 1 92.12 193 GLY B C 1
ATOM 5461 O O . GLY B 1 193 ? -21.031 -14.617 -12.195 1 92.12 193 GLY B O 1
ATOM 5462 N N . PHE B 1 194 ? -20.5 -15.617 -10.367 1 88.81 194 PHE B N 1
ATOM 5463 C CA . PHE B 1 194 ? -19.781 -16.672 -11.07 1 88.81 194 PHE B CA 1
ATOM 5464 C C . PHE B 1 194 ? -20.422 -18.031 -10.797 1 88.81 194 PHE B C 1
ATOM 5466 O O . PHE B 1 194 ? -20.734 -18.344 -9.648 1 88.81 194 PHE B O 1
ATOM 5473 N N . SER B 1 195 ? -20.656 -18.859 -11.766 1 83.5 195 SER B N 1
ATOM 5474 C CA . SER B 1 195 ? -21.375 -20.125 -11.617 1 83.5 195 SER B CA 1
ATOM 5475 C C . SER B 1 195 ? -20.422 -21.297 -11.445 1 83.5 195 SER B C 1
ATOM 5477 O O . SER B 1 195 ? -20.844 -22.406 -11.125 1 83.5 195 SER B O 1
ATOM 5479 N N . PHE B 1 196 ? -19.125 -21.125 -11.664 1 83.12 196 PHE B N 1
ATOM 5480 C CA . PHE B 1 196 ? -18.094 -22.141 -11.508 1 83.12 196 PHE B CA 1
ATOM 5481 C C . PHE B 1 196 ? -18.266 -23.266 -12.508 1 83.12 196 PHE B C 1
ATOM 5483 O O . PHE B 1 196 ? -18.016 -24.438 -12.195 1 83.12 196 PHE B O 1
ATOM 5490 N N . ASN B 1 197 ? -18.875 -22.922 -13.648 1 76.81 197 ASN B N 1
ATOM 5491 C CA . ASN B 1 197 ? -18.969 -23.875 -14.75 1 76.81 197 ASN B CA 1
ATOM 5492 C C . ASN B 1 197 ? -17.844 -23.672 -15.773 1 76.81 197 ASN B C 1
ATOM 5494 O O . ASN B 1 197 ? -17.844 -24.312 -16.828 1 76.81 197 ASN B O 1
ATOM 5498 N N . ASP B 1 198 ? -16.938 -22.859 -15.461 1 80.25 198 ASP B N 1
ATOM 5499 C CA . ASP B 1 198 ? -15.82 -22.562 -16.344 1 80.25 198 ASP B CA 1
ATOM 5500 C C . ASP B 1 198 ? -14.734 -23.625 -16.234 1 80.25 198 ASP B C 1
ATOM 5502 O O . ASP B 1 198 ? -14.172 -23.844 -15.156 1 80.25 198 ASP B O 1
ATOM 5506 N N . PRO B 1 199 ? -14.438 -24.266 -17.312 1 77.62 199 PRO B N 1
ATOM 5507 C CA . PRO B 1 199 ? -13.453 -25.344 -17.281 1 77.62 199 PRO B CA 1
ATOM 5508 C C . PRO B 1 199 ? -12.07 -24.875 -16.859 1 77.62 199 PRO B C 1
ATOM 5510 O O . PRO B 1 199 ? -11.328 -25.609 -16.203 1 77.62 199 PRO B O 1
ATOM 5513 N N . ASN B 1 200 ? -11.734 -23.75 -17.281 1 85.31 200 ASN B N 1
ATOM 5514 C CA . ASN B 1 200 ? -10.414 -23.234 -16.922 1 85.31 200 ASN B CA 1
ATOM 5515 C C . ASN B 1 200 ? -10.266 -23.062 -15.414 1 85.31 200 ASN B C 1
ATOM 5517 O O . ASN B 1 200 ? -9.258 -23.469 -14.828 1 85.31 200 ASN B O 1
ATOM 5521 N N . LEU B 1 201 ? -11.266 -22.438 -14.812 1 86 201 LEU B N 1
ATOM 5522 C CA . LEU B 1 201 ? -11.211 -22.25 -13.367 1 86 201 LEU B CA 1
ATOM 5523 C C . LEU B 1 201 ? -11.25 -23.594 -12.641 1 86 201 LEU B C 1
ATOM 5525 O O . LEU B 1 201 ? -10.531 -23.781 -11.656 1 86 201 LEU B O 1
ATOM 5529 N N . ASP B 1 202 ? -12.102 -24.422 -13.156 1 81.12 202 ASP B N 1
ATOM 5530 C CA . ASP B 1 202 ? -12.18 -25.75 -12.562 1 81.12 202 ASP B CA 1
ATOM 5531 C C . ASP B 1 202 ? -10.82 -26.438 -12.57 1 81.12 202 ASP B C 1
ATOM 5533 O O . ASP B 1 202 ? -10.422 -27.047 -11.578 1 81.12 202 ASP B O 1
ATOM 5537 N N . TYR B 1 203 ? -10.188 -26.312 -13.656 1 79.94 203 TYR B N 1
ATOM 5538 C CA . TYR B 1 203 ? -8.852 -26.891 -13.805 1 79.94 203 TYR B CA 1
ATOM 5539 C C . TYR B 1 203 ? -7.895 -26.297 -12.773 1 79.94 203 TYR B C 1
ATOM 5541 O O . TYR B 1 203 ? -7.184 -27.047 -12.086 1 79.94 203 TYR B O 1
ATOM 5549 N N . ILE B 1 204 ? -7.828 -25.078 -12.625 1 86.56 204 ILE B N 1
ATOM 5550 C CA . ILE B 1 204 ? -6.91 -24.375 -11.734 1 86.56 204 ILE B CA 1
ATOM 5551 C C . ILE B 1 204 ? -7.211 -24.75 -10.281 1 86.56 204 ILE B C 1
ATOM 5553 O O . ILE B 1 204 ? -6.305 -25.109 -9.523 1 86.56 204 ILE B O 1
ATOM 5557 N N . LEU B 1 205 ? -8.484 -24.734 -9.898 1 86.81 205 LEU B N 1
ATOM 5558 C CA . LEU B 1 205 ? -8.883 -25.078 -8.539 1 86.81 205 LEU B CA 1
ATOM 5559 C C . LEU B 1 205 ? -8.531 -26.516 -8.211 1 86.81 205 LEU B C 1
ATOM 5561 O O . LEU B 1 205 ? -8.078 -26.812 -7.105 1 86.81 205 LEU B O 1
ATOM 5565 N N . SER B 1 206 ? -8.734 -27.375 -9.18 1 81 206 SER B N 1
ATOM 5566 C CA . SER B 1 206 ? -8.406 -28.781 -8.984 1 81 206 SER B CA 1
ATOM 5567 C C . SER B 1 206 ? -6.918 -28.969 -8.727 1 81 206 SER B C 1
ATOM 5569 O O . SER B 1 206 ? -6.527 -29.75 -7.859 1 81 206 SER B O 1
ATOM 5571 N N . ARG B 1 207 ? -6.195 -28.297 -9.469 1 78.62 207 ARG B N 1
ATOM 5572 C CA . ARG B 1 207 ? -4.746 -28.391 -9.297 1 78.62 207 ARG B CA 1
ATOM 5573 C C . ARG B 1 207 ? -4.32 -27.891 -7.922 1 78.62 207 ARG B C 1
ATOM 5575 O O . ARG B 1 207 ? -3.465 -28.5 -7.277 1 78.62 207 ARG B O 1
ATOM 5582 N N . ILE B 1 208 ? -4.852 -26.812 -7.508 1 79.94 208 ILE B N 1
ATOM 5583 C CA . ILE B 1 208 ? -4.531 -26.25 -6.203 1 79.94 208 ILE B CA 1
ATOM 5584 C C . ILE B 1 208 ? -4.965 -27.203 -5.098 1 79.94 208 ILE B C 1
ATOM 5586 O O . ILE B 1 208 ? -4.223 -27.438 -4.141 1 79.94 208 ILE B O 1
ATOM 5590 N N . ARG B 1 209 ? -6.148 -27.734 -5.258 1 79.06 209 ARG B N 1
ATOM 5591 C CA . ARG B 1 209 ? -6.664 -28.656 -4.266 1 79.06 209 ARG B CA 1
ATOM 5592 C C . ARG B 1 209 ? -5.734 -29.859 -4.105 1 79.06 209 ARG B C 1
ATOM 5594 O O . ARG B 1 209 ? -5.414 -30.266 -2.984 1 79.06 209 ARG B O 1
ATOM 5601 N N . ILE B 1 210 ? -5.332 -30.375 -5.188 1 71.44 210 ILE B N 1
ATOM 5602 C CA . ILE B 1 210 ? -4.5 -31.578 -5.18 1 71.44 210 ILE B CA 1
ATOM 5603 C C . ILE B 1 210 ? -3.156 -31.266 -4.52 1 71.44 210 ILE B C 1
ATOM 5605 O O . ILE B 1 210 ? -2.645 -32.062 -3.738 1 71.44 210 ILE B O 1
ATOM 5609 N N . HIS B 1 211 ? -2.682 -30.156 -4.809 1 70.81 211 HIS B N 1
ATOM 5610 C CA . HIS B 1 211 ? -1.342 -29.828 -4.34 1 70.81 211 HIS B CA 1
ATOM 5611 C C . HIS B 1 211 ? -1.369 -29.344 -2.893 1 70.81 211 HIS B C 1
ATOM 5613 O O . HIS B 1 211 ? -0.37 -29.453 -2.18 1 70.81 211 HIS B O 1
ATOM 5619 N N . PHE B 1 212 ? -2.457 -28.766 -2.395 1 70.75 212 PHE B N 1
ATOM 5620 C CA . PHE B 1 212 ? -2.439 -28.078 -1.108 1 70.75 212 PHE B CA 1
ATOM 5621 C C . PHE B 1 212 ? -3.135 -28.906 -0.038 1 70.75 212 PHE B C 1
ATOM 5623 O O . PHE B 1 212 ? -2.975 -28.656 1.157 1 70.75 212 PHE B O 1
ATOM 5630 N N . GLU B 1 213 ? -3.533 -30.031 -0.409 1 64.06 213 GLU B N 1
ATOM 5631 C CA . GLU B 1 213 ? -4.172 -31 0.488 1 64.06 213 GLU B CA 1
ATOM 5632 C C . GLU B 1 213 ? -5.078 -30.297 1.492 1 64.06 213 GLU B C 1
ATOM 5634 O O . GLU B 1 213 ? -6.012 -29.594 1.105 1 64.06 213 GLU B O 1
ATOM 5639 N N . GLN B 1 214 ? -4.781 -30.219 2.924 1 63.72 214 GLN B N 1
ATOM 5640 C CA . GLN B 1 214 ? -5.648 -29.797 4.02 1 63.72 214 GLN B CA 1
ATOM 5641 C C . GLN B 1 214 ? -5.387 -28.344 4.41 1 63.72 214 GLN B C 1
ATOM 5643 O O . GLN B 1 214 ? -6.184 -27.734 5.121 1 63.72 214 GLN B O 1
ATOM 5648 N N . ASN B 1 215 ? -4.477 -27.672 3.789 1 73 215 ASN B N 1
ATOM 5649 C CA . ASN B 1 215 ? -4.117 -26.359 4.32 1 73 215 ASN B CA 1
ATOM 5650 C C . ASN B 1 215 ? -4.297 -25.266 3.273 1 73 215 ASN B C 1
ATOM 5652 O O . ASN B 1 215 ? -3.438 -24.391 3.129 1 73 215 ASN B O 1
ATOM 5656 N N . GLN B 1 216 ? -5.574 -25.297 2.699 1 79.38 216 GLN B N 1
ATOM 5657 C CA . GLN B 1 216 ? -5.844 -24.281 1.685 1 79.38 216 GLN B CA 1
ATOM 5658 C C . GLN B 1 216 ? -6.469 -23.031 2.305 1 79.38 216 GLN B C 1
ATOM 5660 O O . GLN B 1 216 ? -7.16 -23.109 3.32 1 79.38 216 GLN B O 1
ATOM 5665 N N . ARG B 1 217 ? -6.125 -21.953 1.729 1 86.25 217 ARG B N 1
ATOM 5666 C CA . ARG B 1 217 ? -6.766 -20.703 2.111 1 86.25 217 ARG B CA 1
ATOM 5667 C C . ARG B 1 217 ? -8.266 -20.75 1.844 1 86.25 217 ARG B C 1
ATOM 5669 O O . ARG B 1 217 ? -8.703 -21.281 0.817 1 86.25 217 ARG B O 1
ATOM 5676 N N . GLN B 1 218 ? -9.047 -20.188 2.805 1 90.69 218 GLN B N 1
ATOM 5677 C CA . GLN B 1 218 ? -10.492 -20.156 2.648 1 90.69 218 GLN B CA 1
ATOM 5678 C C . GLN B 1 218 ? -10.938 -19 1.752 1 90.69 218 GLN B C 1
ATOM 5680 O O . GLN B 1 218 ? -10.555 -17.859 1.982 1 90.69 218 GLN B O 1
ATOM 5685 N N . HIS B 1 219 ? -11.672 -19.281 0.709 1 95.5 219 HIS B N 1
ATOM 5686 C CA . HIS B 1 219 ? -12.297 -18.312 -0.177 1 95.5 219 HIS B CA 1
ATOM 5687 C C . HIS B 1 219 ? -13.812 -18.312 -0.009 1 95.5 219 HIS B C 1
ATOM 5689 O O . HIS B 1 219 ? -14.359 -19.141 0.706 1 95.5 219 HIS B O 1
ATOM 5695 N N . TYR B 1 220 ? -14.492 -17.281 -0.577 1 96.81 220 TYR B N 1
ATOM 5696 C CA . TYR B 1 220 ? -15.938 -17.156 -0.423 1 96.81 220 TYR B CA 1
ATOM 5697 C C . TYR B 1 220 ? -16.609 -16.953 -1.771 1 96.81 220 TYR B C 1
ATOM 5699 O O . TYR B 1 220 ? -16 -16.406 -2.701 1 96.81 220 TYR B O 1
ATOM 5707 N N . CYS B 1 221 ? -17.812 -17.406 -1.861 1 96.5 221 CYS B N 1
ATOM 5708 C CA . CYS B 1 221 ? -18.672 -17.188 -3.016 1 96.5 221 CYS B CA 1
ATOM 5709 C C . CYS B 1 221 ? -20.109 -16.906 -2.576 1 96.5 221 CYS B C 1
ATOM 5711 O O . CYS B 1 221 ? -20.594 -17.484 -1.6 1 96.5 221 CYS B O 1
ATOM 5713 N N . ILE B 1 222 ? -20.781 -16 -3.289 1 96.19 222 ILE B N 1
ATOM 5714 C CA . ILE B 1 222 ? -22.172 -15.695 -2.961 1 96.19 222 ILE B CA 1
ATOM 5715 C C . ILE B 1 222 ? -23.094 -16.266 -4.035 1 96.19 222 ILE B C 1
ATOM 5717 O O . ILE B 1 222 ? -22.938 -15.977 -5.223 1 96.19 222 ILE B O 1
ATOM 5721 N N . PHE B 1 223 ? -24.078 -17.125 -3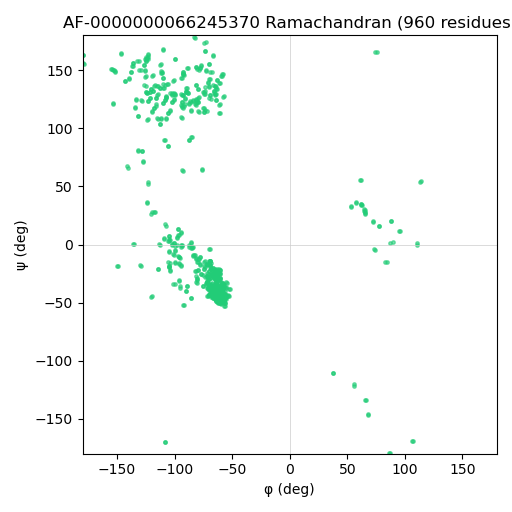.592 1 93.62 223 PHE B N 1
ATOM 5722 C CA . PHE B 1 223 ? -25.094 -17.688 -4.473 1 93.62 223 PHE B CA 1
ATOM 5723 C C . PHE B 1 223 ? -26.484 -17.266 -4.027 1 93.62 223 PHE B C 1
ATOM 5725 O O . PHE B 1 223 ? -26.734 -17.094 -2.836 1 93.62 223 PHE B O 1
ATOM 5732 N N . ARG B 1 224 ? -27.281 -17.094 -4.973 1 93 224 ARG B N 1
ATOM 5733 C CA . ARG B 1 224 ? -28.703 -16.922 -4.641 1 93 224 ARG B CA 1
ATOM 5734 C C . ARG B 1 224 ? -29.359 -18.25 -4.367 1 93 224 ARG B C 1
ATOM 5736 O O . ARG B 1 224 ? -29.172 -19.219 -5.117 1 93 224 ARG B O 1
ATOM 5743 N N . LYS B 1 225 ? -30.078 -18.25 -3.342 1 92.81 225 LYS B N 1
ATOM 5744 C CA . LYS B 1 225 ? -30.797 -19.469 -2.979 1 92.81 225 LYS B CA 1
ATOM 5745 C C . LYS B 1 225 ? -31.844 -19.812 -4.031 1 92.81 225 LYS B C 1
ATOM 5747 O O . LYS B 1 225 ? -32.562 -18.938 -4.535 1 92.81 225 LYS B O 1
ATOM 5752 N N . VAL B 1 226 ? -31.875 -21.109 -4.348 1 89.88 226 VAL B N 1
ATOM 5753 C CA . VAL B 1 226 ? -32.938 -21.594 -5.234 1 89.88 226 VAL B CA 1
ATOM 5754 C C . VAL B 1 226 ? -34.281 -21.359 -4.598 1 89.88 226 VAL B C 1
ATOM 5756 O O . VAL B 1 226 ? -34.531 -21.75 -3.453 1 89.88 226 VAL B O 1
ATOM 5759 N N . ASN B 1 227 ? -35.094 -20.578 -5.301 1 90 227 ASN B N 1
ATOM 5760 C CA . ASN B 1 227 ? -36.406 -20.219 -4.801 1 90 227 ASN B CA 1
ATOM 5761 C C . ASN B 1 227 ? -37.531 -20.922 -5.582 1 90 227 ASN B C 1
ATOM 5763 O O . ASN B 1 227 ? -37.5 -20.938 -6.816 1 90 227 ASN B O 1
ATOM 5767 N N . ARG B 1 228 ? -38.5 -21.406 -4.883 1 89 228 ARG B N 1
ATOM 5768 C CA . ARG B 1 228 ? -39.625 -22.141 -5.5 1 89 228 ARG B CA 1
ATOM 5769 C C . ARG B 1 228 ? -40.375 -21.25 -6.496 1 89 228 ARG B C 1
ATOM 5771 O O . ARG B 1 228 ? -40.844 -21.75 -7.52 1 89 228 ARG B O 1
ATOM 5778 N N . ALA B 1 229 ? -40.375 -20.016 -6.289 1 88.94 229 ALA B N 1
ATOM 5779 C CA . ALA B 1 229 ? -41.125 -19.078 -7.117 1 88.94 229 ALA B CA 1
ATOM 5780 C C . ALA B 1 229 ? -40.531 -18.953 -8.508 1 88.94 229 ALA B C 1
ATOM 5782 O O . ALA B 1 229 ? -41.188 -18.516 -9.453 1 88.94 229 ALA B O 1
ATOM 5783 N N . ASP B 1 230 ? -39.25 -19.344 -8.672 1 87 230 ASP B N 1
ATOM 5784 C CA . ASP B 1 230 ? -38.562 -19.172 -9.938 1 87 230 ASP B CA 1
ATOM 5785 C C . ASP B 1 230 ? -38.844 -20.328 -10.891 1 87 230 ASP B C 1
ATOM 5787 O O . ASP B 1 230 ? -38.438 -20.312 -12.047 1 87 230 ASP B O 1
ATOM 5791 N N . TYR B 1 231 ? -39.625 -21.312 -10.375 1 86.81 231 TYR B N 1
ATOM 5792 C CA . TYR B 1 231 ? -39.812 -22.516 -11.18 1 86.81 231 TYR B CA 1
ATOM 5793 C C . TYR B 1 231 ? -41.281 -22.812 -11.391 1 86.81 231 TYR B C 1
ATOM 5795 O O . TYR B 1 231 ? -42.125 -22.562 -10.508 1 86.81 231 TYR B O 1
ATOM 5803 N N . SER B 1 232 ? -41.531 -23.297 -12.523 1 88.44 232 SER B N 1
ATOM 5804 C CA . SER B 1 232 ? -42.906 -23.562 -12.906 1 88.44 232 SER B CA 1
ATOM 5805 C C . SER B 1 232 ? -43.406 -24.875 -12.305 1 88.44 232 SER B C 1
ATOM 5807 O O . SER B 1 232 ? -44.625 -25.062 -12.117 1 88.44 232 SER B O 1
ATOM 5809 N N . ASN B 1 233 ? -42.5 -25.781 -12.117 1 89.19 233 ASN B N 1
ATOM 5810 C CA . ASN B 1 233 ? -42.938 -27.078 -11.578 1 89.19 233 ASN B CA 1
ATOM 5811 C C . ASN B 1 233 ? -42.031 -27.516 -10.414 1 89.19 233 ASN B C 1
ATOM 5813 O O . ASN B 1 233 ? -40.906 -27.047 -10.289 1 89.19 233 ASN B O 1
ATOM 5817 N N . ASP B 1 234 ? -42.594 -28.359 -9.633 1 89.44 234 ASP B N 1
ATOM 5818 C CA . ASP B 1 234 ? -41.969 -28.797 -8.398 1 89.44 234 ASP B CA 1
ATOM 5819 C C . ASP B 1 234 ? -40.75 -29.656 -8.703 1 89.44 234 ASP B C 1
ATOM 5821 O O . ASP B 1 234 ? -39.75 -29.641 -7.953 1 89.44 234 ASP B O 1
ATOM 5825 N N . GLU B 1 235 ? -40.844 -30.375 -9.719 1 84.69 235 GLU B N 1
ATOM 5826 C CA . GLU B 1 235 ? -39.719 -31.25 -10.086 1 84.69 235 GLU B CA 1
ATOM 5827 C C . GLU B 1 235 ? -38.469 -30.438 -10.414 1 84.69 235 GLU B C 1
ATOM 5829 O O . GLU B 1 235 ? -37.375 -30.766 -9.938 1 84.69 235 GLU B O 1
ATOM 5834 N N . ASP B 1 236 ? -38.656 -29.469 -11.156 1 86.19 236 ASP B N 1
ATOM 5835 C CA . ASP B 1 236 ? -37.531 -28.594 -11.516 1 86.19 236 ASP B CA 1
ATOM 5836 C C . ASP B 1 236 ? -36.969 -27.891 -10.281 1 86.19 236 ASP B C 1
ATOM 5838 O O . ASP B 1 236 ? -35.75 -27.75 -10.141 1 86.19 236 ASP B O 1
ATOM 5842 N N . PHE B 1 237 ? -37.875 -27.469 -9.469 1 89.94 237 PHE B N 1
ATOM 5843 C CA . PHE B 1 237 ? -37.438 -26.812 -8.242 1 89.94 237 PHE B CA 1
ATOM 5844 C C . PHE B 1 237 ? -36.625 -27.766 -7.387 1 89.94 237 PHE B C 1
ATOM 5846 O O . PHE B 1 237 ? -35.5 -27.422 -6.965 1 89.94 237 PHE B O 1
ATOM 5853 N N . SER B 1 238 ? -37.125 -28.938 -7.145 1 86.81 238 SER B N 1
ATOM 5854 C CA . SER B 1 238 ? -36.438 -29.922 -6.324 1 86.81 238 SER B CA 1
ATOM 5855 C C . SER B 1 238 ? -35.094 -30.297 -6.934 1 86.81 238 SER B C 1
ATOM 5857 O O . SER B 1 238 ? -34.094 -30.469 -6.215 1 86.81 238 SER B O 1
ATOM 5859 N N . TYR B 1 239 ? -35.062 -30.406 -8.188 1 83.06 239 TYR B N 1
ATOM 5860 C CA . TYR B 1 239 ? -33.844 -30.75 -8.898 1 83.06 239 TYR B CA 1
ATOM 5861 C C . TYR B 1 239 ? -32.781 -29.672 -8.688 1 83.06 239 TYR B C 1
ATOM 5863 O O . TYR B 1 239 ? -31.641 -29.984 -8.344 1 83.06 239 TYR B O 1
ATOM 5871 N N . ASN B 1 240 ? -33.125 -28.5 -8.891 1 87 240 ASN B N 1
ATOM 5872 C CA . ASN B 1 240 ? -32.188 -27.406 -8.797 1 87 240 ASN B CA 1
ATOM 5873 C C . ASN B 1 240 ? -31.75 -27.156 -7.352 1 87 240 ASN B C 1
ATOM 5875 O O . ASN B 1 240 ? -30.609 -26.75 -7.094 1 87 240 ASN B O 1
ATOM 5879 N N . LEU B 1 241 ? -32.656 -27.344 -6.445 1 86.81 241 LEU B N 1
ATOM 5880 C CA . LEU B 1 241 ? -32.312 -27.234 -5.031 1 86.81 241 LEU B CA 1
ATOM 5881 C C . LEU B 1 241 ? -31.266 -28.266 -4.656 1 86.81 241 LEU B C 1
ATOM 5883 O O . LEU B 1 241 ? -30.281 -27.938 -3.992 1 86.81 241 LEU B O 1
ATOM 5887 N N . LEU B 1 242 ? -31.5 -29.5 -5.074 1 83.5 242 LEU B N 1
ATOM 5888 C CA . LEU B 1 242 ? -30.547 -30.562 -4.812 1 83.5 242 LEU B CA 1
ATOM 5889 C C . LEU B 1 242 ? -29.219 -30.297 -5.504 1 83.5 242 LEU B C 1
ATOM 5891 O O . LEU B 1 242 ? -28.156 -30.5 -4.918 1 83.5 242 LEU B O 1
ATOM 5895 N N . LYS B 1 243 ? -29.297 -29.859 -6.676 1 82.12 243 LYS B N 1
ATOM 5896 C CA . LYS B 1 243 ? -28.094 -29.531 -7.434 1 82.12 243 LYS B CA 1
ATOM 5897 C C . LYS B 1 243 ? -27.281 -28.453 -6.727 1 82.12 243 LYS B C 1
ATOM 5899 O O . LYS B 1 243 ? -26.062 -28.547 -6.637 1 82.12 243 LYS B O 1
ATOM 5904 N N . GLN B 1 244 ? -27.953 -27.406 -6.301 1 88.12 244 GLN B N 1
ATOM 5905 C CA . GLN B 1 244 ? -27.266 -26.344 -5.586 1 88.12 244 GLN B CA 1
ATOM 5906 C C . GLN B 1 244 ? -26.531 -26.891 -4.355 1 88.12 244 GLN B C 1
ATOM 5908 O O . GLN B 1 244 ? -25.406 -26.484 -4.074 1 88.12 244 GLN B O 1
ATOM 5913 N N . GLN B 1 245 ? -27.141 -27.781 -3.678 1 84.44 245 GLN B N 1
ATOM 5914 C CA . GLN B 1 245 ? -26.531 -28.391 -2.506 1 84.44 245 GLN B CA 1
ATOM 5915 C C . GLN B 1 245 ? -25.266 -29.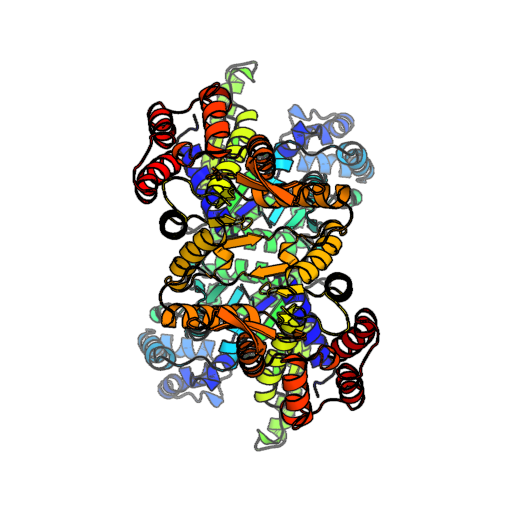156 -2.887 1 84.44 245 GLN B C 1
ATOM 5917 O O . GLN B 1 245 ? -24.25 -29.094 -2.178 1 84.44 245 GLN B O 1
ATOM 5922 N N . PHE B 1 246 ? -25.359 -29.828 -3.959 1 79.88 246 PHE B N 1
ATOM 5923 C CA . PHE B 1 246 ? -24.203 -30.578 -4.422 1 79.88 246 PHE B CA 1
ATOM 5924 C C . PHE B 1 246 ? -23.078 -29.641 -4.82 1 79.88 246 PHE B C 1
ATOM 5926 O O . PHE B 1 246 ? -21.906 -29.906 -4.527 1 79.88 246 PHE B O 1
ATOM 5933 N N . VAL B 1 247 ? -23.438 -28.578 -5.449 1 85.25 247 VAL B N 1
ATOM 5934 C CA . VAL B 1 247 ? -22.438 -27.609 -5.871 1 85.25 247 VAL B CA 1
ATOM 5935 C C . VAL B 1 247 ? -21.75 -27 -4.648 1 85.25 247 VAL B C 1
ATOM 5937 O O . VAL B 1 247 ? -20.531 -26.844 -4.625 1 85.25 247 VAL B O 1
ATOM 5940 N N . ILE B 1 248 ? -22.547 -26.688 -3.666 1 88.38 248 ILE B N 1
ATOM 5941 C CA . ILE B 1 248 ? -22.031 -26.109 -2.43 1 88.38 248 ILE B CA 1
ATOM 5942 C C . ILE B 1 248 ? -21.031 -27.078 -1.796 1 88.38 248 ILE B C 1
ATOM 5944 O O . ILE B 1 248 ? -19.938 -26.672 -1.399 1 88.38 248 ILE B O 1
ATOM 5948 N N . LYS B 1 249 ? -21.375 -28.312 -1.791 1 82.31 249 LYS B N 1
ATOM 5949 C CA . LYS B 1 249 ? -20.484 -29.328 -1.226 1 82.31 249 LYS B CA 1
ATOM 5950 C C . LYS B 1 249 ? -19.219 -29.469 -2.062 1 82.31 249 LYS B C 1
ATOM 5952 O O . LYS B 1 249 ? -18.109 -29.625 -1.519 1 82.31 249 LYS B O 1
ATOM 5957 N N . ASP B 1 250 ? -19.453 -29.391 -3.289 1 83.69 250 ASP B N 1
ATOM 5958 C CA . ASP B 1 250 ? -18.312 -29.531 -4.191 1 83.69 250 ASP B CA 1
ATOM 5959 C C . ASP B 1 250 ? -17.328 -28.375 -4.008 1 83.69 250 ASP B C 1
ATOM 5961 O O . ASP B 1 250 ? -16.109 -28.594 -3.963 1 83.69 250 ASP B O 1
ATOM 5965 N N . LEU B 1 251 ? -17.797 -27.188 -3.934 1 89.31 251 LEU B N 1
ATOM 5966 C CA . LEU B 1 251 ? -16.953 -26 -3.805 1 89.31 251 LEU B CA 1
ATOM 5967 C C . LEU B 1 251 ? -16.203 -26.016 -2.475 1 89.31 251 LEU B C 1
ATOM 5969 O O . LEU B 1 251 ? -15.102 -25.484 -2.377 1 89.31 251 LEU B O 1
ATOM 5973 N N . ALA B 1 252 ? -16.812 -26.656 -1.528 1 86.69 252 ALA B N 1
ATOM 5974 C CA . ALA B 1 252 ? -16.156 -26.766 -0.225 1 86.69 252 ALA B CA 1
ATOM 5975 C C . ALA B 1 252 ? -14.859 -27.562 -0.332 1 86.69 252 ALA B C 1
ATOM 5977 O O . ALA B 1 252 ? -13.914 -27.312 0.412 1 86.69 252 ALA B O 1
ATOM 5978 N N . ARG B 1 253 ? -14.875 -28.453 -1.306 1 82.19 253 ARG B N 1
ATOM 5979 C CA . ARG B 1 253 ? -13.664 -29.234 -1.523 1 82.19 253 ARG B CA 1
ATOM 5980 C C . ARG B 1 253 ? -12.5 -28.344 -1.936 1 82.19 253 ARG B C 1
ATOM 5982 O O . ARG B 1 253 ? -11.336 -28.688 -1.724 1 82.19 253 ARG B O 1
ATOM 5989 N N . PHE B 1 254 ? -12.828 -27.234 -2.555 1 84.56 254 PHE B N 1
ATOM 5990 C CA . PHE B 1 254 ? -11.812 -26.297 -3.023 1 84.56 254 PHE B CA 1
ATOM 5991 C C . PHE B 1 254 ? -11.609 -25.172 -2.014 1 84.56 254 PHE B C 1
ATOM 5993 O O . PHE B 1 254 ? -11.016 -24.141 -2.338 1 84.56 254 PHE B O 1
ATOM 6000 N N . SER B 1 255 ? -12.141 -25.344 -0.801 1 89.12 255 SER B N 1
ATOM 6001 C CA . SER B 1 255 ? -12.062 -24.359 0.265 1 89.12 255 SER B CA 1
ATOM 6002 C C . SER B 1 255 ? -12.75 -23.062 -0.136 1 89.12 255 SER B C 1
ATOM 6004 O O . SER B 1 255 ? -12.273 -21.969 0.182 1 89.12 255 SER B O 1
ATOM 6006 N N . ILE B 1 256 ? -13.781 -23.172 -0.865 1 92.81 256 ILE B N 1
ATOM 6007 C CA . ILE B 1 256 ? -14.648 -22.062 -1.19 1 92.81 256 ILE B CA 1
ATOM 6008 C C . ILE B 1 256 ? -15.969 -22.188 -0.433 1 92.81 256 ILE B C 1
ATOM 6010 O O . ILE B 1 256 ? -16.75 -23.109 -0.704 1 92.81 256 ILE B O 1
ATOM 6014 N N . LYS B 1 257 ? -16.109 -21.359 0.497 1 94.5 257 LYS B N 1
ATOM 6015 C CA . LYS B 1 257 ? -17.344 -21.375 1.281 1 94.5 257 LYS B CA 1
ATOM 6016 C C . LYS B 1 257 ? -18.453 -20.578 0.585 1 94.5 257 LYS B C 1
ATOM 6018 O O . LYS B 1 257 ? -18.281 -19.391 0.289 1 94.5 257 LYS B O 1
ATOM 6023 N N . VAL B 1 258 ? -19.578 -21.234 0.349 1 94.31 258 VAL B N 1
ATOM 6024 C CA . VAL B 1 258 ? -20.688 -20.578 -0.327 1 94.31 258 VAL B CA 1
ATOM 6025 C C . VAL B 1 258 ? -21.609 -19.938 0.704 1 94.31 258 VAL B C 1
ATOM 6027 O O . VAL B 1 258 ? -22 -20.562 1.683 1 94.31 258 VAL B O 1
ATOM 6030 N N . VAL B 1 259 ? -21.844 -18.688 0.524 1 95.81 259 VAL B N 1
ATOM 6031 C CA . VAL B 1 259 ? -22.797 -17.953 1.343 1 95.81 259 VAL B CA 1
ATOM 6032 C C . VAL B 1 259 ? -24.047 -17.641 0.522 1 95.81 259 VAL B C 1
ATOM 6034 O O . VAL B 1 259 ? -23.953 -17.078 -0.568 1 95.81 259 VAL B O 1
ATOM 6037 N N . LEU B 1 260 ? -25.203 -18.016 1.052 1 94.81 260 LEU B N 1
ATOM 6038 C CA . LEU B 1 260 ? -26.453 -17.922 0.301 1 94.81 260 LEU B CA 1
ATOM 6039 C C . LEU B 1 260 ? -27.156 -16.609 0.606 1 94.81 260 LEU B C 1
ATOM 6041 O O . LEU B 1 260 ? -27.078 -16.094 1.729 1 94.81 260 LEU B O 1
ATOM 6045 N N . ILE B 1 261 ? -27.75 -16.094 -0.429 1 94.75 261 ILE B N 1
ATOM 6046 C CA . ILE B 1 261 ? -28.609 -14.922 -0.289 1 94.75 261 ILE B CA 1
ATOM 6047 C C . ILE B 1 261 ? -29.984 -15.219 -0.867 1 94.75 261 ILE B C 1
ATOM 6049 O O . ILE B 1 261 ? -30.141 -16.125 -1.696 1 94.75 261 ILE B O 1
ATOM 6053 N N . ASP B 1 262 ? -30.969 -14.492 -0.485 1 92.19 262 ASP B N 1
ATOM 6054 C CA . ASP B 1 262 ? -32.344 -14.734 -0.94 1 92.19 262 ASP B CA 1
ATOM 6055 C C . ASP B 1 262 ? -32.625 -13.953 -2.221 1 92.19 262 ASP B C 1
ATOM 6057 O O . ASP B 1 262 ? -33.312 -14.461 -3.119 1 92.19 262 ASP B O 1
ATOM 6061 N N . ALA B 1 263 ? -32.125 -12.75 -2.234 1 91.38 263 ALA B N 1
ATOM 6062 C CA . ALA B 1 263 ? -32.344 -11.867 -3.377 1 91.38 263 ALA B CA 1
ATOM 6063 C C . ALA B 1 263 ? -31.047 -11.141 -3.742 1 91.38 263 ALA B C 1
ATOM 6065 O O . ALA B 1 263 ? -30.156 -10.969 -2.898 1 91.38 263 ALA B O 1
ATOM 6066 N N . TRP B 1 264 ? -30.953 -10.781 -4.957 1 88.62 264 TRP B N 1
ATOM 6067 C CA . TRP B 1 264 ? -29.734 -10.141 -5.445 1 88.62 264 TRP B CA 1
ATOM 6068 C C . TRP B 1 264 ? -29.469 -8.836 -4.703 1 88.62 264 TRP B C 1
ATOM 6070 O O . TRP B 1 264 ? -28.312 -8.438 -4.535 1 88.62 264 TRP B O 1
ATOM 6080 N N . ASN B 1 265 ? -30.516 -8.219 -4.277 1 91.38 265 ASN B N 1
ATOM 6081 C CA . ASN B 1 265 ? -30.344 -7.004 -3.494 1 91.38 265 ASN B CA 1
ATOM 6082 C C . ASN B 1 265 ? -29.562 -7.27 -2.209 1 91.38 265 ASN B C 1
ATOM 6084 O O . ASN B 1 265 ? -28.969 -6.352 -1.637 1 91.38 265 ASN B O 1
ATOM 6088 N N . ASP B 1 266 ? -29.641 -8.547 -1.771 1 93.88 266 ASP B N 1
ATOM 6089 C CA . ASP B 1 266 ? -28.891 -8.93 -0.583 1 93.88 266 ASP B CA 1
ATOM 6090 C C . ASP B 1 266 ? -27.391 -8.805 -0.822 1 93.88 266 ASP B C 1
ATOM 6092 O O . ASP B 1 266 ? -26.625 -8.484 0.097 1 93.88 266 ASP B O 1
ATOM 6096 N N . LEU B 1 267 ? -26.984 -9.039 -2.041 1 95.19 267 LEU B N 1
ATOM 6097 C CA . LEU B 1 267 ? -25.578 -8.898 -2.373 1 95.19 267 LEU B CA 1
ATOM 6098 C C . LEU B 1 267 ? -25.109 -7.461 -2.156 1 95.19 267 LEU B C 1
ATOM 6100 O O . LEU B 1 267 ? -24.062 -7.23 -1.541 1 95.19 267 LEU B O 1
ATOM 6104 N N . THR B 1 268 ? -25.906 -6.562 -2.658 1 95.75 268 THR B N 1
ATOM 6105 C CA . THR B 1 268 ? -25.578 -5.148 -2.494 1 95.75 268 THR B CA 1
ATOM 6106 C C . THR B 1 268 ? -25.5 -4.781 -1.016 1 95.75 268 THR B C 1
ATOM 6108 O O . THR B 1 268 ? -24.562 -4.105 -0.591 1 95.75 268 THR B O 1
ATOM 6111 N N . ARG B 1 269 ? -26.469 -5.305 -0.272 1 94.69 269 ARG B N 1
ATOM 6112 C CA . ARG B 1 269 ? -26.5 -5.027 1.16 1 94.69 269 ARG B CA 1
ATOM 6113 C C . ARG B 1 269 ? -25.25 -5.574 1.85 1 94.69 269 ARG B C 1
ATOM 6115 O O . ARG B 1 269 ? -24.703 -4.93 2.74 1 94.69 269 ARG B O 1
ATOM 6122 N N . ILE B 1 270 ? -24.844 -6.727 1.451 1 96.44 270 ILE B N 1
ATOM 6123 C CA . ILE B 1 270 ? -23.656 -7.355 2.029 1 96.44 270 ILE B CA 1
ATOM 6124 C C . ILE B 1 270 ? -22.422 -6.52 1.717 1 96.44 270 ILE B C 1
ATOM 6126 O O . ILE B 1 270 ? -21.625 -6.23 2.607 1 96.44 270 ILE B O 1
ATOM 6130 N N . LEU B 1 271 ? -22.25 -6.105 0.487 1 96.81 271 LEU B N 1
ATOM 6131 C CA . LEU B 1 271 ? -21.094 -5.309 0.082 1 96.81 271 LEU B CA 1
ATOM 6132 C C . LEU B 1 271 ? -21.094 -3.961 0.793 1 96.81 271 LEU B C 1
ATOM 6134 O O . LEU B 1 271 ? -20.031 -3.471 1.191 1 96.81 271 LEU B O 1
ATOM 6138 N N . GLU B 1 272 ? -22.266 -3.402 0.947 1 93.56 272 GLU B N 1
ATOM 6139 C CA . GLU B 1 272 ? -22.391 -2.148 1.685 1 93.56 272 GLU B CA 1
ATOM 6140 C C . GLU B 1 272 ? -21.969 -2.324 3.143 1 93.56 272 GLU B C 1
ATOM 6142 O O . GLU B 1 272 ? -21.312 -1.451 3.715 1 93.56 272 GLU B O 1
ATOM 6147 N N . GLU B 1 273 ? -22.406 -3.479 3.682 1 93.12 273 GLU B N 1
ATOM 6148 C CA . GLU B 1 273 ? -22.031 -3.756 5.066 1 93.12 273 GLU B CA 1
ATOM 6149 C C . GLU B 1 273 ? -20.531 -3.928 5.207 1 93.12 273 GLU B C 1
ATOM 6151 O O . GLU B 1 273 ? -19.938 -3.447 6.176 1 93.12 273 GLU B O 1
ATOM 6156 N N . ILE B 1 274 ? -19.922 -4.586 4.289 1 95.12 274 ILE B N 1
ATOM 6157 C CA . ILE B 1 274 ? -18.484 -4.734 4.281 1 95.12 274 ILE B CA 1
ATOM 6158 C C . ILE B 1 274 ? -17.812 -3.359 4.25 1 95.12 274 ILE B C 1
ATOM 6160 O O . ILE B 1 274 ? -16.891 -3.086 5.023 1 95.12 274 ILE B O 1
ATOM 6164 N N . THR B 1 275 ? -18.312 -2.488 3.369 1 93.38 275 THR B N 1
ATOM 6165 C CA . THR B 1 275 ? -17.781 -1.138 3.223 1 93.38 275 THR B CA 1
ATOM 6166 C C . THR B 1 275 ? -17.938 -0.356 4.523 1 93.38 275 THR B C 1
ATOM 6168 O O . THR B 1 275 ? -16.984 0.287 4.98 1 93.38 275 THR B O 1
ATOM 6171 N N . LYS B 1 276 ? -19.094 -0.487 5.039 1 90.19 276 LYS B N 1
ATOM 6172 C CA . LYS B 1 276 ? -19.391 0.219 6.285 1 90.19 276 LYS B CA 1
ATOM 6173 C C . LYS B 1 276 ? -18.453 -0.219 7.402 1 90.19 276 LYS B C 1
ATOM 6175 O O . LYS B 1 276 ? -17.859 0.618 8.086 1 90.19 276 LYS B O 1
ATOM 6180 N N . ARG B 1 277 ? -18.328 -1.47 7.598 1 90.75 277 ARG B N 1
ATOM 6181 C CA . ARG B 1 277 ? -17.484 -1.998 8.664 1 90.75 277 ARG B CA 1
ATOM 6182 C C . ARG B 1 277 ? -16.031 -1.634 8.438 1 90.75 277 ARG B C 1
ATOM 6184 O O . ARG B 1 277 ? -15.312 -1.291 9.383 1 90.75 277 ARG B O 1
ATOM 6191 N N . PHE B 1 278 ? -15.656 -1.724 7.266 1 92.88 278 PHE B N 1
ATOM 6192 C CA . PHE B 1 278 ? -14.281 -1.356 6.941 1 92.88 278 PHE B CA 1
ATOM 6193 C C . PHE B 1 278 ? -14.031 0.113 7.25 1 92.88 278 PHE B C 1
ATOM 6195 O O . PHE B 1 278 ? -13.023 0.455 7.875 1 92.88 278 PHE B O 1
ATOM 6202 N N . ARG B 1 279 ? -14.898 0.946 6.891 1 91.38 279 ARG B N 1
ATOM 6203 C CA . ARG B 1 279 ? -14.75 2.387 7.062 1 91.38 279 ARG B CA 1
ATOM 6204 C C . ARG B 1 279 ? -14.883 2.781 8.531 1 91.38 279 ARG B C 1
ATOM 6206 O O . ARG B 1 279 ? -14.273 3.756 8.969 1 91.38 279 ARG B O 1
ATOM 6213 N N . CYS B 1 280 ? -15.695 2.055 9.266 1 91.12 280 CYS B N 1
ATOM 6214 C CA . CYS B 1 280 ? -16 2.416 10.641 1 91.12 280 CYS B CA 1
ATOM 6215 C C . CYS B 1 280 ? -14.797 2.225 11.547 1 91.12 280 CYS B C 1
ATOM 6217 O O . CYS B 1 280 ? -14.812 2.623 12.711 1 91.12 280 CYS B O 1
ATOM 6219 N N . LYS B 1 281 ? -13.766 1.721 11.016 1 90.56 281 LYS B N 1
ATOM 6220 C CA . LYS B 1 281 ? -12.523 1.638 11.773 1 90.56 281 LYS B CA 1
ATOM 6221 C C . LYS B 1 281 ? -11.773 2.965 11.742 1 90.56 281 LYS B C 1
ATOM 6223 O O . LYS B 1 281 ? -10.836 3.172 12.523 1 90.56 281 LYS B O 1
ATOM 6228 N N . ASN B 1 282 ? -12.172 3.805 10.945 1 94 282 ASN B N 1
ATOM 6229 C CA . ASN B 1 282 ? -11.562 5.121 10.812 1 94 282 ASN B CA 1
ATOM 6230 C C . ASN B 1 282 ? -12.484 6.223 11.336 1 94 282 ASN B C 1
ATOM 6232 O O . ASN B 1 282 ? -13.617 6.363 10.859 1 94 282 ASN B O 1
ATOM 6236 N N . VAL B 1 283 ? -11.984 6.957 12.305 1 96.06 283 VAL B N 1
ATOM 6237 C CA . VAL B 1 283 ? -12.781 7.988 12.969 1 96.06 283 VAL B CA 1
ATOM 6238 C C . VAL B 1 283 ? -12.297 9.367 12.539 1 96.06 283 VAL B C 1
ATOM 6240 O O . VAL B 1 283 ? -11.094 9.656 12.586 1 96.06 283 VAL B O 1
ATOM 6243 N N . PHE B 1 284 ? -13.203 10.18 12.094 1 96.38 284 PHE B N 1
ATOM 6244 C CA . PHE B 1 284 ? -12.938 11.57 11.75 1 96.38 284 PHE B CA 1
ATOM 6245 C C . PHE B 1 284 ? -13.398 12.5 12.867 1 96.38 284 PHE B C 1
ATOM 6247 O O . PHE B 1 284 ? -14.516 12.359 13.375 1 96.38 284 PHE B O 1
ATOM 6254 N N . LEU B 1 285 ? -12.578 13.367 13.281 1 95.69 285 LEU B N 1
ATOM 6255 C CA . LEU B 1 285 ? -12.969 14.375 14.273 1 95.69 285 LEU B CA 1
ATOM 6256 C C . LEU B 1 285 ? -13.172 15.734 13.609 1 95.69 285 LEU B C 1
ATOM 6258 O O . LEU B 1 285 ? -12.234 16.312 13.07 1 95.69 285 LEU B O 1
ATOM 6262 N N . SER B 1 286 ? -14.359 16.188 13.641 1 95.56 286 SER B N 1
ATOM 6263 C CA . SER B 1 286 ? -14.711 17.531 13.18 1 95.56 286 SER B CA 1
ATOM 6264 C C . SER B 1 286 ? -14.914 18.484 14.352 1 95.56 286 SER B C 1
ATOM 6266 O O . SER B 1 286 ? -15.656 18.172 15.281 1 95.56 286 SER B O 1
ATOM 6268 N N . GLY B 1 287 ? -14.195 19.531 14.383 1 94.12 287 GLY B N 1
ATOM 6269 C CA . GLY B 1 287 ? -14.367 20.5 15.453 1 94.12 287 GLY B CA 1
ATOM 6270 C C . GLY B 1 287 ? -13.445 21.703 15.32 1 94.12 287 GLY B C 1
ATOM 6271 O O . GLY B 1 287 ? -12.43 21.641 14.633 1 94.12 287 GLY B O 1
ATOM 6272 N N . SER B 1 288 ? -13.859 22.797 15.906 1 94.06 288 SER B N 1
ATOM 6273 C CA . SER B 1 288 ? -13.086 24.016 16.047 1 94.06 288 SER B CA 1
ATOM 6274 C C . SER B 1 288 ? -13.508 24.797 17.297 1 94.06 288 SER B C 1
ATOM 6276 O O . SER B 1 288 ? -14.648 24.672 17.75 1 94.06 288 SER B O 1
ATOM 6278 N N . ALA B 1 289 ? -12.578 25.5 17.859 1 94.62 289 ALA B N 1
ATOM 6279 C CA . ALA B 1 289 ? -12.93 26.25 19.062 1 94.62 289 ALA B CA 1
ATOM 6280 C C . ALA B 1 289 ? -12.031 27.469 19.234 1 94.62 289 ALA B C 1
ATOM 6282 O O . ALA B 1 289 ? -10.805 27.344 19.234 1 94.62 289 ALA B O 1
ATOM 6283 N N . HIS B 1 290 ? -12.633 28.578 19.266 1 93.12 290 HIS B N 1
ATOM 6284 C CA . HIS B 1 290 ? -11.977 29.781 19.766 1 93.12 290 HIS B CA 1
ATOM 6285 C C . HIS B 1 290 ? -12.391 30.078 21.203 1 93.12 290 HIS B C 1
ATOM 6287 O O . HIS B 1 290 ? -11.602 30.625 21.969 1 93.12 290 HIS B O 1
ATOM 6293 N N . GLU B 1 291 ? -13.609 29.75 21.453 1 93.62 291 GLU B N 1
ATOM 6294 C CA . GLU B 1 291 ? -14.18 29.812 22.781 1 93.62 291 GLU B CA 1
ATOM 6295 C C . GLU B 1 291 ? -14.43 28.422 23.344 1 93.62 291 GLU B C 1
ATOM 6297 O O . GLU B 1 291 ? -15.016 27.562 22.672 1 93.62 291 GLU B O 1
ATOM 6302 N N . PHE B 1 292 ? -14.055 28.156 24.625 1 94.25 292 PHE B N 1
ATOM 6303 C CA . PHE B 1 292 ? -14.062 26.812 25.188 1 94.25 292 PHE B CA 1
ATOM 6304 C C . PHE B 1 292 ? -15.117 26.672 26.281 1 94.25 292 PHE B C 1
ATOM 6306 O O . PHE B 1 292 ? -15.234 25.625 26.906 1 94.25 292 PHE B O 1
ATOM 6313 N N . GLY B 1 293 ? -15.805 27.734 26.516 1 89.88 293 GLY B N 1
ATOM 6314 C CA . GLY B 1 293 ? -16.891 27.703 27.484 1 89.88 293 GLY B CA 1
ATOM 6315 C C . GLY B 1 293 ? -16.406 27.516 28.922 1 89.88 293 GLY B C 1
ATOM 6316 O O . GLY B 1 293 ? -15.344 28 29.297 1 89.88 293 GLY B O 1
ATOM 6317 N N . SER B 1 294 ? -17.234 26.797 29.719 1 90.44 294 SER B N 1
ATOM 6318 C CA . SER B 1 294 ? -16.969 26.656 31.141 1 90.44 294 SER B CA 1
ATOM 6319 C C . SER B 1 294 ? -15.812 25.672 31.391 1 90.44 294 SER B C 1
ATOM 6321 O O . SER B 1 294 ? -15.211 25.688 32.469 1 90.44 294 SER B O 1
ATOM 6323 N N . TRP B 1 295 ? -15.508 24.859 30.422 1 94.06 295 TRP B N 1
ATOM 6324 C CA . TRP B 1 295 ? -14.477 23.828 30.578 1 94.06 295 TRP B CA 1
ATOM 6325 C C . TRP B 1 295 ? -13.086 24.453 30.531 1 94.06 295 TRP B C 1
ATOM 6327 O O . TRP B 1 295 ? -12.156 23.953 31.188 1 94.06 295 TRP B O 1
ATOM 6337 N N . GLY B 1 296 ? -13 25.594 29.844 1 93.81 296 GLY B N 1
ATOM 6338 C CA . GLY B 1 296 ? -11.695 26.188 29.625 1 93.81 296 GLY B CA 1
ATOM 6339 C C . GLY B 1 296 ? -10.867 25.453 28.594 1 93.81 296 GLY B C 1
ATOM 6340 O O . GLY B 1 296 ? -11.188 24.328 28.234 1 93.81 296 GLY B O 1
ATOM 6341 N N . GLN B 1 297 ? -9.82 26.078 28.125 1 93.31 297 GLN B N 1
ATOM 6342 C CA . GLN B 1 297 ? -8.992 25.562 27.047 1 93.31 297 GLN B CA 1
ATOM 6343 C C . GLN B 1 297 ? -8.164 24.359 27.5 1 93.31 297 GLN B C 1
ATOM 6345 O O . GLN B 1 297 ? -8.117 23.328 26.828 1 93.31 297 GLN B O 1
ATOM 6350 N N . THR B 1 298 ? -7.57 24.422 28.625 1 91.94 298 THR B N 1
ATOM 6351 C CA . THR B 1 298 ? -6.664 23.391 29.125 1 91.94 298 THR B CA 1
ATOM 6352 C C . THR B 1 298 ? -7.402 22.078 29.344 1 91.94 298 THR B C 1
ATOM 6354 O O . THR B 1 298 ? -6.957 21.031 28.875 1 91.94 298 THR B O 1
ATOM 6357 N N . ALA B 1 299 ? -8.5 22.156 30 1 94.31 299 ALA B N 1
ATOM 6358 C CA . ALA B 1 299 ? -9.281 20.953 30.266 1 94.31 299 ALA B CA 1
ATOM 6359 C C . ALA B 1 299 ? -9.789 20.328 28.969 1 94.31 299 ALA B C 1
ATOM 6361 O O . ALA B 1 299 ? -9.82 19.109 28.828 1 94.31 299 ALA B O 1
ATOM 6362 N N . THR B 1 300 ? -10.188 21.141 28.078 1 95.19 300 THR B N 1
ATOM 6363 C CA . THR B 1 300 ? -10.68 20.672 26.781 1 95.19 300 THR B CA 1
ATOM 6364 C C . THR B 1 300 ? -9.562 19.984 26.016 1 95.19 300 THR B C 1
ATOM 6366 O O . THR B 1 300 ? -9.773 18.906 25.453 1 95.19 300 THR B O 1
ATOM 6369 N N . GLU B 1 301 ? -8.422 20.578 25.984 1 93.5 301 GLU B N 1
ATOM 6370 C CA . GLU B 1 301 ? -7.281 20.016 25.281 1 93.5 301 GLU B CA 1
ATOM 6371 C C . GLU B 1 301 ? -6.852 18.688 25.891 1 93.5 301 GLU B C 1
ATOM 6373 O O . GLU B 1 301 ? -6.473 17.766 25.188 1 93.5 301 GLU B O 1
ATOM 6378 N N . LEU B 1 302 ? -6.883 18.578 27.156 1 93.44 302 LEU B N 1
ATOM 6379 C CA . LEU B 1 302 ? -6.566 17.328 27.828 1 93.44 302 LEU B CA 1
ATOM 6380 C C . LEU B 1 302 ? -7.539 16.234 27.438 1 93.44 302 LEU B C 1
ATOM 6382 O O . LEU B 1 302 ? -7.133 15.094 27.188 1 93.44 302 LEU B O 1
ATOM 6386 N N . PHE B 1 303 ? -8.781 16.594 27.438 1 95.56 303 PHE B N 1
ATOM 6387 C CA . PHE B 1 303 ? -9.805 15.648 27 1 95.56 303 PHE B CA 1
ATOM 6388 C C . PHE B 1 303 ? -9.531 15.156 25.578 1 95.56 303 PHE B C 1
ATOM 6390 O O . PHE B 1 303 ? -9.57 13.953 25.328 1 95.56 303 PHE B O 1
ATOM 6397 N N . LEU B 1 304 ? -9.25 16.062 24.703 1 95.81 304 LEU B N 1
ATOM 6398 C CA . LEU B 1 304 ? -9.023 15.719 23.312 1 95.81 304 LEU B CA 1
ATOM 6399 C C . LEU B 1 304 ? -7.805 14.812 23.156 1 95.81 304 LEU B C 1
ATOM 6401 O O . LEU B 1 304 ? -7.832 13.852 22.391 1 95.81 304 LEU B O 1
ATOM 6405 N N . SER B 1 305 ? -6.777 15.141 23.844 1 94.44 305 SER B N 1
ATOM 6406 C CA . SER B 1 305 ? -5.582 14.305 23.828 1 94.44 305 SER B CA 1
ATOM 6407 C C . SER B 1 305 ? -5.898 12.883 24.297 1 94.44 305 SER B C 1
ATOM 6409 O O . SER B 1 305 ? -5.5 11.914 23.641 1 94.44 305 SER B O 1
ATOM 6411 N N . LYS B 1 306 ? -6.656 12.781 25.328 1 95.5 306 LYS B N 1
ATOM 6412 C CA . LYS B 1 306 ? -7.027 11.469 25.859 1 95.5 306 LYS B CA 1
ATOM 6413 C C . LYS B 1 306 ? -7.934 10.719 24.891 1 95.5 306 LYS B C 1
ATOM 6415 O O . LYS B 1 306 ? -7.844 9.5 24.766 1 95.5 306 LYS B O 1
ATOM 6420 N N . LEU B 1 307 ? -8.82 11.453 24.312 1 96.31 307 LEU B N 1
ATOM 6421 C CA . LEU B 1 307 ? -9.695 10.844 23.312 1 96.31 307 LEU B CA 1
ATOM 6422 C C . LEU B 1 307 ? -8.883 10.203 22.188 1 96.31 307 LEU B C 1
ATOM 6424 O O . LEU B 1 307 ? -9.133 9.062 21.812 1 96.31 307 LEU B O 1
ATOM 6428 N N . GLY B 1 308 ? -7.918 10.969 21.672 1 94.94 308 GLY B N 1
ATOM 6429 C CA . GLY B 1 308 ? -7.035 10.422 20.656 1 94.94 308 GLY B CA 1
ATOM 6430 C C . GLY B 1 308 ? -6.32 9.164 21.109 1 94.94 308 GLY B C 1
ATOM 6431 O O . GLY B 1 308 ? -6.254 8.18 20.359 1 94.94 308 GLY B O 1
ATOM 6432 N N . GLU B 1 309 ? -5.852 9.203 22.281 1 93.88 309 GLU B N 1
ATOM 6433 C CA . GLU B 1 309 ? -5.145 8.062 22.859 1 93.88 309 GLU B CA 1
ATOM 6434 C C . GLU B 1 309 ? -6.047 6.836 22.938 1 93.88 309 GLU B C 1
ATOM 6436 O O . GLU B 1 309 ? -5.656 5.746 22.516 1 93.88 309 GLU B O 1
ATOM 6441 N N . VAL B 1 310 ? -7.203 7.035 23.422 1 94.81 310 VAL B N 1
ATOM 6442 C CA . VAL B 1 310 ? -8.141 5.938 23.656 1 94.81 310 VAL B CA 1
ATOM 6443 C C . VAL B 1 310 ? -8.555 5.32 22.312 1 94.81 310 VAL B C 1
ATOM 6445 O O . VAL B 1 310 ? -8.633 4.094 22.188 1 94.81 310 VAL B O 1
ATOM 6448 N N . LEU B 1 311 ? -8.805 6.133 21.359 1 95.25 311 LEU B N 1
ATOM 6449 C CA . LEU B 1 311 ? -9.219 5.617 20.047 1 95.25 311 LEU B CA 1
ATOM 6450 C C . LEU B 1 311 ? -8.125 4.742 19.453 1 95.25 311 LEU B C 1
ATOM 6452 O O . LEU B 1 311 ? -8.414 3.662 18.922 1 95.25 311 LEU B O 1
ATOM 6456 N N . ILE B 1 312 ? -6.898 5.199 19.531 1 93.44 312 ILE B N 1
ATOM 6457 C CA . ILE B 1 312 ? -5.777 4.426 19.016 1 93.44 312 ILE B CA 1
ATOM 6458 C C . ILE B 1 312 ? -5.633 3.129 19.812 1 93.44 312 ILE B C 1
ATOM 6460 O O . ILE B 1 312 ? -5.395 2.064 19.234 1 93.44 312 ILE B O 1
ATOM 6464 N N . GLN B 1 313 ? -5.816 3.229 21.094 1 91.44 313 GLN B N 1
ATOM 6465 C CA . GLN B 1 313 ? -5.73 2.053 21.953 1 91.44 313 GLN B CA 1
ATOM 6466 C C . GLN B 1 313 ? -6.754 0.998 21.547 1 91.44 313 GLN B C 1
ATOM 6468 O O . GLN B 1 313 ? -6.477 -0.201 21.609 1 91.44 313 GLN B O 1
ATOM 6473 N N . GLU B 1 314 ? -7.844 1.464 21.109 1 91.75 314 GLU B N 1
ATOM 6474 C CA . GLU B 1 314 ? -8.93 0.558 20.75 1 91.75 314 GLU B CA 1
ATOM 6475 C C . GLU B 1 314 ? -8.773 0.056 19.328 1 91.75 314 GLU B C 1
ATOM 6477 O O . GLU B 1 314 ? -9.625 -0.678 18.812 1 91.75 314 GLU B O 1
ATOM 6482 N N . GLY B 1 315 ? -7.816 0.514 18.688 1 88.31 315 GLY B N 1
ATOM 6483 C CA . GLY B 1 315 ? -7.5 -0.015 17.375 1 88.31 315 GLY B CA 1
ATOM 6484 C C . GLY B 1 315 ? -8.109 0.795 16.234 1 88.31 315 GLY B C 1
ATOM 6485 O O . GLY B 1 315 ? -8.102 0.365 15.086 1 88.31 315 GLY B O 1
ATOM 6486 N N . PHE B 1 316 ? -8.633 1.982 16.547 1 93.19 316 PHE B N 1
ATOM 6487 C CA . PHE B 1 316 ? -9.195 2.84 15.5 1 93.19 316 PHE B CA 1
ATOM 6488 C C . PHE B 1 316 ? -8.094 3.613 14.789 1 93.19 316 PHE B C 1
ATOM 6490 O O . PHE B 1 316 ? -7.023 3.848 15.352 1 93.19 316 PHE B O 1
ATOM 6497 N N . LYS B 1 317 ? -8.383 3.928 13.594 1 93.31 317 LYS B N 1
ATOM 6498 C CA . LYS B 1 317 ? -7.617 4.938 12.867 1 93.31 317 LYS B CA 1
ATOM 6499 C C . LYS B 1 317 ? -8.25 6.32 13.016 1 93.31 317 LYS B C 1
ATOM 6501 O O . LYS B 1 317 ? -9.461 6.438 13.219 1 93.31 317 LYS B O 1
ATOM 6506 N N . ILE B 1 318 ? -7.375 7.266 13 1 93.94 318 ILE B N 1
ATOM 6507 C CA . ILE B 1 318 ? -7.871 8.617 13.234 1 93.94 318 ILE B CA 1
ATOM 6508 C C . ILE B 1 318 ? -7.586 9.492 12.016 1 93.94 318 ILE B C 1
ATOM 6510 O O . ILE B 1 318 ? -6.492 9.43 11.445 1 93.94 318 ILE B O 1
ATOM 6514 N N . THR B 1 319 ? -8.578 10.172 11.625 1 92.69 319 THR B N 1
ATOM 6515 C CA . THR B 1 319 ? -8.461 11.18 10.578 1 92.69 319 THR B CA 1
ATOM 6516 C C . THR B 1 319 ? -8.898 12.547 11.086 1 92.69 319 THR B C 1
ATOM 6518 O O . THR B 1 319 ? -9.922 12.664 11.766 1 92.69 319 THR B O 1
ATOM 6521 N N . SER B 1 320 ? -8.102 13.578 10.852 1 89.69 320 SER B N 1
ATOM 6522 C CA . SER B 1 320 ? -8.438 14.906 11.344 1 89.69 320 SER B CA 1
ATOM 6523 C C . SER B 1 320 ? -8.023 15.984 10.344 1 89.69 320 SER B C 1
ATOM 6525 O O . SER B 1 320 ? -6.973 15.875 9.703 1 89.69 320 SER B O 1
ATOM 6527 N N . GLY B 1 321 ? -8.859 16.969 10.211 1 87.12 321 GLY B N 1
ATOM 6528 C CA . GLY B 1 321 ? -8.508 18.156 9.438 1 87.12 321 GLY B CA 1
ATOM 6529 C C . GLY B 1 321 ? -7.758 19.188 10.25 1 87.12 321 GLY B C 1
ATOM 6530 O O . GLY B 1 321 ? -7.484 20.297 9.766 1 87.12 321 GLY B O 1
ATOM 6531 N N . LEU B 1 322 ? -7.504 18.891 11.469 1 86.88 322 LEU B N 1
ATOM 6532 C CA . LEU B 1 322 ? -6.762 19.75 12.383 1 86.88 322 LEU B CA 1
ATOM 6533 C C . LEU B 1 322 ? -7.484 21.078 12.586 1 86.88 322 LEU B C 1
ATOM 6535 O O . LEU B 1 322 ? -6.887 22.141 12.43 1 86.88 322 LEU B O 1
ATOM 6539 N N . GLY B 1 323 ? -8.656 21 12.984 1 84.94 323 GLY B N 1
ATOM 6540 C CA . GLY B 1 323 ? -9.43 22.203 13.273 1 84.94 323 GLY B CA 1
ATOM 6541 C C . GLY B 1 323 ? -8.797 23.078 14.328 1 84.94 323 GLY B C 1
ATOM 6542 O O . GLY B 1 323 ? -8.188 22.578 15.281 1 84.94 323 GLY B O 1
ATOM 6543 N N . LEU B 1 324 ? -8.992 24.312 14.172 1 84.75 324 LEU B N 1
ATOM 6544 C CA . LEU B 1 324 ? -8.383 25.281 15.07 1 84.75 324 LEU B CA 1
ATOM 6545 C C . LEU B 1 324 ? -8.797 25.031 16.516 1 84.75 324 LEU B C 1
ATOM 6547 O O . LEU B 1 324 ? -9.977 24.812 16.797 1 84.75 324 LEU B O 1
ATOM 6551 N N . GLY B 1 325 ? -7.836 24.922 17.359 1 86.19 325 GLY B N 1
ATOM 6552 C CA . GLY B 1 325 ? -8.086 24.797 18.781 1 86.19 325 GLY B CA 1
ATOM 6553 C C . GLY B 1 325 ? -8.359 23.359 19.219 1 86.19 325 GLY B C 1
ATOM 6554 O O . GLY B 1 325 ? -8.305 23.047 20.406 1 86.19 325 GLY B O 1
ATOM 6555 N N . ILE B 1 326 ? -8.641 22.5 18.297 1 89.56 326 ILE B N 1
ATOM 6556 C CA . ILE B 1 326 ? -9.094 21.156 18.641 1 89.56 326 ILE B CA 1
ATOM 6557 C C . ILE B 1 326 ? -8.125 20.125 18.062 1 89.56 326 ILE B C 1
ATOM 6559 O O . ILE B 1 326 ? -7.715 19.188 18.766 1 89.56 326 ILE B O 1
ATOM 6563 N N . GLY B 1 327 ? -7.773 20.297 16.922 1 88.81 327 GLY B N 1
ATOM 6564 C CA . GLY B 1 327 ? -7.117 19.281 16.141 1 88.81 327 GLY B CA 1
ATOM 6565 C C . GLY B 1 327 ? -5.762 18.875 16.688 1 88.81 327 GLY B C 1
ATOM 6566 O O . GLY B 1 327 ? -5.434 17.688 16.734 1 88.81 327 GLY B O 1
ATOM 6567 N N . ASN B 1 328 ? -4.996 19.812 17.109 1 87.44 328 ASN B N 1
ATOM 6568 C CA . ASN B 1 328 ? -3.629 19.531 17.531 1 87.44 328 ASN B CA 1
ATOM 6569 C C . ASN B 1 328 ? -3.592 18.688 18.797 1 87.44 328 ASN B C 1
ATOM 6571 O O . ASN B 1 328 ? -2.811 17.734 18.906 1 87.44 328 ASN B O 1
ATOM 6575 N N . ALA B 1 329 ? -4.434 19.047 19.75 1 90.94 329 ALA B N 1
ATOM 6576 C CA . ALA B 1 329 ? -4.488 18.266 20.984 1 90.94 329 ALA B CA 1
ATOM 6577 C C . ALA B 1 329 ? -4.914 16.828 20.719 1 90.94 329 ALA B C 1
ATOM 6579 O O . ALA B 1 329 ? -4.32 15.883 21.25 1 90.94 329 ALA B O 1
ATOM 6580 N N . PHE B 1 330 ? -5.871 16.703 19.875 1 93.25 330 PHE B N 1
ATOM 6581 C CA . PHE B 1 330 ? -6.422 15.398 19.516 1 93.25 330 PHE B CA 1
ATOM 6582 C C . PHE B 1 330 ? -5.355 14.516 18.891 1 93.25 330 PHE B C 1
ATOM 6584 O O . PHE B 1 330 ? -5.133 13.391 19.328 1 93.25 330 PHE B O 1
ATOM 6591 N N . ILE B 1 331 ? -4.637 15.062 17.922 1 91.5 331 ILE B N 1
ATOM 6592 C CA . ILE B 1 331 ? -3.648 14.273 17.203 1 91.5 331 ILE B CA 1
ATOM 6593 C C . ILE B 1 331 ? -2.441 14.008 18.094 1 91.5 331 ILE B C 1
ATOM 6595 O O . ILE B 1 331 ? -1.787 12.969 17.969 1 91.5 331 ILE B O 1
ATOM 6599 N N . SER B 1 332 ? -2.111 14.961 18.953 1 90.38 332 SER B N 1
ATOM 6600 C CA . SER B 1 332 ? -0.992 14.773 19.875 1 90.38 332 SER B CA 1
ATOM 6601 C C . SER B 1 332 ? -1.202 13.547 20.766 1 90.38 332 SER B C 1
ATOM 6603 O O . SER B 1 332 ? -0.274 12.766 20.984 1 90.38 332 SER B O 1
ATOM 6605 N N . GLY B 1 333 ? -2.396 13.43 21.25 1 90.38 333 GLY B N 1
ATOM 6606 C CA . GLY B 1 333 ? -2.711 12.242 22.031 1 90.38 333 GLY B CA 1
ATOM 6607 C C . GLY B 1 333 ? -2.572 10.953 21.234 1 90.38 333 GLY B C 1
ATOM 6608 O O . GLY B 1 333 ? -2.027 9.969 21.734 1 90.38 333 GLY B O 1
ATOM 6609 N N . ALA B 1 334 ? -3.031 11.016 20.016 1 91.38 334 ALA B N 1
ATOM 6610 C CA . ALA B 1 334 ? -2.941 9.852 19.141 1 91.38 334 ALA B CA 1
ATOM 6611 C C . ALA B 1 334 ? -1.486 9.484 18.859 1 91.38 334 ALA B C 1
ATOM 6613 O O . ALA B 1 334 ? -1.108 8.312 18.953 1 91.38 334 ALA B O 1
ATOM 6614 N N . ILE B 1 335 ? -0.733 10.484 18.562 1 88.12 335 ILE B N 1
ATOM 6615 C CA . ILE B 1 335 ? 0.671 10.289 18.219 1 88.12 335 ILE B CA 1
ATOM 6616 C C . ILE B 1 335 ? 1.413 9.68 19.406 1 88.12 335 ILE B C 1
ATOM 6618 O O . ILE B 1 335 ? 2.205 8.75 19.25 1 88.12 335 ILE B O 1
ATOM 6622 N N . LYS B 1 336 ? 1.149 10.195 20.562 1 86.44 336 LYS B N 1
ATOM 6623 C CA . LYS B 1 336 ? 1.779 9.68 21.766 1 86.44 336 LYS B CA 1
ATOM 6624 C C . LYS B 1 336 ? 1.517 8.188 21.938 1 86.44 336 LYS B C 1
ATOM 6626 O O . LYS B 1 336 ? 2.436 7.418 22.219 1 86.44 336 LYS B O 1
ATOM 6631 N N . GLU B 1 337 ? 0.316 7.871 21.672 1 88.06 337 GLU B N 1
ATOM 6632 C CA . GLU B 1 337 ? -0.063 6.469 21.828 1 88.06 337 GLU B CA 1
ATOM 6633 C C . GLU B 1 337 ? 0.593 5.605 20.75 1 88.06 337 GLU B C 1
ATOM 6635 O O . GLU B 1 337 ? 1.033 4.488 21.031 1 88.06 337 GLU B O 1
ATOM 6640 N N . ILE B 1 338 ? 0.674 6.074 19.562 1 86.06 338 ILE B N 1
ATOM 6641 C CA . ILE B 1 338 ? 1.24 5.336 18.438 1 86.06 338 ILE B CA 1
ATOM 6642 C C . ILE B 1 338 ? 2.727 5.086 18.672 1 86.06 338 ILE B C 1
ATOM 6644 O O . ILE B 1 338 ? 3.225 3.982 18.438 1 86.06 338 ILE B O 1
ATOM 6648 N N . TYR B 1 339 ? 3.43 6.039 19.109 1 79.12 339 TYR B N 1
ATOM 6649 C CA . TYR B 1 339 ? 4.867 5.934 19.312 1 79.12 339 TYR B CA 1
ATOM 6650 C C . TYR B 1 339 ? 5.176 4.969 20.453 1 79.12 339 TYR B C 1
ATOM 6652 O O . TYR B 1 339 ? 6.27 4.398 20.516 1 79.12 339 TYR B O 1
ATOM 6660 N N . ASN B 1 340 ? 4.23 4.871 21.312 1 79.56 340 ASN B N 1
ATOM 6661 C CA . ASN B 1 340 ? 4.418 3.936 22.406 1 79.56 340 ASN B CA 1
ATOM 6662 C C . ASN B 1 340 ? 4.273 2.488 21.953 1 79.56 340 ASN B C 1
ATOM 6664 O O . ASN B 1 340 ? 4.699 1.565 22.656 1 79.56 340 ASN B O 1
ATOM 6668 N N . ARG B 1 341 ? 3.748 2.375 20.828 1 77.62 341 ARG B N 1
ATOM 6669 C CA . ARG B 1 341 ? 3.559 1.038 20.266 1 77.62 341 ARG B CA 1
ATOM 6670 C C . ARG B 1 341 ? 4.738 0.638 19.391 1 77.62 341 ARG B C 1
ATOM 6672 O O . ARG B 1 341 ? 5.234 1.446 18.594 1 77.62 341 ARG B O 1
ATOM 6679 N N . LYS B 1 342 ? 5.23 -0.591 19.75 1 72.69 342 LYS B N 1
ATOM 6680 C CA . LYS B 1 342 ? 6.309 -1.1 18.906 1 72.69 342 LYS B CA 1
ATOM 6681 C C . LYS B 1 342 ? 5.777 -1.559 17.547 1 72.69 342 LYS B C 1
ATOM 6683 O O . LYS B 1 342 ? 4.656 -2.061 17.453 1 72.69 342 LYS B O 1
ATOM 6688 N N . TYR B 1 343 ? 6.34 -1.282 16.375 1 67.88 343 TYR B N 1
ATOM 6689 C CA . TYR B 1 343 ? 6.086 -1.826 15.047 1 67.88 343 TYR B CA 1
ATOM 6690 C C . TYR B 1 343 ? 4.973 -1.058 14.344 1 67.88 343 TYR B C 1
ATOM 6692 O O . TYR B 1 343 ? 4.359 -1.562 13.398 1 67.88 343 TYR B O 1
ATOM 6700 N N . THR B 1 344 ? 4.477 -0.037 15.047 1 72.06 344 THR B N 1
ATOM 6701 C CA . THR B 1 344 ? 3.381 0.684 14.406 1 72.06 344 THR B CA 1
ATOM 6702 C C . THR B 1 344 ? 3.904 1.894 13.641 1 72.06 344 THR B C 1
ATOM 6704 O O . THR B 1 344 ? 4.82 2.578 14.094 1 72.06 344 THR B O 1
ATOM 6707 N N . LYS B 1 345 ? 3.441 1.93 12.391 1 75.56 345 LYS B N 1
ATOM 6708 C CA . LYS B 1 345 ? 3.695 3.131 11.594 1 75.56 345 LYS B CA 1
ATOM 6709 C C . LYS B 1 345 ? 2.574 4.148 11.766 1 75.56 345 LYS B C 1
ATOM 6711 O O . LYS B 1 345 ? 1.394 3.793 11.742 1 75.56 345 LYS B O 1
ATOM 6716 N N . ILE B 1 346 ? 2.969 5.32 12.023 1 78.31 346 ILE B N 1
ATOM 6717 C CA . ILE B 1 346 ? 2.029 6.406 12.273 1 78.31 346 ILE B CA 1
ATOM 6718 C C . ILE B 1 346 ? 1.021 6.488 11.125 1 78.31 346 ILE B C 1
ATOM 6720 O O . ILE B 1 346 ? -0.176 6.676 11.359 1 78.31 346 ILE B O 1
ATOM 6724 N N . ASP B 1 347 ? 1.471 6.277 9.883 1 77.31 347 ASP B N 1
ATOM 6725 C CA . ASP B 1 347 ? 0.606 6.441 8.719 1 77.31 347 ASP B CA 1
ATOM 6726 C C . ASP B 1 347 ? -0.464 5.352 8.672 1 77.31 347 ASP B C 1
ATOM 6728 O O . ASP B 1 347 ? -1.474 5.496 7.977 1 77.31 347 ASP B O 1
ATOM 6732 N N . ASP B 1 348 ? -0.248 4.344 9.461 1 80.06 348 ASP B N 1
ATOM 6733 C CA . ASP B 1 348 ? -1.222 3.258 9.516 1 80.06 348 ASP B CA 1
ATOM 6734 C C . ASP B 1 348 ? -2.412 3.629 10.398 1 80.06 348 ASP B C 1
ATOM 6736 O O . ASP B 1 348 ? -3.473 3.008 10.312 1 80.06 348 ASP B O 1
ATOM 6740 N N . TYR B 1 349 ? -2.227 4.715 11.211 1 87.44 349 TYR B N 1
ATOM 6741 C CA . TYR B 1 349 ? -3.254 4.969 12.211 1 87.44 349 TYR B CA 1
ATOM 6742 C C . TYR B 1 349 ? -3.727 6.414 12.156 1 87.44 349 TYR B C 1
ATOM 6744 O O . TYR B 1 349 ? -4.77 6.758 12.719 1 87.44 349 TYR B O 1
ATOM 6752 N N . LEU B 1 350 ? -2.934 7.168 11.555 1 88.94 350 LEU B N 1
ATOM 6753 C CA . LEU B 1 350 ? -3.248 8.586 11.641 1 88.94 350 LEU B CA 1
ATOM 6754 C C . LEU B 1 350 ? -3.152 9.25 10.273 1 88.94 350 LEU B C 1
ATOM 6756 O O . LEU B 1 350 ? -2.145 9.109 9.578 1 88.94 350 LEU B O 1
ATOM 6760 N N . THR B 1 351 ? -4.266 9.891 9.914 1 87.94 351 THR B N 1
ATOM 6761 C CA . THR B 1 351 ? -4.297 10.727 8.727 1 87.94 351 THR B CA 1
ATOM 6762 C C . THR B 1 351 ? -4.609 12.18 9.086 1 87.94 351 THR B C 1
ATOM 6764 O O . THR B 1 351 ? -5.633 12.461 9.711 1 87.94 351 THR B O 1
ATOM 6767 N N . MET B 1 352 ? -3.699 13.039 8.82 1 85.94 352 MET B N 1
ATOM 6768 C CA . MET B 1 352 ? -3.869 14.469 9.047 1 85.94 352 MET B CA 1
ATOM 6769 C C . MET B 1 352 ? -3.814 15.242 7.73 1 85.94 352 MET B C 1
ATOM 6771 O O . MET B 1 352 ? -2.885 15.07 6.945 1 85.94 352 MET B O 1
ATOM 6775 N N . LYS B 1 353 ? -4.805 16 7.5 1 84.19 353 LYS B N 1
ATOM 6776 C CA . LYS B 1 353 ? -4.828 16.828 6.297 1 84.19 353 LYS B CA 1
ATOM 6777 C C . LYS B 1 353 ? -5.203 18.266 6.629 1 84.19 353 LYS B C 1
ATOM 6779 O O . LYS B 1 353 ? -6.371 18.562 6.895 1 84.19 353 LYS B O 1
ATOM 6784 N N . VAL B 1 354 ? -4.316 19.125 6.516 1 85 354 VAL B N 1
ATOM 6785 C CA . VAL B 1 354 ? -4.539 20.531 6.828 1 85 354 VAL B CA 1
ATOM 6786 C C . VAL B 1 354 ? -5.219 21.219 5.645 1 85 354 VAL B C 1
ATOM 6788 O O . VAL B 1 354 ? -4.883 20.969 4.488 1 85 354 VAL B O 1
ATOM 6791 N N . PHE B 1 355 ? -6.168 22.031 5.953 1 85.75 355 PHE B N 1
ATOM 6792 C CA . PHE B 1 355 ? -6.863 22.766 4.906 1 85.75 355 PHE B CA 1
ATOM 6793 C C . PHE B 1 355 ? -5.949 23.812 4.285 1 85.75 355 PHE B C 1
ATOM 6795 O O . PHE B 1 355 ? -5.301 24.578 5 1 85.75 355 PHE B O 1
ATOM 6802 N N . PRO B 1 356 ? -5.895 23.766 3.008 1 84.88 356 PRO B N 1
ATOM 6803 C CA . PRO B 1 356 ? -5.105 24.812 2.35 1 84.88 356 PRO B CA 1
ATOM 6804 C C . PRO B 1 356 ? -5.68 26.219 2.57 1 84.88 356 PRO B C 1
ATOM 6806 O O . PRO B 1 356 ? -6.844 26.469 2.244 1 84.88 356 PRO B O 1
ATOM 6809 N N . GLN B 1 357 ? -4.906 27.109 3.076 1 81.31 357 GLN B N 1
ATOM 6810 C CA . GLN B 1 357 ? -5.395 28.422 3.439 1 81.31 357 GLN B CA 1
ATOM 6811 C C . GLN B 1 357 ? -4.953 29.484 2.42 1 81.31 357 GLN B C 1
ATOM 6813 O O . GLN B 1 357 ? -5.516 30.578 2.365 1 81.31 357 GLN B O 1
ATOM 6818 N N . PHE B 1 358 ? -3.936 29.125 1.658 1 81.12 358 PHE B N 1
ATOM 6819 C CA . PHE B 1 358 ? -3.385 30.125 0.739 1 81.12 358 PHE B CA 1
ATOM 6820 C C . PHE B 1 358 ? -4.039 30 -0.633 1 81.12 358 PHE B C 1
ATOM 6822 O O . PHE B 1 358 ? -3.391 29.609 -1.604 1 81.12 358 PHE B O 1
ATOM 6829 N N . VAL B 1 359 ? -5.332 30.25 -0.667 1 79.75 359 VAL B N 1
ATOM 6830 C CA . VAL B 1 359 ? -6.113 30.328 -1.896 1 79.75 359 VAL B CA 1
ATOM 6831 C C . VAL B 1 359 ? -6.82 31.688 -1.962 1 79.75 359 VAL B C 1
ATOM 6833 O O . VAL B 1 359 ? -7.789 31.922 -1.234 1 79.75 359 VAL B O 1
ATOM 6836 N N . ALA B 1 360 ? -6.359 32.562 -2.816 1 78.75 360 ALA B N 1
ATOM 6837 C CA . ALA B 1 360 ? -6.781 33.969 -2.848 1 78.75 360 ALA B CA 1
ATOM 6838 C C . ALA B 1 360 ? -8.25 34.062 -3.252 1 78.75 360 ALA B C 1
ATOM 6840 O O . ALA B 1 360 ? -9.008 34.812 -2.627 1 78.75 360 ALA B O 1
ATOM 6841 N N . ASP B 1 361 ? -8.648 33.344 -4.273 1 84.31 361 ASP B N 1
ATOM 6842 C CA . ASP B 1 361 ? -10.031 33.375 -4.75 1 84.31 361 ASP B CA 1
ATOM 6843 C C . ASP B 1 361 ? -10.969 32.656 -3.789 1 84.31 361 ASP B C 1
ATOM 6845 O O . ASP B 1 361 ? -10.828 31.453 -3.559 1 84.31 361 ASP B O 1
ATOM 6849 N N . PRO B 1 362 ? -11.891 33.406 -3.186 1 87.38 362 PRO B N 1
ATOM 6850 C CA . PRO B 1 362 ? -12.766 32.812 -2.184 1 87.38 362 PRO B CA 1
ATOM 6851 C C . PRO B 1 362 ? -13.602 31.672 -2.748 1 87.38 362 PRO B C 1
ATOM 6853 O O . PRO B 1 362 ? -13.844 30.672 -2.055 1 87.38 362 PRO B O 1
ATOM 6856 N N . THR B 1 363 ? -14.094 31.844 -3.951 1 90.5 363 THR B N 1
ATOM 6857 C CA . THR B 1 363 ? -14.891 30.797 -4.566 1 90.5 363 THR B CA 1
ATOM 6858 C C . THR B 1 363 ? -14.055 29.547 -4.789 1 90.5 363 THR B C 1
ATOM 6860 O O . THR B 1 363 ? -14.492 28.438 -4.484 1 90.5 363 THR B O 1
ATOM 6863 N N . GLU B 1 364 ? -12.922 29.781 -5.285 1 86.56 364 GLU B N 1
ATOM 6864 C CA . GLU B 1 364 ? -12.008 28.656 -5.496 1 86.56 364 GLU B CA 1
ATOM 6865 C C . GLU B 1 364 ? -11.633 28 -4.176 1 86.56 364 GLU B C 1
ATOM 6867 O O . GLU B 1 364 ? -11.57 26.766 -4.094 1 86.56 364 GLU B O 1
ATOM 6872 N N . ARG B 1 365 ? -11.398 28.781 -3.189 1 87.69 365 ARG B N 1
ATOM 6873 C CA . ARG B 1 365 ? -11.062 28.266 -1.866 1 87.69 365 ARG B CA 1
ATOM 6874 C C . ARG B 1 365 ? -12.18 27.375 -1.328 1 87.69 365 ARG B C 1
ATOM 6876 O O . ARG B 1 365 ? -11.922 26.297 -0.82 1 87.69 365 ARG B O 1
ATOM 6883 N N . LYS B 1 366 ? -13.383 27.922 -1.438 1 90.25 366 LYS B N 1
ATOM 6884 C CA . LYS B 1 366 ? -14.531 27.156 -0.967 1 90.25 366 LYS B CA 1
ATOM 6885 C C . LYS B 1 366 ? -14.625 25.812 -1.687 1 90.25 366 LYS B C 1
ATOM 6887 O O . LYS B 1 366 ? -14.883 24.781 -1.059 1 90.25 366 LYS B O 1
ATOM 6892 N N . ASN B 1 367 ? -14.438 25.781 -2.959 1 88.94 367 ASN B N 1
ATOM 6893 C CA . ASN B 1 367 ? -14.492 24.547 -3.746 1 88.94 367 ASN B CA 1
ATOM 6894 C C . ASN B 1 367 ? -13.406 23.562 -3.322 1 88.94 367 ASN B C 1
ATOM 6896 O O . ASN B 1 367 ? -13.672 22.359 -3.193 1 88.94 367 ASN B O 1
ATOM 6900 N N . ILE B 1 368 ? -12.281 24.094 -3.102 1 86.12 368 ILE B N 1
ATOM 6901 C CA . ILE B 1 368 ? -11.156 23.25 -2.695 1 86.12 368 ILE B CA 1
ATOM 6902 C C . ILE B 1 368 ? -11.43 22.641 -1.319 1 86.12 368 ILE B C 1
ATOM 6904 O O . ILE B 1 368 ? -11.188 21.453 -1.094 1 86.12 368 ILE B O 1
ATOM 6908 N N . TRP B 1 369 ? -11.953 23.469 -0.478 1 89.38 369 TRP B N 1
ATOM 6909 C CA . TRP B 1 369 ? -12.234 23 0.875 1 89.38 369 TRP B CA 1
ATOM 6910 C C . TRP B 1 369 ? -13.312 21.922 0.863 1 89.38 369 TRP B C 1
ATOM 6912 O O . TRP B 1 369 ? -13.211 20.938 1.591 1 89.38 369 TRP B O 1
ATOM 6922 N N . THR B 1 370 ? -14.312 22.156 0.057 1 91.75 370 THR B N 1
ATOM 6923 C CA . THR B 1 370 ? -15.359 21.141 -0.065 1 91.75 370 THR B CA 1
ATOM 6924 C C . THR B 1 370 ? -14.789 19.828 -0.582 1 91.75 370 THR B C 1
ATOM 6926 O O . THR B 1 370 ? -15.078 18.766 -0.036 1 91.75 370 THR B O 1
ATOM 6929 N N . ALA B 1 371 ? -13.992 19.938 -1.58 1 86.06 371 ALA B N 1
ATOM 6930 C CA . ALA B 1 371 ? -13.344 18.75 -2.119 1 86.06 371 ALA B CA 1
ATOM 6931 C C . ALA B 1 371 ? -12.461 18.094 -1.068 1 86.06 371 ALA B C 1
ATOM 6933 O O . ALA B 1 371 ? -12.406 16.859 -0.978 1 86.06 371 ALA B O 1
ATOM 6934 N N . TRP B 1 372 ? -11.836 18.938 -0.342 1 86.62 372 TRP B N 1
ATOM 6935 C CA . TRP B 1 372 ? -10.953 18.469 0.726 1 86.62 372 TRP B CA 1
ATOM 6936 C C . TRP B 1 372 ? -11.742 17.703 1.783 1 86.62 372 TRP B C 1
ATOM 6938 O O . TRP B 1 372 ? -11.336 16.609 2.207 1 86.62 372 TRP B O 1
ATOM 6948 N N . ARG B 1 373 ? -12.836 18.25 2.16 1 91.69 373 ARG B N 1
ATOM 6949 C CA . ARG B 1 373 ? -13.703 17.609 3.143 1 91.69 373 ARG B CA 1
ATOM 6950 C C . ARG B 1 373 ? -14.219 16.266 2.625 1 91.69 373 ARG B C 1
ATOM 6952 O O . ARG B 1 373 ? -14.234 15.281 3.359 1 91.69 373 ARG B O 1
ATOM 6959 N N . LYS B 1 374 ? -14.57 16.266 1.412 1 89.44 374 LYS B N 1
ATOM 6960 C CA . LYS B 1 374 ? -15.07 15.023 0.814 1 89.44 374 LYS B CA 1
ATOM 6961 C C . LYS B 1 374 ? -14 13.945 0.812 1 89.44 374 LYS B C 1
ATOM 6963 O O . LYS B 1 374 ? -14.273 12.781 1.127 1 89.44 374 LYS B O 1
ATOM 6968 N N . ASP B 1 375 ? -12.859 14.305 0.521 1 84.62 375 ASP B N 1
ATOM 6969 C CA . ASP B 1 375 ? -11.75 13.359 0.503 1 84.62 375 ASP B CA 1
ATOM 6970 C C . ASP B 1 375 ? -11.492 12.789 1.896 1 84.62 375 ASP B C 1
ATOM 6972 O O . ASP B 1 375 ? -11.328 11.578 2.059 1 84.62 375 ASP B O 1
ATOM 6976 N N . LEU B 1 376 ? -11.484 13.633 2.854 1 87.81 376 LEU B N 1
ATOM 6977 C CA . LEU B 1 376 ? -11.242 13.234 4.234 1 87.81 376 LEU B CA 1
ATOM 6978 C C . LEU B 1 376 ? -12.328 12.281 4.727 1 87.81 376 LEU B C 1
ATOM 6980 O O . LEU B 1 376 ? -12.031 11.242 5.32 1 87.81 376 LEU B O 1
ATOM 6984 N N . LEU B 1 377 ? -13.516 12.641 4.426 1 92.5 377 LEU B N 1
ATOM 6985 C CA . LEU B 1 377 ? -14.656 11.914 4.969 1 92.5 377 LEU B CA 1
ATOM 6986 C C . LEU B 1 377 ? -14.906 10.633 4.188 1 92.5 377 LEU B C 1
ATOM 6988 O O . LEU B 1 377 ? -15.5 9.688 4.711 1 92.5 377 LEU B O 1
ATOM 6992 N N . SER B 1 378 ? -14.445 10.562 2.979 1 86.44 378 SER B N 1
ATOM 6993 C CA . SER B 1 378 ? -14.695 9.398 2.137 1 86.44 378 SER B CA 1
ATOM 6994 C C . SER B 1 378 ? -13.984 8.156 2.682 1 86.44 378 SER B C 1
ATOM 6996 O O . SER B 1 378 ? -14.406 7.031 2.418 1 86.44 378 SER B O 1
ATOM 6998 N N . GLN B 1 379 ? -13.023 8.367 3.471 1 85 379 GLN B N 1
ATOM 6999 C CA . GLN B 1 379 ? -12.227 7.254 3.971 1 85 379 GLN B CA 1
ATOM 7000 C C . GLN B 1 379 ? -12.617 6.898 5.402 1 85 379 GLN B C 1
ATOM 7002 O O . GLN B 1 379 ? -12.031 5.996 6.008 1 85 379 GLN B O 1
ATOM 7007 N N . THR B 1 380 ? -13.531 7.57 5.934 1 93.94 380 THR B N 1
ATOM 7008 C CA . THR B 1 380 ? -13.914 7.402 7.332 1 93.94 380 THR B CA 1
ATOM 7009 C C . THR B 1 380 ? -15.32 6.816 7.441 1 93.94 380 THR B C 1
ATOM 7011 O O . THR B 1 380 ? -16.094 6.848 6.48 1 93.94 380 THR B O 1
ATOM 7014 N N . GLY B 1 381 ? -15.57 6.156 8.531 1 94.94 381 GLY B N 1
ATOM 7015 C CA . GLY B 1 381 ? -16.891 5.59 8.758 1 94.94 381 GLY B CA 1
ATOM 7016 C C . GLY B 1 381 ? -17.625 6.223 9.93 1 94.94 381 GLY B C 1
ATOM 7017 O O . GLY B 1 381 ? -18.844 6.121 10.031 1 94.94 381 GLY B O 1
ATOM 7018 N N . ILE B 1 382 ? -16.875 6.855 10.828 1 96.62 382 ILE B N 1
ATOM 7019 C CA . ILE B 1 382 ? -17.438 7.523 12 1 96.62 382 ILE B CA 1
ATOM 7020 C C . ILE B 1 382 ? -16.984 8.977 12.031 1 96.62 382 ILE B C 1
ATOM 7022 O O . ILE B 1 382 ? -15.805 9.273 11.797 1 96.62 382 ILE B O 1
ATOM 7026 N N . ALA B 1 383 ? -17.906 9.859 12.227 1 97.69 383 ALA B N 1
ATOM 7027 C CA . ALA B 1 383 ? -17.562 11.273 12.352 1 97.69 383 ALA B CA 1
ATOM 7028 C C . ALA B 1 383 ? -17.984 11.812 13.719 1 97.69 383 ALA B C 1
ATOM 7030 O O . ALA B 1 383 ? -19.172 11.82 14.055 1 97.69 383 ALA B O 1
ATOM 7031 N N . LEU B 1 384 ? -17.031 12.188 14.5 1 97.81 384 LEU B N 1
ATOM 7032 C CA . LEU B 1 384 ? -17.281 12.867 15.766 1 97.81 384 LEU B CA 1
ATOM 7033 C C . LEU B 1 384 ? -17.328 14.383 15.578 1 97.81 384 LEU B C 1
ATOM 7035 O O . LEU B 1 384 ? -16.531 14.938 14.828 1 97.81 384 LEU B O 1
ATOM 7039 N N . PHE B 1 385 ? -18.312 15.016 16.172 1 98.19 385 PHE B N 1
ATOM 7040 C CA . PHE B 1 385 ? -18.438 16.469 16.125 1 98.19 385 PHE B CA 1
ATOM 7041 C C . PHE B 1 385 ? -18.312 17.078 17.516 1 98.19 385 PHE B C 1
ATOM 7043 O O . PHE B 1 385 ? -19.078 16.734 18.422 1 98.19 385 PHE B O 1
ATOM 7050 N N . PHE B 1 386 ? -17.391 17.859 17.656 1 97.44 386 PHE B N 1
ATOM 7051 C CA . PHE B 1 386 ? -17.031 18.406 18.969 1 97.44 386 PHE B CA 1
ATOM 7052 C C . PHE B 1 386 ? -16.938 19.922 18.922 1 97.44 386 PHE B C 1
ATOM 7054 O O . PHE B 1 386 ? -16.219 20.484 18.094 1 97.44 386 PHE B O 1
ATOM 7061 N N . MET B 1 387 ? -17.719 20.641 19.797 1 97.31 387 MET B N 1
ATOM 7062 C CA . MET B 1 387 ? -17.797 22.094 19.875 1 97.31 387 MET B CA 1
ATOM 7063 C C . MET B 1 387 ? -18.188 22.688 18.516 1 97.31 387 MET B C 1
ATOM 7065 O O . MET B 1 387 ? -19.25 22.359 17.984 1 97.31 387 MET B O 1
ATOM 7069 N N . GLY B 1 388 ? -17.422 23.531 17.938 1 96.75 388 GLY B N 1
ATOM 7070 C CA . GLY B 1 388 ? -17.734 24.047 16.609 1 96.75 388 GLY B CA 1
ATOM 7071 C C . GLY B 1 388 ? -18.047 25.531 16.594 1 96.75 388 GLY B C 1
ATOM 7072 O O . GLY B 1 388 ? -19.141 25.938 16.188 1 96.75 388 GLY B O 1
ATOM 7073 N N . ASN B 1 389 ? -17.125 26.312 17.125 1 96.25 389 ASN B N 1
ATOM 7074 C CA . ASN B 1 389 ? -17.25 27.766 17.047 1 96.25 389 ASN B CA 1
ATOM 7075 C C . ASN B 1 389 ? -16 28.391 16.406 1 96.25 389 ASN B C 1
ATOM 7077 O O . ASN B 1 389 ? -14.961 27.734 16.297 1 96.25 389 ASN B O 1
ATOM 7081 N N . LYS B 1 390 ? -16.141 29.594 15.859 1 93.38 390 LYS B N 1
ATOM 7082 C CA . LYS B 1 390 ? -15.031 30.359 15.289 1 93.38 390 LYS B CA 1
ATOM 7083 C C . LYS B 1 390 ? -15.227 31.859 15.492 1 93.38 390 LYS B C 1
ATOM 7085 O O . LYS B 1 390 ? -16.312 32.281 15.859 1 93.38 390 LYS B O 1
ATOM 7090 N N . ILE B 1 391 ? -14.164 32.531 15.305 1 92 391 ILE B N 1
ATOM 7091 C CA . ILE B 1 391 ? -14.219 33.969 15.469 1 92 391 ILE B CA 1
ATOM 7092 C C . ILE B 1 391 ? -14.266 34.625 14.102 1 92 391 ILE B C 1
ATOM 7094 O O . ILE B 1 391 ? -13.578 34.219 13.172 1 92 391 ILE B O 1
ATOM 7098 N N . ILE B 1 392 ? -15.172 35.5 13.906 1 89.69 392 ILE B N 1
ATOM 7099 C CA . ILE B 1 392 ? -15.219 36.312 12.711 1 89.69 392 ILE B CA 1
ATOM 7100 C C . ILE B 1 392 ? -14.984 37.781 13.086 1 89.69 392 ILE B C 1
ATOM 7102 O O . ILE B 1 392 ? -15.5 38.281 14.086 1 89.69 392 ILE B O 1
ATOM 7106 N N . LYS B 1 393 ? -14.031 38.406 12.352 1 86.62 393 LYS B N 1
ATOM 7107 C CA . LYS B 1 393 ? -13.727 39.812 12.578 1 86.62 393 LYS B CA 1
ATOM 7108 C C . LYS B 1 393 ? -14.523 40.688 11.625 1 86.62 393 LYS B C 1
ATOM 7110 O O . LYS B 1 393 ? -14.523 40.469 10.414 1 86.62 393 LYS B O 1
ATOM 7115 N N . ASP B 1 394 ? -15.312 41.531 12.203 1 82.44 394 ASP B N 1
ATOM 7116 C CA . ASP B 1 394 ? -16 42.531 11.391 1 82.44 394 ASP B CA 1
ATOM 7117 C C . ASP B 1 394 ? -15 43.438 10.688 1 82.44 394 ASP B C 1
ATOM 7119 O O . ASP B 1 394 ? -14.156 44.062 11.344 1 82.44 394 ASP B O 1
ATOM 7123 N N . PRO B 1 395 ? -14.891 43.406 9.344 1 79.38 395 PRO B N 1
ATOM 7124 C CA . PRO B 1 395 ? -13.898 44.188 8.625 1 79.38 395 PRO B CA 1
ATOM 7125 C C . PRO B 1 395 ? -13.977 45.688 8.953 1 79.38 395 PRO B C 1
ATOM 7127 O O . PRO B 1 395 ? -12.961 46.375 8.914 1 79.38 395 PRO B O 1
ATOM 7130 N N . GLU B 1 396 ? -15.109 46.344 9.25 1 79.12 396 GLU B N 1
ATOM 7131 C CA . GLU B 1 396 ? -15.32 47.781 9.453 1 79.12 396 GLU B CA 1
ATOM 7132 C C . GLU B 1 396 ? -15.031 48.188 10.891 1 79.12 396 GLU B C 1
ATOM 7134 O O . GLU B 1 396 ? -14.281 49.125 11.141 1 79.12 396 GLU B O 1
ATOM 7139 N N . SER B 1 397 ? -15.523 47.438 11.852 1 84 397 SER B N 1
ATOM 7140 C CA . SER B 1 397 ? -15.438 47.844 13.25 1 84 397 SER B CA 1
ATOM 7141 C C . SER B 1 397 ? -14.289 47.125 13.953 1 84 397 SER B C 1
ATOM 7143 O O . SER B 1 397 ? -13.852 47.562 15.023 1 84 397 SER B O 1
ATOM 7145 N N . GLY B 1 398 ? -13.719 46.031 13.359 1 82.38 398 GLY B N 1
ATOM 7146 C CA . GLY B 1 398 ? -12.672 45.219 13.977 1 82.38 398 GLY B CA 1
ATOM 7147 C C . GLY B 1 398 ? -13.188 44.344 15.109 1 82.38 398 GLY B C 1
ATOM 7148 O O . GLY B 1 398 ? -12.406 43.656 15.766 1 82.38 398 GLY B O 1
ATOM 7149 N N . LYS B 1 399 ? -14.453 44.469 15.445 1 86.81 399 LYS B N 1
ATOM 7150 C CA . LYS B 1 399 ? -15.062 43.719 16.531 1 86.81 399 LYS B CA 1
ATOM 7151 C C . LYS B 1 399 ? -15.078 42.219 16.203 1 86.81 399 LYS B C 1
ATOM 7153 O O . LYS B 1 399 ? -15.43 41.812 15.102 1 86.81 399 LYS B O 1
ATOM 7158 N N . GLN B 1 400 ? -14.57 41.406 17.141 1 89.69 400 GLN B N 1
ATOM 7159 C CA . GLN B 1 400 ? -14.531 39.938 17 1 89.69 400 GLN B CA 1
ATOM 7160 C C . GLN B 1 400 ? -15.789 39.312 17.594 1 89.69 400 GLN B C 1
ATOM 7162 O O . GLN B 1 400 ? -16.188 39.625 18.703 1 89.69 400 GLN B O 1
ATOM 7167 N N . THR B 1 401 ? -16.562 38.594 16.828 1 92.56 401 THR B N 1
ATOM 7168 C CA . THR B 1 401 ? -17.766 37.906 17.266 1 92.56 401 THR B CA 1
ATOM 7169 C C . THR B 1 401 ? -17.625 36.375 17.078 1 92.56 401 THR B C 1
ATOM 7171 O O . THR B 1 401 ? -17.062 35.938 16.078 1 92.56 401 THR B O 1
ATOM 7174 N N . ILE B 1 402 ? -18.062 35.625 18.109 1 94 402 ILE B N 1
ATOM 7175 C CA . ILE B 1 402 ? -18.047 34.188 18.047 1 94 402 ILE B CA 1
ATOM 7176 C C . ILE B 1 402 ? -19.266 33.688 17.266 1 94 402 ILE B C 1
ATOM 7178 O O . ILE B 1 402 ? -20.391 34.062 17.562 1 94 402 ILE B O 1
ATOM 7182 N N . VAL B 1 403 ? -19.047 32.938 16.234 1 94.94 403 VAL B N 1
ATOM 7183 C CA . VAL B 1 403 ? -20.125 32.375 15.438 1 94.94 403 VAL B CA 1
ATOM 7184 C C . VAL B 1 403 ? -19.969 30.859 15.352 1 94.94 403 VAL B C 1
ATOM 7186 O O . VAL B 1 403 ? -18.906 30.328 15.664 1 94.94 403 VAL B O 1
ATOM 7189 N N . LEU B 1 404 ? -21.062 30.188 14.992 1 96.06 404 LEU B N 1
ATOM 7190 C CA . LEU B 1 404 ? -21.016 28.734 14.805 1 96.06 404 LEU B CA 1
ATOM 7191 C C . LEU B 1 404 ? -20.219 28.375 13.555 1 96.06 404 LEU B C 1
ATOM 7193 O O . LEU B 1 404 ? -20.297 29.078 12.539 1 96.06 404 LEU B O 1
ATOM 7197 N N . ALA B 1 405 ? -19.5 27.344 13.617 1 94.5 405 ALA B N 1
ATOM 7198 C CA . ALA B 1 405 ? -18.578 26.953 12.562 1 94.5 405 ALA B CA 1
ATOM 7199 C C . ALA B 1 405 ? -19.328 26.375 11.367 1 94.5 405 ALA B C 1
ATOM 7201 O O . ALA B 1 405 ? -19.875 25.266 11.438 1 94.5 405 ALA B O 1
ATOM 7202 N N . ASP B 1 406 ? -19.312 27.016 10.258 1 94 406 ASP B N 1
ATOM 7203 C CA . ASP B 1 406 ? -20 26.578 9.047 1 94 406 ASP B CA 1
ATOM 7204 C C . ASP B 1 406 ? -19.297 25.359 8.438 1 94 406 ASP B C 1
ATOM 7206 O O . ASP B 1 406 ? -19.938 24.547 7.754 1 94 406 ASP B O 1
ATOM 7210 N N . GLY B 1 407 ? -18.016 25.266 8.578 1 93.75 407 GLY B N 1
ATOM 7211 C CA . GLY B 1 407 ? -17.297 24.094 8.086 1 93.75 407 GLY B CA 1
ATOM 7212 C C . GLY B 1 407 ? -17.797 22.797 8.68 1 93.75 407 GLY B C 1
ATOM 7213 O O . GLY B 1 407 ? -17.922 21.797 7.973 1 93.75 407 GLY B O 1
ATOM 7214 N N . MET B 1 408 ? -18.047 22.844 9.969 1 95.62 408 MET B N 1
ATOM 7215 C CA . MET B 1 408 ? -18.547 21.656 10.648 1 95.62 408 MET B CA 1
ATOM 7216 C C . MET B 1 408 ? -19.922 21.266 10.102 1 95.62 408 MET B C 1
ATOM 7218 O O . MET B 1 408 ? -20.234 20.078 10.008 1 95.62 408 MET B O 1
ATOM 7222 N N . ASP B 1 409 ? -20.703 22.234 9.789 1 96.56 409 ASP B N 1
ATOM 7223 C CA . ASP B 1 409 ? -22.016 21.984 9.188 1 96.56 409 ASP B CA 1
ATOM 7224 C C . ASP B 1 409 ? -21.859 21.281 7.84 1 96.56 409 ASP B C 1
ATOM 7226 O O . ASP B 1 409 ? -22.578 20.312 7.562 1 96.56 409 ASP B O 1
ATOM 7230 N N . GLU B 1 410 ? -21.016 21.797 7.055 1 96.62 410 GLU B N 1
ATOM 7231 C CA . GLU B 1 410 ? -20.766 21.172 5.754 1 96.62 410 GLU B CA 1
ATOM 7232 C C . GLU B 1 410 ? -20.266 19.75 5.91 1 96.62 410 GLU B C 1
ATOM 7234 O O . GLU B 1 410 ? -20.703 18.844 5.199 1 96.62 410 GLU B O 1
ATOM 7239 N N . GLU B 1 411 ? -19.344 19.578 6.82 1 96.75 411 GLU B N 1
ATOM 7240 C CA . GLU B 1 411 ? -18.812 18.234 7.07 1 96.75 411 GLU B CA 1
ATOM 7241 C C . GLU B 1 411 ? -19.891 17.281 7.531 1 96.75 411 GLU B C 1
ATOM 7243 O O . GLU B 1 411 ? -19.891 16.109 7.156 1 96.75 411 GLU B O 1
ATOM 7248 N N 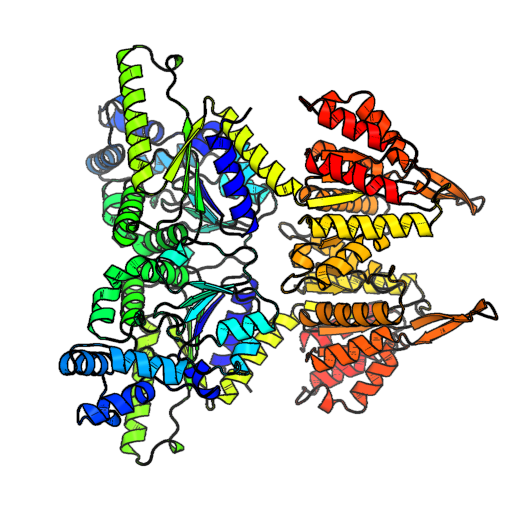. PHE B 1 412 ? -20.844 17.781 8.367 1 97.75 412 PHE B N 1
ATOM 7249 C CA . PHE B 1 412 ? -21.969 16.969 8.828 1 97.75 412 PHE B CA 1
ATOM 7250 C C . PHE B 1 412 ? -22.812 16.484 7.652 1 97.75 412 PHE B C 1
ATOM 7252 O O . PHE B 1 412 ? -23.125 15.289 7.566 1 97.75 412 PHE B O 1
ATOM 7259 N N . HIS B 1 413 ? -23.078 17.328 6.746 1 97.31 413 HIS B N 1
ATOM 7260 C CA . HIS B 1 413 ? -23.906 16.969 5.602 1 97.31 413 HIS B CA 1
ATOM 7261 C C . HIS B 1 413 ? -23.172 16.016 4.664 1 97.31 413 HIS B C 1
ATOM 7263 O O . HIS B 1 413 ? -23.766 15.039 4.188 1 97.31 413 HIS B O 1
ATOM 7269 N N . ILE B 1 414 ? -21.922 16.281 4.41 1 96.12 414 ILE B N 1
ATOM 7270 C CA . ILE B 1 414 ? -21.109 15.406 3.566 1 96.12 414 ILE B CA 1
ATOM 7271 C C . ILE B 1 414 ? -21.031 14.016 4.195 1 96.12 414 ILE B C 1
ATOM 7273 O O . ILE B 1 414 ? -21.203 13 3.506 1 96.12 414 ILE B O 1
ATOM 7277 N N . ALA B 1 415 ? -20.797 14 5.5 1 96.69 415 ALA B N 1
ATOM 7278 C CA . ALA B 1 415 ? -20.703 12.734 6.219 1 96.69 415 ALA B CA 1
ATOM 7279 C C . ALA B 1 415 ? -22 11.945 6.125 1 96.69 415 ALA B C 1
ATOM 7281 O O . ALA B 1 415 ? -21.984 10.734 5.922 1 96.69 415 ALA B O 1
ATOM 7282 N N . HIS B 1 416 ? -23.078 12.664 6.273 1 96 416 HIS B N 1
ATOM 7283 C CA . HIS B 1 416 ? -24.375 12.023 6.156 1 96 416 HIS B CA 1
ATOM 7284 C C . HIS B 1 416 ? -24.594 11.438 4.762 1 96 416 HIS B C 1
ATOM 7286 O O . HIS B 1 416 ? -25.062 10.305 4.621 1 96 416 HIS B O 1
ATOM 7292 N N . GLU B 1 417 ? -24.234 12.188 3.783 1 92.38 417 GLU B N 1
ATOM 7293 C CA . GLU B 1 417 ? -24.391 11.758 2.398 1 92.38 417 GLU B CA 1
ATOM 7294 C C . GLU B 1 417 ? -23.547 10.516 2.113 1 92.38 417 GLU B C 1
ATOM 7296 O O . GLU B 1 417 ? -23.953 9.648 1.341 1 92.38 417 GLU B O 1
ATOM 7301 N N . LEU B 1 418 ? -22.438 10.469 2.723 1 90.06 418 LEU B N 1
ATOM 7302 C CA . LEU B 1 418 ? -21.516 9.359 2.498 1 90.06 418 LEU B CA 1
ATOM 7303 C C . LEU B 1 418 ? -21.891 8.164 3.363 1 90.06 418 LEU B C 1
ATOM 7305 O O . LEU B 1 418 ? -21.297 7.094 3.244 1 90.06 418 LEU B O 1
ATOM 7309 N N . GLY B 1 419 ? -22.828 8.367 4.27 1 89.88 419 GLY B N 1
ATOM 7310 C CA . GLY B 1 419 ? -23.344 7.262 5.062 1 89.88 419 GLY B CA 1
ATOM 7311 C C . GLY B 1 419 ? -22.531 7.008 6.324 1 89.88 419 GLY B C 1
ATOM 7312 O O . GLY B 1 419 ? -22.547 5.898 6.863 1 89.88 419 GLY B O 1
ATOM 7313 N N . LEU B 1 420 ? -21.766 7.973 6.801 1 95.12 420 LEU B N 1
ATOM 7314 C CA . LEU B 1 420 ? -21 7.824 8.039 1 95.12 420 LEU B CA 1
ATOM 7315 C C . LEU B 1 420 ? -21.922 7.805 9.242 1 95.12 420 LEU B C 1
ATOM 7317 O O . LEU B 1 420 ? -23.062 8.273 9.164 1 95.12 420 LEU B O 1
ATOM 7321 N N . LYS B 1 421 ? -21.453 7.184 10.312 1 96.25 421 LYS B N 1
ATOM 7322 C CA . LYS B 1 421 ? -22.094 7.34 11.609 1 96.25 421 LYS B CA 1
ATOM 7323 C C . LYS B 1 421 ? -21.781 8.695 12.219 1 96.25 421 LYS B C 1
ATOM 7325 O O . LYS B 1 421 ? -20.625 9.023 12.469 1 96.25 421 LYS B O 1
ATOM 7330 N N . LEU B 1 422 ? -22.797 9.477 12.422 1 97.81 422 LEU B N 1
ATOM 7331 C CA . LEU B 1 422 ? -22.656 10.852 12.898 1 97.81 422 LEU B CA 1
ATOM 7332 C C . LEU B 1 422 ? -22.781 10.922 14.414 1 97.81 422 LEU B C 1
ATOM 7334 O O . LEU B 1 422 ? -23.828 10.562 14.961 1 97.81 422 LEU B O 1
ATOM 7338 N N . ILE B 1 423 ? -21.766 11.445 15.109 1 97.94 423 ILE B N 1
ATOM 7339 C CA . ILE B 1 423 ? -21.781 11.461 16.562 1 97.94 423 ILE B CA 1
ATOM 7340 C C . ILE B 1 423 ? -21.422 12.859 17.078 1 97.94 423 ILE B C 1
ATOM 7342 O O . ILE B 1 423 ? -20.312 13.094 17.547 1 97.94 423 ILE B O 1
ATOM 7346 N N . PRO B 1 424 ? -22.375 13.734 17.094 1 98.38 424 PRO B N 1
ATOM 7347 C CA . PRO B 1 424 ? -22.156 15.031 17.734 1 98.38 424 PRO B CA 1
ATOM 7348 C C . PRO B 1 424 ? -22.156 14.945 19.25 1 98.38 424 PRO B C 1
ATOM 7350 O O . PRO B 1 424 ? -23.031 14.32 19.844 1 98.38 424 PRO B O 1
ATOM 7353 N N . ILE B 1 425 ? -21.172 15.477 19.812 1 98 425 ILE B N 1
ATOM 7354 C CA . ILE B 1 425 ? -21.094 15.547 21.266 1 98 425 ILE B CA 1
ATOM 7355 C C . ILE B 1 425 ? -21.797 16.812 21.75 1 98 425 ILE B C 1
ATOM 7357 O O . ILE B 1 425 ? -21.156 17.844 21.984 1 98 425 ILE B O 1
ATOM 7361 N N . GLY B 1 426 ? -23.062 16.703 22.016 1 97.38 426 GLY B N 1
ATOM 7362 C CA . GLY B 1 426 ? -23.906 17.844 22.359 1 97.38 426 GLY B CA 1
ATOM 7363 C C . GLY B 1 426 ? -23.438 18.594 23.578 1 97.38 426 GLY B C 1
ATOM 7364 O O . GLY B 1 426 ? -23.531 19.812 23.641 1 97.38 426 GLY B O 1
ATOM 7365 N N . ALA B 1 427 ? -22.906 17.938 24.531 1 96.81 427 ALA B N 1
ATOM 7366 C CA . ALA B 1 427 ? -22.469 18.531 25.797 1 96.81 427 ALA B CA 1
ATOM 7367 C C . ALA B 1 427 ? -21.344 19.547 25.562 1 96.81 427 ALA B C 1
ATOM 7369 O O . ALA B 1 427 ? -21.094 20.406 26.406 1 96.81 427 ALA B O 1
ATOM 7370 N N . SER B 1 428 ? -20.656 19.422 24.391 1 96.25 428 SER B N 1
ATOM 7371 C CA . SER B 1 428 ? -19.547 20.312 24.109 1 96.25 428 SER B CA 1
ATOM 7372 C C . SER B 1 428 ? -20.031 21.688 23.656 1 96.25 428 SER B C 1
ATOM 7374 O O . SER B 1 428 ? -19.266 22.656 23.641 1 96.25 428 SER B O 1
ATOM 7376 N N . GLY B 1 429 ? -21.297 21.734 23.25 1 95.69 429 GLY B N 1
ATOM 7377 C CA . GLY B 1 429 ? -21.906 23.016 22.906 1 95.69 429 GLY B CA 1
ATOM 7378 C C . GLY B 1 429 ? -21.672 23.422 21.469 1 95.69 429 GLY B C 1
ATOM 7379 O O . GLY B 1 429 ? -21.266 22.594 20.641 1 95.69 429 GLY B O 1
ATOM 7380 N N . TYR B 1 430 ? -22.25 24.672 21.141 1 96.5 430 TYR B N 1
ATOM 7381 C CA . TYR B 1 430 ? -22.031 25.328 19.875 1 96.5 430 TYR B CA 1
ATOM 7382 C C . TYR B 1 430 ? -22.625 24.516 18.719 1 96.5 430 TYR B C 1
ATOM 7384 O O . TYR B 1 430 ? -23.781 24.125 18.766 1 96.5 430 TYR B O 1
ATOM 7392 N N . LYS B 1 431 ? -21.859 24.344 17.625 1 97.56 431 LYS B N 1
ATOM 7393 C CA . LYS B 1 431 ? -22.406 23.672 16.453 1 97.56 431 LYS B CA 1
ATOM 7394 C C . LYS B 1 431 ? -22.719 22.203 16.766 1 97.56 431 LYS B C 1
ATOM 7396 O O . LYS B 1 431 ? -23.703 21.656 16.266 1 97.56 431 LYS B O 1
ATOM 7401 N N . ALA B 1 432 ? -21.906 21.578 17.547 1 97.88 432 ALA B N 1
ATOM 7402 C CA . ALA B 1 432 ? -22.125 20.172 17.922 1 97.88 432 ALA B CA 1
ATOM 7403 C C . ALA B 1 432 ? -23.484 19.984 18.594 1 97.88 432 ALA B C 1
ATOM 7405 O O . ALA B 1 432 ? -24.188 19 18.344 1 97.88 432 ALA B O 1
ATOM 7406 N N . LYS B 1 433 ? -23.844 20.922 19.469 1 97.56 433 LYS B N 1
ATOM 7407 C CA . LYS B 1 433 ? -25.141 20.875 20.125 1 97.56 433 LYS B CA 1
ATOM 7408 C C . LYS B 1 433 ? -26.281 21 19.109 1 97.56 433 LYS B C 1
ATOM 7410 O O . LYS B 1 433 ? -27.266 20.281 19.188 1 97.56 433 LYS B O 1
ATOM 7415 N N . GLU B 1 434 ? -26.109 21.938 18.219 1 97.94 434 GLU B N 1
ATOM 7416 C CA . GLU B 1 434 ? -27.109 22.125 17.156 1 97.94 434 GLU B CA 1
ATOM 7417 C C . GLU B 1 434 ? -27.281 20.844 16.359 1 97.94 434 GLU B C 1
ATOM 7419 O O . GLU B 1 434 ? -28.406 20.422 16.062 1 97.94 434 GLU B O 1
ATOM 7424 N N . LEU B 1 435 ? -26.172 20.266 15.961 1 98.12 435 LEU B N 1
ATOM 7425 C CA . LEU B 1 435 ? -26.203 19.047 15.18 1 98.12 435 LEU B CA 1
ATOM 7426 C C . LEU B 1 435 ? -26.828 17.906 15.969 1 98.12 435 LEU B C 1
ATOM 7428 O O . LEU B 1 435 ? -27.578 17.094 15.422 1 98.12 435 LEU B O 1
ATOM 7432 N N . PHE B 1 436 ? -26.484 17.844 17.25 1 98.19 436 PHE B N 1
ATOM 7433 C CA . PHE B 1 436 ? -27.078 16.844 18.125 1 98.19 436 PHE B CA 1
ATOM 7434 C C . PHE B 1 436 ? -28.594 16.969 18.125 1 98.19 436 PHE B C 1
ATOM 7436 O O . PHE B 1 436 ? -29.312 15.977 17.953 1 98.19 436 PHE B O 1
ATOM 7443 N N . ASN B 1 437 ? -29.062 18.172 18.328 1 97.88 437 ASN B N 1
ATOM 7444 C CA . ASN B 1 437 ? -30.5 18.422 18.344 1 97.88 437 ASN B CA 1
ATOM 7445 C C . ASN B 1 437 ? -31.172 18.047 17.016 1 97.88 437 ASN B C 1
ATOM 7447 O O . ASN B 1 437 ? -32.281 17.547 17 1 97.88 437 ASN B O 1
ATOM 7451 N N . GLN B 1 438 ? -30.438 18.328 15.992 1 97.62 438 GLN B N 1
ATOM 7452 C CA . GLN B 1 438 ? -30.953 17.969 14.68 1 97.62 438 GLN B CA 1
ATOM 7453 C C . GLN B 1 438 ? -31.156 16.453 14.57 1 97.62 438 GLN B C 1
ATOM 7455 O O . GLN B 1 438 ? -32.188 16 14.07 1 97.62 438 GLN B O 1
ATOM 7460 N N . ILE B 1 439 ? -30.219 15.695 14.992 1 97.75 439 ILE B N 1
ATOM 7461 C CA . ILE B 1 439 ? -30.312 14.242 14.914 1 97.75 439 ILE B CA 1
ATOM 7462 C C . ILE B 1 439 ? -31.438 13.734 15.812 1 97.75 439 ILE B C 1
ATOM 7464 O O . ILE B 1 439 ? -32.219 12.891 15.406 1 97.75 439 ILE B O 1
ATOM 7468 N N . ILE B 1 440 ? -31.5 14.297 17.016 1 96.75 440 ILE B N 1
ATOM 7469 C CA . ILE B 1 440 ? -32.469 13.844 18 1 96.75 440 ILE B CA 1
ATOM 7470 C C . ILE B 1 440 ? -33.875 14.148 17.5 1 96.75 440 ILE B C 1
ATOM 7472 O O . ILE B 1 440 ? -34.812 13.375 17.75 1 96.75 440 ILE B O 1
ATOM 7476 N N . SER B 1 441 ? -34.062 15.258 16.828 1 96.38 441 SER B N 1
ATOM 7477 C CA . SER B 1 441 ? -35.375 15.648 16.297 1 96.38 441 SER B CA 1
ATOM 7478 C C . SER B 1 441 ? -35.875 14.656 15.266 1 96.38 441 SER B C 1
ATOM 7480 O O . SER B 1 441 ? -37.094 14.508 15.078 1 96.38 441 SER B O 1
ATOM 7482 N N . ASP B 1 442 ? -34.969 14 14.562 1 95.19 442 ASP B N 1
ATOM 7483 C CA . ASP B 1 442 ? -35.312 12.969 13.586 1 95.19 442 ASP B CA 1
ATOM 7484 C C . ASP B 1 442 ? -34.312 11.82 13.641 1 95.19 442 ASP B C 1
ATOM 7486 O O . ASP B 1 442 ? -33.625 11.539 12.656 1 95.19 442 ASP B O 1
ATOM 7490 N N . PHE B 1 443 ? -34.375 11.164 14.719 1 95.88 443 PHE B N 1
ATOM 7491 C CA . PHE B 1 443 ? -33.344 10.172 15.031 1 95.88 443 PHE B CA 1
ATOM 7492 C C . PHE B 1 443 ? -33.375 9.023 14.031 1 95.88 443 PHE B C 1
ATOM 7494 O O . PHE B 1 443 ? -32.344 8.539 13.586 1 95.88 443 PHE B O 1
ATOM 7501 N N . ASP B 1 444 ? -34.562 8.562 13.555 1 93.44 444 ASP B N 1
ATOM 7502 C CA . ASP B 1 444 ? -34.719 7.402 12.68 1 93.44 444 ASP B CA 1
ATOM 7503 C C . ASP B 1 444 ? -34.219 7.703 11.273 1 93.44 444 ASP B C 1
ATOM 7505 O O . ASP B 1 444 ? -33.844 6.793 10.539 1 93.44 444 ASP B O 1
ATOM 7509 N N . HIS B 1 445 ? -34.25 9 11.023 1 94.31 445 HIS B N 1
ATOM 7510 C CA . HIS B 1 445 ? -33.719 9.414 9.734 1 94.31 445 HIS B CA 1
ATOM 7511 C C . HIS B 1 445 ? -32.219 9.18 9.672 1 94.31 445 HIS B C 1
ATOM 7513 O O . HIS B 1 445 ? -31.688 8.742 8.641 1 94.31 445 HIS B O 1
ATOM 7519 N N . TYR B 1 446 ? -31.531 9.453 10.711 1 95 446 TYR B N 1
ATOM 7520 C CA . TYR B 1 446 ? -30.078 9.352 10.75 1 95 446 TYR B CA 1
ATOM 7521 C C . TYR B 1 446 ? -29.641 7.953 11.172 1 95 446 TYR B C 1
ATOM 7523 O O . TYR B 1 446 ? -28.594 7.461 10.727 1 95 446 TYR B O 1
ATOM 7531 N N . TYR B 1 447 ? -30.359 7.367 12.031 1 93.62 447 TYR B N 1
ATOM 7532 C CA . TYR B 1 447 ? -30.062 6.027 12.516 1 93.62 447 TYR B CA 1
ATOM 7533 C C . TYR B 1 447 ? -31.281 5.117 12.414 1 93.62 447 TYR B C 1
ATOM 7535 O O . TYR B 1 447 ? -31.875 4.754 13.43 1 93.62 447 TYR B O 1
ATOM 7543 N N . PRO B 1 448 ? -31.438 4.652 11.156 1 88.44 448 PRO B N 1
ATOM 7544 C CA . PRO B 1 448 ? -32.594 3.75 11.008 1 88.44 448 PRO B CA 1
ATOM 7545 C C . PRO B 1 448 ? -32.375 2.404 11.695 1 88.44 448 PRO B C 1
ATOM 7547 O O . PRO B 1 448 ? -31.266 1.854 11.656 1 88.44 448 PRO B O 1
ATOM 7550 N N . ASN B 1 449 ? -33.375 1.817 12.445 1 83.56 449 ASN B N 1
ATOM 7551 C CA . ASN B 1 449 ? -33.375 0.509 13.094 1 83.56 449 ASN B CA 1
ATOM 7552 C C . ASN B 1 449 ? -32.344 0.419 14.203 1 83.56 449 ASN B C 1
ATOM 7554 O O . ASN B 1 449 ? -31.719 -0.634 14.406 1 83.56 449 ASN B O 1
ATOM 7558 N N . SER B 1 450 ? -32 1.553 14.789 1 88.38 450 SER B N 1
ATOM 7559 C CA . SER B 1 450 ? -31.047 1.564 15.883 1 88.38 450 SER B CA 1
ATOM 7560 C C . SER B 1 450 ? -31.609 0.894 17.125 1 88.38 450 SER B C 1
ATOM 7562 O O . SER B 1 450 ? -32.812 0.902 17.344 1 88.38 450 SER B O 1
ATOM 7564 N N . SER B 1 451 ? -30.812 0.271 17.922 1 91.31 451 SER B N 1
ATOM 7565 C CA . SER B 1 451 ? -31.203 -0.359 19.172 1 91.31 451 SER B CA 1
ATOM 7566 C C . SER B 1 451 ? -31.516 0.683 20.25 1 91.31 451 SER B C 1
ATOM 7568 O O . SER B 1 451 ? -30.969 1.787 20.219 1 91.31 451 SER B O 1
ATOM 7570 N N . PRO B 1 452 ? -32.406 0.313 21.094 1 93.5 452 PRO B N 1
ATOM 7571 C CA . PRO B 1 452 ? -32.688 1.225 22.203 1 93.5 452 PRO B CA 1
ATOM 7572 C C . PRO B 1 452 ? -31.422 1.525 23.047 1 93.5 452 PRO B C 1
ATOM 7574 O O . PRO B 1 452 ? -31.266 2.648 23.531 1 93.5 452 PRO B O 1
ATOM 7577 N N . LYS B 1 453 ? -30.594 0.53 23.141 1 95.19 453 LYS B N 1
ATOM 7578 C CA . LYS B 1 453 ? -29.344 0.721 23.891 1 95.19 453 LYS B CA 1
ATOM 7579 C C . LYS B 1 453 ? -28.469 1.786 23.25 1 95.19 453 LYS B C 1
ATOM 7581 O O . LYS B 1 453 ? -27.891 2.621 23.938 1 95.19 453 LYS B O 1
ATOM 7586 N N . PHE B 1 454 ? -28.453 1.812 21.984 1 95.62 454 PHE B N 1
ATOM 7587 C CA . PHE B 1 454 ? -27.656 2.799 21.266 1 95.62 454 PHE B CA 1
ATOM 7588 C C . PHE B 1 454 ? -28.25 4.191 21.422 1 95.62 454 PHE B C 1
ATOM 7590 O O . PHE B 1 454 ? -27.531 5.156 21.672 1 95.62 454 PHE B O 1
ATOM 7597 N N . ARG B 1 455 ? -29.547 4.289 21.297 1 95.88 455 ARG B N 1
ATOM 7598 C CA . ARG B 1 455 ? -30.203 5.582 21.422 1 95.88 455 ARG B CA 1
ATOM 7599 C C . ARG B 1 455 ? -29.984 6.176 22.812 1 95.88 455 ARG B C 1
ATOM 7601 O O . ARG B 1 455 ? -29.734 7.375 22.953 1 95.88 455 ARG B O 1
ATOM 7608 N N . GLU B 1 456 ? -30.094 5.297 23.766 1 96.31 456 GLU B N 1
ATOM 7609 C CA . GLU B 1 456 ? -29.859 5.75 25.141 1 96.31 456 GLU B CA 1
ATOM 7610 C C . GLU B 1 456 ? -28.438 6.262 25.328 1 96.31 456 GLU B C 1
ATOM 7612 O O . GLU B 1 456 ? -28.234 7.324 25.906 1 96.31 456 GLU B O 1
ATOM 7617 N N . ALA B 1 457 ? -27.516 5.465 24.875 1 96.81 457 ALA B N 1
ATOM 7618 C CA . ALA B 1 457 ? -26.109 5.875 24.953 1 96.81 457 ALA B CA 1
ATOM 7619 C C . ALA B 1 457 ? -25.875 7.176 24.203 1 96.81 457 ALA B C 1
ATOM 7621 O O . ALA B 1 457 ? -25.125 8.047 24.672 1 96.81 457 ALA B O 1
ATOM 7622 N N . PHE B 1 458 ? -26.5 7.316 23.062 1 97.5 458 PHE B N 1
ATOM 7623 C CA . PHE B 1 458 ? -26.375 8.5 22.219 1 97.5 458 PHE B CA 1
ATOM 7624 C C . PHE B 1 458 ? -26.891 9.742 22.922 1 97.5 458 PHE B C 1
ATOM 7626 O O . PHE B 1 458 ? -26.25 10.789 22.906 1 97.5 458 PHE B O 1
ATOM 7633 N N . GLU B 1 459 ? -27.984 9.656 23.609 1 97.12 459 GLU B N 1
ATOM 7634 C CA . GLU B 1 459 ? -28.609 10.773 24.297 1 97.12 459 GLU B CA 1
ATOM 7635 C C . GLU B 1 459 ? -27.734 11.266 25.453 1 97.12 459 GLU B C 1
ATOM 7637 O O . GLU B 1 459 ? -27.75 12.445 25.797 1 97.12 459 GLU B O 1
ATOM 7642 N N . LYS B 1 460 ? -26.938 10.352 25.969 1 97.12 460 LYS B N 1
ATOM 7643 C CA . LYS B 1 460 ? -26.062 10.695 27.094 1 97.12 460 LYS B CA 1
ATOM 7644 C C . LYS B 1 460 ? -24.953 11.641 26.641 1 97.12 460 LYS B C 1
ATOM 7646 O O . LYS B 1 460 ? -24.312 12.281 27.484 1 97.12 460 LYS B O 1
ATOM 7651 N N . LEU B 1 461 ? -24.734 11.789 25.391 1 97.25 461 LEU B N 1
ATOM 7652 C CA . LEU B 1 461 ? -23.688 12.656 24.844 1 97.25 461 LEU B CA 1
ATOM 7653 C C . LEU B 1 461 ? -24.047 14.125 25.016 1 97.25 461 LEU B C 1
ATOM 7655 O O . LEU B 1 461 ? -23.203 15 24.891 1 97.25 461 LEU B O 1
ATOM 7659 N N . ASN B 1 462 ? -25.328 14.398 25.281 1 97 462 ASN B N 1
ATOM 7660 C CA . ASN B 1 462 ? -25.797 15.766 25.453 1 97 462 ASN B CA 1
ATOM 7661 C C . ASN B 1 462 ? -25.844 16.156 26.938 1 97 462 ASN B C 1
ATOM 7663 O O . ASN B 1 462 ? -26.047 17.312 27.266 1 97 462 ASN B O 1
ATOM 7667 N N . GLU B 1 463 ? -25.688 15.211 27.812 1 95.88 463 GLU B N 1
ATOM 7668 C CA . GLU B 1 463 ? -25.734 15.477 29.25 1 95.88 463 GLU B CA 1
ATOM 7669 C C . GLU B 1 463 ? -24.562 16.359 29.688 1 95.88 463 GLU B C 1
ATOM 7671 O O . GLU B 1 463 ? -23.406 16.078 29.359 1 95.88 463 GLU B O 1
ATOM 7676 N N . GLU B 1 464 ? -24.844 17.375 30.406 1 93.75 464 GLU B N 1
ATOM 7677 C CA . GLU B 1 464 ? -23.812 18.312 30.859 1 93.75 464 GLU B CA 1
ATOM 7678 C C . GLU B 1 464 ? -22.859 17.625 31.844 1 93.75 464 GLU B C 1
ATOM 7680 O O . GLU B 1 464 ? -23.297 16.828 32.688 1 93.75 464 GLU B O 1
ATOM 7685 N N . VAL B 1 465 ? -21.625 17.906 31.656 1 94.56 465 VAL B N 1
ATOM 7686 C CA . VAL B 1 465 ? -20.594 17.391 32.562 1 94.56 465 VAL B CA 1
ATOM 7687 C C . VAL B 1 465 ? -19.75 18.547 33.094 1 94.56 465 VAL B C 1
ATOM 7689 O O . VAL B 1 465 ? -19.562 19.562 32.406 1 94.56 465 VAL B O 1
ATOM 7692 N N . ASP B 1 466 ? -19.25 18.328 34.312 1 92.5 466 ASP B N 1
ATOM 7693 C CA . ASP B 1 466 ? -18.406 19.359 34.906 1 92.5 466 ASP B CA 1
ATOM 7694 C C . ASP B 1 466 ? -17.016 19.375 34.281 1 92.5 466 ASP B C 1
ATOM 7696 O O . ASP B 1 466 ? -16.406 20.438 34.156 1 92.5 466 ASP B O 1
ATOM 7700 N N . GLU B 1 467 ? -16.531 18.219 33.938 1 94 467 GLU B N 1
ATOM 7701 C CA . GLU B 1 467 ? -15.25 18.078 33.25 1 94 467 GLU B CA 1
ATOM 7702 C C . GLU B 1 467 ? -15.375 17.297 31.953 1 94 467 GLU B C 1
ATOM 7704 O O . GLU B 1 467 ? -16.031 16.25 31.922 1 94 467 GLU B O 1
ATOM 7709 N N . PRO B 1 468 ? -14.711 17.797 30.938 1 95 468 PRO B N 1
ATOM 7710 C CA . PRO B 1 468 ? -14.875 17.156 29.641 1 95 468 PRO B CA 1
ATOM 7711 C C . PRO B 1 468 ? -14.359 15.719 29.625 1 95 468 PRO B C 1
ATOM 7713 O O . PRO B 1 468 ? -14.852 14.898 28.844 1 95 468 PRO B O 1
ATOM 7716 N N . VAL B 1 469 ? -13.453 15.344 30.516 1 94.62 469 VAL B N 1
ATOM 7717 C CA . VAL B 1 469 ? -12.859 14.008 30.531 1 94.62 469 VAL B CA 1
ATOM 7718 C C . VAL B 1 469 ? -13.938 12.961 30.797 1 94.62 469 VAL B C 1
ATOM 7720 O O . VAL B 1 469 ? -13.805 11.812 30.375 1 94.62 469 VAL B O 1
ATOM 7723 N N . LYS B 1 470 ? -14.992 13.367 31.422 1 95.19 470 LYS B N 1
ATOM 7724 C CA . LYS B 1 470 ? -16.094 12.461 31.766 1 95.19 470 LYS B CA 1
ATOM 7725 C C . LYS B 1 470 ? -16.844 12.031 30.516 1 95.19 470 LYS B C 1
ATOM 7727 O O . LYS B 1 470 ? -17.625 11.078 30.547 1 95.19 470 LYS B O 1
ATOM 7732 N N . LEU B 1 471 ? -16.656 12.742 29.438 1 96.31 471 LEU B N 1
ATOM 7733 C CA . LEU B 1 471 ? -17.312 12.414 28.172 1 96.31 471 LEU B CA 1
ATOM 7734 C C . LEU B 1 471 ? -16.672 11.195 27.531 1 96.31 471 LEU B C 1
ATOM 7736 O O . LEU B 1 471 ? -17.266 10.578 26.641 1 96.31 471 LEU B O 1
ATOM 7740 N N . LEU B 1 472 ? -15.43 10.828 27.875 1 96.56 472 LEU B N 1
ATOM 7741 C CA . LEU B 1 472 ? -14.672 9.758 27.25 1 96.56 472 LEU B CA 1
ATOM 7742 C C . LEU B 1 472 ? -15.43 8.438 27.297 1 96.56 472 LEU B C 1
ATOM 7744 O O . LEU B 1 472 ? -15.562 7.75 26.281 1 96.56 472 LEU B O 1
ATOM 7748 N N . SER B 1 473 ? -15.883 8.117 28.469 1 95.12 473 SER B N 1
ATOM 7749 C CA . SER B 1 473 ? -16.609 6.863 28.641 1 95.12 473 SER B CA 1
ATOM 7750 C C . SER B 1 473 ? -17.891 6.848 27.828 1 95.12 473 SER B C 1
ATOM 7752 O O . SER B 1 473 ? -18.266 5.82 27.266 1 95.12 473 SER B O 1
ATOM 7754 N N . LYS B 1 474 ? -18.594 7.98 27.797 1 96.69 474 LYS B N 1
ATOM 7755 C CA . LYS B 1 474 ? -19.844 8.078 27.031 1 96.69 474 LYS B CA 1
ATOM 7756 C C . LYS B 1 474 ? -19.594 7.883 25.547 1 96.69 474 LYS B C 1
ATOM 7758 O O . LYS B 1 474 ? -20.328 7.156 24.875 1 96.69 474 LYS B O 1
ATOM 7763 N N . ILE B 1 475 ? -18.562 8.547 25.062 1 96.62 475 ILE B N 1
ATOM 7764 C CA . ILE B 1 475 ? -18.203 8.422 23.656 1 96.62 475 ILE B CA 1
ATOM 7765 C C . ILE B 1 475 ? -17.812 6.977 23.359 1 96.62 475 ILE B C 1
ATOM 7767 O O . ILE B 1 475 ? -18.234 6.41 22.344 1 96.62 475 ILE B O 1
ATOM 7771 N N . HIS B 1 476 ? -17 6.434 24.203 1 94.69 476 HIS B N 1
ATOM 7772 C CA . HIS B 1 476 ? -16.562 5.051 24.047 1 94.69 476 HIS B CA 1
ATOM 7773 C C . HIS B 1 476 ? -17.75 4.098 23.969 1 94.69 476 HIS B C 1
ATOM 7775 O O . HIS B 1 476 ? -17.766 3.189 23.141 1 94.69 476 HIS B O 1
ATOM 7781 N N . ASP B 1 477 ? -18.719 4.309 24.828 1 94.56 477 ASP B N 1
ATOM 7782 C CA . ASP B 1 477 ? -19.906 3.465 24.844 1 94.56 477 ASP B CA 1
ATOM 7783 C C . ASP B 1 477 ? -20.656 3.537 23.516 1 94.56 477 ASP B C 1
ATOM 7785 O O . ASP B 1 477 ? -21.109 2.516 23 1 94.56 477 ASP B O 1
ATOM 7789 N N . VAL B 1 478 ? -20.781 4.699 22.984 1 96 478 VAL B N 1
ATOM 7790 C CA . VAL B 1 478 ? -21.5 4.898 21.734 1 96 478 VAL B CA 1
ATOM 7791 C C . VAL B 1 478 ? -20.75 4.215 20.594 1 96 478 VAL B C 1
ATOM 7793 O O . VAL B 1 478 ? -21.344 3.496 19.797 1 96 478 VAL B O 1
ATOM 7796 N N . ILE B 1 479 ? -19.438 4.395 20.516 1 93.81 479 ILE B N 1
ATOM 7797 C CA . ILE B 1 479 ? -18.625 3.859 19.438 1 93.81 479 ILE B CA 1
ATOM 7798 C C . ILE B 1 479 ? -18.641 2.334 19.484 1 93.81 479 ILE B C 1
ATOM 7800 O O . ILE B 1 479 ? -18.703 1.677 18.438 1 93.81 479 ILE B O 1
ATOM 7804 N N . LYS B 1 480 ? -18.641 1.782 20.703 1 89.38 480 LYS B N 1
ATOM 7805 C CA . LYS B 1 480 ? -18.641 0.332 20.859 1 89.38 480 LYS B CA 1
ATOM 7806 C C . LYS B 1 480 ? -19.938 -0.28 20.359 1 89.38 480 LYS B C 1
ATOM 7808 O O . LYS B 1 480 ? -19.984 -1.457 20 1 89.38 480 LYS B O 1
ATOM 7813 N N . LEU B 1 481 ? -21.016 0.516 20.438 1 91.12 481 LEU B N 1
ATOM 7814 C CA . LEU B 1 481 ? -22.328 0.019 20.047 1 91.12 481 LEU B CA 1
ATOM 7815 C C . LEU B 1 481 ? -22.531 0.138 18.531 1 91.12 481 LEU B C 1
ATOM 7817 O O . LEU B 1 481 ? -23.547 -0.308 18 1 91.12 481 LEU B O 1
ATOM 7821 N N . ILE B 1 482 ? -21.688 0.783 17.875 1 87.19 482 ILE B N 1
ATOM 7822 C CA . ILE B 1 482 ? -21.734 0.916 16.422 1 87.19 482 ILE B CA 1
ATOM 7823 C C . ILE B 1 482 ? -21.219 -0.358 15.773 1 87.19 482 ILE B C 1
ATOM 7825 O O . ILE B 1 482 ? -21.781 -0.843 14.797 1 87.19 482 ILE B O 1
#

pLDDT: mean 89.94, std 6.55, range [63.72, 98.5]

Radius of gyration: 31.62 Å; Cα contacts (8 Å, |Δi|>4): 1677; chains: 2; bounding box: 90×92×76 Å

Secondary structure (DSSP, 8-state):
---HHHHHHHHHHHHHHHTT-EEEEE-HHHHGGGT---HHHHHHHHHHHTT--GGG-S-HHHHHHHHHHHHTSSHHHHHHHHHHHSS--PPPHHHHHHHHS---EEEE---S-HHHHHHHHTTPPEEEE-SGGGGG---TT-SEEEEETT--TTSGGG---SHHHHHHHHHHTHHHHHHHHHHHHHSEEEEES--S--HHHHHHHHHHHHHHTT-PPPEEEEEEPP-GGG-SSHHHHHHHHHHHHHHHHHHHHTTEEEEEESSHHHHHHHHHHHHHHHHTTEEEEEEE-S--GGGHHHHHHHHHHHHHHHHHHTT-EEEE---TTTHHHHHHHHHHHHHHSTT--GGGTEEE-PPP----SHHHHHHHHHHHHHHHHHT-SEEEEEE-EEEEE-TTT--EEEEE-HHHHHHHHHHHHTTPEEEEEGGG-HHHHHHHHHHHHTHHHHSTT--HHHHHHHHGGGS--SSGGGHHHHHHHHHHT-/---HHHHHHHHHHHHHHHTT-EEEEE-HHHHGGGT---HHHHHHHHHHHTT--GGG-S-HHHHHHHHHHHHTSSHHHHHHHHHHHSS--PPPHHHHHHHHS---EEEE---S-HHHHHHHHTTPPEEEE-SGGGGG---TT-SEEEEETT--TTSGGG---SHHHHHHHHHHTHHHHHHHHHHHHHSEEEEES--S--HHHHHHHHHHHHHHTT-PPPEEEEEEPP-GGG-SSHHHHHHHHHHHHHHHHHHHTTTEEEEEESSHHHHHHHHHHHHHHHHTTEEEEEEE-S--GGGHHHHHHHHHHHHHHHHHHTT-EEEE---TTTHHHHHHHHHHHHHHSTT--GGGTEEE-PPP----SHHHHHHHHHHHHHHHHHT-SEEEEEE-EEEEE-TTT--EEEEE-HHHHHHHHHHHHHTPEEEEEGGG-HHHHHHHHHHHHTHHHHSTT--HHHHHHHHGGGS--SSGGGHHHHHHHHHHT-

Sequence (964 aa):
MFEHEQKIMIDRIVKELEENNFAIFAGAGLSAPAGYVNWKELLRPLSIELNLDIDKETDLVSLAQYYVNENHGRNRLTERLIDEVGVAREPTPNHKILAKLPISTYWTTNYDDLIEKALDNEGKIADKKFTKNHLSQTKKGRSAVVYKMHGDASLPDQAIITKDQYESYPLHFAPFVTALSGDLVSKTFLFLGFSFNDPNLDYILSRIRIHFEQNQRQHYCIFRKVNRADYSNDEDFSYNLLKQQFVIKDLARFSIKVVLIDAWNDLTRILEEITKRFRCKNVFLSGSAHEFGSWGQTATELFLSKLGEVLIQEGFKITSGLGLGIGNAFISGAIKEIYNRKYTKIDDYLTMKVFPQFVADPTERKNIWTAWRKDLLSQTGIALFFMGNKIIKDPESGKQTIVLADGMDEEFHIAHELGLKLIPIGASGYKAKELFNQIISDFDHYYPNSSPKFREAFEKLNEEVDEPVKLLSKIHDVIKLIMFEHEQKIMIDRIVKELEENNFAIFAGAGLSAPAGYVNWKELLRPLSIELNLDIDKETDLVSLAQYYVNENHGRNRLTERLIDEVGVAREPTPNHKILAKLPISTYWTTNYDDLIEKALDNEGKIADKKFTKNHLSQTKKGRSAVVYKMHGDASLPDQAIITKDQYESYPLHFAPFVTALSGDLVSKTFLFLGFSFNDPNLDYILSRIRIHFEQNQRQHYCIFRKVNRADYSNDEDFSYNLLKQQFVIKDLARFSIKVVLIDAWNDLTRILEEITKRFRCKNVFLSGSAHEFGSWGQTATELFLSKLGEVLIQEGFKITSGLGLGIGNAFISGAIKEIYNRKYTKIDDYLTMKVFPQFVADPTERKNIWTAWRKDLLSQTGIALFFMGNKIIKDPESGKQTIVLADGMDEEFHIAHELGLKLIPIGASGYKAKELFNQIISDFDHYYPNSSPKFREAFEKLNEEVDEPVKLLSKIHDVIKLI

Foldseek 3Di:
DDDPVLVVVLVVQLVQLLVLQEEEEEEVQQCVVQPADHLLVLCCVVCVVVVHDSVPDDCSQASLQVSCVVVVHCVVSLVSLCVRQVDDTEADLLLLLVLLGQHAEYEYQDQHCRNQRSVVVVVAHEQEAFALVSVPDDDPRHSHYYYNPQHHNVCSRSGNRHPVCLVCCCPRVVVSLVVVLVSQQRHAYEYERDPPPRSSVVVSLVVSLVVVPPDGDAYEYEEEQQDPVVDDDPVVSVVVNVVVVVVQVVVVSSNYHYDYDHDPVVVSVSSVVSVLVSQALEEEEDEADPDQPLQDLVLLLCLLLVLLQVSVVVPGAYEYQQYYSRRVSNVNSVVVNQVVDDPGDNVSRYHYHHQDDPDPDPVVSVVSLLVVLLVRLSRHQAYEYAAAWDWDADPVPRDIDIAGHVSSVSSQVSNQVSLHHYQQQLLSDGVSVVVLVVCVVPVCVSPPPQDPQLVVLRVCSNDHDSGSNVSSVSVVSNSVSD/DDDPVLVVVLVVQLVQLLVLQEEEEEEVQQCVVQPADHLLVLCCVVCVVVVHDSVPDDCSQASLQVSCVVVVHCVVSLVSLCVRQVDDTEADLLLLLVLLGQHAEYEYQDQHCNNQRSVVVVVAHEQEAFDLVSVPDDDPRHSHYYYNPQHHNVCSRSGNRHPVCLVCCCPRVVVSLVVVLVSQQRHAYEYERDPPPRSSVVVSLVVSLVVVPPDGDAYEYEEEQQDPVVDDDPVVSVVVNVVVVVVQVVVVSSNYHYDYDHDPVVVSVSSVVSSLVSQALEEEEDEADPDQPLQDLVLLLQLLLVLLQVSVVVPGAYEYQQYYSRRVSNVNSVVVNQVVDPPGDNVSRYHYHHQDDPDPDPVVSVVSLLVVLLVRLSRHQAYEYAAAWDWDQDPVPRDIDIAGHVSSVSSQVSNQVSLHHYQQQLLSDGVSVVVLVVCVVPVCVSPPPQDPQLVVLRVCSNDHDSGSNVSSVSVVSNSVSD

Nearest PDB structures (foldseek):
  8bto-assembly1_A  TM=9.360E-01  e=7.201E-54  Bacillus cereus MSX-D12
  6lhx-assembly1_C  TM=9.128E-01  e=6.924E-45  Bacillus cereus MSX-D12
  6lhx-assembly1_A  TM=9.153E-01  e=5.103E-43  Bacillus cereus MSX-D12
  8wc0-assembly1_A  TM=7.882E-01  e=8.751E-46  Escherichia coli
  6lhx-assembly1_B  TM=9.180E-01  e=1.863E-38  Bacillus cereus MSX-D12